Protein AF-A0A2R7ITV2-F1 (afdb_monomer_lite)

Structure (mmCIF, N/CA/C/O backbone):
data_AF-A0A2R7ITV2-F1
#
_entry.id   AF-A0A2R7ITV2-F1
#
loop_
_atom_site.group_PDB
_atom_site.id
_atom_site.type_symbol
_atom_site.label_atom_id
_atom_site.label_alt_id
_atom_site.label_comp_id
_atom_site.label_asym_id
_atom_site.label_entity_id
_atom_site.label_seq_id
_atom_site.pdbx_PDB_ins_code
_atom_site.Cartn_x
_atom_site.Cartn_y
_atom_site.Cartn_z
_atom_site.occupancy
_atom_site.B_iso_or_equiv
_atom_site.auth_seq_id
_atom_site.auth_comp_id
_atom_site.auth_asym_id
_atom_site.auth_atom_id
_atom_site.pdbx_PDB_model_num
ATOM 1 N N . PRO A 1 1 ? -18.546 -33.399 58.605 1.00 38.62 1 PRO A N 1
ATOM 2 C CA . PRO A 1 1 ? -17.906 -32.561 57.563 1.00 38.62 1 PRO A CA 1
ATOM 3 C C . PRO A 1 1 ? -18.656 -32.753 56.239 1.00 38.62 1 PRO A C 1
ATOM 5 O O . PRO A 1 1 ? -18.402 -33.712 55.518 1.00 38.62 1 PRO A O 1
ATOM 8 N N . GLY A 1 2 ? -19.700 -31.943 56.043 1.00 26.84 2 GLY A N 1
ATOM 9 C CA . GLY A 1 2 ? -20.656 -32.096 54.946 1.00 26.84 2 GLY A CA 1
ATOM 10 C C . GLY A 1 2 ? -20.089 -31.715 53.567 1.00 26.84 2 GLY A C 1
ATOM 11 O O . GLY A 1 2 ? -19.073 -31.022 53.501 1.00 26.84 2 GLY A O 1
ATOM 12 N N . PRO A 1 3 ? -20.736 -32.191 52.489 1.00 41.00 3 PRO A N 1
ATOM 13 C CA . PRO A 1 3 ? -20.344 -31.992 51.095 1.00 41.00 3 PRO A CA 1
ATOM 14 C C . PRO A 1 3 ? -20.935 -30.687 50.540 1.00 41.00 3 PRO A C 1
ATOM 16 O O . PRO A 1 3 ? -21.990 -30.294 51.004 1.00 41.00 3 PRO A O 1
ATOM 19 N N . HIS A 1 4 ? -20.273 -30.049 49.568 1.00 28.47 4 HIS A N 1
ATOM 20 C CA . HIS A 1 4 ? -20.848 -29.309 48.421 1.00 28.47 4 HIS A CA 1
ATOM 21 C C . HIS A 1 4 ? -19.686 -28.679 47.630 1.00 28.47 4 HIS A C 1
ATOM 23 O O . HIS A 1 4 ? -19.404 -27.494 47.739 1.00 28.47 4 HIS A O 1
ATOM 29 N N . ASN A 1 5 ? -18.978 -29.505 46.856 1.00 35.72 5 ASN A N 1
ATOM 30 C CA . ASN A 1 5 ? -18.176 -29.045 45.722 1.00 35.72 5 ASN A CA 1
ATOM 31 C C . ASN A 1 5 ? -18.856 -29.635 44.485 1.00 35.72 5 ASN A C 1
ATOM 33 O O . ASN A 1 5 ? -18.553 -30.752 44.067 1.00 35.72 5 ASN A O 1
ATOM 37 N N . THR A 1 6 ? -19.869 -28.937 43.982 1.00 31.16 6 THR A N 1
ATOM 38 C CA . THR A 1 6 ? -20.469 -29.261 42.688 1.00 31.16 6 THR A CA 1
ATOM 39 C C . THR A 1 6 ? -19.491 -28.783 41.607 1.00 31.16 6 THR A C 1
ATOM 41 O O . THR A 1 6 ? -18.999 -27.659 41.720 1.00 31.16 6 THR A O 1
ATOM 44 N N . PRO A 1 7 ? -19.148 -29.595 40.590 1.00 30.58 7 PRO A N 1
ATOM 45 C CA . PRO A 1 7 ? -18.383 -29.112 39.445 1.00 30.58 7 PRO A CA 1
ATOM 46 C C . PRO A 1 7 ? -19.171 -27.983 38.777 1.00 30.58 7 PRO A C 1
ATOM 48 O O . PRO A 1 7 ? -20.350 -28.164 38.487 1.00 30.58 7 PRO A O 1
ATOM 51 N N . ILE A 1 8 ? -18.535 -26.830 38.567 1.00 32.81 8 ILE A N 1
ATOM 52 C CA . ILE A 1 8 ? -19.120 -25.734 37.790 1.00 32.81 8 ILE A CA 1
ATOM 53 C C . ILE A 1 8 ? -19.355 -26.266 36.373 1.00 32.81 8 ILE A C 1
ATOM 55 O O . ILE A 1 8 ? -18.403 -26.683 35.708 1.00 32.81 8 ILE A O 1
ATOM 59 N N . ASP A 1 9 ? -20.610 -26.287 35.928 1.00 32.25 9 ASP A N 1
ATOM 60 C CA . ASP A 1 9 ? -20.942 -26.578 34.540 1.00 32.25 9 ASP A CA 1
ATOM 61 C C . ASP A 1 9 ? -20.457 -25.402 33.678 1.00 32.25 9 ASP A C 1
ATOM 63 O O . ASP A 1 9 ? -20.947 -24.277 33.772 1.00 32.25 9 ASP A O 1
ATOM 67 N N . LEU A 1 10 ? -19.443 -25.652 32.848 1.00 31.06 10 LEU A N 1
ATOM 68 C CA . LEU A 1 10 ? -18.847 -24.642 31.970 1.00 31.06 10 LEU A CA 1
ATOM 69 C C . LEU A 1 10 ? -19.838 -24.105 30.922 1.00 31.06 10 LEU A C 1
ATOM 71 O O . LEU A 1 10 ? -19.553 -23.080 30.307 1.00 31.06 10 LEU A O 1
ATOM 75 N N . SER A 1 11 ? -20.983 -24.767 30.709 1.00 28.16 11 SER A N 1
ATOM 76 C CA . SER A 1 11 ? -22.046 -24.278 29.823 1.00 28.16 11 SER A CA 1
ATOM 77 C C . SER A 1 11 ? -22.865 -23.118 30.410 1.00 28.16 11 SER A C 1
ATOM 79 O O . SER A 1 11 ? -23.617 -22.482 29.673 1.00 28.16 11 SER A O 1
ATOM 81 N N . GLU A 1 12 ? -22.677 -22.792 31.694 1.00 27.69 12 GLU A N 1
ATOM 82 C CA . GLU A 1 12 ? -23.378 -21.705 32.395 1.00 27.69 12 GLU A CA 1
ATOM 83 C C . GLU A 1 12 ? -22.542 -20.415 32.540 1.00 27.69 12 GLU A C 1
ATOM 85 O O . GLU A 1 12 ? -23.019 -19.421 33.095 1.00 27.69 12 GLU A O 1
ATOM 90 N N . ILE A 1 13 ? -21.304 -20.394 32.026 1.00 30.75 13 ILE A N 1
ATOM 91 C CA . ILE A 1 13 ? -20.413 -19.226 32.088 1.00 30.75 13 ILE A CA 1
ATOM 92 C C . ILE A 1 13 ? -20.488 -18.432 30.776 1.00 30.75 13 ILE A C 1
ATOM 94 O O . ILE A 1 13 ? -19.830 -18.761 29.788 1.00 30.75 13 ILE A O 1
ATOM 98 N N . ASP A 1 14 ? -21.252 -17.339 30.777 1.00 34.00 14 ASP A N 1
ATOM 99 C CA . ASP A 1 14 ? -21.234 -16.345 29.698 1.00 34.00 14 ASP A CA 1
ATOM 100 C C . ASP A 1 14 ? -19.971 -15.466 29.836 1.00 34.00 14 ASP A C 1
ATOM 102 O O . ASP A 1 14 ? -19.894 -14.585 30.693 1.00 34.00 14 ASP A O 1
ATOM 106 N N . ILE A 1 15 ? -18.950 -15.700 29.002 1.00 31.95 15 ILE A N 1
ATOM 107 C CA . ILE A 1 15 ? -17.735 -14.868 28.976 1.00 31.95 15 ILE A CA 1
ATOM 108 C C . ILE A 1 15 ? -18.022 -13.582 28.188 1.00 31.95 15 ILE A C 1
ATOM 110 O O . ILE A 1 15 ? -18.213 -13.615 26.970 1.00 31.95 15 ILE A O 1
ATOM 114 N N . VAL A 1 16 ? -17.993 -12.430 28.859 1.00 35.16 16 VAL A N 1
ATOM 115 C CA . VAL A 1 16 ? -18.028 -11.116 28.200 1.00 35.16 16 VAL A CA 1
ATOM 116 C C . VAL A 1 16 ? -16.592 -10.683 27.911 1.00 35.16 16 VAL A C 1
ATOM 118 O O . VAL A 1 16 ? -15.857 -10.275 28.805 1.00 35.16 16 VAL A O 1
ATOM 121 N N . LEU A 1 17 ? -16.173 -10.793 26.651 1.00 37.50 17 LEU A N 1
ATOM 122 C CA . LEU A 1 17 ? -14.827 -10.415 26.212 1.00 37.50 17 LEU A CA 1
ATOM 123 C C . LEU A 1 17 ? -14.828 -9.004 25.628 1.00 37.50 17 LEU A C 1
ATOM 125 O O . LEU A 1 17 ? -15.497 -8.733 24.628 1.00 37.50 17 LEU A O 1
ATOM 129 N N . GLN A 1 18 ? -14.023 -8.114 26.204 1.00 34.28 18 GLN A N 1
ATOM 130 C CA . GLN A 1 18 ? -13.768 -6.801 25.625 1.00 34.28 18 GLN A CA 1
ATOM 131 C C . GLN A 1 18 ? -12.623 -6.901 24.608 1.00 34.28 18 GLN A C 1
ATOM 133 O O . GLN A 1 18 ? -11.447 -6.748 24.929 1.00 34.28 18 GLN A O 1
ATOM 138 N N . LEU A 1 19 ? -12.971 -7.152 23.346 1.00 29.77 19 LEU A N 1
ATOM 139 C CA . LEU A 1 19 ? -12.021 -7.144 22.232 1.00 29.77 19 LEU A CA 1
ATOM 140 C C . LEU A 1 19 ? -12.122 -5.810 21.489 1.00 29.77 19 LEU A C 1
ATOM 142 O O . LEU A 1 19 ? -13.156 -5.493 20.901 1.00 29.77 19 LEU A O 1
ATOM 146 N N . ARG A 1 20 ? -11.045 -5.016 21.481 1.00 27.73 20 ARG A N 1
ATOM 147 C CA . ARG A 1 20 ? -10.982 -3.774 20.700 1.00 27.73 20 ARG A CA 1
ATOM 148 C C . ARG A 1 20 ? -10.018 -3.941 19.534 1.00 27.73 20 ARG A C 1
ATOM 150 O O . ARG A 1 20 ? -8.815 -4.085 19.718 1.00 27.73 20 ARG A O 1
ATOM 157 N N . LYS A 1 21 ? -10.522 -3.799 18.307 1.00 27.88 21 LYS A N 1
ATOM 158 C CA . LYS A 1 21 ? -9.673 -3.402 17.178 1.00 27.88 21 LYS A CA 1
ATOM 159 C C . LYS A 1 21 ? -9.344 -1.922 17.368 1.00 27.88 21 LYS A C 1
ATOM 161 O O . LYS A 1 21 ? -10.256 -1.106 17.493 1.00 27.88 21 LYS A O 1
ATOM 166 N N . LEU A 1 22 ? -8.064 -1.560 17.405 1.00 26.28 22 LEU A N 1
ATOM 167 C CA . LEU A 1 22 ? -7.619 -0.163 17.408 1.00 26.28 22 LEU A CA 1
ATOM 168 C C . LEU A 1 22 ? -8.056 0.530 16.100 1.00 26.28 22 LEU A C 1
ATOM 170 O O . LEU A 1 22 ? -7.290 0.628 15.147 1.00 26.28 22 LEU A O 1
ATOM 174 N N . ALA A 1 23 ? -9.295 1.015 16.035 1.00 25.41 23 ALA A N 1
ATOM 175 C CA . ALA A 1 23 ? -9.719 2.003 15.053 1.00 25.41 23 ALA A CA 1
ATOM 176 C C . ALA A 1 23 ? -9.302 3.380 15.582 1.00 25.41 23 ALA A C 1
ATOM 178 O O . ALA A 1 23 ? -9.809 3.841 16.605 1.00 25.41 23 ALA A O 1
ATOM 179 N N . ARG A 1 24 ? -8.326 4.020 14.930 1.00 30.00 24 ARG A N 1
ATOM 180 C CA . ARG A 1 24 ? -7.991 5.420 15.211 1.00 30.00 24 ARG A CA 1
ATOM 181 C C . ARG A 1 24 ? -8.977 6.311 14.462 1.00 30.00 24 ARG A C 1
ATOM 183 O O . ARG A 1 24 ? -9.107 6.192 13.249 1.00 30.00 24 ARG A O 1
ATOM 190 N N . SER A 1 25 ? -9.654 7.180 15.205 1.00 28.36 25 SER A N 1
ATOM 191 C CA . SER A 1 25 ? -10.493 8.261 14.698 1.00 28.36 25 SER A CA 1
ATOM 192 C C . SER A 1 25 ? -9.654 9.226 13.860 1.00 28.36 25 SER A C 1
ATOM 194 O O . SER A 1 25 ? -8.759 9.892 14.385 1.00 28.36 25 SER A O 1
ATOM 196 N N . SER A 1 26 ? -9.942 9.301 12.567 1.00 30.30 26 SER A N 1
ATOM 197 C CA . SER A 1 26 ? -9.447 10.341 11.668 1.00 30.30 26 SER A CA 1
ATOM 198 C C . SER A 1 26 ? -10.629 10.995 10.962 1.00 30.30 26 SER A C 1
ATOM 200 O O . SER A 1 26 ? -10.701 10.970 9.743 1.00 30.30 26 SER A O 1
ATOM 202 N N . GLU A 1 27 ? -11.576 11.541 11.718 1.00 27.41 27 GLU A N 1
ATOM 203 C CA . GLU A 1 27 ? -12.570 12.462 11.172 1.00 27.41 27 GLU A CA 1
ATOM 204 C C . GLU A 1 27 ? -12.723 13.621 12.151 1.00 27.41 27 GLU A C 1
ATOM 206 O O . GLU A 1 27 ? -12.978 13.438 13.343 1.00 27.41 27 GLU A O 1
ATOM 211 N N . SER A 1 28 ? -12.465 14.819 11.640 1.00 28.50 28 SER A N 1
ATOM 212 C CA . SER A 1 28 ? -12.809 16.084 12.263 1.00 28.50 28 SER A CA 1
ATOM 213 C C . SER A 1 28 ? -14.328 16.158 12.397 1.00 28.50 28 SER A C 1
ATOM 215 O O . SER A 1 28 ? -15.022 16.434 11.423 1.00 28.50 28 SER A O 1
ATOM 217 N N . VAL A 1 29 ? -14.835 15.900 13.598 1.00 24.52 29 VAL A N 1
ATOM 218 C CA . VAL A 1 29 ? -16.154 16.378 14.008 1.00 24.52 29 VAL A CA 1
ATOM 219 C C . VAL A 1 29 ? -15.917 17.738 14.648 1.00 24.52 29 VAL A C 1
ATOM 221 O O . VAL A 1 29 ? -15.080 17.852 15.546 1.00 24.52 29 VAL A O 1
ATOM 224 N N . ASP A 1 30 ? -16.590 18.763 14.132 1.00 23.16 30 ASP A N 1
ATOM 225 C CA . ASP A 1 30 ? -16.517 20.128 14.645 1.00 23.16 30 ASP A CA 1
ATOM 226 C C . ASP A 1 30 ? -16.648 20.147 16.173 1.00 23.16 30 ASP A C 1
ATOM 228 O O . ASP A 1 30 ? -17.548 19.541 16.760 1.00 23.16 30 ASP A O 1
ATOM 232 N N . PHE A 1 31 ? -15.696 20.823 16.815 1.00 22.33 31 PHE A N 1
ATOM 233 C CA . PHE A 1 31 ? -15.605 20.937 18.263 1.00 22.33 31 PHE A CA 1
ATOM 234 C C . PHE A 1 31 ? -16.847 21.642 18.818 1.00 22.33 31 PHE A C 1
ATOM 236 O O . PHE A 1 31 ? -16.982 22.860 18.717 1.00 22.33 31 PHE A O 1
ATOM 243 N N . ILE A 1 32 ? -17.716 20.881 19.481 1.00 24.30 32 ILE A N 1
ATOM 244 C CA . ILE A 1 32 ? -18.505 21.409 20.591 1.00 24.30 32 ILE A CA 1
ATOM 245 C C . ILE A 1 32 ? -17.636 21.224 21.835 1.00 24.30 32 ILE A C 1
ATOM 247 O O . ILE A 1 32 ? -17.280 20.103 22.196 1.00 24.30 32 ILE A O 1
ATOM 251 N N . ASP A 1 33 ? -17.236 22.344 22.432 1.00 26.66 33 ASP A N 1
ATOM 252 C CA . ASP A 1 33 ? -16.439 22.410 23.654 1.00 26.66 33 ASP A CA 1
ATOM 253 C C . ASP A 1 33 ? -17.203 21.751 24.813 1.00 26.66 33 ASP A C 1
ATOM 255 O O . ASP A 1 33 ? -18.145 22.316 25.372 1.00 26.66 33 ASP A O 1
ATOM 259 N N . PHE A 1 34 ? -16.819 20.520 25.149 1.00 24.31 34 PHE A N 1
ATOM 260 C CA . PHE A 1 34 ? -17.226 19.868 26.383 1.00 24.31 34 PHE A CA 1
ATOM 261 C C . PHE A 1 34 ? -16.034 19.910 27.337 1.00 24.31 34 PHE A C 1
ATOM 263 O O . PHE A 1 34 ? -15.055 19.179 27.171 1.00 24.31 34 PHE A O 1
ATOM 270 N N . GLY A 1 35 ? -16.137 20.762 28.361 1.00 30.41 35 GLY A N 1
ATOM 271 C CA . GLY A 1 35 ? -15.281 20.707 29.545 1.00 30.41 35 GLY A CA 1
ATOM 272 C C . GLY A 1 35 ? -15.387 19.354 30.278 1.00 30.41 35 GLY A C 1
ATOM 273 O O . GLY A 1 35 ? -15.846 18.365 29.720 1.00 30.41 35 GLY A O 1
ATOM 274 N N . PRO A 1 36 ? -15.146 19.334 31.593 1.00 25.95 36 PRO A N 1
ATOM 275 C CA . PRO A 1 36 ? -14.392 18.368 32.440 1.00 25.95 36 PRO A CA 1
ATOM 276 C C . PRO A 1 36 ? -13.946 16.957 31.954 1.00 25.95 36 PRO A C 1
ATOM 278 O O . PRO A 1 36 ? -13.184 16.301 32.665 1.00 25.95 36 PRO A O 1
ATOM 281 N N . ALA A 1 37 ? -14.331 16.465 30.775 1.00 29.25 37 ALA A N 1
ATOM 282 C CA . ALA A 1 37 ? -14.066 15.129 30.235 1.00 29.25 37 ALA A CA 1
ATOM 283 C C . ALA A 1 37 ? -12.571 14.784 30.085 1.00 29.25 37 ALA A C 1
ATOM 285 O O . ALA A 1 37 ? -12.201 13.610 30.060 1.00 29.25 37 ALA A O 1
ATOM 286 N N . ALA A 1 38 ? -11.684 15.784 30.069 1.00 27.17 38 ALA A N 1
ATOM 287 C CA . ALA A 1 38 ? -10.236 15.577 30.053 1.00 27.17 38 ALA A CA 1
ATOM 288 C C . ALA A 1 38 ? -9.702 14.857 31.313 1.00 27.17 38 ALA A C 1
ATOM 290 O O . ALA A 1 38 ? -8.682 14.174 31.230 1.00 27.17 38 ALA A O 1
ATOM 291 N N . HIS A 1 39 ? -10.392 14.944 32.461 1.00 27.80 39 HIS A N 1
ATOM 292 C CA . HIS A 1 39 ? -10.008 14.197 33.670 1.00 27.80 39 HIS A CA 1
ATOM 293 C C . HIS A 1 39 ? -10.375 12.703 33.593 1.00 27.80 39 HIS A C 1
ATOM 295 O O . HIS A 1 39 ? -9.640 11.871 34.123 1.00 27.80 39 HIS A O 1
ATOM 301 N N . ALA A 1 40 ? -11.437 12.336 32.866 1.00 30.48 40 ALA A N 1
ATOM 302 C CA . ALA A 1 40 ? -11.835 10.936 32.681 1.00 30.48 40 ALA A CA 1
ATOM 303 C C . ALA A 1 40 ? -10.826 10.145 31.823 1.00 30.48 40 ALA A C 1
ATOM 305 O O . ALA A 1 40 ? -10.606 8.959 32.053 1.00 30.48 40 ALA A O 1
ATOM 306 N N . ILE A 1 41 ? -10.140 10.812 30.886 1.00 28.72 41 ILE A N 1
ATOM 307 C CA . ILE A 1 41 ? -9.098 10.189 30.050 1.00 28.72 41 ILE A CA 1
ATOM 308 C C . ILE A 1 41 ? -7.865 9.802 30.885 1.00 28.72 41 ILE A C 1
ATOM 310 O O . ILE A 1 41 ? -7.237 8.777 30.622 1.00 28.72 41 ILE A O 1
ATOM 314 N N . TYR A 1 42 ? -7.525 10.588 31.912 1.00 26.33 42 TYR A N 1
ATOM 315 C CA . TYR A 1 42 ? -6.423 10.267 32.824 1.00 26.33 42 TYR A CA 1
ATOM 316 C C . TYR A 1 42 ? -6.775 9.152 33.820 1.00 26.33 42 TYR A C 1
ATOM 318 O O . TYR A 1 42 ? -5.893 8.367 34.161 1.00 26.33 42 TYR A O 1
ATOM 326 N N . ALA A 1 43 ? -8.042 9.033 34.235 1.00 30.12 43 ALA A N 1
ATOM 327 C CA . ALA A 1 43 ? -8.520 7.908 35.046 1.00 30.12 43 ALA A CA 1
ATOM 328 C C . ALA A 1 43 ? -8.512 6.589 34.250 1.00 30.12 43 ALA A C 1
ATOM 330 O O . ALA A 1 43 ? -7.908 5.619 34.696 1.00 30.12 43 ALA A O 1
ATOM 331 N N . ALA A 1 44 ? -9.015 6.601 33.009 1.00 31.48 44 ALA A N 1
ATOM 332 C CA . ALA A 1 44 ? -9.028 5.426 32.132 1.00 31.48 44 ALA A CA 1
ATOM 333 C C . ALA A 1 44 ? -7.625 4.864 31.839 1.00 31.48 44 ALA A C 1
ATOM 335 O O . ALA A 1 44 ? -7.458 3.666 31.632 1.00 31.48 44 ALA A O 1
ATOM 336 N N . LYS A 1 45 ? -6.596 5.722 31.828 1.00 28.67 45 LYS A N 1
ATOM 337 C CA . LYS A 1 45 ? -5.200 5.297 31.652 1.00 28.67 45 LYS A CA 1
ATOM 338 C C . LYS A 1 45 ? -4.651 4.560 32.880 1.00 28.67 45 LYS A C 1
ATOM 340 O O . LYS A 1 45 ? -3.830 3.667 32.727 1.00 28.67 45 LYS A O 1
ATOM 345 N N . ARG A 1 46 ? -5.116 4.934 34.074 1.00 29.58 46 ARG A N 1
ATOM 346 C CA . ARG A 1 46 ? -4.754 4.298 35.345 1.00 29.58 46 ARG A CA 1
ATOM 347 C C . ARG A 1 46 ? -5.488 2.967 35.530 1.00 29.58 46 ARG A C 1
ATOM 349 O O . ARG A 1 46 ? -4.889 2.029 36.033 1.00 29.58 46 ARG A O 1
ATOM 356 N N . ASP A 1 47 ? -6.729 2.871 35.052 1.00 33.94 47 ASP A N 1
ATOM 357 C CA . ASP A 1 47 ? -7.501 1.619 35.043 1.00 33.94 47 ASP A CA 1
ATOM 358 C C . ASP A 1 47 ? -6.937 0.594 34.041 1.00 33.94 47 ASP A C 1
ATOM 360 O O . ASP A 1 47 ? -6.906 -0.597 34.337 1.00 33.94 47 ASP A O 1
ATOM 364 N N . LEU A 1 48 ? -6.407 1.049 32.896 1.00 33.88 48 LEU A N 1
ATOM 365 C CA . LEU A 1 48 ? -5.704 0.196 31.923 1.00 33.88 48 LEU A CA 1
ATOM 366 C C . LEU A 1 48 ? -4.426 -0.439 32.503 1.00 33.88 48 LEU A C 1
ATOM 368 O O . LEU A 1 48 ? -4.202 -1.625 32.300 1.00 33.88 48 LEU A O 1
ATOM 372 N N . GLU A 1 49 ? -3.623 0.315 33.263 1.00 30.48 49 GLU A N 1
ATOM 373 C CA . GLU A 1 49 ? -2.423 -0.224 33.934 1.00 30.48 49 GLU A CA 1
ATOM 374 C C . GLU A 1 49 ? -2.773 -1.253 35.030 1.00 30.48 49 GLU A C 1
ATOM 376 O O . GLU A 1 49 ? -2.009 -2.188 35.268 1.00 30.48 49 GLU A O 1
ATOM 381 N N . VAL A 1 50 ? -3.932 -1.109 35.688 1.00 36.25 50 VAL A N 1
ATOM 382 C CA . VAL A 1 50 ? -4.437 -2.085 36.672 1.00 36.25 50 VAL A CA 1
ATOM 383 C C . VAL A 1 50 ? -4.948 -3.350 35.977 1.00 36.25 50 VAL A C 1
ATOM 385 O O . VAL A 1 50 ? -4.657 -4.450 36.442 1.00 36.25 50 VAL A O 1
ATOM 388 N N . HIS A 1 51 ? -5.646 -3.211 34.845 1.00 40.72 51 HIS A N 1
ATOM 389 C CA . HIS A 1 51 ? -6.120 -4.350 34.056 1.00 40.72 51 HIS A CA 1
ATOM 390 C C . HIS A 1 51 ? -4.970 -5.171 33.461 1.00 40.72 51 HIS A C 1
ATOM 392 O O . HIS A 1 51 ? -5.061 -6.392 33.483 1.00 40.72 51 HIS A O 1
ATOM 398 N N . ASP A 1 52 ? -3.871 -4.556 33.009 1.00 37.09 52 ASP A N 1
ATOM 399 C CA . ASP A 1 52 ? -2.697 -5.300 32.520 1.00 37.09 52 ASP A CA 1
ATOM 400 C C . ASP A 1 52 ? -2.070 -6.171 33.629 1.00 37.09 52 ASP A C 1
ATOM 402 O O . ASP A 1 52 ? -1.783 -7.347 33.412 1.00 37.09 52 ASP A O 1
ATOM 406 N N . ALA A 1 53 ? -1.942 -5.643 34.854 1.00 41.47 53 ALA A N 1
ATOM 407 C CA . ALA A 1 53 ? -1.423 -6.399 35.998 1.00 41.47 53 ALA A CA 1
ATOM 408 C C . ALA A 1 53 ? -2.370 -7.527 36.459 1.00 41.47 53 ALA A C 1
ATOM 410 O O . ALA A 1 53 ? -1.908 -8.586 36.890 1.00 41.47 53 ALA A O 1
ATOM 411 N N . GLU A 1 54 ? -3.688 -7.326 36.366 1.00 45.28 54 GLU A N 1
ATOM 412 C CA . GLU A 1 54 ? -4.688 -8.368 36.627 1.00 45.28 54 GLU A CA 1
ATOM 413 C C . GLU A 1 54 ? -4.688 -9.435 35.521 1.00 45.28 54 GLU A C 1
ATOM 415 O O . GLU A 1 54 ? -4.691 -10.625 35.829 1.00 45.28 54 GLU A O 1
ATOM 420 N N . ILE A 1 55 ? -4.596 -9.055 34.243 1.00 44.09 55 ILE A N 1
ATOM 421 C CA . ILE A 1 55 ? -4.452 -9.995 33.120 1.00 44.09 55 ILE A CA 1
ATOM 422 C C . ILE A 1 55 ? -3.194 -10.844 33.302 1.00 44.09 55 ILE A C 1
ATOM 424 O O . ILE A 1 55 ? -3.292 -12.069 33.243 1.00 44.09 55 ILE A O 1
ATOM 428 N N . ASP A 1 56 ? -2.048 -10.233 33.606 1.00 40.84 56 ASP A N 1
ATOM 429 C CA . ASP A 1 56 ? -0.801 -10.953 33.875 1.00 40.84 56 ASP A CA 1
ATOM 430 C C . ASP A 1 56 ? -0.937 -11.891 35.085 1.00 40.84 56 ASP A C 1
ATOM 432 O O . ASP A 1 56 ? -0.456 -13.028 35.056 1.00 40.84 56 ASP A O 1
ATOM 436 N N . ALA A 1 57 ? -1.648 -11.474 36.137 1.00 44.81 57 ALA A N 1
ATOM 437 C CA . ALA A 1 57 ? -1.931 -12.307 37.302 1.00 44.81 57 ALA A CA 1
ATOM 438 C C . ALA A 1 57 ? -2.868 -13.485 36.979 1.00 44.81 57 ALA A C 1
ATOM 440 O O . ALA A 1 57 ? -2.670 -14.571 37.513 1.00 44.81 57 ALA A O 1
ATOM 441 N N . ILE A 1 58 ? -3.865 -13.333 36.102 1.00 49.00 58 ILE A N 1
ATOM 442 C CA . ILE A 1 58 ? -4.801 -14.411 35.730 1.00 49.00 58 ILE A CA 1
ATOM 443 C C . ILE A 1 58 ? -4.233 -15.345 34.663 1.00 49.00 58 ILE A C 1
ATOM 445 O O . ILE A 1 58 ? -4.415 -16.557 34.765 1.00 49.00 58 ILE A O 1
ATOM 449 N N . VAL A 1 59 ? -3.484 -14.827 33.691 1.00 48.91 59 VAL A N 1
ATOM 450 C CA . VAL A 1 59 ? -2.705 -15.649 32.753 1.00 48.91 59 VAL A CA 1
ATOM 451 C C . VAL A 1 59 ? -1.648 -16.466 33.515 1.00 48.91 59 VAL A C 1
ATOM 453 O O . VAL A 1 59 ? -1.304 -17.568 33.088 1.00 48.91 59 VAL A O 1
ATOM 456 N N . SER A 1 60 ? -1.200 -15.991 34.687 1.00 44.50 60 SER A N 1
ATOM 457 C CA . SER A 1 60 ? -0.267 -16.700 35.574 1.00 44.50 60 SER A CA 1
ATOM 458 C C . SER A 1 60 ? -0.894 -17.477 36.752 1.00 44.50 60 SER A C 1
ATOM 460 O O . SER A 1 60 ? -0.145 -18.158 37.457 1.00 44.50 60 SER A O 1
ATOM 462 N N . SER A 1 61 ? -2.220 -17.449 36.995 1.00 46.81 61 SER A N 1
ATOM 463 C CA . SER A 1 61 ? -2.822 -18.040 38.214 1.00 46.81 61 SER A CA 1
ATOM 464 C C . SER A 1 61 ? -4.256 -18.616 38.087 1.00 46.81 61 SER A C 1
ATOM 466 O O . SER A 1 61 ? -4.869 -18.630 37.027 1.00 46.81 61 SER A O 1
ATOM 468 N N . ALA A 1 62 ? -4.749 -19.162 39.210 1.00 52.66 62 ALA A N 1
ATOM 469 C CA . ALA A 1 62 ? -5.862 -20.089 39.498 1.00 52.66 62 ALA A CA 1
ATOM 470 C C . ALA A 1 62 ? -7.280 -19.888 38.883 1.00 52.66 62 ALA A C 1
ATOM 472 O O . ALA A 1 62 ? -8.221 -20.533 39.353 1.00 52.66 62 ALA A O 1
ATOM 473 N N . HIS A 1 63 ? -7.493 -19.045 37.865 1.00 60.97 63 HIS A N 1
ATOM 474 C CA . HIS A 1 63 ? -8.820 -18.864 37.253 1.00 60.97 63 HIS A CA 1
ATOM 475 C C . HIS A 1 63 ? -9.218 -20.079 36.380 1.00 60.97 63 HIS A C 1
ATOM 477 O O . HIS A 1 63 ? -8.423 -20.513 35.542 1.00 60.97 63 HIS A O 1
ATOM 483 N N . PRO A 1 64 ? -10.456 -20.610 36.477 1.00 66.00 64 PRO A N 1
ATOM 484 C CA . PRO A 1 64 ? -10.864 -21.833 35.768 1.00 66.00 64 PRO A CA 1
ATOM 485 C C . PRO A 1 64 ? -10.818 -21.721 34.235 1.00 66.00 64 PRO A C 1
ATOM 487 O O . PRO A 1 64 ? -10.684 -22.730 33.549 1.00 66.00 64 PRO A O 1
ATOM 490 N N . LEU A 1 65 ? -10.890 -20.500 33.692 1.00 65.81 65 LEU A N 1
ATOM 491 C CA . LEU A 1 65 ? -10.799 -20.222 32.251 1.00 65.81 65 LEU A CA 1
ATOM 492 C C . LEU A 1 65 ? -9.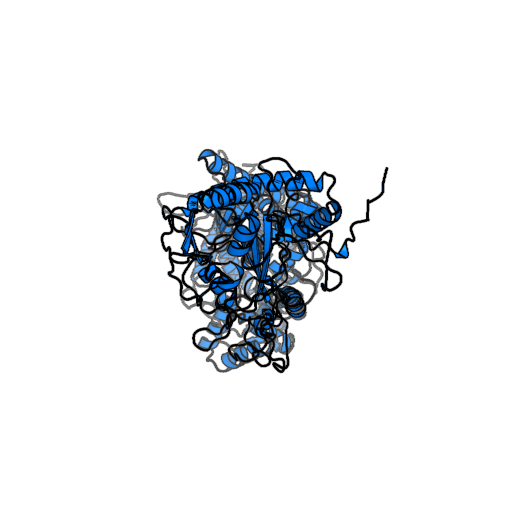449 -19.637 31.805 1.00 65.81 65 LEU A C 1
ATOM 494 O O . LEU A 1 65 ? -9.325 -19.242 30.648 1.00 65.81 65 LEU A O 1
ATOM 498 N N . ALA A 1 66 ? -8.437 -19.573 32.681 1.00 65.94 66 ALA A N 1
ATOM 499 C CA . ALA A 1 66 ? -7.151 -18.932 32.376 1.00 65.94 66 ALA A CA 1
ATOM 500 C C . ALA A 1 66 ? -6.517 -19.460 31.076 1.00 65.94 66 ALA A C 1
ATOM 502 O O . ALA A 1 66 ? -6.088 -18.681 30.229 1.00 65.94 66 ALA A O 1
ATOM 503 N N . CYS A 1 67 ? -6.541 -20.782 30.869 1.00 67.81 67 CYS A N 1
ATOM 504 C CA . CYS A 1 67 ? -5.997 -21.403 29.660 1.00 67.81 67 CYS A CA 1
ATOM 505 C C . CYS A 1 67 ? -6.753 -20.982 28.387 1.00 67.81 67 CYS A C 1
ATOM 507 O O . CYS A 1 67 ? -6.125 -20.663 27.382 1.00 67.81 67 CYS A O 1
ATOM 509 N N . ALA A 1 68 ? -8.088 -20.923 28.434 1.00 68.31 68 ALA A N 1
ATOM 510 C CA . ALA A 1 68 ? -8.900 -20.504 27.292 1.00 68.31 68 ALA A CA 1
ATOM 511 C C . ALA A 1 68 ? -8.704 -19.012 26.968 1.00 68.31 68 ALA A C 1
ATOM 513 O O . ALA A 1 68 ? -8.619 -18.643 25.798 1.00 68.31 68 ALA A O 1
ATOM 514 N N . ILE A 1 69 ? -8.582 -18.163 27.995 1.00 67.44 69 ILE A N 1
ATOM 515 C CA . ILE A 1 69 ? -8.294 -16.730 27.838 1.00 67.44 69 ILE A CA 1
ATOM 516 C C . ILE A 1 69 ? -6.909 -16.532 27.213 1.00 67.44 69 ILE A C 1
ATOM 518 O O . ILE A 1 69 ? -6.785 -15.772 26.256 1.00 67.44 69 ILE A O 1
ATOM 522 N N . ALA A 1 70 ? -5.890 -17.256 27.689 1.00 69.12 70 ALA A N 1
ATOM 523 C CA . ALA A 1 70 ? -4.538 -17.193 27.139 1.00 69.12 70 ALA A CA 1
ATOM 524 C C . ALA A 1 70 ? -4.490 -17.650 25.671 1.00 69.12 70 ALA A C 1
ATOM 526 O O . ALA A 1 70 ? -3.928 -16.954 24.830 1.00 69.12 70 ALA A O 1
ATOM 527 N N . GLN A 1 71 ? -5.144 -18.770 25.339 1.00 71.94 71 GLN A N 1
ATOM 528 C CA . GLN A 1 71 ? -5.249 -19.254 23.957 1.00 71.94 71 GLN A CA 1
ATOM 529 C C . GLN A 1 71 ? -5.943 -18.239 23.047 1.00 71.94 71 GLN A C 1
ATOM 531 O O . GLN A 1 71 ? -5.504 -18.008 21.921 1.00 71.94 71 GLN A O 1
ATOM 536 N N . LEU A 1 72 ? -7.021 -17.618 23.526 1.00 68.50 72 LEU A N 1
ATOM 537 C CA . LEU A 1 72 ? -7.727 -16.600 22.764 1.00 68.50 72 LEU A CA 1
ATOM 538 C C . LEU A 1 72 ? -6.874 -15.342 22.571 1.00 68.50 72 LEU A C 1
ATOM 540 O O . LEU A 1 72 ? -6.863 -14.797 21.471 1.00 68.50 72 LEU A O 1
ATOM 544 N N . ALA A 1 73 ? -6.176 -14.881 23.610 1.00 64.62 73 ALA A N 1
ATOM 545 C CA . ALA A 1 73 ? -5.286 -13.727 23.532 1.00 64.62 73 ALA A CA 1
ATOM 546 C C . ALA A 1 73 ? -4.159 -13.971 22.518 1.00 64.62 73 ALA A C 1
ATOM 548 O O . ALA A 1 73 ? -3.940 -13.138 21.642 1.00 64.62 73 ALA A O 1
ATOM 549 N N . GLU A 1 74 ? -3.534 -15.151 22.563 1.00 65.25 74 GLU A N 1
ATOM 550 C CA . GLU A 1 74 ? -2.502 -15.556 21.607 1.00 65.25 74 GLU A CA 1
ATOM 551 C C . GLU A 1 74 ? -3.048 -15.571 20.169 1.00 65.25 74 GLU A C 1
ATOM 553 O O . GLU A 1 74 ? -2.464 -14.973 19.262 1.00 65.25 74 GLU A O 1
ATOM 558 N N . GLN A 1 75 ? -4.208 -16.197 19.946 1.00 64.19 75 GLN A N 1
ATOM 559 C CA . GLN A 1 75 ? -4.858 -16.220 18.631 1.00 64.19 75 GLN A CA 1
ATOM 560 C C . GLN A 1 75 ? -5.234 -14.812 18.148 1.00 64.19 75 GLN A C 1
ATOM 562 O O . GLN A 1 75 ? -5.030 -14.472 16.982 1.00 64.19 75 GLN A O 1
ATOM 567 N N . ALA A 1 76 ? -5.769 -13.970 19.029 1.00 59.03 76 ALA A N 1
ATOM 568 C CA . ALA A 1 76 ? -6.131 -12.594 18.718 1.00 59.03 76 ALA A CA 1
ATOM 569 C C . ALA A 1 76 ? -4.896 -11.777 18.302 1.00 59.03 76 ALA A C 1
ATOM 571 O O . ALA A 1 76 ? -4.923 -11.090 17.274 1.00 59.03 76 ALA A O 1
ATOM 572 N N . GLU A 1 77 ? -3.790 -11.914 19.031 1.00 57.00 77 GLU A N 1
ATOM 573 C CA . GLU A 1 77 ? -2.543 -11.196 18.775 1.00 57.00 77 GLU A CA 1
ATOM 574 C C . GLU A 1 77 ? -1.890 -11.627 17.454 1.00 57.00 77 GLU A C 1
ATOM 576 O O . GLU A 1 77 ? -1.432 -10.788 16.665 1.00 57.00 77 GLU A O 1
ATOM 581 N N . GLN A 1 78 ? -1.953 -12.921 17.118 1.00 51.84 78 GLN A N 1
ATOM 582 C CA . GLN A 1 78 ? -1.554 -13.428 15.797 1.00 51.84 78 GLN A CA 1
ATOM 583 C C . GLN A 1 78 ? -2.292 -12.706 14.651 1.00 51.84 78 GLN A C 1
ATOM 585 O O . GLN A 1 78 ? -1.733 -12.510 13.563 1.00 51.84 78 GLN A O 1
ATOM 590 N N . HIS A 1 79 ? -3.508 -12.223 14.910 1.00 52.34 79 HIS A N 1
ATOM 591 C CA . HIS A 1 79 ? -4.339 -11.473 13.972 1.00 52.34 79 HIS A CA 1
ATOM 592 C C . HIS A 1 79 ? -4.349 -9.947 14.200 1.00 52.34 79 HIS A C 1
ATOM 594 O O . HIS A 1 79 ? -5.121 -9.240 13.549 1.00 52.34 79 HIS A O 1
ATOM 600 N N . GLY A 1 80 ? -3.456 -9.416 15.044 1.00 49.09 80 GLY A N 1
ATOM 601 C CA . GLY A 1 80 ? -3.313 -7.976 15.297 1.00 49.09 80 GLY A CA 1
ATOM 602 C C . GLY A 1 80 ? -4.412 -7.381 16.185 1.00 49.09 80 GLY A C 1
ATOM 603 O O . GLY A 1 80 ? -4.686 -6.181 16.109 1.00 49.09 80 GLY A O 1
ATOM 604 N N . VAL A 1 81 ? -5.068 -8.216 16.990 1.00 57.78 81 VAL A N 1
ATOM 605 C CA . VAL A 1 81 ? -6.049 -7.826 18.005 1.00 57.78 81 VAL A CA 1
ATOM 606 C C . VAL A 1 81 ? -5.404 -7.980 19.380 1.00 57.78 81 VAL A C 1
ATOM 608 O O . VAL A 1 81 ? -4.782 -8.995 19.653 1.00 57.78 81 VAL A O 1
ATOM 611 N N . VAL A 1 82 ? -5.557 -6.975 20.242 1.00 60.44 82 VAL A N 1
ATOM 612 C CA . VAL A 1 82 ? -5.024 -6.993 21.612 1.00 60.44 82 VAL A CA 1
ATOM 613 C C . VAL A 1 82 ? -6.190 -7.131 22.587 1.00 60.44 82 VAL A C 1
ATOM 615 O O . VAL A 1 82 ? -7.182 -6.403 22.470 1.00 60.44 82 VAL A O 1
ATOM 618 N N . LEU A 1 83 ? -6.080 -8.070 23.526 1.00 60.69 83 LEU A N 1
ATOM 619 C CA . LEU A 1 83 ? -7.010 -8.205 24.644 1.00 60.69 83 LEU A CA 1
ATOM 620 C C . LEU A 1 83 ? -6.693 -7.114 25.675 1.00 60.69 83 LEU A C 1
ATOM 622 O O . LEU A 1 83 ? -5.568 -7.043 26.148 1.00 60.69 83 LEU A O 1
ATOM 626 N N . LEU A 1 84 ? -7.665 -6.253 25.987 1.00 61.47 84 LEU A N 1
ATOM 627 C CA . LEU A 1 84 ? -7.464 -5.110 26.897 1.00 61.47 84 LEU A CA 1
ATOM 628 C C . LEU A 1 84 ? -7.921 -5.380 28.335 1.00 61.47 84 LEU A C 1
ATOM 630 O O . LEU A 1 84 ? -7.713 -4.552 29.213 1.00 61.47 84 LEU A O 1
ATOM 634 N N . GLY A 1 85 ? -8.638 -6.476 28.551 1.00 64.25 85 GLY A N 1
ATOM 635 C CA . GLY A 1 85 ? -9.303 -6.755 29.812 1.00 64.25 85 GLY A CA 1
ATOM 636 C C . GLY A 1 85 ? -10.236 -7.942 29.688 1.00 64.25 85 GLY A C 1
ATOM 637 O O . GLY A 1 85 ? -10.704 -8.288 28.597 1.00 64.25 85 GLY A O 1
ATOM 638 N N . PHE A 1 86 ? -10.519 -8.555 30.826 1.00 71.38 86 PHE A N 1
ATOM 639 C CA . PHE A 1 86 ? -11.563 -9.553 30.962 1.00 71.38 86 PHE A CA 1
ATOM 640 C C . PHE A 1 86 ? -12.292 -9.300 32.283 1.00 71.38 86 PHE A C 1
ATOM 642 O O . PHE A 1 86 ? -11.698 -8.808 33.238 1.00 71.38 86 PHE A O 1
ATOM 649 N N . GLU A 1 87 ? -13.578 -9.634 32.335 1.00 71.62 87 GLU A N 1
ATOM 650 C CA . GLU A 1 87 ? -14.372 -9.504 33.552 1.00 71.62 87 GLU A CA 1
ATOM 651 C C . GLU A 1 87 ? -14.980 -10.858 33.909 1.00 71.62 87 GLU A C 1
ATOM 653 O O . GLU A 1 87 ? -15.703 -11.457 33.106 1.00 71.62 87 GLU A O 1
ATOM 658 N N . SER A 1 88 ? -14.707 -11.340 35.121 1.00 72.06 88 SER A N 1
ATOM 659 C CA . SER A 1 88 ? -15.354 -12.542 35.640 1.00 72.06 88 SER A CA 1
ATOM 660 C C . SER A 1 88 ? -16.749 -12.194 36.143 1.00 72.06 88 SER A C 1
ATOM 662 O O . SER A 1 88 ? -16.921 -11.482 37.133 1.00 72.06 88 SER A O 1
ATOM 664 N N . ALA A 1 89 ? -17.750 -12.732 35.458 1.00 72.62 89 ALA A N 1
ATOM 665 C CA . ALA A 1 89 ? -19.146 -12.571 35.808 1.00 72.62 89 ALA A CA 1
ATOM 666 C C . ALA A 1 89 ? -19.724 -13.896 36.306 1.00 72.62 89 ALA A C 1
ATOM 668 O O . ALA A 1 89 ? -19.427 -14.964 35.774 1.00 72.62 89 ALA A O 1
ATOM 669 N N . VAL A 1 90 ? -20.575 -13.820 37.320 1.00 70.69 90 VAL A N 1
ATOM 670 C CA . VAL A 1 90 ? -21.274 -14.956 37.921 1.00 70.69 90 VAL A CA 1
ATOM 671 C C . VAL A 1 90 ? -22.761 -14.647 38.026 1.00 70.69 90 VAL A C 1
ATOM 673 O O . VAL A 1 90 ? -23.171 -13.482 38.067 1.00 70.69 90 VAL A O 1
ATOM 676 N N . ARG A 1 91 ? -23.587 -15.692 38.071 1.00 71.69 91 ARG A N 1
ATOM 677 C CA . ARG A 1 91 ? -24.995 -15.591 38.458 1.00 71.69 91 ARG A CA 1
ATOM 678 C C . ARG A 1 91 ? -25.133 -16.165 39.861 1.00 71.69 91 ARG A C 1
ATOM 680 O O . ARG A 1 91 ? -24.717 -17.292 40.103 1.00 71.69 91 ARG A O 1
ATOM 687 N N . PHE A 1 92 ? -25.669 -15.380 40.790 1.00 69.75 92 PHE A N 1
ATOM 688 C CA . PHE A 1 92 ? -26.009 -15.896 42.110 1.00 69.75 92 PHE A CA 1
ATOM 689 C C . PHE A 1 92 ? -27.387 -16.538 42.056 1.00 69.75 92 PHE A C 1
ATOM 691 O O . PHE A 1 92 ? -28.386 -15.829 41.928 1.00 69.75 92 PHE A O 1
ATOM 698 N N . ASP A 1 93 ? -27.431 -17.860 42.176 1.00 67.38 93 ASP A N 1
ATOM 699 C CA . ASP A 1 93 ? -28.692 -18.580 42.292 1.00 67.38 93 ASP A CA 1
ATOM 700 C C . ASP A 1 93 ? -29.378 -18.282 43.628 1.00 67.38 93 ASP A C 1
ATOM 702 O O . ASP A 1 93 ? -28.739 -18.120 44.678 1.00 67.38 93 ASP A O 1
ATOM 706 N N . ASP A 1 94 ? -30.707 -18.225 43.589 1.00 60.88 94 ASP A N 1
ATOM 707 C CA . ASP A 1 94 ? -31.528 -18.206 44.789 1.00 60.88 94 ASP A CA 1
ATOM 708 C C . ASP A 1 94 ? -31.447 -19.559 45.520 1.00 60.88 94 ASP A C 1
ATOM 710 O O . ASP A 1 94 ? -31.818 -20.585 44.946 1.00 60.88 94 ASP A O 1
ATOM 714 N N . PRO A 1 95 ? -30.995 -19.594 46.789 1.00 51.31 95 PRO A N 1
ATOM 715 C CA . PRO A 1 95 ? -30.898 -20.833 47.553 1.00 51.31 95 PRO A CA 1
ATOM 716 C C . PRO A 1 95 ? -32.256 -21.457 47.936 1.00 51.31 95 PRO A C 1
ATOM 718 O O . PRO A 1 95 ? -32.261 -22.596 48.403 1.00 51.31 95 PRO A O 1
ATOM 721 N N . ALA A 1 96 ? -33.393 -20.764 47.768 1.00 51.81 96 ALA A N 1
ATOM 722 C CA . ALA A 1 96 ? -34.726 -21.295 48.084 1.00 51.81 96 ALA A CA 1
ATOM 723 C C . ALA A 1 96 ? -35.817 -20.823 47.091 1.00 51.81 96 ALA A C 1
ATOM 725 O O . ALA A 1 96 ? -36.694 -20.032 47.459 1.00 51.81 96 ALA A O 1
ATOM 726 N N . PRO A 1 97 ? -35.826 -21.322 45.840 1.00 51.62 97 PRO A N 1
ATOM 727 C CA . PRO A 1 97 ? -36.880 -20.982 44.893 1.00 51.62 97 PRO A CA 1
ATOM 728 C C . PRO A 1 97 ? -38.228 -21.557 45.374 1.00 51.62 97 PRO A C 1
ATOM 730 O O . PRO A 1 97 ? -38.291 -22.731 45.760 1.00 51.62 97 PRO A O 1
ATOM 733 N N . PRO A 1 98 ? -39.336 -20.791 45.354 1.00 50.22 98 PRO A N 1
ATOM 734 C CA . PRO A 1 98 ? -40.657 -21.359 45.596 1.00 50.22 98 PRO A CA 1
ATOM 735 C C . PRO A 1 98 ? -40.952 -22.426 44.532 1.00 50.22 98 PRO A C 1
ATOM 737 O O . PRO A 1 98 ? -40.603 -22.257 43.364 1.00 50.22 98 PRO A O 1
ATOM 740 N N . CYS A 1 99 ? -41.616 -23.521 44.923 1.00 43.88 99 CYS A N 1
ATOM 741 C CA . CYS A 1 99 ? -41.860 -24.712 44.085 1.00 43.88 99 CYS A CA 1
ATOM 742 C C . CYS A 1 99 ? -42.601 -24.446 42.751 1.00 43.88 99 CYS A C 1
ATOM 744 O O . CYS A 1 99 ? -42.769 -25.368 41.958 1.00 43.88 99 CYS A O 1
ATOM 746 N N . SER A 1 100 ? -43.054 -23.215 42.504 1.00 44.62 100 SER A N 1
ATOM 747 C CA . SER A 1 100 ? -43.776 -22.771 41.309 1.00 44.62 100 SER A CA 1
ATOM 748 C C . SER A 1 100 ? -43.002 -21.789 40.410 1.00 44.62 100 SER A C 1
ATOM 750 O O . SER A 1 100 ? -43.572 -21.323 39.425 1.00 44.62 100 SER A O 1
ATOM 752 N N . ALA A 1 101 ? -41.746 -21.437 40.712 1.00 44.72 101 ALA A N 1
ATOM 753 C CA . ALA A 1 101 ? -40.971 -20.497 39.893 1.00 44.72 101 ALA A CA 1
ATOM 754 C C . ALA A 1 101 ? -40.294 -21.190 38.684 1.00 44.72 101 ALA A C 1
ATOM 756 O O . ALA A 1 101 ? -39.604 -22.195 38.872 1.00 44.72 101 ALA A O 1
ATOM 757 N N . PRO A 1 102 ? -40.438 -20.677 37.445 1.00 42.88 102 PRO A N 1
ATOM 758 C CA . PRO A 1 102 ? -39.676 -21.170 36.303 1.00 42.88 102 PRO A CA 1
ATOM 759 C C . PRO A 1 102 ? -38.263 -20.553 36.270 1.00 42.88 102 PRO A C 1
ATOM 761 O O . PRO A 1 102 ? -38.133 -19.332 36.278 1.00 42.88 102 PRO A O 1
ATOM 764 N N . ALA A 1 103 ? -37.241 -21.418 36.151 1.00 46.16 103 ALA A N 1
ATOM 765 C CA . ALA A 1 103 ? -35.792 -21.137 36.045 1.00 46.16 103 ALA A CA 1
ATOM 766 C C . ALA A 1 103 ? -35.134 -20.471 37.286 1.00 46.16 103 ALA A C 1
ATOM 768 O O . ALA A 1 103 ? -35.812 -19.762 38.030 1.00 46.16 103 ALA A O 1
ATOM 769 N N . PRO A 1 104 ? -33.828 -20.708 37.558 1.00 51.34 104 PRO A N 1
ATOM 770 C CA . PRO A 1 104 ? -33.173 -20.174 38.755 1.00 51.34 104 PRO A CA 1
ATOM 771 C C . PRO A 1 104 ? -33.225 -18.642 38.748 1.00 51.34 104 PRO A C 1
ATOM 773 O O . PRO A 1 104 ? -32.766 -17.988 37.810 1.00 51.34 104 PRO A O 1
ATOM 776 N N . SER A 1 105 ? -33.840 -18.057 39.778 1.00 58.41 105 SER A N 1
ATOM 777 C CA . SER A 1 105 ? -33.924 -16.605 39.912 1.00 58.41 105 SER A CA 1
ATOM 778 C C . SER A 1 105 ? -32.575 -16.060 40.363 1.00 58.41 105 SER A C 1
ATOM 780 O O . SER A 1 105 ? -32.110 -16.401 41.450 1.00 58.41 105 SER A O 1
ATOM 782 N N . VAL A 1 106 ? -31.970 -15.211 39.533 1.00 72.81 106 VAL A N 1
ATOM 783 C CA . VAL A 1 106 ? -30.701 -14.541 39.838 1.00 72.81 106 VAL A CA 1
ATOM 784 C C . VAL A 1 106 ? -30.945 -13.472 40.899 1.00 72.81 106 VAL A C 1
ATOM 786 O O . VAL A 1 106 ? -31.907 -12.714 40.788 1.00 72.81 106 VAL A O 1
ATOM 789 N N . ILE A 1 107 ? -30.087 -13.395 41.913 1.00 84.50 107 ILE A N 1
ATOM 790 C CA . ILE A 1 107 ? -30.151 -12.365 42.959 1.00 84.50 107 ILE A CA 1
ATOM 791 C C . ILE A 1 107 ? -29.053 -11.319 42.724 1.00 84.50 107 ILE A C 1
ATOM 793 O O . ILE A 1 107 ? -27.901 -11.674 42.474 1.00 84.50 107 ILE A O 1
ATOM 797 N N . ASP A 1 108 ? -29.394 -10.032 42.815 1.00 89.19 108 ASP A N 1
ATOM 798 C CA . ASP A 1 108 ? -28.417 -8.938 42.747 1.00 89.19 108 ASP A CA 1
ATOM 799 C C . ASP A 1 108 ? -27.671 -8.714 44.081 1.00 89.19 108 ASP A C 1
ATOM 801 O O . ASP A 1 108 ? -27.979 -9.315 45.114 1.00 89.19 108 ASP A O 1
ATOM 805 N N . HIS A 1 109 ? -26.678 -7.819 44.102 1.00 89.94 109 HIS A N 1
ATOM 806 C CA . HIS A 1 109 ? -25.942 -7.533 45.343 1.00 89.94 109 HIS A CA 1
ATOM 807 C C . HIS A 1 109 ? -26.769 -6.804 46.416 1.00 89.94 109 HIS A C 1
ATOM 809 O O . HIS A 1 109 ? -26.364 -6.796 47.577 1.00 89.94 109 HIS A O 1
ATOM 815 N N . PHE A 1 110 ? -27.926 -6.229 46.074 1.00 92.31 110 PHE A N 1
ATOM 816 C CA . PHE A 1 110 ? -28.870 -5.633 47.030 1.00 92.31 110 PHE A CA 1
ATOM 817 C C . PHE A 1 110 ? -29.872 -6.652 47.605 1.00 92.31 110 PHE A C 1
ATOM 819 O O . PHE A 1 110 ? -30.669 -6.319 48.493 1.00 92.31 110 PHE A O 1
ATOM 826 N N . GLY A 1 111 ? -29.809 -7.902 47.138 1.00 89.69 111 GLY A N 1
ATOM 827 C CA . GLY A 1 111 ? -30.622 -9.013 47.609 1.00 89.69 111 GLY A CA 1
ATOM 828 C C . GLY A 1 111 ? -31.980 -9.136 46.921 1.00 89.69 111 GLY A C 1
ATOM 829 O O . GLY A 1 111 ? -32.846 -9.813 47.467 1.00 89.69 111 GLY A O 1
ATOM 830 N N . PHE A 1 112 ? -32.195 -8.492 45.772 1.00 91.56 112 PHE A N 1
ATOM 831 C CA . PHE A 1 112 ? -33.437 -8.606 45.005 1.00 91.56 112 PHE A CA 1
ATOM 832 C C . PHE A 1 112 ? -33.323 -9.663 43.908 1.00 91.56 112 PHE A C 1
ATOM 834 O O . PHE A 1 112 ? -32.306 -9.739 43.218 1.00 91.56 112 PHE A O 1
ATOM 841 N N . ARG A 1 113 ? -34.395 -10.438 43.695 1.00 89.44 113 ARG A N 1
ATOM 842 C CA . ARG A 1 113 ? -34.533 -11.263 42.486 1.00 89.44 113 ARG A CA 1
ATOM 843 C C . ARG A 1 113 ? -34.592 -10.374 41.240 1.00 89.44 113 ARG A C 1
ATOM 845 O O . ARG A 1 113 ? -35.464 -9.510 41.123 1.00 89.44 113 ARG A O 1
ATOM 852 N N . ASP A 1 114 ? -33.715 -10.638 40.280 1.00 86.25 114 ASP A N 1
ATOM 853 C CA . ASP A 1 114 ? -33.677 -10.001 38.966 1.00 86.25 114 ASP A CA 1
ATOM 854 C C . ASP A 1 114 ? -34.077 -10.989 37.849 1.00 86.25 114 ASP A C 1
ATOM 856 O O . ASP A 1 114 ? -34.316 -12.175 38.066 1.00 86.25 114 ASP A O 1
ATOM 860 N N . GLY A 1 115 ? -34.228 -10.487 36.624 1.00 84.19 115 GLY A N 1
ATOM 861 C CA . GLY A 1 115 ? -34.585 -11.268 35.442 1.00 84.19 115 GLY A CA 1
ATOM 862 C C . GLY A 1 115 ? -36.082 -11.546 35.286 1.00 84.19 115 GLY A C 1
ATOM 863 O O . GLY A 1 115 ? -36.475 -12.110 34.273 1.00 84.19 115 GLY A O 1
ATOM 864 N N . LEU A 1 116 ? -36.923 -11.093 36.223 1.00 86.88 116 LEU A N 1
ATOM 865 C CA . LEU A 1 116 ? -38.356 -11.423 36.282 1.00 86.88 116 LEU A CA 1
ATOM 866 C C . LEU A 1 116 ? -39.191 -10.822 35.140 1.00 86.88 116 LEU A C 1
ATOM 868 O O . LEU A 1 116 ? -40.125 -11.449 34.650 1.00 86.88 116 LEU A O 1
ATOM 872 N N . SER A 1 117 ? -38.880 -9.586 34.731 1.00 88.88 117 SER A N 1
ATOM 873 C CA . SER A 1 117 ? -39.627 -8.870 33.691 1.00 88.88 117 SER A CA 1
ATOM 874 C C . SER A 1 117 ? -38.809 -8.730 32.419 1.00 88.88 117 SER A C 1
ATOM 876 O O . SER A 1 117 ? -37.972 -7.830 32.320 1.00 88.88 117 SER A O 1
ATOM 878 N N . GLN A 1 118 ? -39.080 -9.602 31.448 1.00 89.12 118 GLN A N 1
ATOM 879 C CA . GLN A 1 118 ? -38.438 -9.632 30.133 1.00 89.12 118 GLN A CA 1
ATOM 880 C C . GLN A 1 118 ? -39.494 -9.588 29.022 1.00 89.12 118 GLN A C 1
ATOM 882 O O . GLN A 1 118 ? -40.609 -10.068 29.235 1.00 89.12 118 GLN A O 1
ATOM 887 N N . PRO A 1 119 ? -39.186 -8.996 27.856 1.00 89.25 119 PRO A N 1
ATOM 888 C CA . PRO A 1 119 ? -40.034 -9.145 26.684 1.00 89.25 119 PRO A CA 1
ATOM 889 C C . PRO A 1 119 ? -40.047 -10.598 26.203 1.00 89.25 119 PRO A C 1
ATOM 891 O O . PRO A 1 119 ? -39.003 -11.254 26.164 1.00 89.25 119 PRO A O 1
ATOM 894 N N . SER A 1 120 ? -41.229 -11.072 25.824 1.00 85.69 120 SER A N 1
ATOM 895 C CA . SER A 1 120 ? -41.431 -12.359 25.159 1.00 85.69 120 SER A CA 1
ATOM 896 C C . SER A 1 120 ? -41.719 -12.095 23.684 1.00 85.69 120 SER A C 1
ATOM 898 O O . SER A 1 120 ? -42.508 -11.216 23.357 1.00 85.69 120 SER A O 1
ATOM 900 N N . VAL A 1 121 ? -41.029 -12.795 22.785 1.00 84.19 121 VAL A N 1
ATOM 901 C CA . VAL A 1 121 ? -41.199 -12.580 21.342 1.00 84.19 121 VAL A CA 1
ATOM 902 C C . VAL A 1 121 ? -42.454 -13.311 20.873 1.00 84.19 121 VAL A C 1
ATOM 904 O O . VAL A 1 121 ? -42.534 -14.529 21.020 1.00 84.19 121 VAL A O 1
ATOM 907 N N . ASP A 1 122 ? -43.399 -12.575 20.291 1.00 78.00 122 ASP A N 1
ATOM 908 C CA . ASP A 1 122 ? -44.566 -13.122 19.595 1.00 78.00 122 ASP A CA 1
ATOM 909 C C . ASP A 1 122 ? -44.540 -12.676 18.127 1.00 78.00 122 ASP A C 1
ATOM 911 O O . ASP A 1 122 ? -44.796 -11.518 17.795 1.00 78.00 122 ASP A O 1
ATOM 915 N N . GLU A 1 123 ? -44.229 -13.614 17.231 1.00 67.75 123 GLU A N 1
ATOM 916 C CA . GLU A 1 123 ? -44.192 -13.386 15.780 1.00 67.75 123 GLU A CA 1
ATOM 917 C C . GLU A 1 123 ? -45.581 -13.128 15.178 1.00 67.75 123 GLU A C 1
ATOM 919 O O . GLU A 1 123 ? -45.697 -12.521 14.114 1.00 67.75 123 GLU A O 1
ATOM 924 N N . THR A 1 124 ? -46.639 -13.585 15.851 1.00 61.88 124 THR A N 1
ATOM 925 C CA . THR A 1 124 ? -48.023 -13.498 15.371 1.00 61.88 124 THR A CA 1
ATOM 926 C C . THR A 1 124 ? -48.767 -12.274 15.896 1.00 61.88 124 THR A C 1
ATOM 928 O O . THR A 1 124 ? -49.838 -11.961 15.373 1.00 61.88 124 THR A O 1
ATOM 931 N N . LEU A 1 125 ? -48.218 -11.599 16.919 1.00 60.06 125 LEU A N 1
ATOM 932 C CA . LEU A 1 125 ? -48.893 -10.555 17.705 1.00 60.06 125 LEU A CA 1
ATOM 933 C C . LEU A 1 125 ? -50.306 -10.979 18.163 1.00 60.06 125 LEU A C 1
ATOM 935 O O . LEU A 1 125 ? -51.206 -10.147 18.283 1.00 60.06 125 LEU A O 1
ATOM 939 N N . SER A 1 126 ? -50.530 -12.284 18.349 1.00 51.66 126 SER A N 1
ATOM 940 C CA . SER A 1 126 ? -51.849 -12.859 18.642 1.00 51.66 126 SER A CA 1
ATOM 941 C C . SER A 1 126 ? -52.138 -12.930 20.139 1.00 51.66 126 SER A C 1
ATOM 943 O O . SER A 1 126 ? -53.294 -13.064 20.548 1.00 51.66 126 SER A O 1
ATOM 945 N N . SER A 1 127 ? -51.093 -12.823 20.959 1.00 50.56 127 SER A N 1
ATOM 946 C CA . SER A 1 127 ? -51.160 -12.867 22.410 1.00 50.56 127 SER A CA 1
ATOM 947 C C . SER A 1 127 ? -51.344 -11.466 23.008 1.00 50.56 127 SER A C 1
ATOM 949 O O . SER A 1 127 ? -50.612 -10.531 22.702 1.00 50.56 127 SER A O 1
ATOM 951 N N . ALA A 1 128 ? -52.336 -11.314 23.891 1.00 56.06 128 ALA A N 1
ATOM 952 C CA . ALA A 1 128 ? -52.678 -10.048 24.552 1.00 56.06 128 ALA A CA 1
ATOM 953 C C . ALA A 1 128 ? -51.895 -9.794 25.859 1.00 56.06 128 ALA A C 1
ATOM 955 O O . ALA A 1 128 ? -52.312 -8.965 26.672 1.00 56.06 128 ALA A O 1
ATOM 956 N N . LYS A 1 129 ? -50.803 -10.528 26.122 1.00 66.56 129 LYS A N 1
ATOM 957 C CA . LYS A 1 129 ? -50.056 -10.375 27.379 1.00 66.56 129 LYS A CA 1
ATOM 958 C C . LYS A 1 129 ? -49.265 -9.075 27.380 1.00 66.56 129 LYS A C 1
ATOM 960 O O . LYS A 1 129 ? -48.643 -8.705 26.388 1.00 66.56 129 LYS A O 1
ATOM 965 N N . ALA A 1 130 ? -49.190 -8.429 28.541 1.00 67.12 130 ALA A N 1
ATOM 966 C CA . ALA A 1 130 ? -48.549 -7.120 28.692 1.00 67.12 130 ALA A CA 1
ATOM 967 C C . ALA A 1 130 ? -47.043 -7.099 28.342 1.00 67.12 130 ALA A C 1
ATOM 969 O O . ALA A 1 130 ? -46.458 -6.027 28.191 1.00 67.12 130 ALA A O 1
ATOM 970 N N . ASN A 1 131 ? -46.394 -8.266 28.246 1.00 77.12 131 ASN A N 1
ATOM 971 C CA . ASN A 1 131 ? -44.958 -8.377 28.005 1.00 77.12 131 ASN A CA 1
ATOM 972 C C . ASN A 1 131 ? -44.571 -8.790 26.582 1.00 77.12 131 ASN A C 1
ATOM 974 O O . ASN A 1 131 ? -43.367 -8.766 26.303 1.00 77.12 131 ASN A O 1
ATOM 978 N N . ASP A 1 132 ? -45.518 -9.116 25.709 1.00 83.25 132 ASP A N 1
ATOM 979 C CA . ASP A 1 132 ? -45.194 -9.617 24.375 1.00 83.25 132 ASP A CA 1
ATOM 980 C C . ASP A 1 132 ? -44.769 -8.483 23.435 1.00 83.25 132 ASP A C 1
ATOM 982 O O . ASP A 1 132 ? -45.270 -7.360 23.517 1.00 83.25 132 ASP A O 1
ATOM 986 N N . VAL A 1 133 ? -43.791 -8.766 22.576 1.00 86.81 133 VAL A N 1
ATOM 987 C CA . VAL A 1 133 ? -43.253 -7.826 21.585 1.00 86.81 133 VAL A CA 1
ATOM 988 C C . VAL A 1 133 ? -43.053 -8.521 20.241 1.00 86.81 133 VAL A C 1
ATOM 990 O O . VAL A 1 133 ? -42.721 -9.711 20.216 1.00 86.81 133 VAL A O 1
ATOM 993 N N . PRO A 1 134 ? -43.186 -7.802 19.115 1.00 87.62 134 PRO A N 1
ATOM 994 C CA . PRO A 1 134 ? -42.764 -8.340 17.834 1.00 87.62 134 PRO A CA 1
ATOM 995 C C . PRO A 1 134 ? -41.236 -8.529 17.795 1.00 87.62 134 PRO A C 1
ATOM 997 O O . PRO A 1 134 ? -40.502 -7.809 18.481 1.00 87.62 134 PRO A O 1
ATOM 1000 N N . PRO A 1 135 ? -40.717 -9.435 16.944 1.00 88.81 135 PRO A N 1
ATOM 1001 C CA . PRO A 1 135 ? -39.278 -9.653 16.802 1.00 88.81 135 PRO A CA 1
ATOM 1002 C C . PRO A 1 135 ? -38.489 -8.376 16.498 1.00 88.81 135 PRO A C 1
ATOM 1004 O O . PRO A 1 135 ? -37.379 -8.223 17.000 1.00 88.81 135 PRO A O 1
ATOM 1007 N N . GLY A 1 136 ? -39.067 -7.442 15.730 1.00 89.25 136 GLY A N 1
ATOM 1008 C CA . GLY A 1 136 ? -38.416 -6.191 15.333 1.00 89.25 136 GLY A CA 1
ATOM 1009 C C . GLY A 1 136 ? -38.122 -5.218 16.468 1.00 89.25 136 GLY A C 1
ATOM 1010 O O . GLY A 1 136 ? -37.359 -4.283 16.260 1.00 89.25 136 GLY A O 1
ATOM 1011 N N . ASP A 1 137 ? -38.660 -5.437 17.669 1.00 89.94 137 ASP A N 1
ATOM 1012 C CA . ASP A 1 137 ? -38.259 -4.666 18.851 1.00 89.94 137 ASP A CA 1
ATOM 1013 C C . ASP A 1 137 ? -36.892 -5.128 19.381 1.00 89.94 137 ASP A C 1
ATOM 1015 O O . ASP A 1 137 ? -36.192 -4.380 20.063 1.00 89.94 137 ASP A O 1
ATOM 1019 N N . LEU A 1 138 ? -36.478 -6.361 19.085 1.00 92.31 138 LEU A N 1
ATOM 1020 C CA . LEU A 1 138 ? -35.227 -6.939 19.582 1.00 92.31 138 LEU A CA 1
ATOM 1021 C C . LEU A 1 138 ? -34.219 -7.231 18.468 1.00 92.31 138 LEU A C 1
ATOM 1023 O O . LEU A 1 138 ? -33.022 -7.210 18.728 1.00 92.31 138 LEU A O 1
ATOM 1027 N N . ILE A 1 139 ? -34.680 -7.503 17.247 1.00 91.44 139 ILE A N 1
ATOM 1028 C CA . ILE A 1 139 ? -33.855 -7.965 16.131 1.00 91.44 139 ILE A CA 1
ATOM 1029 C C . ILE A 1 139 ? -34.075 -7.057 14.920 1.00 91.44 139 ILE A C 1
ATOM 1031 O O . ILE A 1 139 ? -35.183 -6.929 14.402 1.00 91.44 139 ILE A O 1
ATOM 1035 N N . CYS A 1 140 ? -32.996 -6.454 14.432 1.00 88.88 140 CYS A N 1
ATOM 1036 C CA . CYS A 1 140 ? -32.990 -5.650 13.219 1.00 88.88 140 CYS A CA 1
ATOM 1037 C C . CYS A 1 140 ? -33.409 -6.483 11.994 1.00 88.88 140 CYS A C 1
ATOM 1039 O O . CYS A 1 140 ? -33.033 -7.649 11.863 1.00 88.88 140 CYS A O 1
ATOM 1041 N N . GLY A 1 141 ? -34.153 -5.866 11.075 1.00 86.12 141 GLY A N 1
ATOM 1042 C CA . GLY A 1 141 ? -34.642 -6.518 9.855 1.00 86.12 141 GLY A CA 1
ATOM 1043 C C . GLY A 1 141 ? -36.075 -7.040 9.935 1.00 86.12 141 GLY A C 1
ATOM 1044 O O . GLY A 1 141 ? -36.664 -7.307 8.892 1.00 86.12 141 GLY A O 1
ATOM 1045 N N . TYR A 1 142 ? -36.661 -7.110 11.133 1.00 87.25 142 TYR A N 1
ATOM 1046 C CA . TYR A 1 142 ? -38.047 -7.524 11.354 1.00 87.25 142 TYR A CA 1
ATOM 1047 C C . TYR A 1 142 ? -38.961 -6.330 11.640 1.00 87.25 142 TYR A C 1
ATOM 1049 O O . TYR A 1 142 ? -38.516 -5.283 12.108 1.00 87.25 142 TYR A O 1
ATOM 1057 N N . ARG A 1 143 ? -40.264 -6.516 11.413 1.00 86.75 143 ARG A N 1
ATOM 1058 C CA . ARG A 1 143 ? -41.293 -5.538 11.782 1.00 86.75 143 ARG A CA 1
ATOM 1059 C C . ARG A 1 143 ? -41.327 -5.327 13.298 1.00 86.75 143 ARG A C 1
ATOM 1061 O O . ARG A 1 143 ? -41.352 -6.301 14.049 1.00 86.75 143 ARG A O 1
ATOM 1068 N N . ASN A 1 144 ? -41.360 -4.068 13.728 1.00 86.88 144 ASN A N 1
ATOM 1069 C CA . ASN A 1 144 ? -41.375 -3.668 15.138 1.00 86.88 144 ASN A CA 1
ATOM 1070 C C . ASN A 1 144 ? -42.765 -3.181 15.598 1.00 86.88 144 ASN A C 1
ATOM 1072 O O . ASN A 1 144 ? -43.721 -3.115 14.815 1.00 86.88 144 ASN A O 1
ATOM 1076 N N . SER A 1 145 ? -42.885 -2.817 16.875 1.00 84.31 145 SER A N 1
ATOM 1077 C CA . SER A 1 145 ? -44.129 -2.356 17.500 1.00 84.31 145 SER A CA 1
ATOM 1078 C C . SER A 1 145 ? -44.611 -0.995 16.987 1.00 84.31 145 SER A C 1
ATOM 1080 O O . SER A 1 145 ? -45.748 -0.602 17.241 1.00 84.31 145 SER A O 1
ATOM 1082 N N . LEU A 1 146 ? -43.754 -0.262 16.268 1.00 82.31 146 LEU A N 1
ATOM 1083 C CA . LEU A 1 146 ? -44.079 0.997 15.595 1.00 82.31 146 LEU A CA 1
ATOM 1084 C C . LEU A 1 146 ? -44.563 0.781 14.151 1.00 82.31 146 LEU A C 1
ATOM 1086 O O . LEU A 1 146 ? -44.928 1.741 13.479 1.00 82.31 146 LEU A O 1
ATOM 1090 N N . SER A 1 147 ? -44.662 -0.480 13.710 1.00 78.62 147 SER A N 1
ATOM 1091 C CA . SER A 1 147 ? -45.035 -0.881 12.348 1.00 78.62 147 SER A CA 1
ATOM 1092 C C . SER A 1 147 ? -44.054 -0.443 11.260 1.00 78.62 147 SER A C 1
ATOM 1094 O O . SER A 1 147 ? -44.459 -0.291 10.106 1.00 78.62 147 SER A O 1
ATOM 1096 N N . ASP A 1 148 ? -42.769 -0.320 11.594 1.00 79.50 148 ASP A N 1
ATOM 1097 C CA . ASP A 1 148 ? -41.726 -0.177 10.581 1.00 79.50 148 ASP A CA 1
ATOM 1098 C C . ASP A 1 148 ? -41.669 -1.435 9.701 1.00 79.50 148 ASP A C 1
ATOM 1100 O O . ASP A 1 148 ? -41.860 -2.559 10.177 1.00 79.50 148 ASP A O 1
ATOM 1104 N N . ALA A 1 149 ? -41.442 -1.249 8.399 1.00 71.12 149 ALA A N 1
ATOM 1105 C CA . ALA A 1 149 ? -41.380 -2.354 7.447 1.00 71.12 149 ALA A CA 1
ATOM 1106 C C . ALA A 1 149 ? -40.153 -3.249 7.696 1.00 71.12 149 ALA A C 1
ATOM 1108 O O . ALA A 1 149 ? -39.087 -2.764 8.087 1.00 71.12 149 ALA A O 1
ATOM 1109 N N . ASP A 1 150 ? -40.298 -4.550 7.421 1.00 76.50 150 ASP A N 1
ATOM 1110 C CA . ASP A 1 150 ? -39.155 -5.462 7.394 1.00 76.50 150 ASP A CA 1
ATOM 1111 C C . ASP A 1 150 ? -38.171 -5.088 6.270 1.00 76.50 150 ASP A C 1
ATOM 1113 O O . ASP A 1 150 ? -38.482 -4.323 5.352 1.00 76.50 150 ASP A O 1
ATOM 1117 N N . TRP A 1 151 ? -36.940 -5.587 6.362 1.00 76.69 151 TRP A N 1
ATOM 1118 C CA . TRP A 1 151 ? -35.886 -5.264 5.392 1.00 76.69 151 TRP A CA 1
ATOM 1119 C C . TRP A 1 151 ? -35.772 -6.294 4.262 1.00 76.69 151 TRP A C 1
ATOM 1121 O O . TRP A 1 151 ? -34.788 -6.275 3.524 1.00 76.69 151 TRP A O 1
ATOM 1131 N N . SER A 1 152 ? -36.758 -7.186 4.101 1.00 63.75 152 SER A N 1
ATOM 1132 C CA . SER A 1 152 ? -36.659 -8.374 3.237 1.00 63.75 152 SER A CA 1
ATOM 1133 C C . SER A 1 152 ? -36.375 -8.067 1.758 1.00 63.75 152 SER A C 1
ATOM 1135 O O . SER A 1 152 ? -35.816 -8.909 1.053 1.00 63.75 152 SER A O 1
ATOM 1137 N N . SER A 1 153 ? -36.698 -6.857 1.290 1.00 58.78 153 SER A N 1
ATOM 1138 C CA . SER A 1 153 ? -36.475 -6.402 -0.089 1.00 58.78 153 SER A CA 1
ATOM 1139 C C . SER A 1 153 ? -35.401 -5.316 -0.247 1.00 58.78 153 SER A C 1
ATOM 1141 O O . SER A 1 153 ? -35.228 -4.798 -1.350 1.00 58.78 153 SER A O 1
ATOM 1143 N N . ASP A 1 154 ? -34.705 -4.919 0.822 1.00 62.38 154 ASP A N 1
ATOM 1144 C CA . ASP A 1 154 ? -33.793 -3.771 0.793 1.00 62.38 154 ASP A CA 1
ATOM 1145 C C . ASP A 1 154 ? -32.339 -4.190 0.516 1.00 62.38 154 ASP A C 1
ATOM 1147 O O . ASP A 1 154 ? -31.647 -4.773 1.354 1.00 62.38 154 ASP A O 1
ATOM 1151 N N . SER A 1 155 ? -31.851 -3.865 -0.685 1.00 60.16 155 SER A N 1
ATOM 1152 C CA . SER A 1 155 ? -30.483 -4.160 -1.119 1.00 60.16 155 SER A CA 1
ATOM 1153 C C . SER A 1 155 ? -29.460 -3.078 -0.749 1.00 60.16 155 SER A C 1
ATOM 1155 O O . SER A 1 155 ? -28.331 -3.137 -1.239 1.00 60.16 155 SER A O 1
ATOM 1157 N N . THR A 1 156 ? -29.818 -2.088 0.076 1.00 67.62 156 THR A N 1
ATOM 1158 C CA . THR A 1 156 ? -28.915 -0.989 0.444 1.00 67.62 156 THR A CA 1
ATOM 1159 C C . THR A 1 156 ? -27.647 -1.524 1.129 1.00 67.62 156 THR A C 1
ATOM 1161 O O . THR A 1 156 ? -27.739 -2.217 2.155 1.00 67.62 156 THR A O 1
ATOM 1164 N N . PRO A 1 157 ? -26.444 -1.200 0.611 1.00 51.19 157 PRO A N 1
ATOM 1165 C CA . PRO A 1 157 ? -25.185 -1.581 1.243 1.00 51.19 157 PRO A CA 1
ATOM 1166 C C . PRO A 1 157 ? -25.125 -1.079 2.695 1.00 51.19 157 PRO A C 1
ATOM 1168 O O . PRO A 1 157 ? -25.317 0.102 2.960 1.00 51.19 157 PRO A O 1
ATOM 1171 N N . GLY A 1 158 ? -24.903 -1.991 3.649 1.00 63.06 158 GLY A N 1
ATOM 1172 C CA . GLY A 1 158 ? -24.906 -1.714 5.094 1.00 63.06 158 GLY A CA 1
ATOM 1173 C C . GLY A 1 158 ? -26.060 -2.381 5.848 1.00 63.06 158 GLY A C 1
ATOM 1174 O O . GLY A 1 158 ? -25.822 -3.006 6.880 1.00 63.06 158 GLY A O 1
ATOM 1175 N N . ARG A 1 159 ? -27.284 -2.384 5.299 1.00 75.19 159 ARG A N 1
ATOM 1176 C CA . ARG A 1 159 ? -28.440 -3.046 5.943 1.00 75.19 159 ARG A CA 1
ATOM 1177 C C . ARG A 1 159 ? -28.284 -4.560 6.032 1.00 75.19 159 ARG A C 1
ATOM 1179 O O . ARG A 1 159 ? -28.615 -5.141 7.053 1.00 75.19 159 ARG A O 1
ATOM 1186 N N . GLN A 1 160 ? -27.651 -5.184 5.040 1.00 76.06 160 GLN A N 1
ATOM 1187 C CA . GLN A 1 160 ? -27.343 -6.622 5.059 1.00 76.06 160 GLN A CA 1
ATOM 1188 C C . GLN A 1 160 ? -26.378 -7.044 6.182 1.00 76.06 160 GLN A C 1
ATOM 1190 O O . GLN A 1 160 ? -26.309 -8.227 6.512 1.00 76.06 160 GLN A O 1
ATOM 1195 N N . LEU A 1 161 ? -25.588 -6.110 6.730 1.00 80.75 161 LEU A N 1
ATOM 1196 C CA . LEU A 1 161 ? -24.720 -6.381 7.882 1.00 80.75 161 LEU A CA 1
ATOM 1197 C C . LEU A 1 161 ? -25.473 -6.247 9.207 1.00 80.75 161 LEU A C 1
ATOM 1199 O O . LEU A 1 161 ? -25.080 -6.874 10.187 1.00 80.75 161 LEU A O 1
ATOM 1203 N N . LEU A 1 162 ? -26.535 -5.438 9.220 1.00 85.62 162 LEU A N 1
ATOM 1204 C CA . LEU A 1 162 ? -27.404 -5.238 10.375 1.00 85.62 162 LEU A CA 1
ATOM 1205 C C . LEU A 1 162 ? -28.534 -6.276 10.449 1.00 85.62 162 LEU A C 1
ATOM 1207 O O . LEU A 1 162 ? -29.079 -6.534 11.516 1.00 85.62 162 LEU A O 1
ATOM 1211 N N . ASP A 1 163 ? -28.888 -6.868 9.315 1.00 86.12 163 ASP A N 1
ATOM 1212 C CA . ASP A 1 163 ? -29.981 -7.818 9.197 1.00 86.12 163 ASP A CA 1
ATOM 1213 C C . ASP A 1 163 ? -29.791 -9.050 10.107 1.00 86.12 163 ASP A C 1
ATOM 1215 O O . ASP A 1 163 ? -28.708 -9.654 10.171 1.00 86.12 163 ASP A O 1
ATOM 1219 N N . HIS A 1 164 ? -30.858 -9.404 10.829 1.00 88.00 164 HIS A N 1
ATOM 1220 C CA . HIS A 1 164 ? -30.902 -10.451 11.856 1.00 88.00 164 HIS A CA 1
ATOM 1221 C C . HIS A 1 164 ? -29.901 -10.256 13.013 1.00 88.00 164 HIS A C 1
ATOM 1223 O O . HIS A 1 164 ? -29.529 -11.221 13.688 1.00 88.00 164 HIS A O 1
ATOM 1229 N N . GLY A 1 165 ? -29.416 -9.032 13.228 1.00 90.44 165 GLY A N 1
ATOM 1230 C CA . GLY A 1 165 ? -28.599 -8.672 14.385 1.00 90.44 165 GLY A CA 1
ATOM 1231 C C . GLY A 1 165 ? -29.373 -7.867 15.428 1.00 90.44 165 GLY A C 1
ATOM 1232 O O . GLY A 1 165 ? -30.540 -7.537 15.243 1.00 90.44 165 GLY A O 1
ATOM 1233 N N . SER A 1 166 ? -28.716 -7.540 16.536 1.00 93.75 166 SER A N 1
ATOM 1234 C CA . SER A 1 166 ? -29.275 -6.709 17.611 1.00 93.75 166 SER A CA 1
ATOM 1235 C C . SER A 1 166 ? -28.216 -5.744 18.107 1.00 93.75 166 SER A C 1
ATOM 1237 O O . SER A 1 166 ? -27.041 -6.103 18.210 1.00 93.75 166 SER A O 1
ATOM 1239 N N . PHE A 1 167 ? -28.617 -4.543 18.509 1.00 95.38 167 PHE A N 1
ATOM 1240 C CA . PHE A 1 167 ? -27.736 -3.719 19.321 1.00 95.38 167 PHE A CA 1
ATOM 1241 C C . PHE A 1 167 ? -27.640 -4.297 20.731 1.00 95.38 167 PHE A C 1
ATOM 1243 O O . PHE A 1 167 ? -28.589 -4.902 21.235 1.00 95.38 167 PHE A O 1
ATOM 1250 N N . MET A 1 168 ? -26.475 -4.127 21.347 1.00 95.56 168 MET A N 1
ATOM 1251 C CA . MET A 1 168 ? -26.162 -4.578 22.694 1.00 95.56 168 MET A CA 1
ATOM 1252 C C . MET A 1 168 ? -25.599 -3.403 23.487 1.00 95.56 168 MET A C 1
ATOM 1254 O O . MET A 1 168 ? -24.645 -2.748 23.071 1.00 95.56 168 MET A O 1
ATOM 1258 N N . VAL A 1 169 ? -26.181 -3.154 24.651 1.00 95.25 169 VAL A N 1
ATOM 1259 C CA . VAL A 1 169 ? -25.683 -2.193 25.631 1.00 95.25 169 VAL A CA 1
ATOM 1260 C C . VAL A 1 169 ? -25.011 -2.967 26.750 1.00 95.25 169 VAL A C 1
ATOM 1262 O O . VAL A 1 169 ? -25.638 -3.850 27.330 1.00 95.25 169 VAL A O 1
ATOM 1265 N N . LEU A 1 170 ? -23.763 -2.622 27.060 1.00 92.50 170 LEU A N 1
ATOM 1266 C CA . LEU A 1 170 ? -23.010 -3.164 28.190 1.00 92.50 170 LEU A CA 1
ATOM 1267 C C . LEU A 1 170 ? -22.669 -2.033 29.158 1.00 92.50 170 LEU A C 1
ATOM 1269 O O . LEU A 1 170 ? -22.140 -1.005 28.734 1.00 92.50 170 LEU A O 1
ATOM 1273 N N . ARG A 1 171 ? -22.937 -2.222 30.451 1.00 92.31 171 ARG A N 1
ATOM 1274 C CA . ARG A 1 171 ? -22.523 -1.302 31.519 1.00 92.31 171 ARG A CA 1
ATOM 1275 C C . ARG A 1 171 ? -21.983 -2.077 32.699 1.00 92.31 171 ARG A C 1
ATOM 1277 O O . ARG A 1 171 ? -22.691 -2.922 33.238 1.00 92.31 171 ARG A O 1
ATOM 1284 N N . LYS A 1 172 ? -20.777 -1.736 33.139 1.00 91.06 172 LYS A N 1
ATOM 1285 C CA . LYS A 1 172 ? -20.277 -2.178 34.437 1.00 91.06 172 LYS A CA 1
ATOM 1286 C C . LYS A 1 172 ? -20.730 -1.176 35.487 1.00 91.06 172 LYS A C 1
ATOM 1288 O O . LYS A 1 172 ? -20.397 0.006 35.406 1.00 91.06 172 LYS A O 1
ATOM 1293 N N . MET A 1 173 ? -21.560 -1.641 36.410 1.00 92.31 173 MET A N 1
ATOM 1294 C CA . MET A 1 173 ? -22.157 -0.820 37.451 1.00 92.31 173 MET A CA 1
ATOM 1295 C C . MET A 1 173 ? -21.759 -1.357 38.819 1.00 92.31 173 MET A C 1
ATOM 1297 O O . MET A 1 173 ? -22.260 -2.401 39.239 1.00 92.31 173 MET A O 1
ATOM 1301 N N . SER A 1 174 ? -20.881 -0.640 39.515 1.00 91.94 174 SER A N 1
ATOM 1302 C CA . SER A 1 174 ? -20.534 -0.932 40.904 1.00 91.94 174 SER A CA 1
ATOM 1303 C C . SER A 1 174 ? -21.743 -0.734 41.819 1.00 91.94 174 SER A C 1
ATOM 1305 O O . SER A 1 174 ? -22.489 0.233 41.666 1.00 91.94 174 SER A O 1
ATOM 1307 N N . GLN A 1 175 ? -21.942 -1.636 42.778 1.00 92.31 175 GLN A N 1
ATOM 1308 C CA . GLN A 1 175 ? -23.021 -1.580 43.768 1.00 92.31 175 GLN A CA 1
ATOM 1309 C C . GLN A 1 175 ? -22.425 -1.544 45.181 1.00 92.31 175 GLN A C 1
ATOM 1311 O O . GLN A 1 175 ? -21.529 -2.327 45.494 1.00 92.31 175 GLN A O 1
ATOM 1316 N N . ASP A 1 176 ? -22.957 -0.686 46.058 1.00 92.31 176 ASP A N 1
ATOM 1317 C CA . ASP A 1 176 ? -22.614 -0.642 47.487 1.00 92.31 176 ASP A CA 1
ATOM 1318 C C . ASP A 1 176 ? -23.810 -1.089 48.354 1.00 92.31 176 ASP A C 1
ATOM 1320 O O . ASP A 1 176 ? -24.622 -0.263 48.791 1.00 92.31 176 ASP A O 1
ATOM 1324 N N . PRO A 1 177 ? -23.943 -2.402 48.632 1.00 91.38 177 PRO A N 1
ATOM 1325 C CA . PRO A 1 177 ? -24.989 -2.915 49.512 1.00 91.38 177 PRO A CA 1
ATOM 1326 C C . PRO A 1 177 ? -24.895 -2.353 50.926 1.00 91.38 177 PRO A C 1
ATOM 1328 O O . PRO A 1 177 ? -25.918 -2.128 51.561 1.00 91.38 177 PRO A O 1
ATOM 1331 N N . ALA A 1 178 ? -23.688 -2.063 51.420 1.00 90.12 178 ALA A N 1
ATOM 1332 C CA . ALA A 1 178 ? -23.521 -1.511 52.756 1.00 90.12 178 ALA A CA 1
ATOM 1333 C C . ALA A 1 178 ? -24.057 -0.071 52.837 1.00 90.12 178 ALA A C 1
ATOM 1335 O O . ALA A 1 178 ? -24.632 0.299 53.860 1.00 90.12 178 ALA A O 1
ATOM 1336 N N . ALA A 1 179 ? -23.904 0.738 51.782 1.00 90.62 179 ALA A N 1
ATOM 1337 C CA . ALA A 1 179 ? -24.548 2.051 51.683 1.00 90.62 179 ALA A CA 1
ATOM 1338 C C . ALA A 1 179 ? -26.073 1.943 51.691 1.00 90.62 179 ALA A C 1
ATOM 1340 O O . ALA A 1 179 ? -26.730 2.710 52.400 1.00 90.62 179 ALA A O 1
ATOM 1341 N N . LEU A 1 180 ? -26.628 0.972 50.960 1.00 92.75 180 LEU A N 1
ATOM 1342 C CA . LEU A 1 180 ? -28.067 0.727 50.957 1.00 92.75 180 LEU A CA 1
ATOM 1343 C C . LEU A 1 180 ? -28.565 0.311 52.348 1.00 92.75 180 LEU A C 1
ATOM 1345 O O . LEU A 1 180 ? -29.494 0.928 52.857 1.00 92.75 180 LEU A O 1
ATOM 1349 N N . GLU A 1 181 ? -27.923 -0.656 53.006 1.00 92.38 181 GLU A N 1
ATOM 1350 C CA . GLU A 1 181 ? -28.307 -1.105 54.354 1.00 92.38 181 GLU A CA 1
ATOM 1351 C C . GLU A 1 181 ? -28.199 0.032 55.390 1.00 92.38 181 GLU A C 1
ATOM 1353 O O . GLU A 1 181 ? -29.110 0.243 56.194 1.00 92.38 181 GLU A O 1
ATOM 1358 N N . ARG A 1 182 ? -27.138 0.855 55.328 1.00 92.88 182 ARG A N 1
ATOM 1359 C CA . ARG A 1 182 ? -27.017 2.067 56.162 1.00 92.88 182 ARG A CA 1
ATOM 1360 C C . ARG A 1 182 ? -28.156 3.054 55.905 1.00 92.88 182 ARG A C 1
ATOM 1362 O O . ARG A 1 182 ? -28.654 3.669 56.849 1.00 92.88 182 ARG A O 1
ATOM 1369 N N . PHE A 1 183 ? -28.543 3.245 54.646 1.00 94.38 183 PHE A N 1
ATOM 1370 C CA . PHE A 1 183 ? -29.665 4.105 54.282 1.00 94.38 183 PHE A CA 1
ATOM 1371 C C . PHE A 1 183 ? -30.994 3.550 54.801 1.00 94.38 183 PHE A C 1
ATOM 1373 O O . PHE A 1 183 ? -31.759 4.310 55.388 1.00 94.38 183 PHE A O 1
ATOM 1380 N N . LEU A 1 184 ? -31.253 2.250 54.637 1.00 95.12 184 LEU A N 1
ATOM 1381 C CA . LEU A 1 184 ? -32.487 1.605 55.089 1.00 95.12 184 LEU A CA 1
ATOM 1382 C C . LEU A 1 184 ? -32.649 1.710 56.609 1.00 95.12 184 LEU A C 1
ATOM 1384 O O . LEU A 1 184 ? -33.719 2.099 57.071 1.00 95.12 184 LEU A O 1
ATOM 1388 N N . ALA A 1 185 ? -31.580 1.469 57.374 1.00 94.38 185 ALA A N 1
ATOM 1389 C CA . ALA A 1 185 ? -31.592 1.617 58.830 1.00 94.38 185 ALA A CA 1
ATOM 1390 C C . ALA A 1 185 ? -31.918 3.056 59.280 1.00 94.38 185 ALA A C 1
ATOM 1392 O O . ALA A 1 185 ? -32.695 3.259 60.213 1.00 94.38 185 ALA A O 1
ATOM 1393 N N . ARG A 1 186 ? -31.365 4.073 58.598 1.00 93.44 186 ARG A N 1
ATOM 1394 C CA . ARG A 1 186 ? -31.708 5.486 58.858 1.00 93.44 186 ARG A CA 1
ATOM 1395 C C . ARG A 1 186 ? -33.153 5.800 58.468 1.00 93.44 186 ARG A C 1
ATOM 1397 O O . ARG A 1 186 ? -33.870 6.443 59.225 1.00 93.44 186 ARG A O 1
ATOM 1404 N N . ALA A 1 187 ? -33.585 5.330 57.302 1.00 92.69 187 ALA A N 1
ATOM 1405 C CA . ALA A 1 187 ? -34.917 5.592 56.775 1.00 92.69 187 ALA A CA 1
ATOM 1406 C C . ALA A 1 187 ? -36.025 4.996 57.660 1.00 92.69 187 ALA A C 1
ATOM 1408 O O . ALA A 1 187 ? -37.041 5.659 57.859 1.00 92.69 187 ALA A O 1
ATOM 1409 N N . GLU A 1 188 ? -35.820 3.793 58.210 1.00 94.00 188 GLU A N 1
ATOM 1410 C CA . GLU A 1 188 ? -36.712 3.159 59.194 1.00 94.00 188 GLU A CA 1
ATOM 1411 C C . GLU A 1 188 ? -36.798 3.980 60.489 1.00 94.00 188 GLU A C 1
ATOM 1413 O O . GLU A 1 188 ? -37.896 4.243 60.979 1.00 94.00 188 GLU A O 1
ATOM 1418 N N . HIS A 1 189 ? -35.660 4.457 61.009 1.00 91.69 189 HIS A N 1
ATOM 1419 C CA . HIS A 1 189 ? -35.632 5.321 62.193 1.00 91.69 189 HIS A CA 1
ATOM 1420 C C . HIS A 1 189 ? -36.417 6.629 61.984 1.00 91.69 189 HIS A C 1
ATOM 1422 O O . HIS A 1 189 ? -37.202 7.025 62.846 1.00 91.69 189 HIS A O 1
ATOM 1428 N N . ASP A 1 190 ? -36.246 7.268 60.824 1.00 89.75 190 ASP A N 1
ATOM 1429 C CA . ASP A 1 190 ? -36.882 8.548 60.492 1.00 89.75 190 ASP A CA 1
ATOM 1430 C C . ASP A 1 190 ? -38.366 8.407 60.088 1.00 89.75 190 ASP A C 1
ATOM 1432 O O . ASP A 1 190 ? -39.094 9.400 60.025 1.00 89.75 190 ASP A O 1
ATOM 1436 N N . ASN A 1 191 ? -38.835 7.188 59.791 1.00 89.19 191 ASN A N 1
ATOM 1437 C CA . ASN A 1 191 ? -40.198 6.911 59.327 1.00 89.19 191 ASN A CA 1
ATOM 1438 C C . ASN A 1 191 ? -40.837 5.787 60.163 1.00 89.19 191 ASN A C 1
ATOM 1440 O O . ASN A 1 191 ? -41.017 4.674 59.660 1.00 89.19 191 ASN A O 1
ATOM 1444 N N . PRO A 1 192 ? -41.230 6.071 61.422 1.00 86.56 192 PRO A N 1
ATOM 1445 C CA . PRO A 1 192 ? -41.805 5.064 62.305 1.00 86.56 192 PRO A CA 1
ATOM 1446 C C . PRO A 1 192 ? -43.072 4.448 61.696 1.00 86.56 192 PRO A C 1
ATOM 1448 O O . PRO A 1 192 ? -43.930 5.155 61.159 1.00 86.56 192 PRO A O 1
ATOM 1451 N N . GLY A 1 193 ? -43.182 3.121 61.805 1.00 88.50 193 GLY A N 1
ATOM 1452 C CA . GLY A 1 193 ? -44.270 2.325 61.228 1.00 88.50 193 GLY A CA 1
ATOM 1453 C C . GLY A 1 193 ? -43.940 1.663 59.886 1.00 88.50 193 GLY A C 1
ATOM 1454 O O . GLY A 1 193 ? -44.761 0.899 59.395 1.00 88.50 193 GLY A O 1
ATOM 1455 N N . LEU A 1 194 ? -42.757 1.915 59.316 1.00 92.12 194 LEU A N 1
ATOM 1456 C CA . LEU A 1 194 ? -42.248 1.204 58.142 1.00 92.12 194 LEU A CA 1
ATOM 1457 C C . LEU A 1 194 ? -41.011 0.392 58.500 1.00 92.12 194 LEU A C 1
ATOM 1459 O O . LEU A 1 194 ? -40.116 0.897 59.167 1.00 92.12 194 LEU A O 1
ATOM 1463 N N . THR A 1 195 ? -40.942 -0.836 58.001 1.00 95.38 195 THR A N 1
ATOM 1464 C CA . THR A 1 195 ? -39.755 -1.689 58.118 1.00 95.38 195 THR A CA 1
ATOM 1465 C C . THR A 1 195 ? -38.749 -1.420 56.996 1.00 95.38 195 THR A C 1
ATOM 1467 O O . THR A 1 195 ? -39.113 -0.965 55.905 1.00 95.38 195 THR A O 1
ATOM 1470 N N . GLN A 1 196 ? -37.479 -1.785 57.204 1.00 95.44 196 GLN A N 1
ATOM 1471 C CA . GLN A 1 196 ? -36.456 -1.733 56.142 1.00 95.44 196 GLN A CA 1
ATOM 1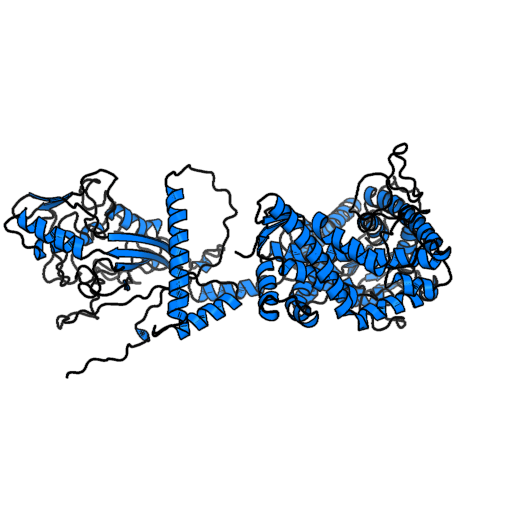472 C C . GLN A 1 196 ? -36.870 -2.504 54.883 1.00 95.44 196 GLN A C 1
ATOM 1474 O O . GLN A 1 196 ? -36.643 -2.029 53.771 1.00 95.44 196 GLN A O 1
ATOM 1479 N N . ALA A 1 197 ? -37.513 -3.665 55.046 1.00 95.06 197 ALA A N 1
ATOM 1480 C CA . ALA A 1 197 ? -37.975 -4.491 53.934 1.00 95.06 197 ALA A CA 1
ATOM 1481 C C . ALA A 1 197 ? -39.049 -3.781 53.095 1.00 95.06 197 ALA A C 1
ATOM 1483 O O . ALA A 1 197 ? -38.992 -3.813 51.867 1.00 95.06 197 ALA A O 1
ATOM 1484 N N . GLU A 1 198 ? -39.994 -3.093 53.739 1.00 95.00 198 GLU A N 1
ATOM 1485 C CA . GLU A 1 198 ? -41.026 -2.319 53.043 1.00 95.00 198 GLU A CA 1
ATOM 1486 C C . GLU A 1 198 ? -40.442 -1.104 52.324 1.00 95.00 198 GLU A C 1
ATOM 1488 O O . GLU A 1 198 ? -40.827 -0.818 51.192 1.00 95.00 198 GLU A O 1
ATOM 1493 N N . ILE A 1 199 ? -39.490 -0.407 52.949 1.00 95.88 199 ILE A N 1
ATOM 1494 C CA . ILE A 1 199 ? -38.802 0.727 52.323 1.00 95.88 199 ILE A CA 1
ATOM 1495 C C . ILE A 1 199 ? -38.015 0.253 51.100 1.00 95.88 199 ILE A C 1
ATOM 1497 O O . ILE A 1 199 ? -38.145 0.838 50.025 1.00 95.88 199 ILE A O 1
ATOM 1501 N N . ALA A 1 200 ? -37.244 -0.826 51.237 1.00 96.31 200 ALA A N 1
ATOM 1502 C CA . ALA A 1 200 ? -36.480 -1.416 50.145 1.00 96.31 200 ALA A CA 1
ATOM 1503 C C . ALA A 1 200 ? -37.403 -1.855 48.995 1.00 96.31 200 ALA A C 1
ATOM 1505 O O . ALA A 1 200 ? -37.128 -1.555 47.830 1.00 96.31 200 ALA A O 1
ATOM 1506 N N . ALA A 1 201 ? -38.541 -2.477 49.321 1.00 96.44 201 ALA A N 1
ATOM 1507 C CA . ALA A 1 201 ? -39.537 -2.855 48.331 1.00 96.44 201 ALA A CA 1
ATOM 1508 C C . ALA A 1 201 ? -40.136 -1.639 47.613 1.00 96.44 201 ALA A C 1
ATOM 1510 O O . ALA A 1 201 ? -40.350 -1.695 46.406 1.00 96.44 201 ALA A O 1
ATOM 1511 N N . CYS A 1 202 ? -40.352 -0.518 48.308 1.00 96.12 202 CYS A N 1
ATOM 1512 C CA . CYS A 1 202 ? -40.799 0.733 47.694 1.00 96.12 202 CYS A CA 1
ATOM 1513 C C . CYS A 1 202 ? -39.768 1.321 46.715 1.00 96.12 202 CYS A C 1
ATOM 1515 O O . CYS A 1 202 ? -40.170 1.858 45.683 1.00 96.12 202 CYS A O 1
ATOM 1517 N N . LEU A 1 203 ? -38.460 1.220 46.998 1.00 95.94 203 LEU A N 1
ATOM 1518 C CA . LEU A 1 203 ? -37.409 1.708 46.088 1.00 95.94 203 LEU A CA 1
ATOM 1519 C C . LEU A 1 203 ? -37.423 0.951 44.753 1.00 95.94 203 LEU A C 1
ATOM 1521 O O . LEU A 1 203 ? -37.318 1.562 43.690 1.00 95.94 203 LEU A O 1
ATOM 1525 N N . VAL A 1 204 ? -37.569 -0.376 44.803 1.00 96.81 204 VAL A N 1
ATOM 1526 C CA . VAL A 1 204 ? -37.548 -1.237 43.609 1.00 96.81 204 VAL A CA 1
ATOM 1527 C C . VAL A 1 204 ? -38.918 -1.313 42.939 1.00 96.81 204 VAL A C 1
ATOM 1529 O O . VAL A 1 204 ? -39.012 -1.276 41.716 1.00 96.81 204 VAL A O 1
ATOM 1532 N N . GLY A 1 205 ? -39.983 -1.401 43.732 1.00 96.12 205 GLY A N 1
ATOM 1533 C CA . GLY A 1 205 ? -41.353 -1.730 43.333 1.00 96.12 205 GLY A CA 1
ATOM 1534 C C . GLY A 1 205 ? -41.677 -3.230 43.393 1.00 96.12 205 GLY A C 1
ATOM 1535 O O . GLY A 1 205 ? -42.775 -3.630 43.001 1.00 96.12 205 GLY A O 1
ATOM 1536 N N . ARG A 1 206 ? -40.745 -4.048 43.900 1.00 95.56 206 ARG A N 1
ATOM 1537 C CA . ARG A 1 206 ? -40.930 -5.467 44.238 1.00 95.56 206 ARG A CA 1
ATOM 1538 C C . ARG A 1 206 ? -40.325 -5.768 45.603 1.00 95.56 206 ARG A C 1
ATOM 1540 O O . ARG A 1 206 ? -39.379 -5.094 46.000 1.00 95.56 206 ARG A O 1
ATOM 1547 N N . THR A 1 207 ? -40.816 -6.795 46.288 1.00 94.69 207 THR A N 1
ATOM 1548 C CA . THR A 1 207 ? -40.114 -7.378 47.442 1.00 94.69 207 THR A CA 1
ATOM 1549 C C . THR A 1 207 ? -38.773 -7.979 47.002 1.00 94.69 207 THR A C 1
ATOM 1551 O O . THR A 1 207 ? -38.534 -8.184 45.809 1.00 94.69 207 THR A O 1
ATOM 1554 N N . ARG A 1 208 ? -37.880 -8.288 47.954 1.00 91.25 208 ARG A N 1
ATOM 1555 C CA . ARG A 1 208 ? -36.628 -9.012 47.653 1.00 91.25 208 ARG A CA 1
ATOM 1556 C C . ARG A 1 208 ? -36.892 -10.372 47.002 1.00 91.25 208 ARG A C 1
ATOM 1558 O O . ARG A 1 208 ? -36.174 -10.753 46.082 1.00 91.25 208 ARG A O 1
ATOM 1565 N N . ASP A 1 209 ? -37.987 -11.018 47.398 1.00 87.56 209 ASP A N 1
ATOM 1566 C CA . ASP A 1 209 ? -38.486 -12.261 46.807 1.00 87.56 209 ASP A CA 1
ATOM 1567 C C . ASP A 1 209 ? -39.121 -12.079 45.423 1.00 87.56 209 ASP A C 1
ATOM 1569 O O . ASP A 1 209 ? -39.485 -13.057 44.780 1.00 87.56 209 ASP A O 1
ATOM 1573 N N . GLY A 1 210 ? -39.208 -10.849 44.920 1.00 89.44 210 GLY A N 1
ATOM 1574 C CA . GLY A 1 210 ? -39.670 -10.568 43.572 1.00 89.44 210 GLY A CA 1
ATOM 1575 C C . GLY A 1 210 ? -41.171 -10.336 43.446 1.00 89.44 210 GLY A C 1
ATOM 1576 O O . GLY A 1 210 ? -41.615 -10.102 42.327 1.00 89.44 210 GLY A O 1
ATOM 1577 N N . ASP A 1 211 ? -41.956 -10.318 44.522 1.00 91.88 211 ASP A N 1
ATOM 1578 C CA . ASP A 1 211 ? -43.394 -10.030 44.439 1.00 91.88 211 ASP A CA 1
ATOM 1579 C C . ASP A 1 211 ? -43.632 -8.550 44.097 1.00 91.88 211 ASP A C 1
ATOM 1581 O O . ASP A 1 211 ? -43.064 -7.673 44.756 1.00 91.88 211 ASP A O 1
ATOM 1585 N N . PRO A 1 212 ? -44.447 -8.218 43.081 1.00 94.12 212 PRO A N 1
ATOM 1586 C CA . PRO A 1 212 ? -44.691 -6.839 42.689 1.00 94.12 212 PRO A CA 1
ATOM 1587 C C . PRO A 1 212 ? -45.653 -6.141 43.647 1.00 94.12 212 PRO A C 1
ATOM 1589 O O . PRO A 1 212 ? -46.744 -6.631 43.926 1.00 94.12 212 PRO A O 1
ATOM 1592 N N . LEU A 1 213 ? -45.291 -4.931 44.080 1.00 94.81 213 LEU A N 1
ATOM 1593 C CA . LEU A 1 213 ? -46.109 -4.178 45.035 1.00 94.81 213 LEU A CA 1
ATOM 1594 C C . LEU A 1 213 ? -47.486 -3.784 44.483 1.00 94.81 213 LEU A C 1
ATOM 1596 O O . LEU A 1 213 ? -48.446 -3.719 45.238 1.00 94.81 213 LEU A O 1
ATOM 1600 N N . ALA A 1 214 ? -47.595 -3.539 43.174 1.00 92.88 214 ALA A N 1
ATOM 1601 C CA . ALA A 1 214 ? -48.858 -3.151 42.538 1.00 92.88 214 ALA A CA 1
ATOM 1602 C C . ALA A 1 214 ? -49.854 -4.315 42.376 1.00 92.88 214 ALA A C 1
ATOM 1604 O O . ALA A 1 214 ? -51.029 -4.067 42.122 1.00 92.88 214 ALA A O 1
ATOM 1605 N N . ALA A 1 215 ? -49.392 -5.565 42.480 1.00 91.12 215 ALA A N 1
ATOM 1606 C CA . ALA A 1 215 ? -50.216 -6.759 42.301 1.00 91.12 215 ALA A CA 1
ATOM 1607 C C . ALA A 1 215 ? -49.636 -7.952 43.091 1.00 91.12 215 ALA A C 1
ATOM 1609 O O . ALA A 1 215 ? -49.084 -8.877 42.491 1.00 91.12 215 ALA A O 1
ATOM 1610 N N . PRO A 1 216 ? -49.711 -7.941 44.436 1.00 87.00 216 PRO A N 1
ATOM 1611 C CA . PRO A 1 216 ? -49.160 -9.022 45.251 1.00 87.00 216 PRO A CA 1
ATOM 1612 C C . PRO A 1 216 ? -49.726 -10.393 44.847 1.00 87.00 216 PRO A C 1
ATOM 1614 O O . PRO A 1 216 ? -50.938 -10.539 44.698 1.00 87.00 216 PRO A O 1
ATOM 1617 N N . GLY A 1 217 ? -48.858 -11.396 44.686 1.00 80.38 217 GLY A N 1
ATOM 1618 C CA . GLY A 1 217 ? -49.232 -12.749 44.246 1.00 80.38 217 GLY A CA 1
ATOM 1619 C C . GLY A 1 217 ? -49.150 -12.985 42.733 1.00 80.38 217 GLY A C 1
ATOM 1620 O O . GLY A 1 217 ? -49.152 -14.138 42.307 1.00 80.38 217 GLY A O 1
ATOM 1621 N N . GLU A 1 218 ? -49.007 -11.931 41.925 1.00 77.56 218 GLU A N 1
ATOM 1622 C CA . GLU A 1 218 ? -48.679 -12.049 40.501 1.00 77.56 218 GLU A CA 1
ATOM 1623 C C . GLU A 1 218 ? -47.164 -12.124 40.285 1.00 77.56 218 GLU A C 1
ATOM 1625 O O . GLU A 1 218 ? -46.384 -11.471 40.972 1.00 77.56 218 GLU A O 1
ATOM 1630 N N . THR A 1 219 ? -46.710 -12.864 39.273 1.00 75.69 219 THR A N 1
ATOM 1631 C CA . THR A 1 219 ? -45.270 -12.930 38.955 1.00 75.69 219 THR A CA 1
ATOM 1632 C C . THR A 1 219 ? -44.832 -11.706 38.144 1.00 75.69 219 THR A C 1
ATOM 1634 O O . THR A 1 219 ? -43.986 -10.903 38.561 1.00 75.69 219 THR A O 1
ATOM 1637 N N . ASN A 1 220 ? -45.420 -11.520 36.962 1.00 85.81 220 ASN A N 1
ATOM 1638 C CA . ASN A 1 220 ? -45.093 -10.407 36.075 1.00 85.81 220 ASN A CA 1
ATOM 1639 C C . ASN A 1 220 ? -46.235 -9.963 35.142 1.00 85.81 220 ASN A C 1
ATOM 1641 O O . ASN A 1 220 ? -46.033 -9.013 34.382 1.00 85.81 220 ASN A O 1
ATOM 1645 N N . ASP A 1 221 ? -47.407 -10.602 35.191 1.00 83.25 221 ASP A N 1
ATOM 1646 C CA . ASP A 1 221 ? -48.556 -10.290 34.330 1.00 83.25 221 ASP A CA 1
ATOM 1647 C C . ASP A 1 221 ? -49.526 -9.309 35.009 1.00 83.25 221 ASP A C 1
ATOM 1649 O O . ASP A 1 221 ? -50.641 -9.640 35.386 1.00 83.25 221 ASP A O 1
ATOM 1653 N N . PHE A 1 222 ? -49.060 -8.079 35.228 1.00 88.25 222 PHE A N 1
ATOM 1654 C CA . PHE A 1 222 ? -49.856 -7.011 35.838 1.00 88.25 222 PHE A CA 1
ATOM 1655 C C . PHE A 1 222 ? -49.649 -5.678 35.116 1.00 88.25 222 PHE A C 1
ATOM 1657 O O . PHE A 1 222 ? -48.651 -5.487 34.418 1.00 88.25 222 PHE A O 1
ATOM 1664 N N . THR A 1 223 ? -50.554 -4.725 35.332 1.00 88.88 223 THR A N 1
ATOM 1665 C CA . THR A 1 223 ? -50.413 -3.316 34.925 1.00 88.88 223 THR A CA 1
ATOM 1666 C C . THR A 1 223 ? -50.588 -2.408 36.146 1.00 88.88 223 THR A C 1
ATOM 1668 O O . THR A 1 223 ? -50.962 -2.872 37.221 1.00 88.88 223 THR A O 1
ATOM 1671 N N . TYR A 1 224 ? -50.334 -1.105 36.005 1.00 90.44 224 TYR A N 1
ATOM 1672 C CA . TYR A 1 224 ? -50.565 -0.140 37.091 1.00 90.44 224 TYR A CA 1
ATOM 1673 C C . TYR A 1 224 ? -51.987 0.448 37.104 1.00 90.44 224 TYR A C 1
ATOM 1675 O O . TYR A 1 224 ? -52.244 1.404 37.832 1.00 90.44 224 TYR A O 1
ATOM 1683 N N . ALA A 1 225 ? -52.922 -0.118 36.330 1.00 88.81 225 ALA A N 1
ATOM 1684 C CA . ALA A 1 225 ? -54.303 0.366 36.255 1.00 88.81 225 ALA A CA 1
ATOM 1685 C C . ALA A 1 225 ? -55.056 0.246 37.594 1.00 88.81 225 ALA A C 1
ATOM 1687 O O . ALA A 1 225 ? -55.924 1.062 37.883 1.00 88.81 225 ALA A O 1
ATOM 1688 N N . GLY A 1 226 ? -54.701 -0.740 38.426 1.00 88.00 226 GLY A N 1
ATOM 1689 C CA . GLY A 1 226 ? -55.229 -0.891 39.788 1.00 88.00 226 GLY A CA 1
ATOM 1690 C C . GLY A 1 226 ? -54.564 0.015 40.833 1.00 88.00 226 GLY A C 1
ATOM 1691 O O . GLY A 1 226 ? -55.008 0.038 41.973 1.00 88.00 226 GLY A O 1
ATOM 1692 N N . ASP A 1 227 ? -53.521 0.765 40.461 1.00 91.56 227 ASP A N 1
ATOM 1693 C CA . ASP A 1 227 ? -52.709 1.591 41.364 1.00 91.56 227 ASP A CA 1
ATOM 1694 C C . ASP A 1 227 ? -52.444 2.982 40.753 1.00 91.56 227 ASP A C 1
ATOM 1696 O O . ASP A 1 227 ? -51.308 3.461 40.650 1.00 91.56 227 ASP A O 1
ATOM 1700 N N . LEU A 1 228 ? -53.517 3.640 40.297 1.00 89.12 228 LEU A N 1
ATOM 1701 C CA . LEU A 1 228 ? -53.449 4.960 39.650 1.00 89.12 228 LEU A CA 1
ATOM 1702 C C . LEU A 1 228 ? -52.961 6.070 40.586 1.00 89.12 228 LEU A C 1
ATOM 1704 O O . LEU A 1 228 ? -52.448 7.074 40.103 1.00 89.12 228 LEU A O 1
ATOM 1708 N N . ALA A 1 229 ? -53.119 5.898 41.900 1.00 88.12 229 ALA A N 1
ATOM 1709 C CA . ALA A 1 229 ? -52.650 6.842 42.911 1.00 88.12 229 ALA A CA 1
ATOM 1710 C C . ALA A 1 229 ? -51.191 6.591 43.348 1.00 88.12 229 ALA A C 1
ATOM 1712 O O . ALA A 1 229 ? -50.599 7.448 44.004 1.00 88.12 229 ALA A O 1
ATOM 1713 N N . GLY A 1 230 ? -50.595 5.451 42.969 1.00 89.69 230 GLY A N 1
ATOM 1714 C CA . GLY A 1 230 ? -49.241 5.072 43.386 1.00 89.69 230 GLY A CA 1
ATOM 1715 C C . GLY A 1 230 ? -49.119 4.801 44.887 1.00 89.69 230 GLY A C 1
ATOM 1716 O O . GLY A 1 230 ? -48.061 5.055 45.465 1.00 89.69 230 GLY A O 1
ATOM 1717 N N . GLU A 1 231 ? -50.206 4.334 45.506 1.00 90.56 231 GLU A N 1
ATOM 1718 C CA . GLU A 1 231 ? -50.290 3.998 46.933 1.00 90.56 231 GLU A CA 1
ATOM 1719 C C . GLU A 1 231 ? -49.713 2.608 47.218 1.00 90.56 231 GLU A C 1
ATOM 1721 O O . GLU A 1 231 ? -49.169 2.377 48.296 1.00 90.56 231 GLU A O 1
ATOM 1726 N N . ALA A 1 232 ? -49.784 1.690 46.246 1.00 92.19 232 ALA A N 1
ATOM 1727 C CA . ALA A 1 232 ? -49.192 0.363 46.372 1.00 92.19 232 ALA A CA 1
ATOM 1728 C C . ALA A 1 232 ? -47.735 0.351 45.882 1.00 92.19 232 ALA A C 1
ATOM 1730 O O . ALA A 1 232 ? -46.820 -0.004 46.624 1.00 92.19 232 ALA A O 1
ATOM 1731 N N . CYS A 1 233 ? -47.495 0.771 44.635 1.00 94.56 233 CYS A N 1
ATOM 1732 C CA . CYS A 1 233 ? -46.170 0.836 44.029 1.00 94.56 233 CYS A CA 1
ATOM 1733 C C . CYS A 1 233 ? -45.802 2.296 43.727 1.00 94.56 233 CYS A C 1
ATOM 1735 O O . CYS A 1 233 ? -46.394 2.898 42.830 1.00 94.56 233 CYS A O 1
ATOM 1737 N N . PRO A 1 234 ? -44.800 2.888 44.397 1.00 94.31 234 PRO A N 1
ATOM 1738 C CA . PRO A 1 234 ? -44.470 4.295 44.192 1.00 94.31 234 PRO A CA 1
ATOM 1739 C C . PRO A 1 234 ? -44.193 4.645 42.722 1.00 94.31 234 PRO A C 1
ATOM 1741 O O . PRO A 1 234 ? -43.503 3.910 42.019 1.00 94.31 234 PRO A O 1
ATOM 1744 N N . PHE A 1 235 ? -44.639 5.814 42.250 1.00 92.50 235 PHE A N 1
ATOM 1745 C CA . PHE A 1 235 ? -44.356 6.277 40.877 1.00 92.50 235 PHE A CA 1
ATOM 1746 C C . PHE A 1 235 ? -42.861 6.373 40.546 1.00 92.50 235 PHE A C 1
ATOM 1748 O O . PHE A 1 235 ? -42.475 6.273 39.380 1.00 92.50 235 PHE A O 1
ATOM 1755 N N . ALA A 1 236 ? -42.032 6.607 41.567 1.00 91.75 236 ALA A N 1
ATOM 1756 C CA . ALA A 1 236 ? -40.583 6.681 41.447 1.00 91.75 236 ALA A CA 1
ATOM 1757 C C . ALA A 1 236 ? -39.884 5.321 41.625 1.00 91.75 236 ALA A C 1
ATOM 1759 O O . ALA A 1 236 ? -38.667 5.274 41.484 1.00 91.75 236 ALA A O 1
ATOM 1760 N N . ALA A 1 237 ? -40.614 4.242 41.926 1.00 95.12 237 ALA A N 1
ATOM 1761 C CA . ALA A 1 237 ? -40.040 2.910 42.082 1.00 95.12 237 ALA A CA 1
ATOM 1762 C C . ALA A 1 237 ? -39.362 2.439 40.789 1.00 95.12 237 ALA A C 1
ATOM 1764 O O . ALA A 1 237 ? -39.879 2.676 39.690 1.00 95.12 237 ALA A O 1
ATOM 1765 N N . HIS A 1 238 ? -38.240 1.731 40.924 1.00 95.62 238 HIS A N 1
ATOM 1766 C CA . HIS A 1 238 ? -37.380 1.356 39.802 1.00 95.62 238 HIS A CA 1
ATOM 1767 C C . HIS A 1 238 ? -38.129 0.684 38.651 1.00 95.62 238 HIS A C 1
ATOM 1769 O O . HIS A 1 238 ? -38.089 1.158 37.512 1.00 95.62 238 HIS A O 1
ATOM 1775 N N . ILE A 1 239 ? -38.901 -0.367 38.944 1.00 94.69 239 ILE A N 1
ATOM 1776 C CA . ILE A 1 239 ? -39.626 -1.107 37.906 1.00 94.69 239 ILE A CA 1
ATOM 1777 C C . ILE A 1 239 ? -40.699 -0.258 37.213 1.00 94.69 239 ILE A C 1
ATOM 1779 O O . ILE A 1 239 ? -40.940 -0.458 36.026 1.00 94.69 239 ILE A O 1
ATOM 1783 N N . ARG A 1 240 ? -41.319 0.694 37.928 1.00 93.62 240 ARG A N 1
ATOM 1784 C CA . ARG A 1 240 ? -42.416 1.528 37.416 1.00 93.62 240 ARG A CA 1
ATOM 1785 C C . ARG A 1 240 ? -41.881 2.649 36.537 1.00 93.62 240 ARG A C 1
ATOM 1787 O O . ARG A 1 240 ? -42.532 3.038 35.574 1.00 93.62 240 ARG A O 1
ATOM 1794 N N . ARG A 1 241 ? -40.672 3.137 36.826 1.00 92.81 241 ARG A N 1
ATOM 1795 C CA . ARG A 1 241 ? -39.976 4.093 35.962 1.00 92.81 241 ARG A CA 1
ATOM 1796 C C . ARG A 1 241 ? -39.380 3.446 34.725 1.00 92.81 241 ARG A C 1
ATOM 1798 O O . ARG A 1 241 ? -39.503 4.016 33.645 1.00 92.81 241 ARG A O 1
ATOM 1805 N N . ALA A 1 242 ? -38.728 2.296 34.895 1.00 93.12 242 ALA A N 1
ATOM 1806 C CA . ALA A 1 242 ? -38.083 1.573 33.805 1.00 93.12 242 ALA A CA 1
ATOM 1807 C C . ALA A 1 242 ? -39.108 0.993 32.821 1.00 93.12 242 ALA A C 1
ATOM 1809 O O . ALA A 1 242 ? -38.871 0.973 31.617 1.00 93.12 242 ALA A O 1
ATOM 1810 N N . ASN A 1 243 ? -40.251 0.536 33.336 1.00 92.75 243 ASN A N 1
ATOM 1811 C CA . ASN A 1 243 ? -41.371 0.049 32.549 1.00 92.75 243 ASN A CA 1
ATOM 1812 C C . ASN A 1 243 ? -42.692 0.537 33.169 1.00 92.75 243 ASN A C 1
ATOM 1814 O O . ASN A 1 243 ? -43.249 -0.145 34.031 1.00 92.75 243 ASN A O 1
ATOM 1818 N N . PRO A 1 244 ? -43.233 1.680 32.712 1.00 90.56 244 PRO A N 1
ATOM 1819 C CA . PRO A 1 244 ? -44.538 2.175 33.148 1.00 90.56 244 PRO A CA 1
ATOM 1820 C C . PRO A 1 244 ? -45.715 1.274 32.754 1.00 90.56 244 PRO A C 1
ATOM 1822 O O . PRO A 1 244 ? -46.830 1.542 33.188 1.00 90.56 244 PRO A O 1
ATOM 1825 N N . ARG A 1 245 ? -45.489 0.226 31.943 1.00 87.44 245 ARG A N 1
ATOM 1826 C CA . ARG A 1 245 ? -46.460 -0.776 31.453 1.00 87.44 245 ARG A CA 1
ATOM 1827 C C . ARG A 1 245 ? -47.634 -0.248 30.627 1.00 87.44 245 ARG A C 1
ATOM 1829 O O . ARG A 1 245 ? -48.336 -1.048 30.022 1.00 87.44 245 ARG A O 1
ATOM 1836 N N . ASP A 1 246 ? -47.827 1.062 30.587 1.00 77.81 246 ASP A N 1
ATOM 1837 C CA . ASP A 1 246 ? -48.838 1.733 29.784 1.00 77.81 246 ASP A CA 1
ATOM 1838 C C . ASP A 1 246 ? -48.243 2.278 28.476 1.00 77.81 246 ASP A C 1
ATOM 1840 O O . ASP A 1 246 ? -47.027 2.453 28.332 1.00 77.81 246 ASP A O 1
ATOM 1844 N N . SER A 1 247 ? -49.118 2.560 27.518 1.00 75.88 247 SER A N 1
ATOM 1845 C CA . SER A 1 247 ? -48.770 3.294 26.308 1.00 75.88 247 SER A CA 1
ATOM 1846 C C . SER A 1 247 ? -48.559 4.779 26.618 1.00 75.88 247 SER A C 1
ATOM 1848 O O . SER A 1 247 ? -49.243 5.373 27.449 1.00 75.88 247 SER A O 1
ATOM 1850 N N . PHE A 1 248 ? -47.621 5.413 25.921 1.00 71.88 248 PHE A N 1
ATOM 1851 C CA . PHE A 1 248 ? -47.370 6.845 26.033 1.00 71.88 248 PHE A CA 1
ATOM 1852 C C . PHE A 1 248 ? -47.469 7.492 24.654 1.00 71.88 248 PHE A C 1
ATOM 1854 O O . PHE A 1 248 ? -46.813 7.060 23.710 1.00 71.88 248 PHE A O 1
ATOM 1861 N N . GLN A 1 249 ? -48.312 8.523 24.524 1.00 76.50 249 GLN A N 1
ATOM 1862 C CA . GLN A 1 249 ? -48.586 9.207 23.248 1.00 76.50 249 GLN A CA 1
ATOM 1863 C C . GLN A 1 249 ? -49.027 8.251 22.119 1.00 76.50 249 GLN A C 1
ATOM 1865 O O . GLN A 1 249 ? -48.636 8.410 20.965 1.00 76.50 249 GLN A O 1
ATOM 1870 N N . GLY A 1 250 ? -49.828 7.233 22.457 1.00 76.62 250 GLY A N 1
ATOM 1871 C CA . GLY A 1 250 ? -50.298 6.227 21.498 1.00 76.62 250 GLY A CA 1
ATOM 1872 C C . GLY A 1 250 ? -49.216 5.254 21.021 1.00 76.62 250 GLY A C 1
ATOM 1873 O O . GLY A 1 250 ? -49.441 4.530 20.056 1.00 76.62 250 GLY A O 1
ATOM 1874 N N . ARG A 1 251 ? -48.046 5.232 21.676 1.00 79.56 251 ARG A N 1
ATOM 1875 C CA . ARG A 1 251 ? -46.953 4.294 21.402 1.00 79.56 251 ARG A CA 1
ATOM 1876 C C . ARG A 1 251 ? -46.771 3.332 22.577 1.00 79.56 251 ARG A C 1
ATOM 1878 O O . ARG A 1 251 ? -46.912 3.762 23.724 1.00 79.56 251 ARG A O 1
ATOM 1885 N N . PRO A 1 252 ? -46.451 2.054 22.328 1.00 81.69 252 PRO A N 1
ATOM 1886 C CA . PRO A 1 252 ? -46.103 1.129 23.399 1.00 81.69 252 PRO A CA 1
ATOM 1887 C C . PRO A 1 252 ? -44.833 1.594 24.124 1.00 81.69 252 PRO A C 1
ATOM 1889 O O . PRO A 1 252 ? -43.988 2.285 23.548 1.00 81.69 252 PRO A O 1
ATOM 1892 N N . ALA A 1 253 ? -44.695 1.222 25.398 1.00 85.00 253 ALA A N 1
ATOM 1893 C CA . ALA A 1 253 ? -43.469 1.485 26.141 1.00 85.00 253 ALA A CA 1
ATOM 1894 C C . ALA A 1 253 ? -42.281 0.744 25.489 1.00 85.00 253 ALA A C 1
ATOM 1896 O O . ALA A 1 253 ? -42.423 -0.429 25.135 1.00 85.00 253 ALA A O 1
ATOM 1897 N N . PRO A 1 254 ? -41.103 1.383 25.361 1.00 90.19 254 PRO A N 1
ATOM 1898 C CA . PRO A 1 254 ? -39.915 0.738 24.837 1.00 90.19 254 PRO A CA 1
ATOM 1899 C C . PRO A 1 254 ? -39.523 -0.457 25.700 1.00 90.19 254 PRO A C 1
ATOM 1901 O O . PRO A 1 254 ? -39.521 -0.394 26.933 1.00 90.19 254 PRO A O 1
ATOM 1904 N N . ARG A 1 255 ? -39.145 -1.550 25.042 1.00 89.69 255 ARG A N 1
ATOM 1905 C CA . ARG A 1 255 ? -38.740 -2.794 25.699 1.00 89.69 255 ARG A CA 1
ATOM 1906 C C . ARG A 1 255 ? -37.273 -3.078 25.431 1.00 89.69 255 ARG A C 1
ATOM 1908 O O . ARG A 1 255 ? -36.771 -2.779 24.358 1.00 89.69 255 ARG A O 1
ATOM 1915 N N . ILE A 1 256 ? -36.596 -3.660 26.412 1.00 94.19 256 ILE A N 1
ATOM 1916 C CA . ILE A 1 256 ? -35.214 -4.132 26.296 1.00 94.19 256 ILE A CA 1
ATOM 1917 C C . ILE A 1 256 ? -35.128 -5.545 26.867 1.00 94.19 256 ILE A C 1
ATOM 1919 O O . ILE A 1 256 ? -35.762 -5.846 27.881 1.00 94.19 256 ILE A O 1
ATOM 1923 N N . LEU A 1 257 ? -34.343 -6.412 26.231 1.00 93.75 257 LEU A N 1
ATOM 1924 C CA . LEU A 1 257 ? -34.086 -7.764 26.717 1.00 93.75 257 LEU A CA 1
ATOM 1925 C C . LEU A 1 257 ? -32.811 -7.767 27.559 1.00 93.75 257 LEU A C 1
ATOM 1927 O O . LEU A 1 257 ? -31.713 -7.654 27.019 1.00 93.75 257 LEU A O 1
ATOM 1931 N N . ARG A 1 258 ? -32.937 -7.907 28.879 1.00 92.19 258 ARG A N 1
ATOM 1932 C CA . ARG A 1 258 ? -31.788 -7.860 29.795 1.00 92.19 258 ARG A CA 1
ATOM 1933 C C . ARG A 1 258 ? -31.183 -9.247 29.995 1.00 92.19 258 ARG A C 1
ATOM 1935 O O . ARG A 1 258 ? -31.906 -10.223 30.204 1.00 92.19 258 ARG A O 1
ATOM 1942 N N . ARG A 1 259 ? -29.857 -9.327 29.961 1.00 89.38 259 ARG A N 1
ATOM 1943 C CA . ARG A 1 259 ? -29.031 -10.523 30.201 1.00 89.38 259 ARG A CA 1
ATOM 1944 C C . ARG A 1 259 ? -27.859 -10.188 31.124 1.00 89.38 259 ARG A C 1
ATOM 1946 O O . ARG A 1 259 ? -26.735 -10.606 30.885 1.00 89.38 259 ARG A O 1
ATOM 1953 N N . GLY A 1 260 ? -28.128 -9.350 32.123 1.00 84.44 260 GLY A N 1
ATOM 1954 C CA . GLY A 1 260 ? -27.107 -8.913 33.061 1.00 84.44 260 GLY A CA 1
ATOM 1955 C C . GLY A 1 260 ? -26.591 -10.046 33.945 1.00 84.44 260 GLY A C 1
ATOM 1956 O O . GLY A 1 260 ? -27.252 -11.069 34.124 1.00 84.44 260 GLY A O 1
ATOM 1957 N N . MET A 1 261 ? -25.404 -9.834 34.499 1.00 83.75 261 MET A N 1
ATOM 1958 C CA . MET A 1 261 ? -24.734 -10.735 35.436 1.00 83.75 261 MET A CA 1
ATOM 1959 C C . MET A 1 261 ? -24.152 -9.929 36.597 1.00 83.75 261 MET A C 1
ATOM 1961 O O . MET A 1 261 ? -24.085 -8.700 36.534 1.00 83.75 261 MET A O 1
ATOM 1965 N N . THR A 1 262 ? -23.724 -10.605 37.657 1.00 84.69 262 THR A N 1
ATOM 1966 C CA . THR A 1 262 ? -23.031 -9.975 38.790 1.00 84.69 262 THR A CA 1
ATOM 1967 C C . THR A 1 262 ? -21.524 -10.190 38.702 1.00 84.69 262 THR A C 1
ATOM 1969 O O . THR A 1 262 ? -21.082 -11.212 38.188 1.00 84.69 262 THR A O 1
ATOM 1972 N N . PHE A 1 263 ? -20.733 -9.249 39.210 1.00 84.50 263 PHE A N 1
ATOM 1973 C CA . PHE A 1 263 ? -19.287 -9.407 39.405 1.00 84.50 263 PHE A CA 1
ATOM 1974 C C . PHE A 1 263 ? -18.923 -9.160 40.876 1.00 84.50 263 PHE A C 1
ATOM 1976 O O . PHE A 1 263 ? -19.675 -8.497 41.602 1.00 84.50 263 PHE A O 1
ATOM 1983 N N . GLY A 1 264 ? -17.779 -9.692 41.310 1.00 80.38 264 GLY A N 1
ATOM 1984 C CA . GLY A 1 264 ? -17.313 -9.631 42.701 1.00 80.38 264 GLY A CA 1
ATOM 1985 C C . GLY A 1 264 ? -18.052 -10.587 43.646 1.00 80.38 264 GLY A C 1
ATOM 1986 O O . GLY A 1 264 ? -19.079 -11.171 43.296 1.00 80.38 264 GLY A O 1
ATOM 1987 N N . HIS A 1 265 ? -17.536 -10.767 44.864 1.00 80.12 265 HIS A N 1
ATOM 1988 C CA . HIS A 1 265 ? -18.159 -11.655 45.850 1.00 80.12 265 HIS A CA 1
ATOM 1989 C C . HIS A 1 265 ? -19.484 -11.103 46.394 1.00 80.12 265 HIS A C 1
ATOM 1991 O O . HIS A 1 265 ? -19.641 -9.893 46.594 1.00 80.12 265 HIS A O 1
ATOM 1997 N N . ARG A 1 266 ? -20.428 -12.012 46.685 1.00 79.81 266 ARG A N 1
ATOM 1998 C CA . ARG A 1 266 ? -21.735 -11.689 47.282 1.00 79.81 266 ARG A CA 1
ATOM 1999 C C . ARG A 1 266 ? -21.556 -11.017 48.643 1.00 79.81 266 ARG A C 1
ATOM 2001 O O . ARG A 1 266 ? -20.805 -11.505 49.474 1.00 79.81 266 ARG A O 1
ATOM 2008 N N . TYR A 1 267 ? -22.290 -9.952 48.933 1.00 77.31 267 TYR A N 1
ATOM 2009 C CA . TYR A 1 267 ? -22.283 -9.346 50.271 1.00 77.31 267 TYR A CA 1
ATOM 2010 C C . TYR A 1 267 ? -22.962 -10.270 51.321 1.00 77.31 267 TYR A C 1
ATOM 2012 O O . TYR A 1 267 ? -23.976 -10.889 50.991 1.00 77.31 267 TYR A O 1
ATOM 2020 N N . PRO A 1 268 ? -22.461 -10.398 52.573 1.00 70.50 268 PRO A N 1
ATOM 2021 C CA . PRO A 1 268 ? -21.317 -9.707 53.173 1.00 70.50 268 PRO A CA 1
ATOM 2022 C C . PRO A 1 268 ? -19.984 -10.459 53.043 1.00 70.50 268 PRO A C 1
ATOM 2024 O O . PRO A 1 268 ? -19.022 -10.097 53.715 1.00 70.50 268 PRO A O 1
ATOM 2027 N N . THR A 1 269 ? -19.906 -11.520 52.233 1.00 67.69 269 THR A N 1
ATOM 2028 C CA . THR A 1 269 ? -18.619 -12.157 51.938 1.00 67.69 269 THR A CA 1
ATOM 2029 C C . THR A 1 269 ? -17.726 -11.223 51.117 1.00 67.69 269 THR A C 1
ATOM 2031 O O . THR A 1 269 ? -18.184 -10.528 50.210 1.00 67.69 269 THR A O 1
ATOM 2034 N N . GLY A 1 270 ? -16.441 -11.188 51.472 1.00 59.91 270 GLY A N 1
ATOM 2035 C CA . GLY A 1 270 ? -15.509 -10.184 50.963 1.00 59.91 270 GLY A CA 1
ATOM 2036 C C . GLY A 1 270 ? -15.326 -8.993 51.910 1.00 59.91 270 GLY A C 1
ATOM 2037 O O . GLY A 1 270 ? -16.176 -8.696 52.748 1.00 59.91 270 GLY A O 1
ATOM 2038 N N . GLY A 1 271 ? -14.177 -8.327 51.822 1.00 54.72 271 GLY A N 1
ATOM 2039 C CA . GLY A 1 271 ? -13.831 -7.207 52.703 1.00 54.72 271 GLY A CA 1
ATOM 2040 C C . GLY A 1 271 ? -14.687 -5.949 52.454 1.00 54.72 271 GLY A C 1
ATOM 2041 O O . GLY A 1 271 ? -15.278 -5.793 51.377 1.00 54.72 271 GLY A O 1
ATOM 2042 N N . PRO A 1 272 ? -14.752 -5.005 53.414 1.00 53.47 272 PRO A N 1
ATOM 2043 C CA . PRO A 1 272 ? -15.250 -3.656 53.145 1.00 53.47 272 PRO A CA 1
ATOM 2044 C C . PRO A 1 272 ? -14.440 -3.012 52.005 1.00 53.47 272 PRO A C 1
ATOM 2046 O O . PRO A 1 272 ? -13.215 -2.988 52.074 1.00 53.47 272 PRO A O 1
ATOM 2049 N N . GLY A 1 273 ? -15.114 -2.492 50.973 1.00 59.78 273 GLY A N 1
ATOM 2050 C CA . GLY A 1 273 ? -14.468 -1.808 49.840 1.00 59.78 273 GLY A CA 1
ATOM 2051 C C . GLY A 1 273 ? -14.061 -2.687 48.649 1.00 59.78 273 GLY A C 1
ATOM 2052 O O . GLY A 1 273 ? -13.442 -2.178 47.722 1.00 59.78 273 GLY A O 1
ATOM 2053 N N . GLU A 1 274 ? -14.398 -3.979 48.643 1.00 72.62 274 GLU A N 1
ATOM 2054 C CA . GLU A 1 274 ? -14.196 -4.840 47.468 1.00 72.62 274 GLU A CA 1
ATOM 2055 C C . GLU A 1 274 ? -15.093 -4.424 46.286 1.00 72.62 274 GLU A C 1
ATOM 2057 O O . GLU A 1 274 ? -16.266 -4.090 46.481 1.00 72.62 274 GLU A O 1
ATOM 2062 N N . SER A 1 275 ? -14.544 -4.478 45.067 1.00 80.50 275 SER A N 1
ATOM 2063 C CA . SER A 1 275 ? -15.272 -4.189 43.827 1.00 80.50 275 SER A CA 1
ATOM 2064 C C . SER A 1 275 ? -16.331 -5.261 43.566 1.00 80.50 275 SER A C 1
ATOM 2066 O O . SER A 1 275 ? -16.014 -6.440 43.404 1.00 80.50 275 SER A O 1
ATOM 2068 N N . ARG A 1 276 ? -17.603 -4.857 43.552 1.00 87.56 276 ARG A N 1
ATOM 2069 C CA . ARG A 1 276 ? -18.746 -5.735 43.283 1.00 87.56 276 ARG A CA 1
ATOM 2070 C C . ARG A 1 276 ? -19.873 -4.960 42.622 1.00 87.56 276 ARG A C 1
ATOM 2072 O O . ARG A 1 276 ? -20.023 -3.759 42.844 1.00 87.56 276 ARG A O 1
ATOM 2079 N N . GLY A 1 277 ? -20.699 -5.647 41.848 1.00 90.88 277 GLY A N 1
ATOM 2080 C CA . GLY A 1 277 ? -21.839 -5.009 41.209 1.00 90.88 277 GLY A CA 1
ATOM 2081 C C . GLY A 1 277 ? -22.454 -5.833 40.096 1.00 90.88 277 GLY A C 1
ATOM 2082 O O . GLY A 1 277 ? -22.413 -7.064 40.120 1.00 90.88 277 GLY A O 1
ATOM 2083 N N . SER A 1 278 ? -23.027 -5.141 39.114 1.00 89.81 278 SER A N 1
ATOM 2084 C CA . SER A 1 278 ? -23.691 -5.747 37.966 1.00 89.81 278 SER A CA 1
ATOM 2085 C C . SER A 1 278 ? -23.028 -5.351 36.651 1.00 89.81 278 SER A C 1
ATOM 2087 O O . SER A 1 278 ? -22.801 -4.173 36.374 1.00 89.81 278 SER A O 1
ATOM 2089 N N . LEU A 1 279 ? -22.777 -6.348 35.806 1.00 89.88 279 LEU A N 1
ATOM 2090 C CA . LEU A 1 279 ? -22.640 -6.164 34.369 1.00 89.88 279 LEU A CA 1
ATOM 2091 C C . LEU A 1 279 ? -24.040 -6.138 33.767 1.00 89.88 279 LEU A C 1
ATOM 2093 O O . LEU A 1 279 ? -24.637 -7.178 33.492 1.00 89.88 279 LEU A O 1
ATOM 2097 N N . PHE A 1 280 ? -24.581 -4.945 33.566 1.00 92.69 280 PHE A N 1
ATOM 2098 C CA . PHE A 1 280 ? -25.842 -4.775 32.866 1.00 92.69 280 PHE A CA 1
ATOM 2099 C C . PHE A 1 280 ? -25.630 -5.005 31.372 1.00 92.69 280 PHE A C 1
ATOM 2101 O O . PHE A 1 280 ? -24.854 -4.298 30.729 1.00 92.69 280 PHE A O 1
ATOM 2108 N N . ILE A 1 281 ? -26.355 -5.978 30.826 1.00 92.69 281 ILE A N 1
ATOM 2109 C CA . ILE A 1 281 ? -26.370 -6.294 29.399 1.00 92.69 281 ILE A CA 1
ATOM 2110 C C . ILE A 1 281 ? -27.809 -6.197 28.920 1.00 92.69 281 ILE A C 1
ATOM 2112 O O . ILE A 1 281 ? -28.690 -6.830 29.507 1.00 92.69 281 ILE A O 1
ATOM 2116 N N . ALA A 1 282 ? -28.056 -5.432 27.862 1.00 94.31 282 ALA A N 1
ATOM 2117 C CA . ALA A 1 282 ? -29.380 -5.309 27.268 1.00 94.31 282 ALA A CA 1
ATOM 2118 C C . ALA A 1 282 ? -29.335 -5.345 25.742 1.00 94.31 282 ALA A C 1
ATOM 2120 O O . ALA A 1 282 ? -28.460 -4.737 25.131 1.00 94.31 282 ALA A O 1
ATOM 2121 N N . TYR A 1 283 ? -30.317 -6.018 25.151 1.00 95.81 283 TYR A N 1
ATOM 2122 C CA . TYR A 1 283 ? -30.501 -6.131 23.709 1.00 95.81 283 TYR A CA 1
ATOM 2123 C C . TYR A 1 283 ? -31.761 -5.398 23.258 1.00 95.81 283 TYR A C 1
ATOM 2125 O O . TYR A 1 283 ? -32.787 -5.433 23.948 1.00 95.81 283 TYR A O 1
ATOM 2133 N N . ALA A 1 284 ? -31.655 -4.726 22.114 1.00 94.44 284 ALA A N 1
ATOM 2134 C CA . ALA A 1 284 ? -32.736 -3.991 21.471 1.00 94.44 284 ALA A CA 1
ATOM 2135 C C . ALA A 1 284 ? -32.416 -3.775 19.980 1.00 94.44 284 ALA A C 1
ATOM 2137 O O . ALA A 1 284 ? -31.243 -3.699 19.599 1.00 94.44 284 ALA A O 1
ATOM 2138 N N . ALA A 1 285 ? -33.440 -3.601 19.145 1.00 92.56 285 ALA A N 1
ATOM 2139 C CA . ALA A 1 285 ? -33.254 -3.256 17.734 1.00 92.56 285 ALA A CA 1
ATOM 2140 C C . ALA A 1 285 ? -32.897 -1.770 17.516 1.00 92.56 285 ALA A C 1
ATOM 2142 O O . ALA A 1 285 ? -32.380 -1.415 16.458 1.00 92.56 285 ALA A O 1
ATOM 2143 N N . SER A 1 286 ? -33.128 -0.909 18.514 1.00 92.88 286 SER A N 1
ATOM 2144 C CA . SER A 1 286 ? -32.869 0.534 18.467 1.00 92.88 286 SER A CA 1
ATOM 2145 C C . SER A 1 286 ? -32.447 1.070 19.842 1.00 92.88 286 SER A C 1
ATOM 2147 O O . SER A 1 286 ? -33.261 1.246 20.747 1.00 92.88 286 SER A O 1
ATOM 2149 N N . ILE A 1 287 ? -31.154 1.378 20.026 1.00 94.19 287 ILE A N 1
ATOM 2150 C CA . ILE A 1 287 ? -30.660 1.968 21.291 1.00 94.19 287 ILE A CA 1
ATOM 2151 C C . ILE A 1 287 ? -31.341 3.314 21.570 1.00 94.19 287 ILE A C 1
ATOM 2153 O O . ILE A 1 287 ? -31.741 3.579 22.705 1.00 94.19 287 ILE A O 1
ATOM 2157 N N . ALA A 1 288 ? -31.476 4.149 20.537 1.00 91.44 288 ALA A N 1
ATOM 2158 C CA . ALA A 1 288 ? -31.976 5.515 20.655 1.00 91.44 288 ALA A CA 1
ATOM 2159 C C . ALA A 1 288 ? -33.451 5.573 21.072 1.00 91.44 288 ALA A C 1
ATOM 2161 O O . ALA A 1 288 ? -33.838 6.464 21.828 1.00 91.44 288 ALA A O 1
ATOM 2162 N N . GLU A 1 289 ? -34.258 4.627 20.594 1.00 90.62 289 GLU A N 1
ATOM 2163 C CA . GLU A 1 289 ? -35.699 4.589 20.852 1.00 90.62 289 GLU A CA 1
ATOM 2164 C C . GLU A 1 289 ? -36.060 3.698 22.039 1.00 90.62 289 GLU A C 1
ATOM 2166 O O . GLU A 1 289 ? -37.163 3.820 22.568 1.00 90.62 289 GLU A O 1
ATOM 2171 N N . GLN A 1 290 ? -35.142 2.832 22.484 1.00 93.88 290 GLN A N 1
ATOM 2172 C CA . GLN A 1 290 ? -35.408 1.883 23.561 1.00 93.88 290 GLN A CA 1
ATOM 2173 C C . GLN A 1 290 ? -34.566 2.169 24.800 1.00 93.88 290 GLN A C 1
ATOM 2175 O O . GLN A 1 290 ? -35.045 2.789 25.750 1.00 93.88 290 GLN A O 1
ATOM 2180 N N . TYR A 1 291 ? -33.304 1.744 24.805 1.00 95.19 291 TYR A N 1
ATOM 2181 C CA . TYR A 1 291 ? -32.453 1.839 25.990 1.00 95.19 291 TYR A CA 1
ATOM 2182 C C . TYR A 1 291 ? -32.257 3.290 26.470 1.00 95.19 291 TYR A C 1
ATOM 2184 O O . TYR A 1 291 ? -32.413 3.567 27.659 1.00 95.19 291 TYR A O 1
ATOM 2192 N N . GLU A 1 292 ? -31.978 4.231 25.565 1.00 94.69 292 GLU A N 1
ATOM 2193 C CA . GLU A 1 292 ? -31.773 5.644 25.923 1.00 94.69 292 GLU A CA 1
ATOM 2194 C C . GLU A 1 292 ? -33.056 6.317 26.423 1.00 94.69 292 GLU A C 1
ATOM 2196 O O . GLU A 1 292 ? -33.013 7.200 27.282 1.00 94.69 292 GLU A O 1
ATOM 2201 N N . VAL A 1 293 ? -34.221 5.883 25.933 1.00 92.75 293 VAL A N 1
ATOM 2202 C CA . VAL A 1 293 ? -35.512 6.356 26.448 1.00 92.75 293 VAL A CA 1
ATOM 2203 C C . VAL A 1 293 ? -35.711 5.878 27.884 1.00 92.75 293 VAL A C 1
ATOM 2205 O O . VAL A 1 293 ? -36.003 6.694 28.758 1.00 92.75 293 VAL A O 1
ATOM 2208 N N . VAL A 1 294 ? -35.462 4.593 28.154 1.00 93.94 294 VAL A N 1
ATOM 2209 C CA . VAL A 1 294 ? -35.528 4.035 29.514 1.00 93.94 294 VAL A CA 1
ATOM 2210 C C . VAL A 1 294 ? -34.531 4.739 30.440 1.00 93.94 294 VAL A C 1
ATOM 2212 O O . VAL A 1 294 ? -34.901 5.154 31.536 1.00 93.94 294 VAL A O 1
ATOM 2215 N N . GLN A 1 295 ? -33.288 4.964 30.007 1.00 93.00 295 GLN A N 1
ATOM 2216 C CA . GLN A 1 295 ? -32.292 5.653 30.830 1.00 93.00 295 GLN A CA 1
ATOM 2217 C C . GLN A 1 295 ? -32.683 7.110 31.131 1.00 93.00 295 GLN A C 1
ATOM 2219 O O . GLN A 1 295 ? -32.485 7.584 32.254 1.00 93.00 295 GLN A O 1
ATOM 2224 N N . ARG A 1 296 ? -33.285 7.821 30.168 1.00 90.94 296 ARG A N 1
ATOM 2225 C CA . ARG A 1 296 ? -33.860 9.157 30.399 1.00 90.94 296 ARG A CA 1
ATOM 2226 C C . ARG A 1 296 ? -34.995 9.117 31.418 1.00 90.94 296 ARG A C 1
ATOM 2228 O O . ARG A 1 296 ? -35.046 9.988 32.282 1.00 90.94 296 ARG A O 1
ATOM 2235 N N . TRP A 1 297 ? -35.854 8.101 31.370 1.00 91.56 297 TRP A N 1
ATOM 2236 C CA . TRP A 1 297 ? -36.920 7.920 32.358 1.00 91.56 297 TRP A CA 1
ATOM 2237 C C . TRP A 1 297 ? -36.392 7.643 33.763 1.00 91.56 297 TRP A C 1
ATOM 2239 O O . TRP A 1 297 ? -36.974 8.112 34.740 1.00 91.56 297 TRP A O 1
ATOM 2249 N N . LEU A 1 298 ? -35.278 6.925 33.895 1.00 92.38 298 LEU A N 1
ATOM 2250 C CA . LEU A 1 298 ? -34.616 6.730 35.188 1.00 92.38 298 LEU A CA 1
ATOM 2251 C C . LEU A 1 298 ? -34.010 8.041 35.721 1.00 92.38 298 LEU A C 1
ATOM 2253 O O . LEU A 1 298 ? -34.042 8.293 36.923 1.00 92.38 298 LEU A O 1
ATOM 2257 N N . ASN A 1 299 ? -33.522 8.916 34.842 1.00 89.56 299 ASN A N 1
ATOM 2258 C CA . ASN A 1 299 ? -32.856 10.168 35.218 1.00 89.56 299 ASN A CA 1
ATOM 2259 C C . ASN A 1 299 ? -33.784 11.393 35.327 1.00 89.56 299 ASN A C 1
ATOM 2261 O O . ASN A 1 299 ? -33.305 12.469 35.680 1.00 89.56 299 ASN A O 1
ATOM 2265 N N . GLY A 1 300 ? -35.074 11.276 34.995 1.00 84.44 300 GLY A N 1
ATOM 2266 C CA . GLY A 1 300 ? -35.991 12.417 34.994 1.00 84.44 300 GLY A CA 1
ATOM 2267 C C . GLY A 1 300 ? -37.361 12.107 34.388 1.00 84.44 300 GLY A C 1
ATOM 2268 O O . GLY A 1 300 ? -37.844 10.986 34.476 1.00 84.44 300 GLY A O 1
ATOM 2269 N N . GLY A 1 301 ? -38.024 13.105 33.797 1.00 80.56 301 GLY A N 1
ATOM 2270 C CA . GLY A 1 301 ? -39.432 13.008 33.380 1.00 80.56 301 GLY A CA 1
ATOM 2271 C C . GLY A 1 301 ? -39.770 11.759 32.549 1.00 80.56 301 GLY A C 1
ATOM 2272 O O . GLY A 1 301 ? -39.099 11.451 31.565 1.00 80.56 301 GLY A O 1
ATOM 2273 N N . ASN A 1 302 ? -40.831 11.057 32.944 1.00 82.94 302 ASN A N 1
ATOM 2274 C CA . ASN A 1 302 ? -41.328 9.837 32.311 1.00 82.94 302 ASN A CA 1
ATOM 2275 C C . ASN A 1 302 ? -42.880 9.805 32.335 1.00 82.94 302 ASN A C 1
ATOM 2277 O O . ASN A 1 302 ? -43.509 10.713 32.890 1.00 82.94 302 ASN A O 1
ATOM 2281 N N . PRO A 1 303 ? -43.521 8.764 31.775 1.00 82.81 303 PRO A N 1
ATOM 2282 C CA . PRO A 1 303 ? -44.979 8.611 31.792 1.00 82.81 303 PRO A CA 1
ATOM 2283 C C . PRO A 1 303 ? -45.608 8.336 33.169 1.00 82.81 303 PRO A C 1
ATOM 2285 O O . PRO A 1 303 ? -46.813 8.143 33.237 1.00 82.81 303 PRO A O 1
ATOM 2288 N N . THR A 1 304 ? -44.852 8.320 34.278 1.00 81.25 304 THR A N 1
ATOM 2289 C CA . THR A 1 304 ? -45.427 8.107 35.624 1.00 81.25 304 THR A CA 1
ATOM 2290 C C . THR A 1 304 ? -45.962 9.399 36.260 1.00 81.25 304 THR A C 1
ATOM 2292 O O . THR A 1 304 ? -46.317 9.406 37.434 1.00 81.25 304 THR A O 1
ATOM 2295 N N . HIS A 1 305 ? -46.048 10.488 35.480 1.00 76.44 305 HIS A N 1
ATOM 2296 C CA . HIS A 1 305 ? -46.675 11.775 35.825 1.00 76.44 305 HIS A CA 1
ATOM 2297 C C . HIS A 1 305 ? -46.090 12.506 37.047 1.00 76.44 305 HIS A C 1
ATOM 2299 O O . HIS A 1 305 ? -46.720 13.406 37.605 1.00 76.44 305 HIS A O 1
ATOM 2305 N N . ILE A 1 306 ? -44.856 12.180 37.437 1.00 79.50 306 ILE A N 1
ATOM 2306 C CA . ILE A 1 306 ? -44.116 12.878 38.496 1.00 79.50 306 ILE A CA 1
ATOM 2307 C C . ILE A 1 306 ? -43.114 13.885 37.924 1.00 79.50 306 ILE A C 1
ATOM 2309 O O . ILE A 1 306 ? -42.635 13.759 36.798 1.00 79.50 306 ILE A O 1
ATOM 2313 N N . GLY A 1 307 ? -42.796 14.915 38.715 1.00 76.88 307 GLY A N 1
ATOM 2314 C CA . GLY A 1 307 ? -41.870 15.973 38.304 1.00 76.88 307 GLY A CA 1
ATOM 2315 C C . GLY A 1 307 ? -40.476 15.438 37.958 1.00 76.88 307 GLY A C 1
ATOM 2316 O O . GLY A 1 307 ? -39.974 14.530 38.618 1.00 76.88 307 GLY A O 1
ATOM 2317 N N . SER A 1 308 ? -39.820 16.058 36.973 1.00 75.00 308 SER A N 1
ATOM 2318 C CA . SER A 1 308 ? -38.496 15.658 36.462 1.00 75.00 308 SER A CA 1
ATOM 2319 C C . SER A 1 308 ? -37.367 15.703 37.496 1.00 75.00 308 SER A C 1
ATOM 2321 O O . SER A 1 308 ? -36.328 15.101 37.271 1.00 75.00 308 SER A O 1
ATOM 2323 N N . ALA A 1 309 ? -37.573 16.377 38.631 1.00 74.75 309 ALA A N 1
ATOM 2324 C CA . ALA A 1 309 ? -36.658 16.371 39.774 1.00 74.75 309 ALA A CA 1
ATOM 2325 C C . ALA A 1 309 ? -36.718 15.075 40.609 1.00 74.75 309 ALA A C 1
ATOM 2327 O O . ALA A 1 309 ? -35.999 14.934 41.597 1.00 74.75 309 ALA A O 1
ATOM 2328 N N . GLN A 1 310 ? -37.640 14.161 40.307 1.00 81.50 310 GLN A N 1
ATOM 2329 C CA . GLN A 1 310 ? -37.701 12.843 40.925 1.00 81.50 310 GLN A CA 1
ATOM 2330 C C . GLN A 1 310 ? -37.067 11.854 39.968 1.00 81.50 310 GLN A C 1
ATOM 2332 O O . GLN A 1 310 ? -37.617 11.621 38.893 1.00 81.50 310 GLN A O 1
ATOM 2337 N N . ASN A 1 311 ? -35.954 11.267 40.389 1.00 87.50 311 ASN A N 1
ATOM 2338 C CA . ASN A 1 311 ? -35.221 10.264 39.630 1.00 87.50 311 ASN A CA 1
ATOM 2339 C C . ASN A 1 311 ? -35.481 8.884 40.224 1.00 87.50 311 ASN A C 1
ATOM 2341 O O . ASN A 1 311 ? -36.054 8.748 41.308 1.00 87.50 311 ASN A O 1
ATOM 2345 N N . ASP A 1 312 ? -35.059 7.866 39.496 1.00 92.19 312 ASP A N 1
ATOM 2346 C CA . ASP A 1 312 ? -34.936 6.519 40.015 1.00 92.19 312 ASP A CA 1
ATOM 2347 C C . ASP A 1 312 ? -34.035 6.492 41.266 1.00 92.19 312 ASP A C 1
ATOM 2349 O O . ASP A 1 312 ? -32.944 7.071 41.239 1.00 92.19 312 ASP A O 1
ATOM 2353 N N . PRO A 1 313 ? -34.466 5.846 42.363 1.00 90.56 313 PRO A N 1
ATOM 2354 C CA . PRO A 1 313 ? -33.742 5.889 43.628 1.00 90.56 313 PRO A CA 1
ATOM 2355 C C . PRO A 1 313 ? -32.478 5.017 43.671 1.00 90.56 313 PRO A C 1
ATOM 2357 O O . PRO A 1 313 ? -31.693 5.169 44.604 1.00 90.56 313 PRO A O 1
ATOM 2360 N N . LEU A 1 314 ? -32.274 4.108 42.712 1.00 91.19 314 LEU A N 1
ATOM 2361 C CA . LEU A 1 314 ? -31.146 3.169 42.702 1.00 91.19 314 LEU A CA 1
ATOM 2362 C C . LEU A 1 314 ? -30.088 3.550 41.665 1.00 91.19 314 LEU A C 1
ATOM 2364 O O . LEU A 1 314 ? -28.906 3.656 41.976 1.00 91.19 314 LEU A O 1
ATOM 2368 N N . THR A 1 315 ? -30.529 3.765 40.432 1.00 91.06 315 THR A N 1
ATOM 2369 C CA . THR A 1 315 ? -29.714 3.896 39.216 1.00 91.06 315 THR A CA 1
ATOM 2370 C C . THR A 1 315 ? -29.830 5.272 38.561 1.00 91.06 315 THR A C 1
ATOM 2372 O O . THR A 1 315 ? -29.098 5.572 37.615 1.00 91.06 315 THR A O 1
ATOM 2375 N N . GLY A 1 316 ? -30.740 6.120 39.050 1.00 88.62 316 GLY A N 1
ATOM 2376 C CA . GLY A 1 316 ? -30.947 7.470 38.543 1.00 88.62 316 GLY A CA 1
ATOM 2377 C C . GLY A 1 316 ? -29.790 8.404 38.897 1.00 88.62 316 GLY A C 1
ATOM 2378 O O . GLY A 1 316 ? -29.366 8.508 40.049 1.00 88.62 316 GLY A O 1
ATOM 2379 N N . ILE A 1 317 ? -29.301 9.144 37.905 1.00 82.25 317 ILE A N 1
ATOM 2380 C CA . ILE A 1 317 ? -28.251 10.151 38.078 1.00 82.25 317 ILE A CA 1
ATOM 2381 C C . ILE A 1 317 ? -28.915 11.481 38.433 1.00 82.25 317 ILE A C 1
ATOM 2383 O O . ILE A 1 317 ? -29.649 12.044 37.624 1.00 82.25 317 ILE A O 1
ATOM 2387 N N . ALA A 1 318 ? -28.698 11.977 39.651 1.00 69.81 318 ALA A N 1
ATOM 2388 C CA . ALA A 1 318 ? -29.224 13.274 40.081 1.00 69.81 318 ALA A CA 1
ATOM 2389 C C . ALA A 1 318 ? -28.314 14.444 39.655 1.00 69.81 318 ALA A C 1
ATOM 2391 O O . ALA A 1 318 ? -27.102 14.241 39.590 1.00 69.81 318 ALA A O 1
ATOM 2392 N N . PRO A 1 319 ? -28.863 15.656 39.427 1.00 68.69 319 PRO A N 1
ATOM 2393 C CA . PRO A 1 319 ? -28.074 16.858 39.142 1.00 68.69 319 PRO A CA 1
ATOM 2394 C C . PRO A 1 319 ? -27.111 17.225 40.283 1.00 68.69 319 PRO A C 1
ATOM 2396 O O . PRO A 1 319 ? -27.444 17.039 41.459 1.00 68.69 319 PRO A O 1
ATOM 2399 N N . ASP A 1 320 ? -25.956 17.803 39.944 1.00 63.12 320 ASP A N 1
ATOM 2400 C CA . ASP A 1 320 ? -24.948 18.241 40.916 1.00 63.12 320 ASP A CA 1
ATOM 2401 C C . ASP A 1 320 ? -25.523 19.253 41.923 1.00 63.12 320 ASP A C 1
ATOM 2403 O O . ASP A 1 320 ? -26.163 20.239 41.554 1.00 63.12 320 ASP A O 1
ATOM 2407 N N . GLY A 1 321 ? -25.304 19.003 43.219 1.00 62.09 321 GLY A N 1
ATOM 2408 C CA . GLY A 1 321 ? -25.721 19.893 44.312 1.00 62.09 321 GLY A CA 1
ATOM 2409 C C . GLY A 1 321 ? -27.219 19.884 44.662 1.00 62.09 321 GLY A C 1
ATOM 2410 O O . GLY A 1 321 ? -27.623 20.595 45.582 1.00 62.09 321 GLY A O 1
ATOM 2411 N N . GLY A 1 322 ? -28.052 19.088 43.979 1.00 61.03 322 GLY A N 1
ATOM 2412 C CA . GLY A 1 322 ? -29.481 18.947 44.286 1.00 61.03 322 GLY A CA 1
ATOM 2413 C C . GLY A 1 322 ? -29.781 17.874 45.351 1.00 61.03 322 GLY A C 1
ATOM 2414 O O . GLY A 1 322 ? -29.107 16.842 45.391 1.00 61.03 322 GLY A O 1
ATOM 2415 N N . PRO A 1 323 ? -30.810 18.048 46.207 1.00 62.84 323 PRO A N 1
ATOM 2416 C CA . PRO A 1 323 ? -31.205 17.017 47.166 1.00 62.84 323 PRO A CA 1
ATOM 2417 C C . PRO A 1 323 ? -31.784 15.783 46.450 1.00 62.84 323 PRO A C 1
ATOM 2419 O O . PRO A 1 323 ? -32.785 15.885 45.740 1.00 62.84 323 PRO A O 1
ATOM 2422 N N . ARG A 1 324 ? -31.214 14.592 46.687 1.00 79.69 324 ARG A N 1
ATOM 2423 C CA . ARG A 1 324 ? -31.780 13.314 46.219 1.00 79.69 324 ARG A CA 1
ATOM 2424 C C . ARG A 1 324 ? -32.866 12.862 47.185 1.00 79.69 324 ARG A C 1
ATOM 2426 O O . ARG A 1 324 ? -32.584 12.340 48.259 1.00 79.69 324 ARG A O 1
ATOM 2433 N N . THR A 1 325 ? -34.122 13.121 46.843 1.00 85.25 325 THR A N 1
ATOM 2434 C CA . THR A 1 325 ? -35.264 12.747 47.685 1.00 85.25 325 THR A CA 1
ATOM 2435 C C . THR A 1 325 ? -36.141 11.718 46.982 1.00 85.25 325 THR A C 1
ATOM 2437 O O . THR A 1 325 ? -36.678 12.010 45.913 1.00 85.25 325 THR A O 1
ATOM 2440 N N . PHE A 1 326 ? -36.358 10.575 47.631 1.00 89.62 326 PHE A N 1
ATOM 2441 C CA . PHE A 1 326 ? -37.379 9.599 47.261 1.00 89.62 326 PHE A CA 1
ATOM 2442 C C . PHE A 1 326 ? -38.668 9.870 48.048 1.00 89.62 326 PHE A C 1
ATOM 2444 O O . PHE A 1 326 ? -38.637 10.029 49.270 1.00 89.62 326 PHE A O 1
ATOM 2451 N N . ARG A 1 327 ? -39.804 9.973 47.353 1.00 88.69 327 ARG A N 1
ATOM 2452 C CA . ARG A 1 327 ? -41.115 10.261 47.954 1.00 88.69 327 ARG A CA 1
ATOM 2453 C C . ARG A 1 327 ? -42.137 9.226 47.520 1.00 88.69 327 ARG A C 1
ATOM 2455 O O . ARG A 1 327 ? -42.178 8.866 46.346 1.00 88.69 327 ARG A O 1
ATOM 2462 N N . PHE A 1 328 ? -42.977 8.805 48.454 1.00 90.00 328 PHE A N 1
ATOM 2463 C CA . PHE A 1 328 ? -44.065 7.867 48.194 1.00 90.00 328 PHE A CA 1
ATOM 2464 C C . PHE A 1 328 ? -45.207 8.048 49.196 1.00 90.00 328 PHE A C 1
ATOM 2466 O O . PHE A 1 328 ? -45.060 8.770 50.185 1.00 90.00 328 PHE A O 1
ATOM 2473 N N . ILE A 1 329 ? -46.349 7.421 48.919 1.00 87.12 329 ILE A N 1
ATOM 2474 C CA . ILE A 1 329 ? -47.537 7.462 49.772 1.00 87.12 329 ILE A CA 1
ATOM 2475 C C . ILE A 1 329 ? -47.668 6.102 50.456 1.00 87.12 329 ILE A C 1
ATOM 2477 O O . ILE A 1 329 ? -47.781 5.090 49.776 1.00 87.12 329 ILE A O 1
ATOM 2481 N N . LYS A 1 330 ? -47.612 6.083 51.790 1.00 83.62 330 LYS A N 1
ATOM 2482 C CA . LYS A 1 330 ? -47.926 4.919 52.629 1.00 83.62 330 LYS A CA 1
ATOM 2483 C C . LYS A 1 330 ? -48.270 5.400 54.035 1.00 83.62 330 LYS A C 1
ATOM 2485 O O . LYS A 1 330 ? -47.398 5.913 54.746 1.00 83.62 330 LYS A O 1
ATOM 2490 N N . ASP A 1 331 ? -49.551 5.305 54.387 1.00 83.31 331 ASP A N 1
ATOM 2491 C CA . ASP A 1 331 ? -50.128 5.894 55.605 1.00 83.31 331 ASP A CA 1
ATOM 2492 C C . ASP A 1 331 ? -49.814 7.399 55.741 1.00 83.31 331 ASP A C 1
ATOM 2494 O O . ASP A 1 331 ? -49.510 7.906 56.821 1.00 83.31 331 ASP A O 1
ATOM 2498 N N . GLY A 1 332 ? -49.823 8.110 54.606 1.00 83.88 332 GLY A N 1
ATOM 2499 C CA . GLY A 1 332 ? -49.389 9.504 54.470 1.00 83.88 332 GLY A CA 1
ATOM 2500 C C . GLY A 1 332 ? -48.194 9.679 53.526 1.00 83.88 332 GLY A C 1
ATOM 2501 O O . GLY A 1 332 ? -47.685 8.721 52.945 1.00 83.88 332 GLY A O 1
ATOM 2502 N N . VAL A 1 333 ? -47.747 10.925 53.339 1.00 88.69 333 VAL A N 1
ATOM 2503 C CA . VAL A 1 333 ? -46.590 11.239 52.482 1.00 88.69 333 VAL A CA 1
ATOM 2504 C C . VAL A 1 333 ? -45.294 10.917 53.224 1.00 88.69 333 VAL A C 1
ATOM 2506 O O . VAL A 1 333 ? -44.999 11.517 54.257 1.00 88.69 333 VAL A O 1
ATOM 2509 N N . ARG A 1 334 ? -44.491 10.009 52.666 1.00 90.06 334 ARG A N 1
ATOM 2510 C CA . ARG A 1 334 ? -43.163 9.631 53.165 1.00 90.06 334 ARG A CA 1
ATOM 2511 C C . ARG A 1 334 ? -42.080 10.295 52.326 1.00 90.06 334 ARG A C 1
ATOM 2513 O O . ARG A 1 334 ? -42.197 10.393 51.101 1.00 90.06 334 ARG A O 1
ATOM 2520 N N . ARG A 1 335 ? -41.018 10.769 52.981 1.00 90.00 335 ARG A N 1
ATOM 2521 C CA . ARG A 1 335 ? -39.906 11.484 52.342 1.00 90.00 335 ARG A CA 1
ATOM 2522 C C . ARG A 1 335 ? -38.579 10.935 52.849 1.00 90.00 335 ARG A C 1
ATOM 2524 O O . ARG A 1 335 ? -38.244 11.132 54.009 1.00 90.00 335 ARG A O 1
ATOM 2531 N N . LEU A 1 336 ? -37.813 10.308 51.961 1.00 90.81 336 LEU A N 1
ATOM 2532 C CA . LEU A 1 336 ? -36.500 9.746 52.266 1.00 90.81 336 LEU A CA 1
ATOM 2533 C C . LEU A 1 336 ? -35.407 10.543 51.556 1.00 90.81 336 LEU A C 1
ATOM 2535 O O . LEU A 1 336 ? -35.494 10.791 50.351 1.00 90.81 336 LEU A O 1
ATOM 2539 N N . THR A 1 337 ? -34.371 10.929 52.295 1.00 88.81 337 THR A N 1
ATOM 2540 C CA . THR A 1 337 ? -33.206 11.636 51.748 1.00 88.81 337 THR A CA 1
ATOM 2541 C C . THR A 1 337 ? -32.079 10.644 51.492 1.00 88.81 337 THR A C 1
ATOM 2543 O O . THR A 1 337 ? -31.573 10.023 52.422 1.00 88.81 337 THR A O 1
ATOM 2546 N N . ILE A 1 338 ? -31.674 10.508 50.232 1.00 88.62 338 ILE A N 1
ATOM 2547 C CA . ILE A 1 338 ? -30.568 9.648 49.808 1.00 88.62 338 ILE A CA 1
ATOM 2548 C C . ILE A 1 338 ? -29.287 10.488 49.843 1.00 88.62 338 ILE A C 1
ATOM 2550 O O . ILE A 1 338 ? -29.115 11.415 49.056 1.00 88.62 338 ILE A O 1
ATOM 2554 N N . THR A 1 339 ? -28.404 10.198 50.794 1.00 81.56 339 THR A N 1
ATOM 2555 C CA . THR A 1 339 ? -27.195 10.999 51.061 1.00 81.56 339 THR A CA 1
ATOM 2556 C C . THR A 1 339 ? -25.982 10.579 50.234 1.00 81.56 339 THR A C 1
ATOM 2558 O O . THR A 1 339 ? -25.061 11.368 50.059 1.00 81.56 339 THR A O 1
ATOM 2561 N N . GLU A 1 340 ? -25.979 9.350 49.727 1.00 82.94 340 GLU A N 1
ATOM 2562 C CA . GLU A 1 340 ? -24.889 8.735 48.965 1.00 82.94 340 GLU A CA 1
ATOM 2563 C C . GLU A 1 340 ? -25.492 7.857 47.845 1.00 82.94 340 GLU A C 1
ATOM 2565 O O . GLU A 1 340 ? -26.573 7.298 48.044 1.00 82.94 340 GLU A O 1
ATOM 2570 N N . PRO A 1 341 ? -24.883 7.771 46.645 1.00 85.94 341 PRO A N 1
ATOM 2571 C CA . PRO A 1 341 ? -25.336 6.850 45.602 1.00 85.94 341 PRO A CA 1
ATOM 2572 C C . PRO A 1 341 ? -25.101 5.391 46.013 1.00 85.94 341 PRO A C 1
ATOM 2574 O O . PRO A 1 341 ? -24.043 5.065 46.538 1.00 85.94 341 PRO A O 1
ATOM 2577 N N . PHE A 1 342 ? -26.051 4.503 45.707 1.00 90.81 342 PHE A N 1
ATOM 2578 C CA . PHE A 1 342 ? -25.879 3.054 45.902 1.00 90.81 342 PHE A CA 1
ATOM 2579 C C . PHE A 1 342 ? -25.211 2.374 44.704 1.00 90.81 342 PHE A C 1
ATOM 2581 O O . PHE A 1 342 ? -24.647 1.292 44.845 1.00 90.81 342 PHE A O 1
ATOM 2588 N N . VAL A 1 343 ? -25.305 2.994 43.523 1.00 91.88 343 VAL A N 1
ATOM 2589 C CA . VAL A 1 343 ? -24.799 2.465 42.255 1.00 91.88 343 VAL A CA 1
ATOM 2590 C C . VAL A 1 343 ? -23.886 3.495 41.591 1.00 91.88 343 VAL A C 1
ATOM 2592 O O . VAL A 1 343 ? -24.260 4.661 41.445 1.00 91.88 343 VAL A O 1
ATOM 2595 N N . GLY A 1 344 ? -22.700 3.054 41.177 1.00 89.56 344 GLY A N 1
ATOM 2596 C CA . GLY A 1 344 ? -21.756 3.801 40.345 1.00 89.56 344 GLY A CA 1
ATOM 2597 C C . GLY A 1 344 ? -21.698 3.225 38.930 1.00 89.56 344 GLY A C 1
ATOM 2598 O O . GLY A 1 344 ? -21.926 2.035 38.740 1.00 89.56 344 GLY A O 1
ATOM 2599 N N . LEU A 1 345 ? -21.418 4.062 37.927 1.00 89.00 345 LEU A N 1
ATOM 2600 C CA . LEU A 1 345 ? -21.109 3.605 36.570 1.00 89.00 345 LEU A CA 1
ATOM 2601 C C . LEU A 1 345 ? -19.593 3.618 36.389 1.00 89.00 345 LEU A C 1
ATOM 2603 O O . LEU A 1 345 ? -19.003 4.695 36.407 1.00 89.00 345 LEU A O 1
ATOM 2607 N N . ASP A 1 346 ? -19.003 2.449 36.157 1.00 85.75 346 ASP A N 1
ATOM 2608 C CA . ASP A 1 346 ? -17.561 2.327 35.945 1.00 85.75 346 ASP A CA 1
ATOM 2609 C C . ASP A 1 346 ? -17.239 2.588 34.466 1.00 85.75 346 ASP A C 1
ATOM 2611 O O . ASP A 1 346 ? -16.465 3.480 34.126 1.00 85.75 346 ASP A O 1
ATOM 2615 N N . TYR A 1 347 ? -17.906 1.861 33.560 1.00 84.62 347 TYR A N 1
ATOM 2616 C CA . TYR A 1 347 ? -17.822 2.085 32.115 1.00 84.62 347 TYR A CA 1
ATOM 2617 C C . TYR A 1 347 ? -19.076 1.604 31.374 1.00 84.62 347 TYR A C 1
ATOM 2619 O O . TYR A 1 347 ? -19.897 0.848 31.903 1.00 84.62 347 TYR A O 1
ATOM 2627 N N . MET A 1 348 ? -19.207 2.017 30.107 1.00 85.25 348 MET A N 1
ATOM 2628 C CA . MET A 1 348 ? -20.260 1.550 29.204 1.00 85.25 348 MET A CA 1
ATOM 2629 C C . MET A 1 348 ? -19.802 1.421 27.752 1.00 85.25 348 MET A C 1
ATOM 2631 O O . MET A 1 348 ? -18.904 2.138 27.312 1.00 85.25 348 MET A O 1
ATOM 2635 N N . LEU A 1 349 ? -20.466 0.542 27.000 1.00 87.50 349 LEU A N 1
ATOM 2636 C CA . LEU A 1 349 ? -20.266 0.346 25.567 1.00 87.50 349 LEU A CA 1
ATOM 2637 C C . LEU A 1 349 ? -21.606 0.168 24.846 1.00 87.50 349 LEU A C 1
ATOM 2639 O O . LEU A 1 349 ? -22.504 -0.526 25.330 1.00 87.50 349 LEU A O 1
ATOM 2643 N N . TYR A 1 350 ? -21.690 0.744 23.647 1.00 91.81 350 TYR A N 1
ATOM 2644 C CA . TYR A 1 350 ? -22.676 0.374 22.638 1.00 91.81 350 TYR A CA 1
ATOM 2645 C C . TYR A 1 350 ? -22.017 -0.527 21.608 1.00 91.81 350 TYR A C 1
ATOM 2647 O O . TYR A 1 350 ? -20.989 -0.185 21.024 1.00 91.81 350 TYR A O 1
ATOM 2655 N N . LEU A 1 351 ? -22.609 -1.698 21.425 1.00 91.81 351 LEU A N 1
ATOM 2656 C CA . LEU A 1 351 ? -22.117 -2.768 20.578 1.00 91.81 351 LEU A CA 1
ATOM 2657 C C . LEU A 1 351 ? -23.225 -3.193 19.614 1.00 91.81 351 LEU A C 1
ATOM 2659 O O . LEU A 1 351 ? -24.409 -2.920 19.823 1.00 91.81 351 LEU A O 1
ATOM 2663 N N . PHE A 1 352 ? -22.831 -3.892 18.559 1.00 90.75 352 PHE A N 1
ATOM 2664 C CA . PHE A 1 352 ? -23.754 -4.550 17.652 1.00 90.75 352 PHE A CA 1
ATOM 2665 C C . PHE A 1 352 ? -23.398 -6.031 17.582 1.00 90.75 352 PHE A C 1
ATOM 2667 O O . PHE A 1 352 ? -22.235 -6.373 17.372 1.00 90.75 352 PHE A O 1
ATOM 2674 N N . MET A 1 353 ? -24.394 -6.891 17.769 1.00 92.38 353 MET A N 1
ATOM 2675 C CA . MET A 1 353 ? -24.279 -8.337 17.635 1.00 92.38 353 MET A CA 1
ATOM 2676 C C . MET A 1 353 ? -24.751 -8.741 16.238 1.00 92.38 353 MET A C 1
ATOM 2678 O O . MET A 1 353 ? -25.960 -8.849 16.015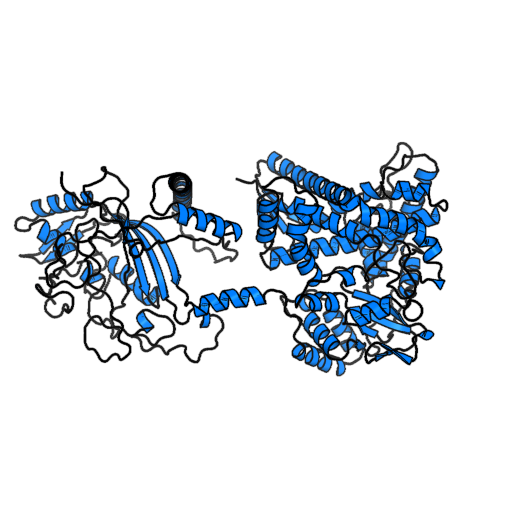 1.00 92.38 353 MET A O 1
ATOM 2682 N N . PRO A 1 354 ? -23.826 -8.942 15.281 1.00 87.44 354 PRO A N 1
ATOM 2683 C CA . PRO A 1 354 ? -24.188 -9.310 13.923 1.00 87.44 354 PRO A CA 1
ATOM 2684 C C . PRO A 1 354 ? -24.713 -10.741 13.851 1.00 87.44 354 PRO A C 1
ATOM 2686 O O . PRO A 1 354 ? -24.323 -11.624 14.621 1.00 87.44 354 PRO A O 1
ATOM 2689 N N . SER A 1 355 ? -25.541 -10.997 12.843 1.00 87.19 355 SER A N 1
ATOM 2690 C CA . SER A 1 355 ? -25.949 -12.351 12.495 1.00 87.19 355 SER A CA 1
ATOM 2691 C C . SER A 1 355 ? -24.759 -13.192 12.015 1.00 87.19 355 SER A C 1
ATOM 2693 O O . SER A 1 355 ? -23.761 -12.694 11.482 1.00 87.19 355 SER A O 1
ATOM 2695 N N . LYS A 1 356 ? -24.868 -14.522 12.135 1.00 86.19 356 LYS A N 1
ATOM 2696 C CA . LYS A 1 356 ? -23.855 -15.444 11.584 1.00 86.19 356 LYS A CA 1
ATOM 2697 C C . LYS A 1 356 ? -23.681 -15.258 10.070 1.00 86.19 356 LYS A C 1
ATOM 2699 O O . LYS A 1 356 ? -22.583 -15.454 9.554 1.00 86.19 356 LYS A O 1
ATOM 2704 N N . SER A 1 357 ? -24.743 -14.892 9.350 1.00 83.94 357 SER A N 1
ATOM 2705 C CA . SER A 1 357 ? -24.687 -14.564 7.921 1.00 83.94 357 SER A CA 1
ATOM 2706 C C . SER A 1 357 ? -23.905 -13.274 7.669 1.00 83.94 357 SER A C 1
ATOM 2708 O O . SER A 1 357 ? -23.041 -13.278 6.794 1.00 83.94 357 SER A O 1
ATOM 2710 N N . ALA A 1 358 ? -24.122 -12.215 8.454 1.00 82.88 358 ALA A N 1
ATOM 2711 C CA . ALA A 1 358 ? -23.329 -10.989 8.376 1.00 82.88 358 ALA A CA 1
ATOM 2712 C C . ALA A 1 358 ? -21.837 -11.248 8.657 1.00 82.88 358 ALA A C 1
ATOM 2714 O O . ALA A 1 358 ? -20.987 -10.814 7.881 1.00 82.88 358 ALA A O 1
ATOM 2715 N N . LEU A 1 359 ? -21.501 -12.047 9.678 1.00 81.31 359 LEU A N 1
ATOM 2716 C CA . LEU A 1 359 ? -20.111 -12.450 9.947 1.00 81.31 359 LEU A CA 1
ATOM 2717 C C . LEU A 1 359 ? -19.482 -13.200 8.763 1.00 81.31 359 LEU A C 1
ATOM 2719 O O . LEU A 1 359 ? -18.371 -12.878 8.346 1.00 81.31 359 LEU A O 1
ATOM 2723 N N . ARG A 1 360 ? -20.203 -14.160 8.166 1.00 80.94 360 ARG A N 1
ATOM 2724 C CA . ARG A 1 360 ? -19.735 -14.863 6.957 1.00 80.94 360 ARG A CA 1
ATOM 2725 C C . ARG A 1 360 ? -19.533 -13.911 5.779 1.00 80.94 360 ARG A C 1
ATOM 2727 O O . ARG A 1 360 ? -18.562 -14.077 5.048 1.00 80.94 360 ARG A O 1
ATOM 2734 N N . ARG A 1 361 ? -20.403 -12.910 5.604 1.00 75.12 361 ARG A N 1
ATOM 2735 C CA . ARG A 1 361 ? -20.246 -11.873 4.569 1.00 75.12 361 ARG A CA 1
ATOM 2736 C C . ARG A 1 361 ? -18.987 -11.040 4.796 1.00 75.12 361 ARG A C 1
ATOM 2738 O O . ARG A 1 361 ? -18.249 -10.845 3.841 1.00 75.12 361 ARG A O 1
ATOM 2745 N N . ILE A 1 362 ? -18.701 -10.630 6.034 1.00 72.62 362 ILE A N 1
ATOM 2746 C CA . ILE A 1 362 ? -17.473 -9.892 6.391 1.00 72.62 362 ILE A CA 1
ATOM 2747 C C . ILE A 1 362 ? -16.213 -10.719 6.073 1.00 72.62 362 ILE A C 1
ATOM 2749 O O . ILE A 1 362 ? -15.229 -10.198 5.539 1.00 72.62 362 ILE A O 1
ATOM 2753 N N . ILE A 1 363 ? -16.244 -12.024 6.361 1.00 70.00 363 ILE A N 1
ATOM 2754 C CA . ILE A 1 363 ? -15.152 -12.958 6.035 1.00 70.00 363 ILE A CA 1
ATOM 2755 C C . ILE A 1 363 ? -15.005 -13.128 4.510 1.00 70.00 363 ILE A C 1
ATOM 2757 O O . ILE A 1 363 ? -13.898 -13.125 3.971 1.00 70.00 363 ILE A O 1
ATOM 2761 N N . ALA A 1 364 ? -16.117 -13.234 3.780 1.00 66.12 364 ALA A N 1
ATOM 2762 C CA . ALA A 1 364 ? -16.096 -13.335 2.323 1.00 66.12 364 ALA A CA 1
ATOM 2763 C C . ALA A 1 364 ? -15.595 -12.038 1.657 1.00 66.12 364 ALA A C 1
ATOM 2765 O O . ALA A 1 364 ? -14.791 -12.094 0.728 1.00 66.12 364 ALA A O 1
ATOM 2766 N N . SER A 1 365 ? -15.992 -10.863 2.157 1.00 56.22 365 SER A N 1
ATOM 2767 C CA . SER A 1 365 ? -15.572 -9.567 1.609 1.00 56.22 365 SER A CA 1
ATOM 2768 C C . SER A 1 365 ? -14.097 -9.255 1.868 1.00 56.22 365 SER A C 1
ATOM 2770 O O . SER A 1 365 ? -13.462 -8.595 1.052 1.00 56.22 365 SER A O 1
ATOM 2772 N N . THR A 1 366 ? -13.518 -9.766 2.961 1.00 51.47 366 THR A N 1
ATOM 2773 C CA . THR A 1 366 ? -12.064 -9.681 3.209 1.00 51.47 366 THR A CA 1
ATOM 2774 C C . THR A 1 366 ? -11.249 -10.568 2.268 1.00 51.47 366 THR A C 1
ATOM 2776 O O . THR A 1 366 ? -10.077 -10.288 2.033 1.00 51.47 366 THR A O 1
ATOM 2779 N N . SER A 1 367 ? -11.872 -11.584 1.662 1.00 41.38 367 SER A N 1
ATOM 2780 C CA . SER A 1 367 ? -11.271 -12.349 0.560 1.00 41.38 367 SER A CA 1
ATOM 2781 C C . SER A 1 367 ? -11.395 -11.615 -0.786 1.00 41.38 367 SER A C 1
ATOM 2783 O O . SER A 1 367 ? -10.574 -11.821 -1.672 1.00 41.38 367 SER A O 1
ATOM 2785 N N . GLN A 1 368 ? -12.379 -10.716 -0.933 1.00 38.50 368 GLN A N 1
ATOM 2786 C CA . GLN A 1 368 ? -12.588 -9.904 -2.142 1.00 38.50 368 GLN A CA 1
ATOM 2787 C C . GLN A 1 368 ? -11.740 -8.624 -2.206 1.00 38.50 368 GLN A C 1
ATOM 2789 O O . GLN A 1 368 ? -11.675 -8.007 -3.264 1.00 38.50 368 GLN A O 1
ATOM 2794 N N . THR A 1 369 ? -11.052 -8.225 -1.129 1.00 40.22 369 THR A N 1
ATOM 2795 C CA . THR A 1 369 ? -10.154 -7.047 -1.140 1.00 40.22 369 THR A CA 1
ATOM 2796 C C . THR A 1 369 ? -8.763 -7.346 -1.722 1.00 40.22 369 THR A C 1
ATOM 2798 O O . THR A 1 369 ? -7.888 -6.479 -1.765 1.00 40.22 369 THR A O 1
ATOM 2801 N N . ILE A 1 370 ? -8.538 -8.572 -2.204 1.00 44.47 370 ILE A N 1
ATOM 2802 C CA . ILE A 1 370 ? -7.371 -8.920 -3.015 1.00 44.47 370 ILE A CA 1
ATOM 2803 C C . ILE A 1 370 ? -7.727 -8.580 -4.465 1.00 44.47 370 ILE A C 1
ATOM 2805 O O . ILE A 1 370 ? -8.340 -9.388 -5.152 1.00 44.47 370 ILE A O 1
ATOM 2809 N N . GLY A 1 371 ? -7.403 -7.338 -4.854 1.00 49.94 371 GLY A N 1
ATOM 2810 C CA . GLY A 1 371 ? -7.434 -6.765 -6.207 1.00 49.94 371 GLY A CA 1
ATOM 2811 C C . GLY A 1 371 ? -8.201 -7.575 -7.247 1.00 49.94 371 GLY A C 1
ATOM 2812 O O . GLY A 1 371 ? -7.625 -8.465 -7.874 1.00 49.94 371 GLY A 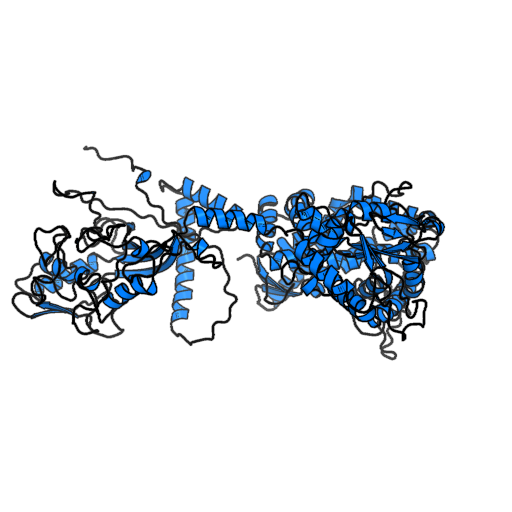O 1
ATOM 2813 N N . GLN A 1 372 ? -9.482 -7.255 -7.449 1.00 53.56 372 GLN A N 1
ATOM 2814 C CA . GLN A 1 372 ? -10.192 -7.838 -8.578 1.00 53.56 372 GLN A CA 1
ATOM 2815 C C . GLN A 1 372 ? -9.489 -7.425 -9.881 1.00 53.56 372 GLN A C 1
ATOM 2817 O O . GLN A 1 372 ? -9.175 -6.244 -10.053 1.00 53.56 372 GLN A O 1
ATOM 2822 N N . PRO A 1 373 ? -9.223 -8.370 -10.801 1.00 61.97 373 PRO A N 1
ATOM 2823 C CA . PRO A 1 373 ? -8.832 -8.018 -12.158 1.00 61.97 373 PRO A CA 1
ATOM 2824 C C . PRO A 1 373 ? -9.943 -7.131 -12.729 1.00 61.97 373 PRO A C 1
ATOM 2826 O O . PRO A 1 373 ? -11.112 -7.465 -12.557 1.00 61.97 373 PRO A O 1
ATOM 2829 N N . GLY A 1 374 ? -9.580 -5.995 -13.336 1.00 73.12 374 GLY A N 1
ATOM 2830 C CA . GLY A 1 374 ? -10.537 -4.986 -13.808 1.00 73.12 374 GLY A CA 1
ATOM 2831 C C . GLY A 1 374 ? -11.768 -5.556 -14.527 1.00 73.12 374 GLY A C 1
ATOM 2832 O O . GLY A 1 374 ? -11.738 -6.637 -15.121 1.00 73.12 374 GLY A O 1
ATOM 2833 N N . ASN A 1 375 ? -12.872 -4.825 -14.468 1.00 86.62 375 ASN A N 1
ATOM 2834 C CA . ASN A 1 375 ? -14.138 -5.184 -15.077 1.00 86.62 375 ASN A CA 1
ATOM 2835 C C . ASN A 1 375 ? -14.055 -5.070 -16.605 1.00 86.62 375 ASN A C 1
ATOM 2837 O O . ASN A 1 375 ? -13.985 -3.978 -17.170 1.00 86.62 375 ASN A O 1
ATOM 2841 N N . GLN A 1 376 ? -14.115 -6.220 -17.280 1.00 89.88 376 GLN A N 1
ATOM 2842 C CA . GLN A 1 376 ? -14.072 -6.292 -18.738 1.00 89.88 376 GLN A CA 1
ATOM 2843 C C . GLN A 1 376 ? -15.185 -5.465 -19.401 1.00 89.88 376 GLN A C 1
ATOM 2845 O O . GLN A 1 376 ? -14.903 -4.750 -20.353 1.00 89.88 376 GLN A O 1
ATOM 2850 N N . ALA A 1 377 ? -16.425 -5.533 -18.906 1.00 90.62 377 ALA A N 1
ATOM 2851 C CA . ALA A 1 377 ? -17.559 -4.851 -19.531 1.00 90.62 377 ALA A CA 1
ATOM 2852 C C . ALA A 1 377 ? -17.423 -3.322 -19.449 1.00 90.62 377 ALA A C 1
ATOM 2854 O O . ALA A 1 377 ? -17.695 -2.627 -20.426 1.00 90.62 377 ALA A O 1
ATOM 2855 N N . SER A 1 378 ? -16.948 -2.807 -18.310 1.00 90.12 378 SER A N 1
ATOM 2856 C CA . SER A 1 378 ? -16.604 -1.387 -18.160 1.00 90.12 378 SER A CA 1
ATOM 2857 C C . SER A 1 378 ? -15.491 -0.983 -19.129 1.00 90.12 378 SER A C 1
ATOM 2859 O O . SER A 1 378 ? -15.599 0.033 -19.814 1.00 90.12 378 SER A O 1
ATOM 2861 N N . GLY A 1 379 ? -14.441 -1.802 -19.232 1.00 92.56 379 GLY A N 1
ATOM 2862 C CA . GLY A 1 379 ? -13.336 -1.566 -20.156 1.00 92.56 379 GLY A CA 1
ATOM 2863 C C . GLY A 1 379 ? -13.765 -1.578 -21.623 1.00 92.56 379 GLY A C 1
ATOM 2864 O O . GLY A 1 379 ? -13.330 -0.722 -22.389 1.00 92.56 379 GLY A O 1
ATOM 2865 N N . ASP A 1 380 ? -14.642 -2.507 -22.013 1.00 93.69 380 ASP A N 1
ATOM 2866 C CA . ASP A 1 380 ? -15.202 -2.600 -23.364 1.00 93.69 380 ASP A CA 1
ATOM 2867 C C . ASP A 1 380 ? -15.993 -1.327 -23.718 1.00 93.69 380 ASP A C 1
ATOM 2869 O O . ASP A 1 380 ? -15.860 -0.810 -24.829 1.00 93.69 380 ASP A O 1
ATOM 2873 N N . GLU A 1 381 ? -16.750 -0.765 -22.769 1.00 93.94 381 GLU A N 1
ATOM 2874 C CA . GLU A 1 381 ? -17.473 0.496 -22.976 1.00 93.94 381 GLU A CA 1
ATOM 2875 C C . GLU A 1 381 ? -16.524 1.692 -23.118 1.00 93.94 381 GLU A C 1
ATOM 2877 O O . GLU A 1 381 ? -16.689 2.497 -24.037 1.00 93.94 381 GLU A O 1
ATOM 2882 N N . ILE A 1 382 ? -15.483 1.785 -22.282 1.00 92.12 382 ILE A N 1
ATOM 2883 C CA . ILE A 1 382 ? -14.455 2.832 -22.405 1.00 92.12 382 ILE A CA 1
ATOM 2884 C C . ILE A 1 382 ? -13.767 2.741 -23.776 1.00 92.12 382 ILE A C 1
ATOM 2886 O O . ILE A 1 382 ? -13.638 3.746 -24.479 1.00 92.12 382 ILE A O 1
ATOM 2890 N N . LEU A 1 383 ? -13.373 1.537 -24.205 1.00 91.44 383 LEU A N 1
ATOM 2891 C CA . LEU A 1 383 ? -12.772 1.318 -25.523 1.00 91.44 383 LEU A CA 1
ATOM 2892 C C . LEU A 1 383 ? -13.725 1.709 -26.658 1.00 91.44 383 LEU A C 1
ATOM 2894 O O . LEU A 1 383 ? -13.289 2.326 -27.632 1.00 91.44 383 LEU A O 1
ATOM 2898 N N . ARG A 1 384 ? -15.020 1.397 -26.532 1.00 91.56 384 ARG A N 1
ATOM 2899 C CA . ARG A 1 384 ? -16.045 1.796 -27.503 1.00 91.56 384 ARG A CA 1
ATOM 2900 C C . ARG A 1 384 ? -16.155 3.314 -27.595 1.00 91.56 384 ARG A C 1
ATOM 2902 O O . ARG A 1 384 ? -16.206 3.833 -28.706 1.00 91.56 384 ARG A O 1
ATOM 2909 N N . VAL A 1 385 ? -16.156 4.030 -26.470 1.00 91.00 385 VAL A N 1
ATOM 2910 C CA . VAL A 1 385 ? -16.174 5.503 -26.455 1.00 91.00 385 VAL A CA 1
ATOM 2911 C C . VAL A 1 385 ? -14.946 6.060 -27.173 1.00 91.00 385 VAL A C 1
ATOM 2913 O O . VAL A 1 385 ? -15.096 6.884 -28.073 1.00 91.00 385 VAL A O 1
ATOM 2916 N N . ILE A 1 386 ? -13.750 5.558 -26.853 1.00 88.44 386 ILE A N 1
ATOM 2917 C CA . ILE A 1 386 ? -12.494 6.018 -27.464 1.00 88.44 386 ILE A CA 1
ATOM 2918 C C . ILE A 1 386 ? -12.494 5.836 -28.985 1.00 88.44 386 ILE A C 1
ATOM 2920 O O . ILE A 1 386 ? -12.022 6.714 -29.699 1.00 88.44 386 ILE A O 1
ATOM 2924 N N . GLN A 1 387 ? -13.046 4.732 -29.498 1.00 86.62 387 GLN A N 1
ATOM 2925 C CA . GLN A 1 387 ? -13.126 4.466 -30.942 1.00 86.62 387 GLN A CA 1
ATOM 2926 C C . GLN A 1 387 ? -13.969 5.487 -31.723 1.00 86.62 387 GLN A C 1
ATOM 2928 O O . GLN A 1 387 ? -13.829 5.569 -32.941 1.00 86.62 387 GLN A O 1
ATOM 2933 N N . HIS A 1 388 ? -14.846 6.236 -31.050 1.00 88.75 388 HIS A N 1
ATOM 2934 C CA . HIS A 1 388 ? -15.684 7.267 -31.670 1.00 88.75 388 HIS A CA 1
ATOM 2935 C C . HIS A 1 388 ? -15.110 8.683 -31.509 1.00 88.75 388 HIS A C 1
ATOM 2937 O O . HIS A 1 388 ? -15.691 9.633 -32.035 1.00 88.75 388 HIS A O 1
ATOM 2943 N N . LEU A 1 389 ? -14.002 8.842 -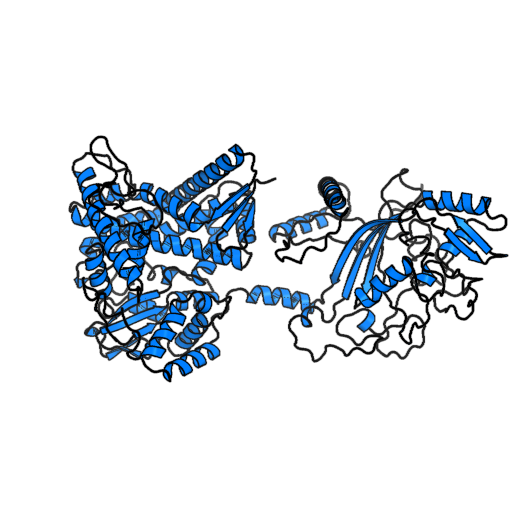30.777 1.00 86.38 389 LEU A N 1
ATOM 2944 C CA . LEU A 1 389 ? -13.290 10.111 -30.663 1.00 86.38 389 LEU A CA 1
ATOM 2945 C C . LEU A 1 389 ? -12.451 10.368 -31.919 1.00 86.38 389 LEU A C 1
ATOM 2947 O O . LEU A 1 389 ? -12.018 9.435 -32.594 1.00 86.38 389 LEU A O 1
ATOM 2951 N N . ASP A 1 390 ? -12.180 11.641 -32.208 1.00 85.19 390 ASP A N 1
ATOM 2952 C CA . ASP A 1 390 ? -11.125 11.981 -33.160 1.00 85.19 390 ASP A CA 1
ATOM 2953 C C . ASP A 1 390 ? -9.743 11.567 -32.626 1.00 85.19 390 ASP A C 1
ATOM 2955 O O . ASP A 1 390 ? -9.543 11.359 -31.426 1.00 85.19 390 ASP A O 1
ATOM 2959 N N . ASP A 1 391 ? -8.776 11.473 -33.533 1.00 77.12 391 ASP A N 1
ATOM 2960 C CA . ASP A 1 391 ? -7.408 11.033 -33.261 1.00 77.12 391 ASP A CA 1
ATOM 2961 C C . ASP A 1 391 ? -6.747 11.777 -32.084 1.00 77.12 391 ASP A C 1
ATOM 2963 O O . ASP A 1 391 ? -6.068 11.171 -31.247 1.00 77.12 391 ASP A O 1
ATOM 2967 N N . GLN A 1 392 ? -6.962 13.091 -31.974 1.00 76.56 392 GLN A N 1
ATOM 2968 C CA . GLN A 1 392 ? -6.361 13.911 -30.925 1.00 76.56 392 GLN A CA 1
ATOM 2969 C C . GLN A 1 392 ? -7.014 13.640 -29.564 1.00 76.56 392 GLN A C 1
ATOM 2971 O O . GLN A 1 392 ? -6.308 13.458 -28.565 1.00 76.56 392 GLN A O 1
ATOM 2976 N N . ALA A 1 393 ? -8.345 13.606 -29.513 1.00 81.62 393 ALA A N 1
ATOM 2977 C CA . ALA A 1 393 ? -9.108 13.322 -28.304 1.00 81.62 393 ALA A CA 1
ATOM 2978 C C . ALA A 1 393 ? -8.873 11.885 -27.812 1.00 81.62 393 ALA A C 1
ATOM 2980 O O . ALA A 1 393 ? -8.609 11.680 -26.625 1.00 81.62 393 ALA A O 1
ATOM 2981 N N . ALA A 1 394 ? -8.852 10.904 -28.719 1.00 83.06 394 ALA A N 1
ATOM 2982 C CA . ALA A 1 394 ? -8.503 9.520 -28.410 1.00 83.06 394 ALA A CA 1
ATOM 2983 C C . ALA A 1 394 ? -7.094 9.417 -27.805 1.00 83.06 394 ALA A C 1
ATOM 2985 O O . ALA A 1 394 ? -6.881 8.727 -26.807 1.00 83.06 394 ALA A O 1
ATOM 2986 N N . GLY A 1 395 ? -6.122 10.142 -28.365 1.00 78.06 395 GLY A N 1
ATOM 2987 C CA . GLY A 1 395 ? -4.760 10.187 -27.842 1.00 78.06 395 GLY A CA 1
ATOM 2988 C C . GLY A 1 395 ? -4.638 10.778 -26.438 1.00 78.06 395 GLY A C 1
ATOM 2989 O O . GLY A 1 395 ? -3.806 10.316 -25.650 1.00 78.06 395 GLY A O 1
ATOM 2990 N N . LEU A 1 396 ? -5.440 11.797 -26.113 1.00 79.62 396 LEU A N 1
ATOM 2991 C CA . LEU A 1 396 ? -5.510 12.372 -24.766 1.00 79.62 396 LEU A CA 1
ATOM 2992 C C . LEU A 1 396 ? -6.163 11.410 -23.774 1.00 79.62 396 LEU A C 1
ATOM 2994 O O . LEU A 1 396 ? -5.681 11.284 -22.651 1.00 79.62 396 LEU A O 1
ATOM 2998 N N . GLU A 1 39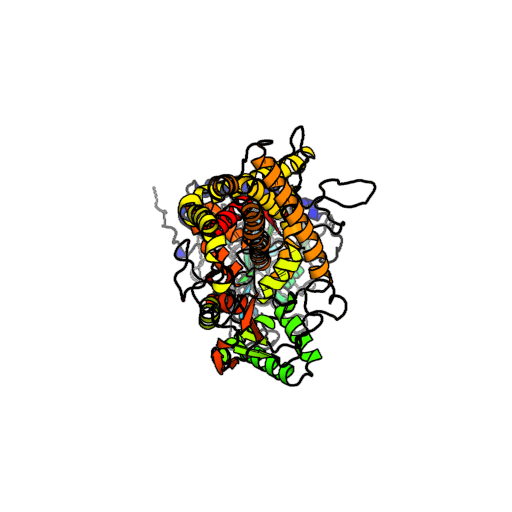7 ? -7.195 10.689 -24.198 1.00 85.44 397 GLU A N 1
ATOM 2999 C CA . GLU A 1 397 ? -7.890 9.735 -23.339 1.00 85.44 397 GLU A CA 1
ATOM 3000 C C . GLU A 1 397 ? -7.018 8.518 -23.007 1.00 85.44 397 GLU A C 1
ATOM 3002 O O . GLU A 1 397 ? -6.868 8.150 -21.842 1.00 85.44 397 GLU A O 1
ATOM 3007 N N . TRP A 1 398 ? -6.302 7.971 -23.993 1.00 85.75 398 TRP A N 1
ATOM 3008 C CA . TRP A 1 398 ? -5.273 6.960 -23.736 1.00 85.75 398 TRP A CA 1
ATOM 3009 C C . TRP A 1 398 ? -4.169 7.469 -22.812 1.00 85.75 398 TRP A C 1
ATOM 3011 O O . TRP A 1 398 ? -3.663 6.713 -21.981 1.00 85.75 398 TRP A O 1
ATOM 3021 N N . LYS A 1 399 ? -3.778 8.743 -22.937 1.00 81.00 399 LYS A N 1
ATOM 3022 C CA . LYS A 1 399 ? -2.803 9.356 -22.028 1.00 81.00 399 LYS A CA 1
ATOM 3023 C C . LYS A 1 399 ? -3.333 9.370 -20.597 1.00 81.00 399 LYS A C 1
ATOM 3025 O O . LYS A 1 399 ? -2.609 8.960 -19.698 1.00 81.00 399 LYS A O 1
ATOM 3030 N N . ARG A 1 400 ? -4.583 9.791 -20.400 1.00 86.00 400 ARG A N 1
ATOM 3031 C CA . ARG A 1 400 ? -5.255 9.767 -19.099 1.00 86.00 400 ARG A CA 1
ATOM 3032 C C . ARG A 1 400 ? -5.219 8.352 -18.513 1.00 86.00 400 ARG A C 1
ATOM 3034 O O . ARG A 1 400 ? -4.557 8.152 -17.508 1.00 86.00 400 ARG A O 1
ATOM 3041 N N . LEU A 1 401 ? -5.751 7.359 -19.226 1.00 87.38 401 LEU A N 1
ATOM 3042 C CA . LEU A 1 401 ? -5.843 5.962 -18.770 1.00 87.38 401 LEU A CA 1
ATOM 3043 C C . LEU A 1 401 ? -4.496 5.289 -18.442 1.00 87.38 401 LEU A C 1
ATOM 3045 O O . LEU A 1 401 ? -4.442 4.350 -17.650 1.00 87.38 401 LEU A O 1
ATOM 3049 N N . THR A 1 402 ? -3.406 5.717 -19.086 1.00 83.94 402 THR A N 1
ATOM 3050 C CA . THR A 1 402 ? -2.073 5.105 -18.926 1.00 83.94 402 THR A CA 1
ATOM 3051 C C . THR A 1 402 ? -1.133 5.880 -18.003 1.00 83.94 402 THR A C 1
ATOM 3053 O O . THR A 1 402 ? -0.188 5.292 -17.461 1.00 83.94 402 THR A O 1
ATOM 3056 N N . GLU A 1 403 ? -1.375 7.173 -17.775 1.00 82.19 403 GLU A N 1
ATOM 3057 C CA . GLU A 1 403 ? -0.471 8.053 -17.025 1.00 82.19 403 GLU A CA 1
ATOM 3058 C C . GLU A 1 403 ? -1.089 8.682 -15.772 1.00 82.19 403 GLU A C 1
ATOM 3060 O O . GLU A 1 403 ? -0.344 8.935 -14.824 1.00 82.19 403 GLU A O 1
ATOM 3065 N N . ASP A 1 404 ? -2.400 8.931 -15.754 1.00 84.00 404 ASP A N 1
ATOM 3066 C CA . ASP A 1 404 ? -3.084 9.578 -14.634 1.00 84.00 404 ASP A CA 1
ATOM 3067 C C . ASP A 1 404 ? -3.216 8.628 -13.440 1.00 84.00 404 ASP A C 1
ATOM 3069 O O . ASP A 1 404 ? -3.579 7.463 -13.598 1.00 84.00 404 ASP A O 1
ATOM 3073 N N . PHE A 1 405 ? -2.888 9.121 -12.247 1.00 80.00 405 PHE A N 1
ATOM 3074 C CA . PHE A 1 405 ? -2.835 8.291 -11.047 1.00 80.00 405 PHE A CA 1
ATOM 3075 C C . PHE A 1 405 ? -4.216 7.725 -10.695 1.00 80.00 405 PHE A C 1
ATOM 3077 O O . PHE A 1 405 ? -4.343 6.508 -10.589 1.00 80.00 405 PHE A O 1
ATOM 3084 N N . ASP A 1 406 ? -5.233 8.581 -10.626 1.00 78.50 406 ASP A N 1
ATOM 3085 C CA . ASP A 1 406 ? -6.600 8.259 -10.197 1.00 78.50 406 ASP A CA 1
ATOM 3086 C C . ASP A 1 406 ? -7.269 7.241 -11.135 1.00 78.50 406 ASP A C 1
ATOM 3088 O O . ASP A 1 406 ? -7.987 6.336 -10.706 1.00 78.50 406 ASP A O 1
ATOM 3092 N N . THR A 1 407 ? -7.012 7.339 -12.445 1.00 83.31 407 THR A N 1
ATOM 3093 C CA . THR A 1 407 ? -7.543 6.349 -13.407 1.00 83.31 407 THR A CA 1
ATOM 3094 C C . THR A 1 407 ? -6.894 4.981 -13.310 1.00 83.31 407 THR A C 1
ATOM 3096 O O . THR A 1 407 ? -7.534 3.964 -13.586 1.00 83.31 407 THR A O 1
ATOM 3099 N N . LYS A 1 408 ? -5.608 4.949 -12.963 1.00 80.31 408 LYS A N 1
ATOM 3100 C CA . LYS A 1 408 ? -4.837 3.712 -12.833 1.00 80.31 408 LYS A CA 1
ATOM 3101 C C . LYS A 1 408 ? -5.033 3.069 -11.479 1.00 80.31 408 LYS A C 1
ATOM 3103 O O . LYS A 1 408 ? -4.691 1.896 -11.333 1.00 80.31 408 LYS A O 1
ATOM 3108 N N . ASP A 1 409 ? -5.522 3.842 -10.516 1.00 74.50 409 ASP A N 1
ATOM 3109 C CA . ASP A 1 409 ? -5.753 3.399 -9.164 1.00 74.50 409 ASP A CA 1
ATOM 3110 C C . ASP A 1 409 ? -6.936 2.425 -9.113 1.00 74.50 409 ASP A C 1
ATOM 3112 O O . ASP A 1 409 ? -8.075 2.819 -9.398 1.00 74.50 409 ASP A O 1
ATOM 3116 N N . PRO A 1 410 ? -6.705 1.155 -8.731 1.00 65.44 410 PRO A N 1
ATOM 3117 C CA . PRO A 1 410 ? -7.793 0.207 -8.560 1.00 65.44 410 PRO A CA 1
ATOM 3118 C C . PRO A 1 410 ? -8.742 0.556 -7.406 1.00 65.44 410 PRO A C 1
ATOM 3120 O O . PRO A 1 410 ? -9.847 0.022 -7.354 1.00 65.44 410 PRO A O 1
ATOM 3123 N N . ALA A 1 411 ? -8.314 1.411 -6.471 1.00 63.28 411 ALA A N 1
ATOM 3124 C CA . ALA A 1 411 ? -9.114 1.850 -5.332 1.00 63.28 411 ALA A CA 1
ATOM 3125 C C . ALA A 1 411 ? -9.970 3.095 -5.628 1.00 63.28 411 ALA A C 1
ATOM 3127 O O . ALA A 1 411 ? -10.893 3.376 -4.863 1.00 63.28 411 ALA A O 1
ATOM 3128 N N . GLU A 1 412 ? -9.695 3.824 -6.717 1.00 69.00 412 GLU A N 1
ATOM 3129 C CA . GLU A 1 412 ? -10.469 5.007 -7.107 1.00 69.00 412 GLU A CA 1
ATOM 3130 C C . GLU A 1 412 ? -11.428 4.715 -8.268 1.00 69.00 412 GLU A C 1
ATOM 3132 O O . GLU A 1 412 ? -12.514 4.178 -8.051 1.00 69.00 412 GLU A O 1
ATOM 3137 N N . LYS A 1 413 ? -11.067 5.081 -9.507 1.00 70.56 413 LYS A N 1
ATOM 3138 C CA . LYS A 1 413 ? -11.958 4.926 -10.669 1.00 70.56 413 LYS A CA 1
ATOM 3139 C C . LYS A 1 413 ? -11.824 3.567 -11.349 1.00 70.56 413 LYS A C 1
ATOM 3141 O O . LYS A 1 413 ? -12.745 3.163 -12.050 1.00 70.56 413 LYS A O 1
ATOM 3146 N N . ASN A 1 414 ? -10.689 2.883 -11.167 1.00 76.19 414 ASN A N 1
ATOM 3147 C CA . ASN A 1 414 ? -10.380 1.568 -11.744 1.00 76.19 414 ASN A CA 1
ATOM 3148 C C . ASN A 1 414 ? -10.491 1.480 -13.290 1.00 76.19 414 ASN A C 1
ATOM 3150 O O . ASN A 1 414 ? -10.467 0.391 -13.860 1.00 76.19 414 ASN A O 1
ATOM 3154 N N . GLU A 1 415 ? -10.547 2.615 -13.992 1.00 88.94 415 GLU A N 1
ATOM 3155 C CA . GLU A 1 415 ? -10.757 2.688 -15.445 1.00 88.94 415 GLU A CA 1
ATOM 3156 C C . GLU A 1 415 ? -9.587 2.090 -16.242 1.00 88.94 415 GLU A C 1
ATOM 3158 O O . GLU A 1 415 ? -9.793 1.357 -17.209 1.00 88.94 415 GLU A O 1
ATOM 3163 N N . GLY A 1 416 ? -8.344 2.369 -15.839 1.00 89.38 416 GLY A N 1
ATOM 3164 C CA . GLY A 1 416 ? -7.150 1.797 -16.462 1.00 89.38 416 GLY A CA 1
ATOM 3165 C C . GLY A 1 416 ? -7.122 0.264 -16.357 1.00 89.38 416 GLY A C 1
ATOM 3166 O O . GLY A 1 416 ? -7.006 -0.410 -17.386 1.00 89.38 416 GLY A O 1
ATOM 3167 N N . PRO A 1 417 ? -7.246 -0.316 -15.146 1.00 90.31 417 PRO A N 1
ATOM 3168 C CA . PRO A 1 417 ? -7.384 -1.762 -14.959 1.00 90.31 417 PRO A CA 1
ATOM 3169 C C . PRO A 1 417 ? -8.531 -2.397 -15.760 1.00 90.31 417 PRO A C 1
ATOM 3171 O O . PRO A 1 417 ? -8.337 -3.477 -16.329 1.00 90.31 417 PRO A O 1
ATOM 3174 N N . ASP A 1 418 ? -9.689 -1.736 -15.846 1.00 91.88 418 ASP A N 1
ATOM 3175 C CA . ASP A 1 418 ? -10.846 -2.185 -16.631 1.00 91.88 418 ASP A CA 1
ATOM 3176 C C . ASP A 1 418 ? -10.512 -2.245 -18.131 1.00 91.88 418 ASP A C 1
ATOM 3178 O O . ASP A 1 418 ? -10.715 -3.275 -18.781 1.00 91.88 418 ASP A O 1
ATOM 3182 N N . VAL A 1 419 ? -9.897 -1.191 -18.679 1.00 93.62 419 VAL A N 1
ATOM 3183 C CA . VAL A 1 419 ? -9.427 -1.157 -20.076 1.00 93.62 419 VAL A CA 1
ATOM 3184 C C . VAL A 1 419 ? -8.414 -2.269 -20.348 1.00 93.62 419 VAL A C 1
ATOM 3186 O O . VAL A 1 419 ? -8.501 -2.960 -21.365 1.00 93.62 419 VAL A O 1
ATOM 3189 N N . TRP A 1 420 ? -7.474 -2.509 -19.433 1.00 94.00 420 TRP A N 1
ATOM 3190 C CA . TRP A 1 420 ? -6.531 -3.618 -19.568 1.00 94.00 420 TRP A CA 1
ATOM 3191 C C . TRP A 1 420 ? -7.220 -4.986 -19.536 1.00 94.00 420 TRP A C 1
ATOM 3193 O O . TRP A 1 420 ? -6.824 -5.883 -20.284 1.00 94.00 420 TRP A O 1
ATOM 3203 N N . ALA A 1 421 ? -8.260 -5.160 -18.719 1.00 92.88 421 ALA A N 1
ATOM 3204 C CA . ALA A 1 421 ? -9.057 -6.382 -18.704 1.00 92.88 421 ALA A CA 1
ATOM 3205 C C . ALA A 1 421 ? -9.774 -6.623 -20.037 1.00 92.88 421 ALA A C 1
ATOM 3207 O O . ALA A 1 421 ? -9.696 -7.733 -20.570 1.00 92.88 421 ALA A O 1
ATOM 3208 N N . ALA A 1 422 ? -10.367 -5.580 -20.618 1.00 94.50 422 ALA A N 1
ATOM 3209 C CA . ALA A 1 422 ? -10.960 -5.631 -21.950 1.00 94.50 422 ALA A CA 1
ATOM 3210 C C . ALA A 1 422 ? -9.928 -5.988 -23.034 1.00 94.50 422 ALA A C 1
ATOM 3212 O O . ALA A 1 422 ? -10.165 -6.882 -23.848 1.00 94.50 422 ALA A O 1
ATOM 3213 N N . ILE A 1 423 ? -8.733 -5.381 -23.018 1.00 94.62 423 ILE A N 1
ATOM 3214 C CA . ILE A 1 423 ? -7.651 -5.724 -23.962 1.00 94.62 423 ILE A CA 1
ATOM 3215 C C . ILE A 1 423 ? -7.275 -7.208 -23.853 1.00 94.62 423 ILE A C 1
ATOM 3217 O O . ILE A 1 423 ? -7.137 -7.887 -24.874 1.00 94.62 423 ILE A O 1
ATOM 3221 N N . ARG A 1 424 ? -7.121 -7.735 -22.631 1.00 94.38 424 ARG A N 1
ATOM 3222 C CA . ARG A 1 424 ? -6.800 -9.155 -22.410 1.00 94.38 424 ARG A CA 1
ATOM 3223 C C . ARG A 1 424 ? -7.899 -10.069 -22.952 1.00 94.38 424 ARG A C 1
ATOM 3225 O O . ARG A 1 424 ? -7.588 -10.996 -23.698 1.00 94.38 424 ARG A O 1
ATOM 3232 N N . ALA A 1 425 ? -9.161 -9.780 -22.640 1.00 92.75 425 ALA A N 1
ATOM 3233 C CA . ALA A 1 425 ? -10.303 -10.568 -23.101 1.00 92.75 425 ALA A CA 1
ATOM 3234 C C . ALA A 1 425 ? -10.446 -10.565 -24.634 1.00 92.75 425 ALA A C 1
ATOM 3236 O O . ALA A 1 425 ? -10.776 -11.583 -25.245 1.00 92.75 425 ALA A O 1
ATOM 3237 N N . ASN A 1 426 ? -10.100 -9.452 -25.282 1.00 91.62 426 ASN A N 1
ATOM 3238 C CA . ASN A 1 426 ? -10.245 -9.273 -26.724 1.00 91.62 426 ASN A CA 1
ATOM 3239 C C . ASN A 1 426 ? -9.042 -9.761 -27.552 1.00 91.62 426 ASN A C 1
ATOM 3241 O O . ASN A 1 426 ? -8.889 -9.392 -28.715 1.00 91.62 426 ASN A O 1
ATOM 3245 N N . GLY A 1 427 ? -8.234 -10.686 -27.025 1.00 91.25 427 GLY A N 1
ATOM 3246 C CA . GLY A 1 427 ? -7.101 -11.285 -27.744 1.00 91.25 427 GLY A CA 1
ATOM 3247 C C . GLY A 1 427 ? -5.744 -10.662 -27.421 1.00 91.25 427 GLY A C 1
ATOM 3248 O O . GLY A 1 427 ? -4.798 -10.850 -28.182 1.00 91.25 427 GLY A O 1
ATOM 3249 N N . GLY A 1 428 ? -5.656 -9.923 -26.314 1.00 94.31 428 GLY A N 1
ATOM 3250 C CA . GLY A 1 428 ? -4.407 -9.476 -25.699 1.00 94.31 428 GLY A CA 1
ATOM 3251 C C . GLY A 1 428 ? -3.746 -8.264 -26.342 1.00 94.31 428 GLY A C 1
ATOM 3252 O O . GLY A 1 428 ? -2.738 -7.791 -25.817 1.00 94.31 428 GLY A O 1
ATOM 3253 N N . THR A 1 429 ? -4.312 -7.733 -27.426 1.00 95.75 429 THR A N 1
ATOM 3254 C CA . THR A 1 429 ? -3.778 -6.569 -28.141 1.00 95.75 429 THR A CA 1
ATOM 3255 C C . THR A 1 429 ? -4.867 -5.573 -28.506 1.00 95.75 429 THR A C 1
ATOM 3257 O O . THR A 1 429 ? -5.947 -5.995 -28.914 1.00 95.75 429 THR A O 1
ATOM 3260 N N . ALA A 1 430 ? -4.555 -4.278 -28.467 1.00 91.94 430 ALA A N 1
ATOM 3261 C CA . ALA A 1 430 ? -5.410 -3.225 -29.011 1.00 91.94 430 ALA A CA 1
ATOM 3262 C C . ALA A 1 430 ? -4.595 -2.241 -29.852 1.00 91.94 430 ALA A C 1
ATOM 3264 O O . ALA A 1 430 ? -3.569 -1.730 -29.403 1.00 91.94 430 ALA A O 1
ATOM 3265 N N . ARG A 1 431 ? -5.056 -1.970 -31.076 1.00 89.25 431 ARG A N 1
ATOM 3266 C CA . ARG A 1 431 ? -4.459 -0.951 -31.942 1.00 89.25 431 ARG A CA 1
ATOM 3267 C C . ARG A 1 431 ? -5.114 0.399 -31.671 1.00 89.25 431 ARG A C 1
ATOM 3269 O O . ARG A 1 431 ? -6.335 0.511 -31.670 1.00 89.25 431 ARG A O 1
ATOM 3276 N N . ILE A 1 432 ? -4.280 1.413 -31.499 1.00 82.56 432 ILE A N 1
ATOM 3277 C CA . ILE A 1 432 ? -4.662 2.816 -31.388 1.00 82.56 432 ILE A CA 1
ATOM 3278 C C . ILE A 1 432 ? -4.359 3.467 -32.743 1.00 82.56 432 ILE A C 1
ATOM 3280 O O . ILE A 1 432 ? -3.229 3.374 -33.238 1.00 82.56 432 ILE A O 1
ATOM 3284 N N . GLY A 1 433 ? -5.379 4.075 -33.360 1.00 68.31 433 GLY A N 1
ATOM 3285 C CA . GLY A 1 433 ? -5.231 4.875 -34.581 1.00 68.31 433 GLY A CA 1
ATOM 3286 C C . GLY A 1 433 ? -4.281 6.055 -34.363 1.00 68.31 433 GLY A C 1
ATOM 3287 O O . GLY A 1 433 ? -4.076 6.479 -33.224 1.00 68.31 433 GLY A O 1
ATOM 3288 N N . GLY A 1 434 ? -3.641 6.539 -35.438 1.00 60.38 434 GLY A N 1
ATOM 3289 C CA . GLY A 1 434 ? -2.722 7.681 -35.368 1.00 60.38 434 GLY A CA 1
ATOM 3290 C C . GLY A 1 434 ? -3.379 8.812 -34.587 1.00 60.38 434 GLY A C 1
ATOM 3291 O O . GLY A 1 434 ? -4.518 9.121 -34.852 1.00 60.38 434 GLY A O 1
ATOM 3292 N N . GLY A 1 435 ? -2.729 9.343 -33.554 1.00 54.25 435 GLY A N 1
ATOM 3293 C CA . GLY A 1 435 ? -3.451 10.174 -32.586 1.00 54.25 435 GLY A CA 1
ATOM 3294 C C . GLY A 1 435 ? -2.852 10.186 -31.196 1.00 54.25 435 GLY A C 1
ATOM 3295 O O . GLY A 1 435 ? -3.051 11.150 -30.479 1.00 54.25 435 GLY A O 1
ATOM 3296 N N . TYR A 1 436 ? -2.033 9.193 -30.833 1.00 59.94 436 TYR A N 1
ATOM 3297 C CA . TYR A 1 436 ? -1.188 9.235 -29.636 1.00 59.94 436 TYR A CA 1
ATOM 3298 C C . TYR A 1 436 ? 0.040 10.127 -29.915 1.00 59.94 436 TYR A C 1
ATOM 3300 O O . TYR A 1 436 ? 1.054 9.623 -30.399 1.00 59.94 436 TYR A O 1
ATOM 3308 N N . PRO A 1 437 ? 0.002 11.460 -29.685 1.00 53.28 437 PRO A N 1
ATOM 3309 C CA . PRO A 1 437 ? 1.015 12.345 -30.234 1.00 53.28 437 PRO A CA 1
ATOM 3310 C C . PRO A 1 437 ? 2.275 12.175 -29.395 1.00 53.28 437 PRO A C 1
ATOM 3312 O O . PRO A 1 437 ? 2.238 12.356 -28.171 1.00 53.28 437 PRO A O 1
ATOM 3315 N N . MET A 1 438 ? 3.375 11.806 -30.039 1.00 54.38 438 MET A N 1
ATOM 3316 C CA . MET A 1 438 ? 4.684 11.742 -29.410 1.00 54.38 438 MET A CA 1
ATOM 3317 C C . MET A 1 438 ? 5.317 13.130 -29.445 1.00 54.38 438 MET A C 1
ATOM 3319 O O . MET A 1 438 ? 5.827 13.541 -30.475 1.00 54.38 438 MET A O 1
ATOM 3323 N N . VAL A 1 439 ? 5.276 13.820 -28.299 1.00 47.03 439 VAL A N 1
ATOM 3324 C CA . VAL A 1 439 ? 5.897 15.135 -28.039 1.00 47.03 439 VAL A CA 1
ATOM 3325 C C . VAL A 1 439 ? 5.256 16.302 -28.821 1.00 47.03 439 VAL A C 1
ATOM 3327 O O . VAL A 1 439 ? 4.724 16.149 -29.912 1.00 47.03 439 VAL A O 1
ATOM 3330 N N . THR A 1 440 ? 5.222 17.492 -28.212 1.00 38.59 440 THR A N 1
ATOM 3331 C CA . THR A 1 440 ? 4.795 18.739 -28.871 1.00 38.59 440 THR A CA 1
ATOM 3332 C C . THR A 1 440 ? 5.898 19.277 -29.801 1.00 38.59 440 THR A C 1
ATOM 3334 O O . THR A 1 440 ? 7.075 19.079 -29.496 1.00 38.59 440 THR A O 1
ATOM 3337 N N . PRO A 1 441 ? 5.571 20.073 -30.842 1.00 41.19 441 PRO A N 1
ATOM 3338 C CA . PRO A 1 441 ? 6.530 20.546 -31.855 1.00 41.19 441 PRO A CA 1
ATOM 3339 C C . PRO A 1 441 ? 7.771 21.304 -31.341 1.00 41.19 441 PRO A C 1
ATOM 3341 O O . PRO A 1 441 ? 8.745 21.459 -32.073 1.00 41.19 441 PRO A O 1
ATOM 3344 N N . SER A 1 442 ? 7.781 21.782 -30.091 1.00 43.44 442 SER A N 1
ATOM 3345 C CA . SER A 1 442 ? 8.845 22.644 -29.557 1.00 43.44 442 SER A CA 1
ATOM 3346 C C . SER A 1 442 ? 10.141 21.930 -29.132 1.00 43.44 442 SER A C 1
ATOM 3348 O O . SER A 1 442 ? 11.033 22.601 -28.619 1.00 43.44 442 SER A O 1
ATOM 3350 N N . ILE A 1 443 ? 10.278 20.605 -29.310 1.00 44.53 443 ILE A N 1
ATOM 3351 C CA . ILE A 1 443 ? 11.482 19.839 -28.890 1.00 44.53 443 ILE A CA 1
ATOM 3352 C C . ILE A 1 443 ? 12.131 19.051 -30.031 1.00 44.53 443 ILE A C 1
ATOM 3354 O O . ILE A 1 443 ? 12.942 18.158 -29.810 1.00 44.53 443 ILE A O 1
ATOM 3358 N N . ALA A 1 444 ? 11.870 19.440 -31.278 1.00 47.94 444 ALA A N 1
ATOM 3359 C CA . ALA A 1 444 ? 12.592 18.908 -32.438 1.00 47.94 444 ALA A CA 1
ATOM 3360 C C . ALA A 1 444 ? 14.130 19.101 -32.362 1.00 47.94 444 ALA A C 1
ATOM 3362 O O . ALA A 1 444 ? 14.880 18.561 -33.173 1.00 47.94 444 ALA A O 1
ATOM 3363 N N . ALA A 1 445 ? 14.626 19.886 -31.402 1.00 42.62 445 ALA A N 1
ATOM 3364 C CA . ALA A 1 445 ? 16.043 20.098 -31.172 1.00 42.62 445 ALA A CA 1
ATOM 3365 C C . ALA A 1 445 ? 16.610 19.014 -30.232 1.00 42.62 445 ALA A C 1
ATOM 3367 O O . ALA A 1 445 ? 16.347 19.046 -29.033 1.00 42.62 445 ALA A O 1
ATOM 3368 N N . LYS A 1 446 ? 17.470 18.135 -30.780 1.00 51.88 446 LYS A N 1
ATOM 3369 C CA . LYS A 1 446 ? 18.284 17.078 -30.118 1.00 51.88 446 LYS A CA 1
ATOM 3370 C C . LYS A 1 446 ? 17.720 15.643 -30.140 1.00 51.88 446 LYS A C 1
ATOM 3372 O O . LYS A 1 446 ? 17.733 14.959 -29.126 1.00 51.88 446 LYS A O 1
ATOM 3377 N N . GLY A 1 447 ? 17.306 15.144 -31.306 1.00 52.50 447 GLY A N 1
ATOM 3378 C CA . GLY A 1 447 ? 17.187 13.693 -31.549 1.00 52.50 447 GLY A CA 1
ATOM 3379 C C . GLY A 1 447 ? 15.882 13.019 -31.110 1.00 52.50 447 GLY A C 1
ATOM 3380 O O . GLY A 1 447 ? 15.725 11.829 -31.351 1.00 52.50 447 GLY A O 1
ATOM 3381 N N . PHE A 1 448 ? 14.936 13.760 -30.532 1.00 56.69 448 PHE A N 1
ATOM 3382 C CA . PHE A 1 448 ? 13.559 13.304 -30.328 1.00 56.69 448 PHE A CA 1
ATOM 3383 C C . PHE A 1 448 ? 12.718 13.740 -31.540 1.00 56.69 448 PHE A C 1
ATOM 3385 O O . PHE A 1 448 ? 12.767 14.908 -31.931 1.00 56.69 448 PHE A O 1
ATOM 3392 N N . GLU A 1 449 ? 11.980 12.820 -32.171 1.00 53.12 449 GLU A N 1
ATOM 3393 C CA . GLU A 1 449 ? 11.075 13.176 -33.274 1.00 53.12 449 GLU A CA 1
ATOM 3394 C C . GLU A 1 449 ? 10.012 14.177 -32.781 1.00 53.12 449 GLU A C 1
ATOM 3396 O O . GLU A 1 449 ? 9.390 13.979 -31.740 1.00 53.12 449 GLU A O 1
ATOM 3401 N N . ALA A 1 450 ? 9.813 15.266 -33.534 1.00 46.47 450 ALA A N 1
ATOM 3402 C CA . ALA A 1 450 ? 9.012 16.426 -33.125 1.00 46.47 450 ALA A CA 1
ATOM 3403 C C . ALA A 1 450 ? 7.506 16.154 -33.002 1.00 46.47 450 ALA A C 1
ATOM 3405 O O . ALA A 1 450 ? 6.794 16.949 -32.399 1.00 46.47 450 ALA A O 1
ATOM 3406 N N . THR A 1 451 ? 7.031 15.105 -33.669 1.00 51.00 451 THR A N 1
ATOM 3407 C CA . THR A 1 451 ? 5.680 14.539 -33.641 1.00 51.00 451 THR A CA 1
ATOM 3408 C C . THR A 1 451 ? 5.715 13.340 -34.575 1.00 51.00 451 THR A C 1
ATOM 3410 O O . THR A 1 451 ? 5.849 13.503 -35.786 1.00 51.00 451 THR A O 1
ATOM 3413 N N . THR A 1 452 ? 5.591 12.125 -34.054 1.00 50.53 452 THR A N 1
ATOM 3414 C CA . THR A 1 452 ? 5.161 11.010 -34.897 1.00 50.53 452 THR A CA 1
ATOM 3415 C C . THR A 1 452 ? 3.826 10.494 -34.402 1.00 50.53 452 THR A C 1
ATOM 3417 O O . THR A 1 452 ? 3.701 9.986 -33.292 1.00 50.53 452 THR A O 1
ATOM 3420 N N . SER A 1 453 ? 2.797 10.644 -35.238 1.00 59.25 453 SER A N 1
ATOM 3421 C CA . SER A 1 453 ? 1.506 9.966 -35.106 1.00 59.25 453 SER A CA 1
ATOM 3422 C C . SER A 1 453 ? 1.641 8.499 -35.534 1.00 59.25 453 SER A C 1
ATOM 3424 O O . SER A 1 453 ? 0.851 7.987 -36.327 1.00 59.25 453 SER A O 1
ATOM 3426 N N . LYS A 1 454 ? 2.686 7.818 -35.040 1.00 67.56 454 LYS A N 1
ATOM 3427 C CA . LYS A 1 454 ? 2.888 6.390 -35.290 1.00 67.56 454 LYS A CA 1
ATOM 3428 C C . LYS A 1 454 ? 1.720 5.629 -34.650 1.00 67.56 454 LYS A C 1
ATOM 3430 O O . LYS A 1 454 ? 1.359 5.936 -33.511 1.00 67.56 454 LYS A O 1
ATOM 3435 N N . PRO A 1 455 ? 1.118 4.656 -35.351 1.00 80.50 455 PRO A N 1
ATOM 3436 C CA . PRO A 1 455 ? 0.146 3.770 -34.735 1.00 80.50 455 PRO A CA 1
ATOM 3437 C C . PRO A 1 455 ? 0.770 3.039 -33.543 1.00 80.50 455 PRO A C 1
ATOM 3439 O O . PRO A 1 455 ? 1.934 2.625 -33.582 1.00 80.50 455 PRO A O 1
ATOM 3442 N N . VAL A 1 456 ? -0.018 2.876 -32.485 1.00 87.81 456 VAL A N 1
ATOM 3443 C CA . VAL A 1 456 ? 0.406 2.182 -31.266 1.00 87.81 456 VAL A CA 1
ATOM 3444 C C . VAL A 1 456 ? -0.350 0.866 -31.165 1.00 87.81 456 VAL A C 1
ATOM 3446 O O . VAL A 1 456 ? -1.552 0.804 -31.415 1.00 87.81 456 VAL A O 1
ATOM 3449 N N . VAL A 1 457 ? 0.349 -0.194 -30.782 1.00 92.88 457 VAL A N 1
ATOM 3450 C CA . VAL A 1 457 ? -0.227 -1.488 -30.431 1.00 92.88 457 VAL A CA 1
ATOM 3451 C C . VAL A 1 457 ? 0.026 -1.718 -28.948 1.00 92.88 457 VAL A C 1
ATOM 3453 O O . VAL A 1 457 ? 1.161 -1.906 -28.514 1.00 92.88 457 VAL A O 1
ATOM 3456 N N . MET A 1 458 ? -1.048 -1.685 -28.168 1.00 93.75 458 MET A N 1
ATOM 3457 C CA . MET A 1 458 ? -1.047 -2.018 -26.748 1.00 93.75 458 MET A CA 1
ATOM 3458 C C . MET A 1 458 ? -1.056 -3.535 -26.597 1.00 93.75 458 MET A C 1
ATOM 3460 O O . MET A 1 458 ? -1.864 -4.202 -27.242 1.00 93.75 458 MET A O 1
ATOM 3464 N N . VAL A 1 459 ? -0.201 -4.078 -25.734 1.00 97.25 459 VAL A N 1
ATOM 3465 C CA . VAL A 1 459 ? -0.078 -5.519 -25.468 1.00 97.25 459 VAL A CA 1
ATOM 3466 C C . VAL A 1 459 ? -0.329 -5.771 -23.985 1.00 97.25 459 VAL A C 1
ATOM 3468 O O . VAL A 1 459 ? 0.416 -5.277 -23.141 1.00 97.25 459 VAL A O 1
ATOM 3471 N N . GLY A 1 460 ? -1.395 -6.504 -23.660 1.00 95.12 460 GLY A N 1
ATOM 3472 C CA . GLY A 1 460 ? -1.905 -6.622 -22.289 1.00 95.12 460 GLY A CA 1
ATOM 3473 C C . GLY A 1 460 ? -1.693 -7.978 -21.608 1.00 95.12 460 GLY A C 1
ATOM 3474 O O . GLY A 1 460 ? -1.807 -8.062 -20.386 1.00 95.12 460 GLY A O 1
ATOM 3475 N N . THR A 1 461 ? -1.419 -9.051 -22.349 1.00 95.69 461 THR A N 1
ATOM 3476 C CA . THR A 1 461 ? -1.250 -10.403 -21.777 1.00 95.69 461 THR A CA 1
ATOM 3477 C C . THR A 1 461 ? 0.219 -10.742 -21.573 1.00 95.69 461 THR A C 1
ATOM 3479 O O . THR A 1 461 ? 1.034 -10.437 -22.443 1.00 95.69 461 THR A O 1
ATOM 3482 N N . LYS A 1 462 ? 0.538 -11.451 -20.484 1.00 95.38 462 LYS A N 1
ATOM 3483 C CA . LYS A 1 462 ? 1.903 -11.891 -20.159 1.00 95.38 462 LYS A CA 1
ATOM 3484 C C . LYS A 1 462 ? 2.589 -12.610 -21.327 1.00 95.38 462 LYS A C 1
ATOM 3486 O O . LYS A 1 462 ? 3.685 -12.212 -21.699 1.00 95.38 462 LYS A O 1
ATOM 3491 N N . ASP A 1 463 ? 1.928 -13.592 -21.935 1.00 96.25 463 ASP A N 1
ATOM 3492 C CA . ASP A 1 463 ? 2.530 -14.417 -22.992 1.00 96.25 463 ASP A CA 1
ATOM 3493 C C . ASP A 1 463 ? 2.943 -13.585 -24.215 1.00 96.25 463 ASP A C 1
ATOM 3495 O O . ASP A 1 463 ? 4.064 -13.705 -24.701 1.00 96.25 463 ASP A O 1
ATOM 3499 N N . LEU A 1 464 ? 2.080 -12.665 -24.664 1.00 97.81 464 LEU A N 1
ATOM 3500 C CA . LEU A 1 464 ? 2.404 -11.755 -25.770 1.00 97.81 464 LEU A CA 1
ATOM 3501 C C . LEU A 1 464 ? 3.495 -10.740 -25.396 1.00 97.81 464 LEU A C 1
ATOM 3503 O O . LEU A 1 464 ? 4.299 -10.360 -26.243 1.00 97.81 464 LEU A O 1
ATOM 3507 N N . ILE A 1 465 ? 3.545 -10.291 -24.138 1.00 98.00 465 ILE A N 1
ATOM 3508 C CA . ILE A 1 465 ? 4.635 -9.433 -23.651 1.00 98.00 465 ILE A CA 1
ATOM 3509 C C . ILE A 1 465 ? 5.962 -10.200 -23.703 1.00 98.00 465 ILE A C 1
ATOM 3511 O O . ILE A 1 465 ? 6.952 -9.669 -24.203 1.00 98.00 465 ILE A O 1
ATOM 3515 N N . GLU A 1 466 ? 5.993 -11.448 -23.233 1.00 96.50 466 GLU A N 1
ATOM 3516 C CA . GLU A 1 466 ? 7.186 -12.299 -23.294 1.00 96.50 466 GLU A CA 1
ATOM 3517 C C . GLU A 1 466 ? 7.599 -12.613 -24.738 1.00 96.50 466 GLU A C 1
ATOM 3519 O O . GLU A 1 466 ? 8.794 -12.574 -25.040 1.00 96.50 466 GLU A O 1
ATOM 3524 N N . GLU A 1 467 ? 6.642 -12.842 -25.643 1.00 96.56 467 GLU A N 1
ATOM 3525 C CA . GLU A 1 467 ? 6.892 -12.999 -27.080 1.00 96.56 467 GLU A CA 1
ATOM 3526 C C . GLU A 1 467 ? 7.604 -11.767 -27.653 1.00 96.56 467 GLU A C 1
ATOM 3528 O O . GLU A 1 467 ? 8.664 -11.897 -28.272 1.00 96.56 467 GLU A O 1
ATOM 3533 N N . VAL A 1 468 ? 7.080 -10.565 -27.378 1.00 97.75 468 VAL A N 1
ATOM 3534 C CA . VAL A 1 468 ? 7.685 -9.309 -27.842 1.00 97.75 468 VAL A CA 1
ATOM 3535 C C . VAL A 1 468 ? 9.101 -9.136 -27.293 1.00 97.75 468 VAL A C 1
ATOM 3537 O O . VAL A 1 468 ? 10.022 -8.783 -28.030 1.00 97.75 468 VAL A O 1
ATOM 3540 N N . LEU A 1 469 ? 9.305 -9.405 -26.003 1.00 96.88 469 LEU A N 1
ATOM 3541 C CA . LEU A 1 469 ? 10.604 -9.231 -25.348 1.00 96.88 469 LEU A CA 1
ATOM 3542 C C . LEU A 1 469 ? 11.656 -10.256 -25.797 1.00 96.88 469 LEU A C 1
ATOM 3544 O O . LEU A 1 469 ? 12.854 -9.986 -25.673 1.00 96.88 469 LEU A O 1
ATOM 3548 N N . SER A 1 470 ? 11.222 -11.400 -26.325 1.00 96.44 470 SER A N 1
ATOM 3549 C CA . SER A 1 470 ? 12.084 -12.506 -26.764 1.00 96.44 470 SER A CA 1
ATOM 3550 C C . SER A 1 470 ? 12.480 -12.443 -28.241 1.00 96.44 470 SER A C 1
ATOM 3552 O O . SER A 1 470 ? 13.297 -13.248 -28.693 1.00 96.44 470 SER A O 1
ATOM 3554 N N . ARG A 1 471 ? 11.913 -11.500 -29.002 1.00 96.31 471 ARG A N 1
ATOM 3555 C CA . ARG A 1 471 ? 12.096 -11.368 -30.454 1.00 96.31 471 ARG A CA 1
ATOM 3556 C C . ARG A 1 471 ? 12.681 -10.006 -30.837 1.00 96.31 471 ARG A C 1
ATOM 3558 O O . ARG A 1 471 ? 12.003 -9.221 -31.497 1.00 96.31 471 ARG A O 1
ATOM 3565 N N . PRO A 1 472 ? 13.938 -9.698 -30.457 1.00 95.06 472 PRO A N 1
ATOM 3566 C CA . PRO A 1 472 ? 14.587 -8.429 -30.810 1.00 95.06 472 PRO A CA 1
ATOM 3567 C C . PRO A 1 472 ? 14.807 -8.253 -32.326 1.00 95.06 472 PRO A C 1
ATOM 3569 O O . PRO A 1 472 ? 15.069 -7.149 -32.795 1.00 95.06 472 PRO A O 1
ATOM 3572 N N . ASP A 1 473 ? 14.691 -9.330 -33.106 1.00 95.19 473 ASP A N 1
ATOM 3573 C CA . ASP A 1 473 ? 14.648 -9.309 -34.570 1.00 95.19 473 ASP A CA 1
ATOM 3574 C C . ASP A 1 473 ? 13.357 -8.667 -35.111 1.00 95.19 473 ASP A C 1
ATOM 3576 O O . ASP A 1 473 ? 13.401 -7.934 -36.102 1.00 95.19 473 ASP A O 1
ATOM 3580 N N . LEU A 1 474 ? 12.227 -8.877 -34.427 1.00 97.25 474 LEU A N 1
ATOM 3581 C CA . LEU A 1 474 ? 10.921 -8.311 -34.778 1.00 97.25 474 LEU A CA 1
ATOM 3582 C C . LEU A 1 474 ? 10.620 -7.007 -34.030 1.00 97.25 474 LEU A C 1
ATOM 3584 O O . LEU A 1 474 ? 10.017 -6.093 -34.588 1.00 97.25 474 LEU A O 1
ATOM 3588 N N . TYR A 1 475 ? 11.042 -6.906 -32.772 1.00 97.50 475 TYR A N 1
ATOM 3589 C CA . TYR A 1 475 ? 10.674 -5.827 -31.861 1.00 97.50 475 TYR A CA 1
ATOM 3590 C C . TYR A 1 475 ? 11.921 -5.227 -31.216 1.00 97.50 475 TYR A C 1
ATOM 3592 O O . TYR A 1 475 ? 12.434 -5.699 -30.201 1.00 97.50 475 TYR A O 1
ATOM 3600 N N . SER A 1 476 ? 12.402 -4.155 -31.827 1.00 96.19 476 SER A N 1
ATOM 3601 C CA . SER A 1 476 ? 13.678 -3.516 -31.528 1.00 96.19 476 SER A CA 1
ATOM 3602 C C . SER A 1 476 ? 13.582 -2.511 -30.378 1.00 96.19 476 SER A C 1
ATOM 3604 O O . SER A 1 476 ? 12.538 -1.889 -30.150 1.00 96.19 476 SER A O 1
ATOM 3606 N N . VAL A 1 477 ? 14.699 -2.298 -29.678 1.00 95.00 477 VAL A N 1
ATOM 3607 C CA . VAL A 1 477 ? 14.890 -1.167 -28.748 1.00 95.00 477 VAL A CA 1
ATOM 3608 C C . VAL A 1 477 ? 15.453 0.088 -29.438 1.00 95.00 477 VAL A C 1
ATOM 3610 O O . VAL A 1 477 ? 15.928 1.003 -28.767 1.00 95.00 477 VAL A O 1
ATOM 3613 N N . SER A 1 478 ? 15.395 0.183 -30.771 1.00 90.88 478 SER A N 1
ATOM 3614 C CA . SER A 1 478 ? 16.008 1.265 -31.560 1.00 90.88 478 SER A CA 1
ATOM 3615 C C . SER A 1 478 ? 15.615 2.668 -31.108 1.00 90.88 478 SER A C 1
ATOM 3617 O O . SER A 1 478 ? 16.460 3.557 -31.066 1.00 90.88 478 SER A O 1
ATOM 3619 N N . GLU A 1 479 ? 14.354 2.879 -30.743 1.00 88.12 479 GLU A N 1
ATOM 3620 C CA . GLU A 1 479 ? 13.906 4.172 -30.228 1.00 88.12 479 GLU A CA 1
ATOM 3621 C C . GLU A 1 479 ? 14.555 4.502 -28.875 1.00 88.12 479 GLU A C 1
ATOM 3623 O O . GLU A 1 479 ? 15.031 5.618 -28.666 1.00 88.12 479 GLU A O 1
ATOM 3628 N N . GLN A 1 480 ? 14.650 3.525 -27.966 1.00 91.19 480 GLN A N 1
ATOM 3629 C CA . GLN A 1 480 ? 15.365 3.709 -26.701 1.00 91.19 480 GLN A CA 1
ATOM 3630 C C . GLN A 1 480 ? 16.829 4.056 -26.977 1.00 91.19 480 GLN A C 1
ATOM 3632 O O . GLN A 1 480 ? 17.387 4.936 -26.325 1.00 91.19 480 GLN A O 1
ATOM 3637 N N . ARG A 1 481 ? 17.448 3.439 -27.992 1.00 90.62 481 ARG A N 1
ATOM 3638 C CA . ARG A 1 481 ? 18.816 3.764 -28.417 1.00 90.62 481 ARG A CA 1
ATOM 3639 C C . ARG A 1 481 ? 18.958 5.220 -28.858 1.00 90.62 481 ARG A C 1
ATOM 3641 O O . ARG A 1 481 ? 19.935 5.870 -28.497 1.00 90.62 481 ARG A O 1
ATOM 3648 N N . VAL A 1 482 ? 18.000 5.736 -29.627 1.00 88.06 482 VAL A N 1
ATOM 3649 C CA . VAL A 1 482 ? 17.989 7.137 -30.082 1.00 88.06 482 VAL A CA 1
ATOM 3650 C C . VAL A 1 482 ? 17.877 8.092 -28.891 1.00 88.06 482 VAL A C 1
ATOM 3652 O O . VAL A 1 482 ? 18.687 9.011 -28.762 1.00 88.06 482 VAL A O 1
ATOM 3655 N N . ARG A 1 483 ? 16.936 7.836 -27.975 1.00 89.06 483 ARG A N 1
ATOM 3656 C CA . ARG A 1 483 ? 16.720 8.681 -26.787 1.00 89.06 483 ARG A CA 1
ATOM 3657 C C . ARG A 1 483 ? 17.911 8.663 -25.840 1.00 89.06 483 ARG A C 1
ATOM 3659 O O . ARG A 1 483 ? 18.411 9.714 -25.451 1.00 89.06 483 ARG A O 1
ATOM 3666 N N . THR A 1 484 ? 18.424 7.476 -25.529 1.00 91.38 484 THR A N 1
ATOM 3667 C CA . THR A 1 484 ? 19.601 7.323 -24.665 1.00 91.38 484 THR A CA 1
ATOM 3668 C C . THR A 1 484 ? 20.831 8.004 -25.261 1.00 91.38 484 THR A C 1
ATOM 3670 O O . THR A 1 484 ? 21.527 8.721 -24.541 1.00 91.38 484 THR A O 1
ATOM 3673 N N . ALA A 1 485 ? 21.051 7.895 -26.578 1.00 89.06 485 ALA A N 1
ATOM 3674 C CA . ALA A 1 485 ? 22.132 8.595 -27.270 1.00 89.06 485 ALA A CA 1
ATOM 3675 C C . ALA A 1 485 ? 22.053 10.125 -27.115 1.00 89.06 485 ALA A C 1
ATOM 3677 O O . ALA A 1 485 ? 23.091 10.763 -26.927 1.00 89.06 485 ALA A O 1
ATOM 3678 N N . ALA A 1 486 ? 20.846 10.700 -27.149 1.00 85.94 486 ALA A N 1
ATOM 3679 C CA . ALA A 1 486 ? 20.612 12.128 -26.930 1.00 85.94 486 ALA A CA 1
ATOM 3680 C C . ALA A 1 486 ? 20.726 12.559 -25.453 1.00 85.94 486 ALA A C 1
ATOM 3682 O O . ALA A 1 486 ? 20.922 13.743 -25.178 1.00 85.94 486 ALA A O 1
ATOM 3683 N N . THR A 1 487 ? 20.610 11.617 -24.513 1.00 89.19 487 THR A N 1
ATOM 3684 C CA . THR A 1 487 ? 20.593 11.879 -23.071 1.00 89.19 487 THR A CA 1
ATOM 3685 C C . THR A 1 487 ? 21.944 11.621 -22.396 1.00 89.19 487 THR A C 1
ATOM 3687 O O . THR A 1 487 ? 22.633 12.571 -22.054 1.00 89.19 487 THR A O 1
ATOM 3690 N N . PHE A 1 488 ? 22.364 10.370 -22.205 1.00 86.44 488 PHE A N 1
ATOM 3691 C CA . PHE A 1 488 ? 23.643 10.019 -21.553 1.00 86.44 488 PHE A CA 1
ATOM 3692 C C . PHE A 1 488 ? 24.616 9.286 -22.492 1.00 86.44 488 PHE A C 1
ATOM 3694 O O . PHE A 1 488 ? 25.734 8.944 -22.110 1.00 86.44 488 PHE A O 1
ATOM 3701 N N . GLY A 1 489 ? 24.238 9.095 -23.756 1.00 86.62 489 GLY A N 1
ATOM 3702 C CA . GLY A 1 489 ? 25.004 8.342 -24.739 1.00 86.62 489 GLY A CA 1
ATOM 3703 C C . GLY A 1 489 ? 24.568 6.880 -24.835 1.00 86.62 489 GLY A C 1
ATOM 3704 O O . GLY A 1 489 ? 23.572 6.446 -24.265 1.00 86.62 489 GLY A O 1
ATOM 3705 N N . ARG A 1 490 ? 25.326 6.110 -25.614 1.00 90.50 490 ARG A N 1
ATOM 3706 C CA . ARG A 1 490 ? 25.052 4.698 -25.886 1.00 90.50 490 ARG A CA 1
ATOM 3707 C C . ARG A 1 490 ? 25.182 3.855 -24.610 1.00 90.50 490 ARG A C 1
ATOM 3709 O O . ARG A 1 490 ? 26.246 3.842 -24.007 1.00 90.50 490 ARG A O 1
ATOM 3716 N N . ILE A 1 491 ? 24.156 3.099 -24.230 1.00 93.62 491 ILE A N 1
ATOM 3717 C CA . ILE A 1 491 ? 24.236 2.124 -23.126 1.00 93.62 491 ILE A CA 1
ATOM 3718 C C . ILE A 1 491 ? 23.685 0.775 -23.575 1.00 93.62 491 ILE A C 1
ATOM 3720 O O . ILE A 1 491 ? 22.724 0.728 -24.343 1.00 93.62 491 ILE A O 1
ATOM 3724 N N . TYR A 1 492 ? 24.262 -0.321 -23.077 1.00 94.19 492 TYR A N 1
ATOM 3725 C CA . TYR A 1 492 ? 23.936 -1.665 -23.567 1.00 94.19 492 TYR A CA 1
ATOM 3726 C C . TYR A 1 492 ? 22.472 -2.070 -23.346 1.00 94.19 492 TYR A C 1
ATOM 3728 O O . TYR A 1 492 ? 21.930 -2.861 -24.110 1.00 94.19 492 TYR A O 1
ATOM 3736 N N . VAL A 1 493 ? 21.800 -1.503 -22.337 1.00 91.06 493 VAL A N 1
ATOM 3737 C CA . VAL A 1 493 ? 20.380 -1.775 -22.050 1.00 91.06 493 VAL A CA 1
ATOM 3738 C C . VAL A 1 493 ? 19.475 -1.361 -23.219 1.00 91.06 493 VAL A C 1
ATOM 3740 O O . VAL A 1 493 ? 18.424 -1.966 -23.405 1.00 91.06 493 VAL A O 1
ATOM 3743 N N . ALA A 1 494 ? 19.910 -0.400 -24.038 1.00 93.69 494 ALA A N 1
ATOM 3744 C CA . ALA A 1 494 ? 19.200 0.103 -25.211 1.00 93.69 494 ALA A CA 1
ATOM 3745 C C . ALA A 1 494 ? 19.822 -0.376 -26.541 1.00 93.69 494 ALA A C 1
ATOM 3747 O O . ALA A 1 494 ? 19.720 0.318 -27.551 1.00 93.69 494 ALA A O 1
ATOM 3748 N N . LEU A 1 495 ? 20.503 -1.529 -26.555 1.00 95.62 495 LEU A N 1
ATOM 3749 C CA . LEU A 1 495 ? 21.083 -2.119 -27.767 1.00 95.62 495 LEU A CA 1
ATOM 3750 C C . LEU A 1 495 ? 20.385 -3.417 -28.164 1.00 95.62 495 LEU A C 1
ATOM 3752 O O . LEU A 1 495 ? 20.237 -4.315 -27.341 1.00 95.62 495 LEU A O 1
ATOM 3756 N N . ASP A 1 496 ? 20.069 -3.558 -29.449 1.00 95.62 496 ASP A N 1
ATOM 3757 C CA . ASP A 1 496 ? 19.726 -4.859 -30.026 1.00 95.62 496 ASP A CA 1
ATOM 3758 C C . ASP A 1 496 ? 20.988 -5.740 -30.186 1.00 95.62 496 ASP A C 1
ATOM 3760 O O . ASP A 1 496 ? 22.115 -5.224 -30.199 1.00 95.62 496 ASP A O 1
ATOM 3764 N N . PRO A 1 497 ? 20.849 -7.061 -30.429 1.00 94.75 497 PRO A N 1
ATOM 3765 C CA . PRO A 1 497 ? 21.984 -7.927 -30.756 1.00 94.75 497 PRO A CA 1
ATOM 3766 C C . PRO A 1 497 ? 22.834 -7.396 -31.918 1.00 94.75 497 PRO A C 1
ATOM 3768 O O . PRO A 1 497 ? 24.059 -7.344 -31.814 1.00 94.75 497 PRO A O 1
ATOM 3771 N N . LYS A 1 498 ? 22.182 -6.919 -32.990 1.00 92.94 498 LYS A N 1
ATOM 3772 C CA . LYS A 1 498 ? 22.844 -6.340 -34.175 1.00 92.94 498 LYS A CA 1
ATOM 3773 C C . LYS A 1 498 ? 23.643 -5.072 -33.871 1.00 92.94 498 LYS A C 1
ATOM 3775 O O . LYS A 1 498 ? 24.567 -4.747 -34.608 1.00 92.94 498 LYS A O 1
ATOM 3780 N N . ASP A 1 499 ? 23.296 -4.371 -32.793 1.00 94.56 499 ASP A N 1
ATOM 3781 C CA . ASP A 1 499 ? 23.967 -3.141 -32.390 1.00 94.56 499 ASP A CA 1
ATOM 3782 C C . ASP A 1 499 ? 25.176 -3.422 -31.485 1.00 94.56 499 ASP A C 1
ATOM 3784 O O . ASP A 1 499 ? 25.860 -2.478 -31.102 1.00 94.56 499 ASP A O 1
ATOM 3788 N N . GLY A 1 500 ? 25.463 -4.685 -31.142 1.00 94.19 500 GLY A N 1
ATOM 3789 C CA . GLY A 1 500 ? 26.587 -5.073 -30.286 1.00 94.19 500 GLY A CA 1
ATOM 3790 C C . GLY A 1 500 ? 26.240 -5.221 -28.802 1.00 94.19 500 GLY A C 1
ATOM 3791 O O . GLY A 1 500 ? 27.130 -5.058 -27.969 1.00 94.19 500 GLY A O 1
ATOM 3792 N N . TYR A 1 501 ? 24.980 -5.537 -28.460 1.00 95.50 501 TYR A N 1
ATOM 3793 C CA . TYR A 1 501 ? 24.537 -5.781 -27.076 1.00 95.50 501 TYR A CA 1
ATOM 3794 C C . TYR A 1 501 ? 25.502 -6.685 -26.299 1.00 95.50 501 TYR A C 1
ATOM 3796 O O . TYR A 1 501 ? 25.969 -6.316 -25.225 1.00 95.50 501 TYR A O 1
ATOM 3804 N N . GLU A 1 502 ? 25.832 -7.859 -26.845 1.00 93.00 502 GLU A N 1
ATOM 3805 C CA . GLU A 1 502 ? 26.634 -8.847 -26.117 1.00 93.00 502 GLU A CA 1
ATOM 3806 C C . GLU A 1 502 ? 28.040 -8.343 -25.793 1.00 93.00 502 GLU A C 1
ATOM 3808 O O . GLU A 1 502 ? 28.525 -8.573 -24.687 1.00 93.00 502 GLU A O 1
ATOM 3813 N N . ALA A 1 503 ? 28.669 -7.619 -26.723 1.00 93.00 503 ALA A N 1
ATOM 3814 C CA . ALA A 1 503 ? 30.019 -7.094 -26.545 1.00 93.00 503 ALA A CA 1
ATOM 3815 C C . ALA A 1 503 ? 30.102 -6.109 -25.368 1.00 93.00 503 ALA A C 1
ATOM 3817 O O . ALA A 1 503 ? 31.085 -6.109 -24.631 1.00 93.00 503 ALA A O 1
ATOM 3818 N N . GLU A 1 504 ? 29.059 -5.302 -25.162 1.00 94.88 504 GLU A N 1
ATOM 3819 C CA . GLU A 1 504 ? 29.023 -4.313 -24.082 1.00 94.88 504 GLU A CA 1
ATOM 3820 C C . GLU A 1 504 ? 28.450 -4.871 -22.775 1.00 94.88 504 GLU A C 1
ATOM 3822 O O . GLU A 1 504 ? 28.859 -4.452 -21.692 1.00 94.88 504 GLU A O 1
ATOM 3827 N N . ALA A 1 505 ? 27.518 -5.821 -22.859 1.00 95.38 505 ALA A N 1
ATOM 3828 C CA . ALA A 1 505 ? 26.765 -6.305 -21.709 1.00 95.38 505 ALA A CA 1
ATOM 3829 C C . ALA A 1 505 ? 27.443 -7.465 -20.965 1.00 95.38 505 ALA A C 1
ATOM 3831 O O . ALA A 1 505 ? 27.201 -7.617 -19.771 1.00 95.38 505 ALA A O 1
ATOM 3832 N N . CYS A 1 506 ? 28.256 -8.298 -21.633 1.00 93.81 506 CYS A N 1
ATOM 3833 C CA . CYS A 1 506 ? 28.693 -9.603 -21.103 1.00 93.81 506 CYS A CA 1
ATOM 3834 C C . CYS A 1 506 ? 29.340 -9.506 -19.714 1.00 93.81 506 CYS A C 1
ATOM 3836 O O . CYS A 1 506 ? 28.833 -10.074 -18.749 1.00 93.81 506 CYS A O 1
ATOM 3838 N N . VAL A 1 507 ? 30.420 -8.726 -19.592 1.00 96.38 507 VAL A N 1
ATOM 3839 C CA . VAL A 1 507 ? 31.184 -8.603 -18.338 1.00 96.38 507 VAL A CA 1
ATOM 3840 C C . VAL A 1 507 ? 30.328 -8.010 -17.225 1.00 96.38 507 VAL A C 1
ATOM 3842 O O . VAL A 1 507 ? 30.341 -8.491 -16.094 1.00 96.38 507 VAL A O 1
ATOM 3845 N N . THR A 1 508 ? 29.575 -6.963 -17.545 1.00 96.44 508 THR A N 1
ATOM 3846 C CA . THR A 1 508 ? 28.730 -6.270 -16.580 1.00 96.44 508 THR A CA 1
ATOM 3847 C C . THR A 1 508 ? 27.591 -7.155 -16.081 1.00 96.44 508 THR A C 1
ATOM 3849 O O . THR A 1 508 ? 27.385 -7.257 -14.873 1.00 96.44 508 THR A O 1
ATOM 3852 N N . ASN A 1 509 ? 26.894 -7.843 -16.986 1.00 96.75 509 ASN A N 1
ATOM 3853 C CA . ASN A 1 509 ? 25.832 -8.771 -16.625 1.00 96.75 509 ASN A CA 1
ATOM 3854 C C . ASN A 1 509 ? 26.362 -9.933 -15.787 1.00 96.75 509 ASN A C 1
ATOM 3856 O O . ASN A 1 509 ? 25.682 -10.324 -14.853 1.00 96.75 509 ASN A O 1
ATOM 3860 N N . GLU A 1 510 ? 27.550 -10.471 -16.076 1.00 97.06 510 GLU A N 1
ATOM 3861 C CA . GLU A 1 510 ? 28.165 -11.513 -15.243 1.00 97.06 510 GLU A CA 1
ATOM 3862 C C . GLU A 1 510 ? 28.428 -11.037 -13.812 1.00 97.06 510 GLU A C 1
ATOM 3864 O O . GLU A 1 510 ? 28.142 -11.768 -12.870 1.00 97.06 510 GLU A O 1
ATOM 3869 N N . ILE A 1 511 ? 28.935 -9.812 -13.637 1.00 97.00 511 ILE A N 1
ATOM 3870 C CA . ILE A 1 511 ? 29.195 -9.249 -12.303 1.00 97.00 511 ILE A CA 1
ATOM 3871 C C . ILE A 1 511 ? 27.886 -9.057 -11.531 1.00 97.00 511 ILE A C 1
ATOM 3873 O O . ILE A 1 511 ? 27.802 -9.434 -10.370 1.00 97.00 511 ILE A O 1
ATOM 3877 N N . VAL A 1 512 ? 26.869 -8.463 -12.155 1.00 96.06 512 VAL A N 1
ATOM 3878 C CA . VAL A 1 512 ? 25.586 -8.193 -11.487 1.00 96.06 512 VAL A CA 1
ATOM 3879 C C . VAL A 1 512 ? 24.809 -9.488 -11.224 1.00 96.06 512 VAL A C 1
ATOM 3881 O O . VAL A 1 512 ? 24.196 -9.638 -10.169 1.00 96.06 512 VAL A O 1
ATOM 3884 N N . TRP A 1 513 ? 24.881 -10.447 -12.148 1.00 96.19 513 TRP A N 1
ATOM 3885 C CA . TRP A 1 513 ? 24.292 -11.775 -11.995 1.00 96.19 513 TRP A CA 1
ATOM 3886 C C . TRP A 1 513 ? 24.890 -12.538 -10.813 1.00 96.19 513 TRP A C 1
ATOM 3888 O O . TRP A 1 513 ? 24.148 -13.162 -10.065 1.00 96.19 513 TRP A O 1
ATOM 3898 N N . ASP A 1 514 ? 26.206 -12.450 -10.605 1.00 96.62 514 ASP A N 1
ATOM 3899 C CA . ASP A 1 514 ? 26.879 -13.043 -9.444 1.00 96.62 514 ASP A CA 1
ATOM 3900 C C . ASP A 1 514 ? 26.289 -12.527 -8.119 1.00 96.62 514 ASP A C 1
ATOM 3902 O O . ASP A 1 514 ? 25.945 -13.318 -7.242 1.00 96.62 514 ASP A O 1
ATOM 3906 N N . TYR A 1 515 ? 26.048 -11.213 -8.009 1.00 94.44 515 TYR A N 1
ATOM 3907 C CA . TYR A 1 515 ? 25.368 -10.642 -6.840 1.00 94.44 515 TYR A CA 1
ATOM 3908 C C . TYR A 1 515 ? 23.918 -11.107 -6.703 1.00 94.44 515 TYR A C 1
ATOM 3910 O O . TYR A 1 515 ? 23.459 -11.377 -5.593 1.00 94.44 515 TYR A O 1
ATOM 3918 N N . SER A 1 516 ? 23.204 -11.204 -7.824 1.00 94.12 516 SER A N 1
ATOM 3919 C CA . SER A 1 516 ? 21.822 -11.679 -7.852 1.00 94.12 516 SER A CA 1
ATOM 3920 C C . SER A 1 516 ? 21.711 -13.137 -7.397 1.00 94.12 516 SER A C 1
ATOM 3922 O O . SER A 1 516 ? 20.787 -13.472 -6.668 1.00 94.12 516 SER A O 1
ATOM 3924 N N . GLU A 1 517 ? 22.636 -14.011 -7.788 1.00 94.69 517 GLU A N 1
ATOM 3925 C CA . GLU A 1 517 ? 22.529 -15.445 -7.497 1.00 94.69 517 GLU A CA 1
ATOM 3926 C C . GLU A 1 517 ? 23.178 -15.872 -6.179 1.00 94.69 517 GLU A C 1
ATOM 3928 O O . GLU A 1 517 ? 22.719 -16.843 -5.579 1.00 94.69 517 GLU A O 1
ATOM 3933 N N . TYR A 1 518 ? 24.225 -15.177 -5.724 1.00 96.19 518 TYR A N 1
ATOM 3934 C CA . TYR A 1 518 ? 25.073 -15.685 -4.639 1.00 96.19 518 TYR A CA 1
ATOM 3935 C C . TYR A 1 518 ? 25.251 -14.730 -3.453 1.00 96.19 518 TYR A C 1
ATOM 3937 O O . TYR A 1 518 ? 25.784 -15.150 -2.427 1.00 96.19 518 TYR A O 1
ATOM 3945 N N . HIS A 1 519 ? 24.779 -13.480 -3.540 1.00 96.50 519 HIS A N 1
ATOM 3946 C CA . HIS A 1 519 ? 25.010 -12.453 -2.511 1.00 96.50 519 HIS A CA 1
ATOM 3947 C C . HIS A 1 519 ? 23.726 -11.833 -1.935 1.00 96.50 519 HIS A C 1
ATOM 3949 O O . HIS A 1 519 ? 23.764 -10.742 -1.369 1.00 96.50 519 HIS A O 1
ATOM 3955 N N . GLU A 1 520 ? 22.578 -12.512 -2.028 1.00 96.62 520 GLU A N 1
ATOM 3956 C CA . GLU A 1 520 ? 21.300 -11.987 -1.515 1.00 96.62 520 GLU A CA 1
ATOM 3957 C C . GLU A 1 520 ? 21.365 -11.620 -0.019 1.00 96.62 520 GLU A C 1
ATOM 3959 O O . GLU A 1 520 ? 20.847 -10.578 0.377 1.00 96.62 520 GLU A O 1
ATOM 3964 N N . ASN A 1 521 ? 22.056 -12.421 0.804 1.00 97.31 521 ASN A N 1
ATOM 3965 C CA . ASN A 1 521 ? 22.248 -12.129 2.231 1.00 97.31 521 ASN A CA 1
ATOM 3966 C C . ASN A 1 521 ? 23.045 -10.836 2.461 1.00 97.31 521 ASN A C 1
ATOM 3968 O O . ASN A 1 521 ? 22.655 -10.015 3.290 1.00 97.31 521 ASN A O 1
ATOM 3972 N N . ASP A 1 522 ? 24.136 -10.643 1.716 1.00 96.94 522 ASP A N 1
ATOM 3973 C CA . ASP A 1 522 ? 24.998 -9.461 1.839 1.00 96.94 522 ASP A CA 1
ATOM 3974 C C . ASP A 1 522 ? 24.253 -8.202 1.383 1.00 96.94 522 ASP A C 1
ATOM 3976 O O . ASP A 1 522 ? 24.313 -7.154 2.027 1.00 96.94 522 ASP A O 1
ATOM 3980 N N . VAL A 1 523 ? 23.502 -8.320 0.285 1.00 97.94 523 VAL A N 1
ATOM 3981 C CA . VAL A 1 523 ? 22.683 -7.245 -0.284 1.00 97.94 523 VAL A CA 1
ATOM 3982 C C . VAL A 1 523 ? 21.562 -6.848 0.674 1.00 97.94 523 VAL A C 1
ATOM 3984 O O . VAL A 1 523 ? 21.388 -5.660 0.956 1.00 97.94 523 VAL A O 1
ATOM 3987 N N . PHE A 1 524 ? 20.833 -7.831 1.208 1.00 98.62 524 PHE A N 1
ATOM 3988 C CA . PHE A 1 524 ? 19.813 -7.613 2.229 1.00 98.62 524 PHE A CA 1
ATOM 3989 C C . PHE A 1 524 ? 20.411 -6.938 3.465 1.00 98.62 524 PHE A C 1
ATOM 3991 O O . PHE A 1 524 ? 19.887 -5.926 3.931 1.00 98.62 524 PHE A O 1
ATOM 3998 N N . GLY A 1 525 ? 21.527 -7.471 3.972 1.00 98.38 525 GLY A N 1
ATOM 3999 C CA . GLY A 1 525 ? 22.208 -6.951 5.149 1.00 98.38 525 GLY A CA 1
ATOM 4000 C C . GLY A 1 525 ? 22.609 -5.494 4.955 1.00 98.38 525 GLY A C 1
ATOM 4001 O O . GLY A 1 525 ? 22.251 -4.648 5.771 1.00 98.38 525 GLY A O 1
ATOM 4002 N N . LEU A 1 526 ? 23.284 -5.166 3.856 1.00 98.06 526 LEU A N 1
ATOM 4003 C CA . LEU A 1 526 ? 23.694 -3.796 3.562 1.00 98.06 526 LEU A CA 1
ATOM 4004 C C . LEU A 1 526 ? 22.495 -2.828 3.519 1.00 98.06 526 LEU A C 1
ATOM 4006 O O . LEU A 1 526 ? 22.541 -1.764 4.139 1.00 98.06 526 LEU A O 1
ATOM 4010 N N . ALA A 1 527 ? 21.405 -3.222 2.855 1.00 98.62 527 ALA A N 1
ATOM 4011 C CA . ALA A 1 527 ? 20.167 -2.446 2.777 1.00 98.62 527 ALA A CA 1
ATOM 4012 C C . ALA A 1 527 ? 19.495 -2.242 4.143 1.00 98.62 527 ALA A C 1
ATOM 4014 O O . ALA A 1 527 ? 19.117 -1.116 4.489 1.00 98.62 527 ALA A O 1
ATOM 4015 N N . TYR A 1 528 ? 19.397 -3.303 4.943 1.00 98.69 528 TYR A N 1
ATOM 4016 C CA . TYR A 1 528 ? 18.836 -3.258 6.289 1.00 98.69 528 TYR A CA 1
ATOM 4017 C C . TYR A 1 528 ? 19.635 -2.323 7.207 1.00 98.69 528 TYR A C 1
ATOM 4019 O O . TYR A 1 528 ? 19.062 -1.442 7.853 1.00 98.69 528 TYR A O 1
ATOM 4027 N N . HIS A 1 529 ? 20.965 -2.450 7.229 1.00 98.44 529 HIS A N 1
ATOM 4028 C CA . HIS A 1 529 ? 21.823 -1.643 8.100 1.00 98.44 529 HIS A CA 1
ATOM 4029 C C . HIS A 1 529 ? 21.850 -0.168 7.684 1.00 98.44 529 HIS A C 1
ATOM 4031 O O . HIS A 1 529 ? 21.736 0.700 8.549 1.00 98.44 529 HIS A O 1
ATOM 4037 N N . ALA A 1 530 ? 21.939 0.133 6.382 1.00 98.12 530 ALA A N 1
ATOM 4038 C CA . ALA A 1 530 ? 21.902 1.513 5.889 1.00 98.12 530 ALA A CA 1
ATOM 4039 C C . ALA A 1 530 ? 20.584 2.213 6.266 1.00 98.12 530 ALA A C 1
ATOM 4041 O O . ALA A 1 530 ? 20.581 3.340 6.767 1.00 98.12 530 ALA A O 1
ATOM 4042 N N . THR A 1 531 ? 19.460 1.512 6.104 1.00 98.69 531 THR A N 1
ATOM 4043 C CA . THR A 1 531 ? 18.131 2.024 6.467 1.00 98.69 531 THR A CA 1
ATOM 4044 C C . THR A 1 531 ? 17.993 2.206 7.980 1.00 98.69 531 THR A C 1
ATOM 4046 O O . THR A 1 531 ? 17.566 3.267 8.442 1.00 98.69 531 THR A O 1
ATOM 4049 N N . THR A 1 532 ? 18.425 1.215 8.764 1.00 98.25 532 THR A N 1
ATOM 4050 C CA . THR A 1 532 ? 18.404 1.261 10.235 1.00 98.25 532 THR A CA 1
ATOM 4051 C C . THR A 1 532 ? 19.229 2.429 10.770 1.00 98.25 532 THR A C 1
ATOM 4053 O O . THR A 1 532 ? 18.757 3.168 11.631 1.00 98.25 532 THR A O 1
ATOM 4056 N N . ALA A 1 533 ? 20.433 2.649 10.233 1.00 98.00 533 ALA A N 1
ATOM 4057 C CA . ALA A 1 533 ? 21.306 3.744 10.649 1.00 98.00 533 ALA A CA 1
ATOM 4058 C C . ALA A 1 533 ? 20.650 5.117 10.437 1.00 98.00 533 ALA A C 1
ATOM 4060 O O . ALA A 1 533 ? 20.726 5.983 11.310 1.00 98.00 533 ALA A O 1
ATOM 4061 N N . ARG A 1 534 ? 19.947 5.312 9.314 1.00 96.69 534 ARG A N 1
ATOM 4062 C CA . ARG A 1 534 ? 19.216 6.559 9.044 1.00 96.69 534 ARG A CA 1
ATOM 4063 C C . ARG A 1 534 ? 18.048 6.769 9.998 1.00 96.69 534 ARG A C 1
ATOM 4065 O O . ARG A 1 534 ? 17.917 7.852 10.564 1.00 96.69 534 ARG A O 1
ATOM 4072 N N . LEU A 1 535 ? 17.236 5.739 10.220 1.00 97.62 535 LEU A N 1
ATOM 4073 C CA . LEU A 1 535 ? 16.106 5.804 11.151 1.00 97.62 535 LEU A CA 1
ATOM 4074 C C . LEU A 1 535 ? 16.576 6.042 12.595 1.00 97.62 535 LEU A C 1
ATOM 4076 O O . LEU A 1 535 ? 15.965 6.824 13.325 1.00 97.62 535 LEU A O 1
ATOM 4080 N N . ALA A 1 536 ? 17.695 5.434 12.995 1.00 96.56 536 ALA A N 1
ATOM 4081 C CA . ALA A 1 536 ? 18.323 5.667 14.292 1.00 96.56 536 ALA A CA 1
ATOM 4082 C C . ALA A 1 536 ? 18.841 7.107 14.432 1.00 96.56 536 ALA A C 1
ATOM 4084 O O . ALA A 1 536 ? 18.618 7.732 15.467 1.00 96.56 536 ALA A O 1
ATOM 4085 N N . ALA A 1 537 ? 19.466 7.667 13.391 1.00 96.94 537 ALA A N 1
ATOM 4086 C CA . ALA A 1 537 ? 19.918 9.058 13.392 1.00 96.94 537 ALA A CA 1
ATOM 4087 C C . ALA A 1 537 ? 18.746 10.048 13.516 1.00 96.94 537 ALA A C 1
ATOM 4089 O O . ALA A 1 537 ? 18.821 10.999 14.294 1.00 96.94 537 ALA A O 1
ATOM 4090 N N . MET A 1 538 ? 17.638 9.802 12.810 1.00 97.00 538 MET A N 1
ATOM 4091 C CA . MET A 1 538 ? 16.415 10.604 12.941 1.00 97.00 538 MET A CA 1
ATOM 4092 C C . MET A 1 538 ? 15.819 10.513 14.349 1.00 97.00 538 MET A C 1
ATOM 4094 O O . MET A 1 538 ? 15.446 11.536 14.926 1.00 97.00 538 MET A O 1
ATOM 4098 N N . ARG A 1 539 ? 15.787 9.311 14.941 1.00 96.06 539 ARG A N 1
ATOM 4099 C CA . ARG A 1 539 ? 15.348 9.123 16.330 1.00 96.06 539 ARG A CA 1
ATOM 4100 C C . ARG A 1 539 ? 16.238 9.882 17.307 1.00 96.06 539 ARG A C 1
ATOM 4102 O O . ARG A 1 539 ? 15.718 10.595 18.157 1.00 96.06 539 ARG A O 1
ATOM 4109 N N . ALA A 1 540 ? 17.557 9.777 17.160 1.00 96.88 540 ALA A N 1
ATOM 4110 C CA . ALA A 1 540 ? 18.510 10.492 18.001 1.00 96.88 540 ALA A CA 1
ATOM 4111 C C . ALA A 1 540 ? 18.322 12.016 17.899 1.00 96.88 540 ALA A C 1
ATOM 4113 O O . ALA A 1 540 ? 18.328 12.703 18.918 1.00 96.88 540 ALA A O 1
ATOM 4114 N N . ALA A 1 541 ? 18.077 12.542 16.695 1.00 96.62 541 ALA A N 1
ATOM 4115 C CA . ALA A 1 541 ? 17.773 13.957 16.493 1.00 96.62 541 ALA A CA 1
ATOM 4116 C C . ALA A 1 541 ? 16.457 14.382 17.172 1.00 96.62 541 ALA A C 1
ATOM 4118 O O . ALA A 1 541 ? 16.395 15.452 17.774 1.00 96.62 541 ALA A O 1
ATOM 4119 N N . ALA A 1 542 ? 15.419 13.540 17.133 1.00 95.94 542 ALA A N 1
ATOM 4120 C CA . ALA A 1 542 ? 14.159 13.790 17.832 1.00 95.94 542 ALA A CA 1
ATOM 4121 C C . ALA A 1 542 ? 14.329 13.756 19.363 1.00 95.94 542 ALA A C 1
ATOM 4123 O O . ALA A 1 542 ? 13.842 14.643 20.069 1.00 95.94 542 ALA A O 1
ATOM 4124 N N . HIS A 1 543 ? 15.080 12.776 19.872 1.00 96.56 543 HIS A N 1
ATOM 4125 C CA . HIS A 1 543 ? 15.407 12.644 21.294 1.00 96.56 543 HIS A CA 1
ATOM 4126 C C . HIS A 1 543 ? 16.213 13.845 21.803 1.00 96.56 543 HIS A C 1
ATOM 4128 O O . HIS A 1 543 ? 15.930 14.345 22.890 1.00 96.56 543 HIS A O 1
ATOM 4134 N N . ALA A 1 544 ? 17.145 14.370 21.001 1.00 97.38 544 ALA A N 1
ATOM 4135 C CA . ALA A 1 544 ? 17.948 15.547 21.344 1.00 97.38 544 ALA A CA 1
ATOM 4136 C C . ALA A 1 544 ? 17.108 16.816 21.594 1.00 97.38 544 ALA A C 1
ATOM 4138 O O . ALA A 1 544 ? 17.554 17.714 22.305 1.00 97.38 544 ALA A O 1
ATOM 4139 N N . ILE A 1 545 ? 15.885 16.881 21.056 1.00 96.56 545 ILE A N 1
ATOM 4140 C CA . ILE A 1 545 ? 14.924 17.971 21.293 1.00 96.56 545 ILE A CA 1
ATOM 4141 C C . ILE A 1 545 ? 13.741 17.547 22.186 1.00 96.56 545 ILE A C 1
ATOM 4143 O O . ILE A 1 545 ? 12.699 18.203 22.192 1.00 96.56 545 ILE A O 1
ATOM 4147 N N . GLY A 1 546 ? 13.876 16.443 22.929 1.00 94.62 546 GLY A N 1
ATOM 4148 C CA . GLY A 1 546 ? 12.884 15.974 23.903 1.00 94.62 546 GLY A CA 1
ATOM 4149 C C . GLY A 1 546 ? 11.622 15.345 23.302 1.00 94.62 546 GLY A C 1
ATOM 4150 O O . GLY A 1 546 ? 10.588 15.291 23.968 1.00 94.62 546 GLY A O 1
ATOM 4151 N N . ARG A 1 547 ? 11.661 14.887 22.045 1.00 93.56 547 ARG A N 1
ATOM 4152 C CA . ARG A 1 547 ? 10.542 14.194 21.383 1.00 93.56 547 ARG A CA 1
ATOM 4153 C C . ARG A 1 547 ? 10.763 12.684 21.401 1.00 93.56 547 ARG A C 1
ATOM 4155 O O . ARG A 1 547 ? 11.871 12.236 21.162 1.00 93.56 547 ARG A O 1
ATOM 4162 N N . THR A 1 548 ? 9.702 11.906 21.611 1.00 91.38 548 THR A N 1
ATOM 4163 C CA . THR A 1 548 ? 9.697 10.424 21.541 1.00 91.38 548 THR A CA 1
ATOM 4164 C C . THR A 1 548 ? 9.127 9.892 20.220 1.00 91.38 548 THR A C 1
ATOM 4166 O O . THR A 1 548 ? 8.823 8.705 20.072 1.00 91.38 548 THR A O 1
ATOM 4169 N N . SER A 1 549 ? 8.926 10.787 19.253 1.00 92.19 549 SER A N 1
ATOM 4170 C CA . SER A 1 549 ? 8.474 10.457 17.909 1.00 92.19 549 SER A CA 1
ATOM 4171 C C . SER A 1 549 ? 8.986 11.464 16.888 1.00 92.19 549 SER A C 1
ATOM 4173 O O . SER A 1 549 ? 9.316 12.605 17.227 1.00 92.19 549 SER A O 1
ATOM 4175 N N . PHE A 1 550 ? 9.043 11.040 15.629 1.00 95.00 550 PHE A N 1
ATOM 4176 C CA . PHE A 1 550 ? 9.371 11.899 14.494 1.00 95.00 550 PHE A CA 1
ATOM 4177 C C . PHE A 1 550 ? 8.526 11.532 13.278 1.00 95.00 550 PHE A C 1
ATOM 4179 O O . PHE A 1 550 ? 8.119 10.382 13.105 1.00 95.00 550 PHE A O 1
ATOM 4186 N N . LYS A 1 551 ? 8.247 12.534 12.442 1.00 94.12 551 LYS A N 1
ATOM 4187 C CA . LYS A 1 551 ? 7.569 12.359 11.157 1.00 94.12 551 LYS A CA 1
ATOM 4188 C C . LYS A 1 551 ? 8.599 12.353 10.041 1.00 94.12 551 LYS A C 1
ATOM 4190 O O . LYS A 1 551 ? 9.582 13.082 10.133 1.00 94.12 551 LYS A O 1
ATOM 4195 N N . LEU A 1 552 ? 8.342 11.570 9.005 1.00 95.25 552 LEU A N 1
ATOM 4196 C CA . LEU A 1 552 ? 9.155 11.548 7.798 1.00 95.25 552 LEU A CA 1
ATOM 4197 C C . LEU A 1 552 ? 8.290 11.303 6.563 1.00 95.25 552 LEU A C 1
ATOM 4199 O O . LEU A 1 552 ? 7.355 10.498 6.592 1.00 95.25 552 LEU A O 1
ATOM 4203 N N . GLU A 1 553 ? 8.623 11.997 5.480 1.00 95.50 553 GLU A N 1
ATOM 4204 C CA . GLU A 1 553 ? 8.171 11.679 4.129 1.00 95.50 553 GLU A CA 1
ATOM 4205 C C . GLU A 1 553 ? 9.101 10.603 3.554 1.00 95.50 553 GLU A C 1
ATOM 4207 O O . GLU A 1 553 ? 10.300 10.822 3.351 1.00 95.50 553 GLU A O 1
ATOM 4212 N N . LEU A 1 554 ? 8.549 9.408 3.338 1.00 96.00 554 LEU A N 1
ATOM 4213 C CA . LEU A 1 554 ? 9.317 8.195 3.072 1.00 96.00 554 LEU A CA 1
ATOM 4214 C C . LEU A 1 554 ? 10.207 8.306 1.837 1.00 96.00 554 LEU A C 1
ATOM 4216 O O . LEU A 1 554 ? 11.329 7.804 1.857 1.00 96.00 554 LEU A O 1
ATOM 4220 N N . ARG A 1 555 ? 9.762 8.971 0.767 1.00 94.06 555 ARG A N 1
ATOM 4221 C CA . ARG A 1 555 ? 10.567 9.078 -0.451 1.00 94.06 555 ARG A CA 1
ATOM 4222 C C . ARG A 1 555 ? 11.806 9.937 -0.226 1.00 94.06 555 ARG A C 1
ATOM 4224 O O . ARG A 1 555 ? 12.925 9.489 -0.474 1.00 94.06 555 ARG A O 1
ATOM 4231 N N . ARG A 1 556 ? 11.607 11.188 0.182 1.00 92.81 556 ARG A N 1
ATOM 4232 C CA . ARG A 1 556 ? 12.646 12.219 0.254 1.00 92.81 556 ARG A CA 1
ATOM 4233 C C . ARG A 1 556 ? 13.597 11.983 1.414 1.00 92.81 556 ARG A C 1
ATOM 4235 O O . ARG A 1 556 ? 14.787 12.241 1.265 1.00 92.81 556 ARG A O 1
ATOM 4242 N N . GLU A 1 557 ? 13.084 11.526 2.552 1.00 95.25 557 GLU A N 1
ATOM 4243 C CA . GLU A 1 557 ? 13.859 11.453 3.792 1.00 95.25 557 GLU A CA 1
ATOM 4244 C C . GLU A 1 557 ? 14.414 10.048 4.062 1.00 95.25 557 GLU A C 1
ATOM 4246 O O . GLU A 1 557 ? 15.436 9.937 4.736 1.00 95.25 557 GLU A O 1
ATOM 4251 N N . LEU A 1 558 ? 13.823 8.988 3.488 1.00 96.88 558 LEU A N 1
ATOM 4252 C CA . LEU A 1 558 ? 14.279 7.606 3.688 1.00 96.88 558 LEU A CA 1
ATOM 4253 C C . LEU A 1 558 ? 14.761 6.924 2.401 1.00 96.88 558 LEU A C 1
ATOM 4255 O O . LEU A 1 558 ? 15.947 6.624 2.290 1.00 96.88 558 LEU A O 1
ATOM 4259 N N . PHE A 1 559 ? 13.888 6.687 1.420 1.00 97.25 559 PHE A N 1
ATOM 4260 C CA . PHE A 1 559 ? 14.213 5.850 0.258 1.00 97.25 559 PHE A CA 1
ATOM 4261 C C . PHE A 1 559 ? 15.313 6.450 -0.617 1.00 97.25 559 PHE A C 1
ATOM 4263 O O . PHE A 1 559 ? 16.302 5.775 -0.889 1.00 97.25 559 PHE A O 1
ATOM 4270 N N . MET A 1 560 ? 15.196 7.720 -1.019 1.00 95.81 560 MET A N 1
ATOM 4271 C CA . MET A 1 560 ? 16.203 8.367 -1.868 1.00 95.81 560 MET A CA 1
ATOM 4272 C C . MET A 1 560 ? 17.587 8.419 -1.193 1.00 95.81 560 MET A C 1
ATOM 4274 O O . MET A 1 560 ? 18.566 8.040 -1.838 1.00 95.81 560 MET A O 1
ATOM 4278 N N . PRO A 1 561 ? 17.715 8.817 0.089 1.00 97.06 561 PRO A N 1
ATOM 4279 C CA . PRO A 1 561 ? 19.006 8.776 0.768 1.00 97.06 561 PRO A CA 1
ATOM 4280 C C . PRO A 1 561 ? 19.577 7.362 0.945 1.00 97.06 561 PRO A C 1
ATOM 4282 O O . PRO A 1 561 ? 20.769 7.174 0.713 1.00 97.06 561 PRO A O 1
ATOM 4285 N N . VAL A 1 562 ? 18.753 6.362 1.293 1.00 98.25 562 VAL A N 1
ATOM 4286 C CA . VAL A 1 562 ? 19.206 4.960 1.399 1.00 98.25 562 VAL A CA 1
ATOM 4287 C C . VAL A 1 562 ? 19.706 4.447 0.050 1.00 98.25 562 VAL A C 1
ATOM 4289 O O . VAL A 1 562 ? 20.788 3.873 -0.022 1.00 98.25 562 VAL A O 1
ATOM 4292 N N . LEU A 1 563 ? 18.968 4.687 -1.037 1.00 98.25 563 LEU A N 1
ATOM 4293 C CA . LEU A 1 563 ? 19.398 4.304 -2.384 1.00 98.25 563 LEU A CA 1
ATOM 4294 C C . LEU A 1 563 ? 20.715 4.988 -2.782 1.00 98.25 563 LEU A C 1
ATOM 4296 O O . LEU A 1 563 ? 21.539 4.366 -3.449 1.00 98.25 563 LEU A O 1
ATOM 4300 N N . GLY A 1 564 ? 20.947 6.227 -2.339 1.00 97.56 564 GLY A N 1
ATOM 4301 C CA . GLY A 1 564 ? 22.233 6.911 -2.490 1.00 97.56 564 GLY A CA 1
ATOM 4302 C C . GLY A 1 564 ? 23.378 6.209 -1.750 1.00 97.56 564 GLY A C 1
ATOM 4303 O O . GLY A 1 564 ? 24.444 6.015 -2.331 1.00 97.56 564 GLY A O 1
ATOM 4304 N N . ASP A 1 565 ? 23.157 5.773 -0.506 1.00 97.44 565 ASP A N 1
ATOM 4305 C CA . ASP A 1 565 ? 24.169 5.051 0.283 1.00 97.44 565 ASP A CA 1
ATOM 4306 C C . ASP A 1 565 ? 24.501 3.683 -0.328 1.00 97.44 565 ASP A C 1
ATOM 4308 O O . ASP A 1 565 ? 25.668 3.307 -0.441 1.00 97.44 565 ASP A O 1
ATOM 4312 N N . LEU A 1 566 ? 23.477 2.949 -0.768 1.00 97.88 566 LEU A N 1
ATOM 4313 C CA . LEU A 1 566 ? 23.640 1.654 -1.431 1.00 97.88 566 LEU A CA 1
ATOM 4314 C C . LEU A 1 566 ? 24.348 1.794 -2.776 1.00 97.88 566 LEU A C 1
ATOM 4316 O O . LEU A 1 566 ? 25.257 1.029 -3.098 1.00 97.88 566 LEU A O 1
ATOM 4320 N N . SER A 1 567 ? 23.987 2.827 -3.534 1.00 97.81 567 SER A N 1
ATOM 4321 C CA . SER A 1 567 ? 24.674 3.175 -4.768 1.00 97.81 567 SER A CA 1
ATOM 4322 C C . SER A 1 567 ? 26.150 3.499 -4.527 1.00 97.81 567 SER A C 1
ATOM 4324 O O . SER A 1 567 ? 27.005 3.033 -5.282 1.00 97.81 567 SER A O 1
ATOM 4326 N N . HIS A 1 568 ? 26.480 4.232 -3.460 1.00 97.19 568 HIS A N 1
ATOM 4327 C CA . HIS A 1 568 ? 27.871 4.484 -3.085 1.00 97.19 568 HIS A CA 1
ATOM 4328 C C . HIS A 1 568 ? 28.599 3.171 -2.758 1.00 97.19 568 HIS A C 1
ATOM 4330 O O . HIS A 1 568 ? 29.670 2.904 -3.296 1.00 97.19 568 HIS A O 1
ATOM 4336 N N . ALA A 1 569 ? 27.994 2.302 -1.950 1.00 97.12 569 ALA A N 1
ATOM 4337 C CA . ALA A 1 569 ? 28.603 1.035 -1.553 1.00 97.12 569 ALA A CA 1
ATOM 4338 C C . ALA A 1 569 ? 28.878 0.079 -2.733 1.00 97.12 569 ALA A C 1
ATOM 4340 O O . ALA A 1 569 ? 29.877 -0.643 -2.732 1.00 97.12 569 ALA A O 1
ATOM 4341 N N . TRP A 1 570 ? 28.028 0.069 -3.764 1.00 97.12 570 TRP A N 1
ATOM 4342 C CA . TRP A 1 570 ? 28.213 -0.812 -4.923 1.00 97.12 570 TRP A CA 1
ATOM 4343 C C . TRP A 1 570 ? 28.988 -0.172 -6.068 1.00 97.12 570 TRP A C 1
ATOM 4345 O O . TRP A 1 570 ? 29.847 -0.826 -6.662 1.00 97.12 570 TRP A O 1
ATOM 4355 N N . PHE A 1 571 ? 28.712 1.089 -6.381 1.00 96.94 571 PHE A N 1
ATOM 4356 C CA . PHE A 1 571 ? 29.238 1.753 -7.573 1.00 96.94 571 PHE A CA 1
ATOM 4357 C C . PHE A 1 571 ? 30.291 2.814 -7.265 1.00 96.94 571 PHE A C 1
ATOM 4359 O O . PHE A 1 571 ? 30.982 3.245 -8.184 1.00 96.94 571 PHE A O 1
ATOM 4366 N N . ASP A 1 572 ? 30.473 3.185 -5.994 1.00 95.56 572 ASP A N 1
ATOM 4367 C CA . ASP A 1 572 ? 31.263 4.350 -5.572 1.00 95.56 572 ASP A CA 1
ATOM 4368 C C . ASP A 1 572 ? 30.703 5.665 -6.150 1.00 95.56 572 ASP A C 1
ATOM 4370 O O . ASP A 1 572 ? 31.436 6.607 -6.441 1.00 95.56 572 ASP A O 1
ATOM 4374 N N . ILE A 1 573 ? 29.378 5.702 -6.361 1.00 95.94 573 ILE A N 1
ATOM 4375 C CA . ILE A 1 573 ? 28.611 6.856 -6.847 1.00 95.94 573 ILE A CA 1
ATOM 4376 C C . ILE A 1 573 ? 27.394 7.041 -5.927 1.00 95.94 573 ILE A C 1
ATOM 4378 O O . ILE A 1 573 ? 26.573 6.128 -5.862 1.00 95.94 573 ILE A O 1
ATOM 4382 N N . PRO A 1 574 ? 27.202 8.188 -5.252 1.00 96.00 574 PRO A N 1
ATOM 4383 C CA . PRO A 1 574 ? 28.002 9.414 -5.339 1.00 96.00 574 PRO A CA 1
ATOM 4384 C C . PRO A 1 574 ? 29.456 9.196 -4.906 1.00 96.00 574 PRO A C 1
ATOM 4386 O O . PRO A 1 574 ? 29.717 8.405 -4.005 1.00 96.00 574 PRO A O 1
ATOM 4389 N N . ASP A 1 575 ? 30.403 9.850 -5.579 1.00 94.56 575 ASP A N 1
ATOM 4390 C CA . ASP A 1 575 ? 31.834 9.626 -5.354 1.00 94.56 575 ASP A CA 1
ATOM 4391 C C . ASP A 1 575 ? 32.363 10.467 -4.188 1.00 94.56 575 ASP A C 1
ATOM 4393 O O . ASP A 1 575 ? 31.731 11.432 -3.767 1.00 94.56 575 ASP A O 1
ATOM 4397 N N . LEU A 1 576 ? 33.533 10.120 -3.649 1.00 91.56 576 LEU A N 1
ATOM 4398 C CA . LEU A 1 576 ? 34.195 10.926 -2.617 1.00 91.56 576 LEU A CA 1
ATOM 4399 C C . LEU A 1 576 ? 35.233 11.882 -3.234 1.00 91.56 576 LEU A C 1
ATOM 4401 O O . LEU A 1 576 ? 35.908 11.506 -4.205 1.00 91.56 576 LEU A O 1
ATOM 4405 N N . PRO A 1 577 ? 35.389 13.102 -2.677 1.00 90.25 577 PRO A N 1
ATOM 4406 C CA . PRO A 1 577 ? 36.465 14.004 -3.071 1.00 90.25 577 PRO A CA 1
ATOM 4407 C C . PRO A 1 577 ? 37.827 13.467 -2.606 1.00 90.25 577 PRO A C 1
ATOM 4409 O O . PRO A 1 577 ? 37.911 12.685 -1.656 1.00 90.25 577 PRO A O 1
ATOM 4412 N N . THR A 1 578 ? 38.898 13.925 -3.248 1.00 87.88 578 THR A N 1
ATOM 4413 C CA . THR A 1 578 ? 40.284 13.712 -2.802 1.00 87.88 578 THR A CA 1
ATOM 4414 C C . THR A 1 578 ? 40.953 15.054 -2.498 1.00 87.88 578 THR A C 1
ATOM 4416 O O . THR A 1 578 ? 40.307 16.100 -2.565 1.00 87.88 578 THR A O 1
ATOM 4419 N N . SER A 1 579 ? 42.244 15.040 -2.150 1.00 84.50 579 SER A N 1
ATOM 4420 C CA . SER A 1 579 ? 43.054 16.260 -2.033 1.00 84.50 579 SER A CA 1
ATOM 4421 C C . SER A 1 579 ? 43.086 17.077 -3.327 1.00 84.50 579 SER A C 1
ATOM 4423 O O . SER A 1 579 ? 43.090 18.303 -3.269 1.00 84.50 579 SER A O 1
ATOM 4425 N N . ASP A 1 580 ? 43.088 16.397 -4.476 1.00 84.50 580 ASP A N 1
ATOM 4426 C CA . ASP A 1 580 ? 43.398 16.990 -5.783 1.00 84.50 580 ASP A CA 1
ATOM 4427 C C . ASP A 1 580 ? 42.213 16.967 -6.758 1.00 84.50 580 ASP A C 1
ATOM 4429 O O . ASP A 1 580 ? 42.256 17.604 -7.808 1.00 84.50 580 ASP A O 1
ATOM 4433 N N . GLU A 1 581 ? 41.149 16.231 -6.433 1.00 85.81 581 GLU A N 1
ATOM 4434 C CA . GLU A 1 581 ? 39.975 16.052 -7.286 1.00 85.81 581 GLU A CA 1
ATOM 4435 C C . GLU A 1 581 ? 38.688 16.352 -6.508 1.00 85.81 581 GLU A C 1
ATOM 4437 O O . GLU A 1 581 ? 38.491 15.831 -5.402 1.00 85.81 581 GLU A O 1
ATOM 4442 N N . PRO A 1 582 ? 37.766 17.154 -7.069 1.00 88.19 582 PRO A N 1
ATOM 4443 C CA . PRO A 1 582 ? 36.478 17.384 -6.439 1.00 88.19 582 PRO A CA 1
ATOM 4444 C C . PRO A 1 582 ? 35.611 16.118 -6.480 1.00 88.19 582 PRO A C 1
ATOM 4446 O O . PRO A 1 582 ? 35.828 15.200 -7.267 1.00 88.19 582 PRO A O 1
ATOM 4449 N N . GLN A 1 583 ? 34.557 16.113 -5.669 1.00 89.69 583 GLN A N 1
ATOM 4450 C CA . GLN A 1 583 ? 33.430 15.204 -5.868 1.00 89.69 583 GLN A CA 1
ATOM 4451 C C . GLN A 1 583 ? 32.699 15.568 -7.167 1.00 89.69 583 GLN A C 1
ATOM 4453 O O . GLN A 1 583 ? 32.364 16.739 -7.363 1.00 89.69 583 GLN A O 1
ATOM 4458 N N . TYR A 1 584 ? 32.418 14.590 -8.024 1.00 92.69 584 TYR A N 1
ATOM 4459 C CA . TYR A 1 584 ? 31.798 14.802 -9.335 1.00 92.69 584 TYR A CA 1
ATOM 4460 C C . TYR A 1 584 ? 30.281 14.580 -9.333 1.00 92.69 584 TYR A C 1
ATOM 4462 O O . TYR A 1 584 ? 29.561 15.323 -9.998 1.00 92.69 584 TYR A O 1
ATOM 4470 N N . ILE A 1 585 ? 29.798 13.613 -8.554 1.00 94.31 585 ILE A N 1
ATOM 4471 C CA . ILE A 1 585 ? 28.388 13.306 -8.309 1.00 94.31 585 ILE A CA 1
ATOM 4472 C C . ILE A 1 585 ? 28.156 13.356 -6.798 1.00 94.31 585 ILE A C 1
ATOM 4474 O O . ILE A 1 585 ? 28.820 12.660 -6.032 1.00 94.31 585 ILE A O 1
ATOM 4478 N N . THR A 1 586 ? 27.207 14.176 -6.353 1.00 93.25 586 THR A N 1
ATOM 4479 C CA . THR A 1 586 ? 26.892 14.363 -4.930 1.00 93.25 586 THR A CA 1
ATOM 4480 C C . THR A 1 586 ? 25.713 13.495 -4.496 1.00 93.25 586 THR A C 1
ATOM 4482 O O . THR A 1 586 ? 24.925 13.038 -5.321 1.00 93.25 586 THR A O 1
ATOM 4485 N N . SER A 1 587 ? 25.567 13.235 -3.195 1.00 93.31 587 SER A N 1
ATOM 4486 C CA . SER A 1 587 ? 24.341 12.611 -2.680 1.00 93.31 587 SER A CA 1
ATOM 4487 C C . SER A 1 587 ? 23.195 13.624 -2.710 1.00 93.31 587 SER A C 1
ATOM 4489 O O . SER A 1 587 ? 23.377 14.776 -2.309 1.00 93.31 587 SER A O 1
ATOM 4491 N N . GLY A 1 588 ? 22.015 13.221 -3.179 1.00 91.06 588 GLY A N 1
ATOM 4492 C CA . GLY A 1 588 ? 20.840 14.083 -3.131 1.00 91.06 588 GLY A CA 1
ATOM 4493 C C . GLY A 1 588 ? 19.647 13.596 -3.945 1.00 91.06 588 GLY A C 1
ATOM 4494 O O . GLY A 1 588 ? 19.763 12.789 -4.868 1.00 91.06 588 GLY A O 1
ATOM 4495 N N . GLY A 1 589 ? 18.477 14.129 -3.592 1.00 88.88 589 GLY A N 1
ATOM 4496 C CA . GLY A 1 589 ? 17.239 13.934 -4.339 1.00 88.88 589 GLY A CA 1
ATOM 4497 C C . GLY A 1 589 ? 17.149 14.800 -5.597 1.00 88.88 589 GLY A C 1
ATOM 4498 O O . GLY A 1 589 ? 18.053 15.575 -5.920 1.00 88.88 589 GLY A O 1
ATOM 4499 N N . TRP A 1 590 ? 16.022 14.659 -6.297 1.00 83.88 590 TRP A N 1
ATOM 4500 C CA . TRP A 1 590 ? 15.674 15.489 -7.449 1.00 83.88 590 TRP A CA 1
ATOM 4501 C C . TRP A 1 590 ? 15.665 16.980 -7.087 1.00 83.88 590 TRP A C 1
ATOM 4503 O O . TRP A 1 590 ? 15.199 17.356 -6.010 1.00 83.88 590 TRP A O 1
ATOM 4513 N N . GLY A 1 591 ? 16.132 17.819 -8.008 1.00 80.44 591 GLY A N 1
ATOM 4514 C CA . GLY A 1 591 ? 16.101 19.273 -7.887 1.00 80.44 591 GLY A CA 1
ATOM 4515 C C . GLY A 1 591 ? 15.825 19.944 -9.231 1.00 80.44 591 GLY A C 1
ATOM 4516 O O . GLY A 1 591 ? 16.108 19.365 -10.279 1.00 80.44 591 GLY A O 1
ATOM 4517 N N . TRP A 1 592 ? 15.267 21.154 -9.185 1.00 79.06 592 TRP A N 1
ATOM 4518 C CA . TRP A 1 592 ? 14.921 21.961 -10.364 1.00 79.06 592 TRP A CA 1
ATOM 4519 C C . TRP A 1 592 ? 16.067 22.869 -10.831 1.00 79.06 592 TRP A C 1
ATOM 4521 O O . TRP A 1 592 ? 15.961 23.507 -11.875 1.00 79.06 592 TRP A O 1
ATOM 4531 N N . GLU A 1 593 ? 17.143 22.956 -10.048 1.00 82.12 593 GLU A N 1
ATOM 4532 C CA . GLU A 1 593 ? 18.310 23.777 -10.355 1.00 82.12 593 GLU A CA 1
ATOM 4533 C C . GLU A 1 593 ? 19.061 23.224 -11.586 1.00 82.12 593 GLU A C 1
ATOM 4535 O O . GLU A 1 593 ? 19.202 21.998 -11.685 1.00 82.12 593 GLU A O 1
ATOM 4540 N N . PRO A 1 594 ? 19.582 24.085 -12.488 1.00 80.56 594 PRO A N 1
ATOM 4541 C CA . PRO A 1 594 ? 20.390 23.656 -13.632 1.00 80.56 594 PRO A CA 1
ATOM 4542 C C . PRO A 1 594 ? 21.579 22.781 -13.216 1.00 80.56 594 PRO A C 1
ATOM 4544 O O . PRO A 1 594 ? 22.217 23.042 -12.195 1.00 80.56 594 PRO A O 1
ATOM 4547 N N . VAL A 1 595 ? 21.886 21.750 -14.008 1.00 84.69 595 VAL A N 1
ATOM 4548 C CA . VAL A 1 595 ? 22.915 20.747 -13.688 1.00 84.69 595 VAL A CA 1
ATOM 4549 C C . VAL A 1 595 ? 24.063 20.808 -14.686 1.00 84.69 595 VAL A C 1
ATOM 4551 O O . VAL A 1 595 ? 23.825 20.776 -15.892 1.00 84.69 595 VAL A O 1
ATOM 4554 N N . ASP A 1 596 ? 25.294 20.800 -14.176 1.00 76.94 596 ASP A N 1
ATOM 4555 C CA . ASP A 1 596 ? 26.520 20.756 -14.971 1.00 76.94 596 ASP A CA 1
ATOM 4556 C C . ASP A 1 596 ? 27.468 19.639 -14.497 1.00 76.94 596 ASP A C 1
ATOM 4558 O O . ASP A 1 596 ? 27.750 19.459 -13.308 1.00 76.94 596 ASP A O 1
ATOM 4562 N N . GLY A 1 597 ? 27.984 18.873 -15.460 1.00 63.41 597 GLY A N 1
ATOM 4563 C CA . GLY A 1 597 ? 28.985 17.827 -15.255 1.00 63.41 597 GLY A CA 1
ATOM 4564 C C . GLY A 1 597 ? 30.434 18.339 -15.266 1.00 63.41 597 GLY A C 1
ATOM 4565 O O . GLY A 1 597 ? 31.376 17.546 -15.138 1.00 63.41 597 GLY A O 1
ATOM 4566 N N . SER A 1 598 ? 30.670 19.650 -15.418 1.00 60.56 598 SER A N 1
ATOM 4567 C CA . SER A 1 598 ? 32.014 20.247 -15.459 1.00 60.56 598 SER A CA 1
ATOM 4568 C C . SER A 1 598 ? 32.757 20.235 -14.102 1.00 60.56 598 SER A C 1
ATOM 4570 O O . SER A 1 598 ? 33.978 20.384 -14.089 1.00 60.56 598 SER A O 1
ATOM 4572 N N . ALA A 1 599 ? 32.070 19.898 -12.999 1.00 52.84 599 ALA A N 1
ATOM 4573 C CA . ALA A 1 599 ? 32.544 19.863 -11.599 1.00 52.84 599 ALA A CA 1
ATOM 4574 C C . ALA A 1 599 ? 32.732 21.228 -10.919 1.00 52.84 599 ALA A C 1
ATOM 4576 O O . ALA A 1 599 ? 32.817 21.298 -9.683 1.00 52.84 599 ALA A O 1
ATOM 4577 N N . ALA A 1 600 ? 32.720 22.308 -11.696 1.00 51.47 600 ALA A N 1
ATOM 4578 C CA . ALA A 1 600 ? 32.727 23.666 -11.198 1.00 51.47 600 ALA A CA 1
ATOM 4579 C C . ALA A 1 600 ? 31.287 24.099 -10.884 1.00 51.47 600 ALA A C 1
ATOM 4581 O O . ALA A 1 600 ? 30.636 24.762 -11.679 1.00 51.47 600 ALA A O 1
ATOM 4582 N N . SER A 1 601 ? 30.797 23.748 -9.690 1.00 51.81 601 SER A N 1
ATOM 4583 C CA . SER A 1 601 ? 29.684 24.487 -9.078 1.00 51.81 601 SER A CA 1
ATOM 4584 C C . SER A 1 601 ? 30.190 25.901 -8.812 1.00 51.81 601 SER A C 1
ATOM 4586 O O . SER A 1 601 ? 30.690 26.195 -7.725 1.00 51.81 601 SER A O 1
ATOM 4588 N N . THR A 1 602 ? 30.162 26.767 -9.819 1.00 49.81 602 THR A N 1
ATOM 4589 C CA . THR A 1 602 ? 30.534 28.160 -9.625 1.00 49.81 602 THR A CA 1
ATOM 4590 C C . THR A 1 602 ? 29.287 28.894 -9.175 1.00 49.81 602 THR A C 1
ATOM 4592 O O . THR A 1 602 ? 28.299 28.991 -9.896 1.00 49.81 602 THR A O 1
ATOM 4595 N N . VAL A 1 603 ? 29.345 29.466 -7.974 1.00 51.06 603 VAL A N 1
ATOM 4596 C CA . VAL A 1 603 ? 28.336 30.417 -7.475 1.00 51.06 603 VAL A CA 1
ATOM 4597 C C . VAL A 1 603 ? 28.058 31.532 -8.510 1.00 51.06 603 VAL A C 1
ATOM 4599 O O . VAL A 1 603 ? 26.987 32.122 -8.508 1.00 51.06 603 VAL A O 1
ATOM 4602 N N . ALA A 1 604 ? 28.995 31.766 -9.438 1.00 46.69 604 ALA A N 1
ATOM 4603 C CA . ALA A 1 604 ? 28.899 32.697 -10.558 1.00 46.69 604 ALA A CA 1
ATOM 4604 C C . ALA A 1 604 ? 27.957 32.282 -11.715 1.00 46.69 604 ALA A C 1
ATOM 4606 O O . ALA A 1 604 ? 27.495 33.168 -12.426 1.00 46.69 604 ALA A O 1
ATOM 4607 N N . THR A 1 605 ? 27.676 30.988 -11.931 1.00 54.81 605 THR A N 1
ATOM 4608 C CA . THR A 1 605 ? 26.798 30.499 -13.028 1.00 54.81 605 THR A CA 1
ATOM 4609 C C . THR A 1 605 ? 25.459 29.943 -12.539 1.00 54.81 605 THR A C 1
ATOM 4611 O O . THR A 1 605 ? 24.509 29.879 -13.313 1.00 54.81 605 THR A O 1
ATOM 4614 N N . GLY A 1 606 ? 25.356 29.580 -11.254 1.00 58.03 606 GLY A N 1
ATOM 4615 C CA . GLY A 1 606 ? 24.127 29.042 -10.657 1.00 58.03 606 GLY A CA 1
ATOM 4616 C C . GLY A 1 606 ? 23.860 27.558 -10.945 1.00 58.03 606 GLY A C 1
ATOM 4617 O O . GLY A 1 606 ? 22.794 27.064 -10.580 1.00 58.03 606 GLY A O 1
ATOM 4618 N N . GLU A 1 607 ? 24.802 26.840 -11.568 1.00 67.25 607 GLU A N 1
ATOM 4619 C CA . GLU A 1 607 ? 24.668 25.416 -11.913 1.00 67.25 607 GLU A CA 1
ATOM 4620 C C . GLU A 1 607 ? 25.211 24.497 -10.798 1.00 67.25 607 GLU A C 1
ATOM 4622 O O . GLU A 1 607 ? 26.251 24.767 -10.186 1.00 67.25 607 GLU A O 1
ATOM 4627 N N . ARG A 1 608 ? 24.507 23.388 -10.519 1.00 86.44 608 ARG A N 1
ATOM 4628 C CA . ARG A 1 608 ? 24.880 22.386 -9.503 1.00 86.44 608 ARG A CA 1
ATOM 4629 C C . ARG A 1 608 ? 25.499 21.133 -10.123 1.00 86.44 608 ARG A C 1
ATOM 4631 O O . ARG A 1 608 ? 25.246 20.793 -11.273 1.00 86.44 608 ARG A O 1
ATOM 4638 N N . ARG A 1 609 ? 26.243 20.377 -9.313 1.00 88.56 609 ARG A N 1
ATOM 4639 C CA . ARG A 1 609 ? 26.706 19.029 -9.683 1.00 88.56 609 ARG A CA 1
ATOM 4640 C C . ARG A 1 609 ? 25.531 18.044 -9.792 1.00 88.56 609 ARG A C 1
ATOM 4642 O O . ARG A 1 609 ? 24.518 18.239 -9.100 1.00 88.56 609 ARG A O 1
ATOM 4649 N N . PRO A 1 610 ? 25.667 16.978 -10.603 1.00 93.19 610 PRO A N 1
ATOM 4650 C CA . PRO A 1 610 ? 24.692 15.900 -10.626 1.00 93.19 610 PRO A CA 1
ATOM 4651 C C . PRO A 1 610 ? 24.574 15.216 -9.256 1.00 93.19 610 PRO A C 1
ATOM 4653 O O . PRO A 1 610 ? 25.561 15.072 -8.532 1.00 93.19 610 PRO A O 1
ATOM 4656 N N . ARG A 1 611 ? 23.359 14.795 -8.906 1.00 94.38 611 ARG A N 1
ATOM 4657 C CA . ARG A 1 611 ? 22.975 14.171 -7.638 1.00 94.38 611 ARG A CA 1
ATOM 4658 C C . ARG A 1 611 ? 22.570 12.715 -7.854 1.00 94.38 611 ARG A C 1
ATOM 4660 O O . ARG A 1 611 ? 21.759 12.412 -8.725 1.00 94.38 611 ARG A O 1
ATOM 4667 N N . CYS A 1 612 ? 23.070 11.819 -7.013 1.00 96.06 612 CYS A N 1
ATOM 4668 C CA . CYS A 1 612 ? 22.631 10.433 -6.928 1.00 96.06 612 CYS A CA 1
ATOM 4669 C C . CYS A 1 612 ? 21.781 10.237 -5.655 1.00 96.06 612 CYS A C 1
ATOM 4671 O O . CYS A 1 612 ? 22.232 10.635 -4.576 1.00 96.06 612 CYS A O 1
ATOM 4673 N N . PRO A 1 613 ? 20.573 9.646 -5.742 1.00 96.25 613 PRO A N 1
ATOM 4674 C CA . PRO A 1 613 ? 19.937 9.096 -6.946 1.00 96.25 613 PRO A CA 1
ATOM 4675 C C . PRO A 1 613 ? 19.099 10.103 -7.756 1.00 96.25 613 PRO A C 1
ATOM 4677 O O . PRO A 1 613 ? 18.564 9.745 -8.802 1.00 96.25 613 PRO A O 1
ATOM 4680 N N . GLY A 1 614 ? 18.970 11.351 -7.293 1.00 94.62 614 GLY A N 1
ATOM 4681 C CA . GLY A 1 614 ? 18.052 12.359 -7.836 1.00 94.62 614 GLY A CA 1
ATOM 4682 C C . GLY A 1 614 ? 18.042 12.507 -9.355 1.00 94.62 614 GLY A C 1
ATOM 4683 O O . GLY A 1 614 ? 16.981 12.422 -9.971 1.00 94.62 614 GLY A O 1
ATOM 4684 N N . ASP A 1 615 ? 19.206 12.694 -9.968 1.00 94.94 615 ASP A N 1
ATOM 4685 C CA . ASP A 1 615 ? 19.307 13.031 -11.388 1.00 94.94 615 ASP A CA 1
ATOM 4686 C C . ASP A 1 615 ? 19.210 11.833 -12.330 1.00 94.94 615 ASP A C 1
ATOM 4688 O O . ASP A 1 615 ? 19.147 12.042 -13.536 1.00 94.94 615 ASP A O 1
ATOM 4692 N N . PHE A 1 616 ? 19.099 10.609 -11.807 1.00 95.69 616 PHE A N 1
ATOM 4693 C CA . PHE A 1 616 ? 18.760 9.416 -12.593 1.00 95.69 616 PHE A CA 1
ATOM 4694 C C . PHE A 1 616 ? 17.246 9.324 -12.882 1.00 95.69 616 PHE A C 1
ATOM 4696 O O . PHE A 1 616 ? 16.810 8.576 -13.748 1.00 95.69 616 PHE A O 1
ATOM 4703 N N . MET A 1 617 ? 16.403 10.108 -12.195 1.00 93.88 617 MET A N 1
ATOM 4704 C CA . MET A 1 617 ? 14.941 9.976 -12.303 1.00 93.88 617 MET A CA 1
ATOM 4705 C C . MET A 1 617 ? 14.378 10.465 -13.648 1.00 93.88 617 MET A C 1
ATOM 4707 O O . MET A 1 617 ? 13.579 9.770 -14.280 1.00 93.88 617 MET A O 1
ATOM 4711 N N . ALA A 1 618 ? 14.768 11.660 -14.107 1.00 91.88 618 ALA A N 1
ATOM 4712 C CA . ALA A 1 618 ? 14.270 12.184 -15.383 1.00 91.88 618 ALA A CA 1
ATOM 4713 C C . ALA A 1 618 ? 14.868 11.510 -16.619 1.00 91.88 618 ALA A C 1
ATOM 4715 O O . ALA A 1 618 ? 14.088 11.266 -17.539 1.00 91.88 618 ALA A O 1
ATOM 4716 N N . PRO A 1 619 ? 16.174 11.178 -16.682 1.00 93.38 619 PRO A N 1
ATOM 4717 C CA . PRO A 1 619 ? 16.715 10.387 -17.784 1.00 93.38 619 PRO A CA 1
ATOM 4718 C C . PRO A 1 619 ? 15.946 9.076 -17.985 1.00 93.38 619 PRO A C 1
ATOM 4720 O O . PRO A 1 619 ? 15.585 8.761 -19.121 1.00 93.38 619 PRO A O 1
ATOM 4723 N N . SER A 1 620 ? 15.570 8.396 -16.897 1.00 94.25 620 SER A N 1
ATOM 4724 C CA . SER A 1 620 ? 14.825 7.133 -16.959 1.00 94.25 620 SER A CA 1
ATOM 4725 C C . SER A 1 620 ? 13.463 7.338 -17.585 1.00 94.25 620 SER A C 1
ATOM 4727 O O . SER A 1 620 ? 13.090 6.673 -18.556 1.00 94.25 620 SER A O 1
ATOM 4729 N N . ARG A 1 621 ? 12.736 8.338 -17.077 1.00 89.94 621 ARG A N 1
ATOM 4730 C CA . ARG A 1 621 ? 11.415 8.696 -17.584 1.00 89.94 621 ARG A CA 1
ATOM 4731 C C . ARG A 1 621 ? 11.472 9.194 -19.032 1.00 89.94 621 ARG A C 1
ATOM 4733 O O . ARG A 1 621 ? 10.555 8.901 -19.790 1.00 89.94 621 ARG A O 1
ATOM 4740 N N . ALA A 1 622 ? 12.529 9.904 -19.426 1.00 88.94 622 ALA A N 1
ATOM 4741 C CA . ALA A 1 622 ? 12.734 10.392 -20.788 1.00 88.94 622 ALA A CA 1
ATOM 4742 C C . ALA A 1 622 ? 13.045 9.260 -21.781 1.00 88.94 622 ALA A C 1
ATOM 4744 O O . ALA A 1 622 ? 12.549 9.272 -22.907 1.00 88.94 622 ALA A O 1
ATOM 4745 N N . CYS A 1 623 ? 13.843 8.270 -21.375 1.00 90.06 623 CYS A N 1
ATOM 4746 C CA . CYS A 1 623 ? 14.335 7.235 -22.282 1.00 90.06 623 CYS A CA 1
ATOM 4747 C C . CYS A 1 623 ? 13.424 6.005 -22.350 1.00 90.06 623 CYS A C 1
ATOM 4749 O O . CYS A 1 623 ? 13.189 5.487 -23.440 1.00 90.06 623 CYS A O 1
ATOM 4751 N N . PHE A 1 624 ? 12.904 5.527 -21.218 1.00 91.19 624 PHE A N 1
ATOM 4752 C CA . PHE A 1 624 ? 12.281 4.197 -21.132 1.00 91.19 624 PHE A CA 1
ATOM 4753 C C . PHE A 1 624 ? 10.768 4.220 -20.969 1.00 91.19 624 PHE A C 1
ATOM 4755 O O . PHE A 1 624 ? 10.114 3.209 -21.228 1.00 91.19 624 PHE A O 1
ATOM 4762 N N . TYR A 1 625 ? 10.194 5.367 -20.609 1.00 86.56 625 TYR A N 1
ATOM 4763 C CA . TYR A 1 625 ? 8.747 5.507 -20.603 1.00 86.56 625 TYR A CA 1
ATOM 4764 C C . TYR A 1 625 ? 8.223 5.805 -22.012 1.00 86.56 625 TYR A C 1
ATOM 4766 O O . TYR A 1 625 ? 8.872 6.571 -22.734 1.00 86.56 625 TYR A O 1
ATOM 4774 N N . PRO A 1 626 ? 7.060 5.253 -22.418 1.00 80.00 626 PRO A N 1
ATOM 4775 C CA . PRO A 1 626 ? 6.558 5.440 -23.772 1.00 80.00 626 PRO A CA 1
ATOM 4776 C C . PRO A 1 626 ? 6.477 6.912 -24.187 1.00 80.00 626 PRO A C 1
ATOM 4778 O O . PRO A 1 626 ? 7.033 7.274 -25.222 1.00 80.00 626 PRO A O 1
ATOM 4781 N N . LYS A 1 627 ? 5.902 7.783 -23.345 1.00 74.88 627 LYS A N 1
ATOM 4782 C CA . LYS A 1 627 ? 5.625 9.187 -23.685 1.00 74.88 627 LYS A CA 1
ATOM 4783 C C . LYS A 1 627 ? 6.082 10.178 -22.603 1.00 74.88 627 LYS A C 1
ATOM 4785 O O . LYS A 1 627 ? 5.280 10.607 -21.773 1.00 74.88 627 LYS A O 1
ATOM 4790 N N . PRO A 1 628 ? 7.361 10.580 -22.586 1.00 77.69 628 PRO A N 1
ATOM 4791 C CA . PRO A 1 628 ? 7.798 11.660 -21.711 1.00 77.69 628 PRO A CA 1
ATOM 4792 C C . PRO A 1 628 ? 7.170 12.994 -22.131 1.00 77.69 628 PRO A C 1
ATOM 4794 O O . PRO A 1 628 ? 6.965 13.269 -23.314 1.00 77.69 628 PRO A O 1
ATOM 4797 N N . THR A 1 629 ? 6.869 13.853 -21.156 1.00 75.69 629 THR A N 1
ATOM 4798 C CA . THR A 1 629 ? 6.466 15.230 -21.454 1.00 75.69 629 THR A CA 1
ATOM 4799 C C . THR A 1 629 ? 7.657 16.030 -21.981 1.00 75.69 629 THR A C 1
ATOM 4801 O O . THR A 1 629 ? 8.818 15.651 -21.773 1.00 75.69 629 THR A O 1
ATOM 4804 N N . PRO A 1 630 ? 7.391 17.188 -22.603 1.00 78.00 630 PRO A N 1
ATOM 4805 C CA . PRO A 1 630 ? 8.440 18.107 -22.982 1.00 78.00 630 PRO A CA 1
ATOM 4806 C C . PRO A 1 630 ? 9.423 18.463 -21.870 1.00 78.00 630 PRO A C 1
ATOM 4808 O O . PRO A 1 630 ? 10.633 18.337 -22.036 1.00 78.00 630 PRO A O 1
ATOM 4811 N N . SER A 1 631 ? 8.887 18.822 -20.705 1.00 79.81 631 SER A N 1
ATOM 4812 C CA . SER A 1 631 ? 9.681 19.149 -19.525 1.00 79.81 631 SER A CA 1
ATOM 4813 C C . SER A 1 631 ? 10.549 17.973 -19.078 1.00 79.81 631 SER A C 1
ATOM 4815 O O . SER A 1 631 ? 11.753 18.145 -18.905 1.00 79.81 631 SER A O 1
ATOM 4817 N N . ILE A 1 632 ? 9.975 16.769 -18.959 1.00 84.62 632 ILE A N 1
ATOM 4818 C CA . ILE A 1 632 ? 10.718 15.553 -18.590 1.00 84.62 632 ILE A CA 1
ATOM 4819 C C . ILE A 1 632 ? 11.855 15.291 -19.577 1.00 84.62 632 ILE A C 1
ATOM 4821 O O . ILE A 1 632 ? 12.953 14.947 -19.154 1.00 84.62 632 ILE A O 1
ATOM 4825 N N . THR A 1 633 ? 11.614 15.480 -20.874 1.00 84.69 633 THR A N 1
ATOM 4826 C CA . THR A 1 633 ? 12.632 15.284 -21.915 1.00 84.69 633 THR A CA 1
ATOM 4827 C C . THR A 1 633 ? 13.777 16.282 -21.759 1.00 84.69 633 THR A C 1
ATOM 4829 O O . THR A 1 633 ? 14.940 15.883 -21.747 1.00 84.69 633 THR A O 1
ATOM 4832 N N . SER A 1 634 ? 13.467 17.571 -21.576 1.00 83.94 634 SER A N 1
ATOM 4833 C CA . SER A 1 634 ? 14.476 18.616 -21.382 1.00 83.94 634 SER A CA 1
ATOM 4834 C C . SER A 1 634 ? 15.343 18.360 -20.150 1.00 83.94 634 SER A C 1
ATOM 4836 O O . SER A 1 634 ? 16.571 18.392 -20.258 1.00 83.94 634 SER A O 1
ATOM 4838 N N . PHE A 1 635 ? 14.731 18.052 -19.002 1.00 88.12 635 PHE A N 1
ATOM 4839 C CA . PHE A 1 635 ? 15.501 17.718 -17.805 1.00 88.12 635 PHE A CA 1
ATOM 4840 C C . PHE A 1 635 ? 16.248 16.393 -17.950 1.00 88.12 635 PHE A C 1
ATOM 4842 O O . PHE A 1 635 ? 17.393 16.299 -17.526 1.00 88.12 635 PHE A O 1
ATOM 4849 N N . GLY A 1 636 ? 15.639 15.389 -18.586 1.00 90.06 636 GLY A N 1
ATOM 4850 C CA . GLY A 1 636 ? 16.274 14.106 -18.860 1.00 90.06 636 GLY A CA 1
ATOM 4851 C C . GLY A 1 636 ? 17.574 14.289 -19.633 1.00 90.06 636 GLY A C 1
ATOM 4852 O O . GLY A 1 636 ? 18.614 13.837 -19.170 1.00 90.06 636 GLY A O 1
ATOM 4853 N N . VAL A 1 637 ? 17.547 15.030 -20.747 1.00 88.69 637 VAL A N 1
ATOM 4854 C CA . VAL A 1 637 ? 18.747 15.360 -21.536 1.00 88.69 637 VAL A CA 1
ATOM 4855 C C . VAL A 1 637 ? 19.782 16.118 -20.705 1.00 88.69 637 VAL A C 1
ATOM 4857 O O . VAL A 1 637 ? 20.947 15.731 -20.703 1.00 88.69 637 VAL A O 1
ATOM 4860 N N . ALA A 1 638 ? 19.382 17.171 -19.988 1.00 88.00 638 ALA A N 1
ATOM 4861 C CA . ALA A 1 638 ? 20.315 17.961 -19.182 1.00 88.00 638 ALA A CA 1
ATOM 4862 C C . ALA A 1 638 ? 21.012 17.105 -18.110 1.00 88.00 638 ALA A C 1
ATOM 4864 O O . ALA A 1 638 ? 22.239 17.086 -18.015 1.00 88.00 638 ALA A O 1
ATOM 4865 N N . HIS A 1 639 ? 20.230 16.340 -17.349 1.00 92.38 639 HIS A N 1
ATOM 4866 C CA . HIS A 1 639 ? 20.727 15.511 -16.258 1.00 92.38 639 HIS A CA 1
ATOM 4867 C C . HIS A 1 639 ? 21.582 14.354 -16.783 1.00 92.38 639 HIS A C 1
ATOM 4869 O O . HIS A 1 639 ? 22.664 14.105 -16.259 1.00 92.38 639 HIS A O 1
ATOM 4875 N N . GLY A 1 640 ? 21.153 13.690 -17.859 1.00 92.50 640 GLY A N 1
ATOM 4876 C CA . GLY A 1 640 ? 21.908 12.599 -18.473 1.00 92.50 640 GLY A CA 1
ATOM 4877 C C . GLY A 1 640 ? 23.257 13.042 -19.038 1.00 92.50 640 GLY A C 1
ATOM 4878 O O . GLY A 1 640 ? 24.256 12.350 -18.836 1.00 92.50 640 GLY A O 1
ATOM 4879 N N . LEU A 1 641 ? 23.330 14.213 -19.682 1.00 91.75 641 LEU A N 1
ATOM 4880 C CA . LEU A 1 641 ? 24.594 14.744 -20.200 1.00 91.75 641 LEU A CA 1
ATOM 4881 C C . LEU A 1 641 ? 25.553 15.102 -19.059 1.00 91.75 641 LEU A C 1
ATOM 4883 O O . LEU A 1 641 ? 26.749 14.808 -19.147 1.00 91.75 641 LEU A O 1
ATOM 4887 N N . ALA A 1 642 ? 25.033 15.675 -17.970 1.00 92.25 642 ALA A N 1
ATOM 4888 C CA . ALA A 1 642 ? 25.820 15.958 -16.775 1.00 92.25 642 ALA A CA 1
ATOM 4889 C C . ALA A 1 642 ? 26.326 14.671 -16.100 1.00 92.25 642 ALA A C 1
ATOM 4891 O O . ALA A 1 642 ? 27.507 14.588 -15.760 1.00 92.25 642 ALA A O 1
ATOM 4892 N N . LEU A 1 643 ? 25.475 13.645 -15.973 1.00 94.50 643 LEU A N 1
ATOM 4893 C CA . LEU A 1 643 ? 25.851 12.324 -15.458 1.00 94.50 643 LEU A CA 1
ATOM 4894 C C . LEU A 1 643 ? 26.930 11.666 -16.323 1.00 94.50 643 LEU A C 1
ATOM 4896 O O . LEU A 1 643 ? 27.921 11.178 -15.786 1.00 94.50 643 LEU A O 1
ATOM 4900 N N . LYS A 1 644 ? 26.793 11.714 -17.655 1.00 93.62 644 LYS A N 1
ATOM 4901 C CA . LYS A 1 644 ? 27.803 11.217 -18.603 1.00 93.62 644 LYS A CA 1
ATOM 4902 C C . LYS A 1 644 ? 29.156 11.889 -18.389 1.00 93.62 644 LYS A C 1
ATOM 4904 O O . LYS A 1 644 ? 30.176 11.210 -18.260 1.00 93.62 644 LYS A O 1
ATOM 4909 N N . ALA A 1 645 ? 29.168 13.219 -18.348 1.00 93.25 645 ALA A N 1
ATOM 4910 C CA . ALA A 1 645 ? 30.391 13.988 -18.158 1.00 93.25 645 ALA A CA 1
ATOM 4911 C C . ALA A 1 645 ? 31.039 13.707 -16.791 1.00 93.25 645 ALA A C 1
ATOM 4913 O O . ALA A 1 645 ? 32.257 13.540 -16.715 1.00 93.25 645 ALA A O 1
ATOM 4914 N N . ALA A 1 646 ? 30.241 13.597 -15.726 1.00 94.25 646 ALA A N 1
ATOM 4915 C CA . ALA A 1 646 ? 30.729 13.270 -14.392 1.00 94.25 646 ALA A CA 1
ATOM 4916 C C . ALA A 1 646 ? 31.281 11.836 -14.308 1.00 94.25 646 ALA A C 1
ATOM 4918 O O . ALA A 1 646 ? 32.378 11.637 -13.789 1.00 94.25 646 ALA A O 1
ATOM 4919 N N . ALA A 1 647 ? 30.590 10.847 -14.884 1.00 94.75 647 ALA A N 1
ATOM 4920 C CA . ALA A 1 647 ? 31.045 9.457 -14.911 1.00 94.75 647 ALA A CA 1
ATOM 4921 C C . ALA A 1 647 ? 32.389 9.302 -15.637 1.00 94.75 647 ALA A C 1
ATOM 4923 O O . ALA A 1 647 ? 33.280 8.621 -15.131 1.00 94.75 647 ALA A O 1
ATOM 4924 N N . ALA A 1 648 ? 32.584 9.985 -16.771 1.00 94.88 648 ALA A N 1
ATOM 4925 C CA . ALA A 1 648 ? 33.864 9.978 -17.483 1.00 94.88 648 ALA A CA 1
ATOM 4926 C C . ALA A 1 648 ? 35.017 10.506 -16.607 1.00 94.88 648 ALA A C 1
ATOM 4928 O O . ALA A 1 648 ? 36.117 9.949 -16.609 1.00 94.88 648 ALA A O 1
ATOM 4929 N N . LYS A 1 649 ? 34.764 11.546 -15.802 1.00 94.19 649 LYS A N 1
ATOM 4930 C CA . LYS A 1 649 ? 35.757 12.093 -14.866 1.00 94.19 649 LYS A CA 1
ATOM 4931 C C . LYS A 1 649 ? 36.025 11.175 -13.685 1.00 94.19 649 LYS A C 1
ATOM 4933 O O . LYS A 1 649 ? 37.179 11.023 -13.303 1.00 94.19 649 LYS A O 1
ATOM 4938 N N . ILE A 1 650 ? 34.996 10.520 -13.150 1.00 94.69 650 ILE A N 1
ATOM 4939 C CA . ILE A 1 650 ? 35.143 9.511 -12.094 1.00 94.69 650 ILE A CA 1
ATOM 4940 C C . ILE A 1 650 ? 35.990 8.334 -12.597 1.00 94.69 650 ILE A C 1
ATOM 4942 O O . ILE A 1 650 ? 36.937 7.929 -11.925 1.00 94.69 650 ILE A O 1
ATOM 4946 N N . VAL A 1 651 ? 35.718 7.830 -13.807 1.00 95.75 651 VAL A N 1
ATOM 4947 C CA . VAL A 1 651 ? 36.546 6.794 -14.443 1.00 95.75 651 VAL A CA 1
ATOM 4948 C C . VAL A 1 651 ? 37.990 7.244 -14.562 1.00 95.75 651 VAL A C 1
ATOM 4950 O O . VAL A 1 651 ? 38.879 6.530 -14.096 1.00 95.75 651 VAL A O 1
ATOM 4953 N N . LYS A 1 652 ? 38.228 8.445 -15.094 1.00 94.69 652 LYS A N 1
ATOM 4954 C CA . LYS A 1 652 ? 39.580 8.987 -15.210 1.00 94.69 652 LYS A CA 1
ATOM 4955 C C . LYS A 1 652 ? 40.272 9.116 -13.846 1.00 94.69 652 LYS A C 1
ATOM 4957 O O . LYS A 1 652 ? 41.414 8.689 -13.710 1.00 94.69 652 LYS A O 1
ATOM 4962 N N . LYS A 1 653 ? 39.579 9.643 -12.828 1.00 93.19 653 LYS A N 1
ATOM 4963 C CA . LYS A 1 653 ? 40.079 9.792 -11.448 1.00 93.19 653 LYS A CA 1
ATOM 4964 C C . LYS A 1 653 ? 40.619 8.466 -10.910 1.00 93.19 653 LYS A C 1
ATOM 4966 O O . LYS A 1 653 ? 41.718 8.427 -10.360 1.00 93.19 653 LYS A O 1
ATOM 4971 N N . TYR A 1 654 ? 39.877 7.379 -11.099 1.00 93.62 654 TYR A N 1
ATOM 4972 C CA . TYR A 1 654 ? 40.292 6.059 -10.628 1.00 93.62 654 TYR A CA 1
ATOM 4973 C C . TYR A 1 654 ? 41.374 5.411 -11.498 1.00 93.62 654 TYR A C 1
ATOM 4975 O O . TYR A 1 654 ? 42.286 4.784 -10.962 1.00 93.62 654 TYR A O 1
ATOM 4983 N N . ARG A 1 655 ? 41.329 5.588 -12.823 1.00 94.06 655 ARG A N 1
ATOM 4984 C CA . ARG A 1 655 ? 42.362 5.072 -13.740 1.00 94.06 655 ARG A CA 1
ATOM 4985 C C . ARG A 1 655 ? 43.719 5.736 -13.559 1.00 94.06 655 ARG A C 1
ATOM 4987 O O . ARG A 1 655 ? 44.733 5.051 -13.629 1.00 94.06 655 ARG A O 1
ATOM 4994 N N . ASP A 1 656 ? 43.728 7.029 -13.256 1.00 94.31 656 ASP A N 1
ATOM 4995 C CA . ASP A 1 656 ? 44.936 7.784 -12.920 1.00 94.31 656 ASP A CA 1
ATOM 4996 C C . ASP A 1 656 ? 45.504 7.405 -11.532 1.00 94.31 656 ASP A C 1
ATOM 4998 O O . ASP A 1 656 ? 46.540 7.930 -11.131 1.00 94.31 656 ASP A O 1
ATOM 5002 N N . GLY A 1 657 ? 44.827 6.543 -10.759 1.00 91.75 657 GLY A N 1
ATOM 5003 C CA . GLY A 1 657 ? 45.255 6.155 -9.412 1.00 91.75 657 GLY A CA 1
ATOM 5004 C C . GLY A 1 657 ? 45.087 7.253 -8.357 1.00 91.75 657 GLY A C 1
ATOM 5005 O O . GLY A 1 657 ? 45.676 7.159 -7.283 1.00 91.75 657 GLY A O 1
ATOM 5006 N N . LYS A 1 658 ? 44.277 8.286 -8.630 1.00 90.06 658 LYS A N 1
ATOM 5007 C CA . LYS A 1 658 ? 44.068 9.424 -7.713 1.00 90.06 658 LYS A CA 1
ATOM 5008 C C . LYS A 1 658 ? 43.195 9.078 -6.505 1.00 90.06 658 LYS A C 1
ATOM 5010 O O . LYS A 1 658 ? 43.169 9.824 -5.532 1.00 90.06 658 LYS A O 1
ATOM 5015 N N . ALA A 1 659 ? 42.468 7.963 -6.564 1.00 89.19 659 ALA A N 1
ATOM 5016 C CA . ALA A 1 659 ? 41.681 7.420 -5.463 1.00 89.19 659 ALA A CA 1
ATOM 5017 C C . ALA A 1 659 ? 41.553 5.892 -5.587 1.00 89.19 659 ALA A C 1
ATOM 5019 O O . ALA A 1 659 ? 41.547 5.374 -6.706 1.00 89.19 659 ALA A O 1
ATOM 5020 N N . PRO A 1 660 ? 41.401 5.158 -4.470 1.00 90.38 660 PRO A N 1
ATOM 5021 C CA . PRO A 1 660 ? 41.005 3.757 -4.513 1.00 90.38 660 PRO A CA 1
ATOM 5022 C C . PRO A 1 660 ? 39.513 3.626 -4.846 1.00 90.38 660 PRO A C 1
ATOM 5024 O O . PRO A 1 660 ? 38.696 4.405 -4.357 1.00 90.38 660 PRO A O 1
ATOM 5027 N N . ILE A 1 661 ? 39.162 2.601 -5.622 1.00 89.56 661 ILE A N 1
ATOM 5028 C CA . ILE A 1 661 ? 37.771 2.266 -5.953 1.00 89.56 661 ILE A CA 1
ATOM 5029 C C . ILE A 1 661 ? 37.189 1.457 -4.801 1.00 89.56 661 ILE A C 1
ATOM 5031 O O . ILE A 1 661 ? 37.694 0.373 -4.502 1.00 89.56 661 ILE A O 1
ATOM 5035 N N . ARG A 1 662 ? 36.139 1.967 -4.156 1.00 91.44 662 ARG A N 1
ATOM 5036 C CA . ARG A 1 662 ? 35.540 1.310 -2.978 1.00 91.44 662 ARG A CA 1
ATOM 5037 C C . ARG A 1 662 ? 34.286 0.505 -3.296 1.00 91.44 662 ARG A C 1
ATOM 5039 O O . ARG A 1 662 ? 33.946 -0.404 -2.545 1.00 91.44 662 ARG A O 1
ATOM 5046 N N . GLY A 1 663 ? 33.628 0.815 -4.410 1.00 95.38 663 GLY A N 1
ATOM 5047 C CA . GLY A 1 663 ? 32.387 0.167 -4.816 1.00 95.38 663 GLY A CA 1
ATOM 5048 C C . GLY A 1 663 ? 32.575 -1.321 -5.113 1.00 95.38 663 GLY A C 1
ATOM 5049 O O . GLY A 1 663 ? 33.447 -1.712 -5.895 1.00 95.38 663 GLY A O 1
ATOM 5050 N N . ALA A 1 664 ? 31.747 -2.169 -4.508 1.00 95.62 664 ALA A N 1
ATOM 5051 C CA . ALA A 1 664 ? 31.895 -3.623 -4.599 1.00 95.62 664 ALA A CA 1
ATOM 5052 C C . ALA A 1 664 ? 31.583 -4.201 -6.002 1.00 95.62 664 ALA A C 1
ATOM 5054 O O . ALA A 1 664 ? 32.113 -5.251 -6.377 1.00 95.62 664 ALA A O 1
ATOM 5055 N N . ILE A 1 665 ? 30.757 -3.510 -6.796 1.00 96.75 665 ILE A N 1
ATOM 5056 C CA . ILE A 1 665 ? 30.465 -3.834 -8.201 1.00 96.75 665 ILE A CA 1
ATOM 5057 C C . ILE A 1 665 ? 31.415 -3.076 -9.127 1.00 96.75 665 ILE A C 1
ATOM 5059 O O . ILE A 1 665 ? 32.023 -3.685 -10.013 1.00 96.75 665 ILE A O 1
ATOM 5063 N N . SER A 1 666 ? 31.587 -1.766 -8.916 1.00 96.56 666 SER A N 1
ATOM 5064 C CA . SER A 1 666 ? 32.437 -0.953 -9.787 1.00 96.56 666 SER A CA 1
ATOM 5065 C C . SER A 1 666 ? 33.883 -1.451 -9.778 1.00 96.56 666 SER A C 1
ATOM 5067 O O . SER A 1 666 ? 34.437 -1.664 -10.852 1.00 96.56 666 SER A O 1
ATOM 5069 N N . SER A 1 667 ? 34.473 -1.779 -8.624 1.00 96.69 667 SER A N 1
ATOM 5070 C CA . SER A 1 667 ? 35.833 -2.349 -8.544 1.00 96.69 667 SER A CA 1
ATOM 5071 C C . SER A 1 667 ? 36.042 -3.566 -9.463 1.00 96.69 667 SER A C 1
ATOM 5073 O O . SER A 1 667 ? 37.037 -3.631 -10.191 1.00 96.69 667 SER A O 1
ATOM 5075 N N . ARG A 1 668 ? 35.071 -4.490 -9.518 1.00 97.19 668 ARG A N 1
ATOM 5076 C CA . ARG A 1 668 ? 35.091 -5.652 -10.426 1.00 97.19 668 ARG A CA 1
ATOM 5077 C C . ARG A 1 668 ? 34.965 -5.236 -11.896 1.00 97.19 668 ARG A C 1
ATOM 5079 O O . ARG A 1 668 ? 35.629 -5.824 -12.751 1.00 97.19 668 ARG A O 1
ATOM 5086 N N . MET A 1 669 ? 34.159 -4.215 -12.198 1.00 97.19 669 MET A N 1
ATOM 5087 C CA . MET A 1 669 ? 34.041 -3.660 -13.552 1.00 97.19 669 MET A CA 1
ATOM 5088 C C . MET A 1 669 ? 35.364 -3.047 -14.022 1.00 97.19 669 MET A C 1
ATOM 5090 O O . MET A 1 669 ? 35.849 -3.426 -15.084 1.00 97.19 669 MET A O 1
ATOM 5094 N N . TYR A 1 670 ? 36.001 -2.182 -13.225 1.00 96.50 670 TYR A N 1
ATOM 5095 C CA . TYR A 1 670 ? 37.292 -1.571 -13.576 1.00 96.50 670 TYR A CA 1
ATOM 5096 C C . TYR A 1 670 ? 38.409 -2.607 -13.757 1.00 96.50 670 TYR A C 1
ATOM 5098 O O . TYR A 1 670 ? 39.296 -2.420 -14.595 1.00 96.50 670 TYR A O 1
ATOM 5106 N N . ALA A 1 671 ? 38.378 -3.707 -12.999 1.00 95.75 671 ALA A N 1
ATOM 5107 C CA . ALA A 1 671 ? 39.356 -4.782 -13.140 1.00 95.75 671 ALA A CA 1
ATOM 5108 C C . ALA A 1 671 ? 39.239 -5.498 -14.501 1.00 95.75 671 ALA A C 1
ATOM 5110 O O . ALA A 1 671 ? 40.256 -5.781 -15.151 1.00 95.75 671 ALA A O 1
ATOM 5111 N N . ARG A 1 672 ? 38.000 -5.763 -14.941 1.00 97.25 672 ARG A N 1
ATOM 5112 C CA . ARG A 1 672 ? 37.682 -6.637 -16.084 1.00 97.25 672 ARG A CA 1
ATOM 5113 C C . ARG A 1 672 ? 37.447 -5.898 -17.403 1.00 97.25 672 ARG A C 1
ATOM 5115 O O . ARG A 1 672 ? 37.735 -6.455 -18.456 1.00 97.25 672 ARG A O 1
ATOM 5122 N N . ILE A 1 673 ? 36.958 -4.663 -17.363 1.00 96.88 673 ILE A N 1
ATOM 5123 C CA . ILE A 1 673 ? 36.700 -3.833 -18.544 1.00 96.88 673 ILE A CA 1
ATOM 5124 C C . ILE A 1 673 ? 37.872 -2.865 -18.696 1.00 96.88 673 ILE A C 1
ATOM 5126 O O . ILE A 1 673 ? 38.174 -2.116 -17.769 1.00 96.88 673 ILE A O 1
ATOM 5130 N N . LYS A 1 674 ? 38.572 -2.904 -19.837 1.00 95.38 674 LYS A N 1
ATOM 5131 C CA . LYS A 1 674 ? 39.733 -2.030 -20.105 1.00 95.38 674 LYS A CA 1
ATOM 5132 C C . LYS A 1 674 ? 39.363 -0.709 -20.773 1.00 95.38 674 LYS A C 1
ATOM 5134 O O . LYS A 1 674 ? 40.078 0.263 -20.583 1.00 95.38 674 LYS A O 1
ATOM 5139 N N . ASP A 1 675 ? 38.265 -0.686 -21.518 1.00 96.38 675 ASP A N 1
ATOM 5140 C CA . ASP A 1 675 ? 37.745 0.515 -22.167 1.00 96.38 675 ASP A CA 1
ATOM 5141 C C . ASP A 1 675 ? 37.067 1.429 -21.133 1.00 96.38 675 ASP A C 1
ATOM 5143 O O . ASP A 1 675 ? 36.082 1.049 -20.496 1.00 96.38 675 ASP A O 1
ATOM 5147 N N . ASP A 1 676 ? 37.619 2.627 -20.956 1.00 96.50 676 ASP A N 1
ATOM 5148 C CA . ASP A 1 676 ? 37.162 3.617 -19.982 1.00 96.50 676 ASP A CA 1
ATOM 5149 C C . ASP A 1 676 ? 35.790 4.205 -20.320 1.00 96.50 676 ASP A C 1
ATOM 5151 O O . ASP A 1 676 ? 34.975 4.430 -19.420 1.00 96.50 676 ASP A O 1
ATOM 5155 N N . ASP A 1 677 ? 35.501 4.408 -21.606 1.00 95.19 677 ASP A N 1
ATOM 5156 C CA . ASP A 1 677 ? 34.186 4.874 -22.046 1.00 95.19 677 ASP A CA 1
ATOM 5157 C C . ASP A 1 677 ? 33.133 3.791 -21.782 1.00 95.19 677 ASP A C 1
ATOM 5159 O O . ASP A 1 677 ? 32.060 4.080 -21.248 1.00 95.19 677 ASP A O 1
ATOM 5163 N N . LEU A 1 678 ? 33.465 2.523 -22.048 1.00 95.88 678 LEU A N 1
ATOM 5164 C CA . LEU A 1 678 ? 32.575 1.403 -21.740 1.00 95.88 678 LEU A CA 1
ATOM 5165 C C . LEU A 1 678 ? 32.314 1.260 -20.231 1.00 95.88 678 LEU A C 1
ATOM 5167 O O . LEU A 1 678 ? 31.171 1.020 -19.840 1.00 95.88 678 LEU A O 1
ATOM 5171 N N . VAL A 1 679 ? 33.323 1.449 -19.369 1.00 96.44 679 VAL A N 1
ATOM 5172 C CA . VAL A 1 679 ? 33.107 1.472 -17.907 1.00 96.44 679 VAL A CA 1
ATOM 5173 C C . VAL A 1 679 ? 32.137 2.590 -17.523 1.00 96.44 679 VAL A C 1
ATOM 5175 O O . VAL A 1 679 ? 31.171 2.323 -16.808 1.00 96.44 679 VAL A O 1
ATOM 5178 N N . ALA A 1 680 ? 32.348 3.818 -18.013 1.00 95.50 680 ALA A N 1
ATOM 5179 C CA . ALA A 1 680 ? 31.485 4.959 -17.698 1.00 95.50 680 ALA A CA 1
ATOM 5180 C C . ALA A 1 680 ? 30.028 4.710 -18.126 1.00 95.50 680 ALA A C 1
ATOM 5182 O O . ALA A 1 680 ? 29.101 4.898 -17.335 1.00 95.50 680 ALA A O 1
ATOM 5183 N N . ARG A 1 681 ? 29.823 4.241 -19.364 1.00 94.00 681 ARG A N 1
ATOM 5184 C CA . ARG A 1 681 ? 28.491 3.963 -19.923 1.00 94.00 681 ARG A CA 1
ATOM 5185 C C . ARG A 1 681 ? 27.792 2.819 -19.195 1.00 94.00 681 ARG A C 1
ATOM 5187 O O . ARG A 1 681 ? 26.595 2.921 -18.929 1.00 94.00 681 ARG A O 1
ATOM 5194 N N . ASN A 1 682 ? 28.517 1.766 -18.817 1.00 95.94 682 ASN A N 1
ATOM 5195 C CA . ASN A 1 682 ? 27.930 0.641 -18.089 1.00 95.94 682 ASN A CA 1
ATOM 5196 C C . ASN A 1 682 ? 27.596 0.995 -16.634 1.00 95.94 682 ASN A C 1
ATOM 5198 O O . ASN A 1 682 ? 26.582 0.515 -16.136 1.00 95.94 682 ASN A O 1
ATOM 5202 N N . LEU A 1 683 ? 28.381 1.850 -15.964 1.00 95.56 683 LEU A N 1
ATOM 5203 C CA . LEU A 1 683 ? 28.028 2.355 -14.630 1.00 95.56 683 LEU A CA 1
ATOM 5204 C C . LEU A 1 683 ? 26.699 3.113 -14.674 1.00 95.56 683 LEU A C 1
ATOM 5206 O O . LEU A 1 683 ? 25.784 2.776 -13.927 1.00 95.56 683 LEU A O 1
ATOM 5210 N N . ILE A 1 684 ? 26.561 4.065 -15.604 1.00 94.06 684 ILE A N 1
ATOM 5211 C CA . ILE A 1 684 ? 25.303 4.798 -15.793 1.00 94.06 684 ILE A CA 1
ATOM 5212 C C . ILE A 1 684 ? 24.173 3.825 -16.129 1.00 94.06 684 ILE A C 1
ATOM 5214 O O . ILE A 1 684 ? 23.148 3.847 -15.462 1.00 94.06 684 ILE A O 1
ATOM 5218 N N . GLY A 1 685 ? 24.365 2.938 -17.109 1.00 94.69 685 GLY A N 1
ATOM 5219 C CA . GLY A 1 685 ? 23.320 2.026 -17.579 1.00 94.69 685 GLY A CA 1
ATOM 5220 C C . GLY A 1 685 ? 22.761 1.091 -16.501 1.00 94.69 685 GLY A C 1
ATOM 5221 O O . GLY A 1 685 ? 21.548 0.904 -16.436 1.00 94.69 685 GLY A O 1
ATOM 5222 N N . ILE A 1 686 ? 23.607 0.527 -15.629 1.00 95.25 686 ILE A N 1
ATOM 5223 C CA . ILE A 1 686 ? 23.137 -0.320 -14.517 1.00 95.25 686 ILE A CA 1
ATOM 5224 C C . ILE A 1 686 ? 22.409 0.520 -13.468 1.00 95.25 686 ILE A C 1
ATOM 5226 O O . ILE A 1 686 ? 21.347 0.124 -12.991 1.00 95.25 686 ILE A O 1
ATOM 5230 N N . MET A 1 687 ? 22.973 1.673 -13.100 1.00 96.31 687 MET A N 1
ATOM 5231 C CA . MET A 1 687 ? 22.383 2.552 -12.090 1.00 96.31 687 MET A CA 1
ATOM 5232 C C . MET A 1 687 ? 21.028 3.103 -12.547 1.00 96.31 687 MET A C 1
ATOM 5234 O O . MET A 1 687 ? 20.093 3.163 -11.752 1.00 96.31 687 MET A O 1
ATOM 5238 N N . GLU A 1 688 ? 20.891 3.408 -13.836 1.00 94.75 688 GLU A N 1
ATOM 5239 C CA . GLU A 1 688 ? 19.644 3.804 -14.494 1.00 94.75 688 GLU A CA 1
ATOM 5240 C C . GLU A 1 688 ? 18.581 2.694 -14.446 1.00 94.75 688 GLU A C 1
ATOM 5242 O O . GLU A 1 688 ? 17.397 2.963 -14.257 1.00 94.75 688 GLU A O 1
ATOM 5247 N N . GLY A 1 689 ? 19.001 1.432 -14.582 1.00 92.69 689 GLY A N 1
ATOM 5248 C CA . GLY A 1 689 ? 18.126 0.265 -14.447 1.00 92.69 689 GLY A CA 1
ATOM 5249 C C . GLY A 1 689 ? 17.764 -0.085 -12.998 1.00 92.69 689 GLY A C 1
ATOM 5250 O O . GLY A 1 689 ? 16.788 -0.797 -12.775 1.00 92.69 689 GLY A O 1
ATOM 5251 N N . MET A 1 690 ? 18.524 0.405 -12.014 1.00 94.75 690 MET A N 1
ATOM 5252 C CA . MET A 1 690 ? 18.336 0.086 -10.596 1.00 94.75 690 MET A CA 1
ATOM 5253 C C . MET A 1 690 ? 17.590 1.188 -9.838 1.00 94.75 690 MET A C 1
ATOM 5255 O O . MET A 1 690 ? 16.592 0.906 -9.176 1.00 94.75 690 MET A O 1
ATOM 5259 N N . LEU A 1 691 ? 18.069 2.435 -9.895 1.00 97.00 691 LEU A N 1
ATOM 5260 C CA . LEU A 1 691 ? 17.655 3.493 -8.968 1.00 97.00 691 LEU A CA 1
ATOM 5261 C C . LEU A 1 691 ? 16.196 3.934 -9.181 1.00 97.00 691 LEU A C 1
ATOM 5263 O O . LEU A 1 691 ? 15.421 3.847 -8.224 1.00 97.00 691 LEU A O 1
ATOM 5267 N N . PRO A 1 692 ? 15.764 4.351 -10.388 1.00 95.94 692 PRO A N 1
ATOM 5268 C CA . PRO A 1 692 ? 14.393 4.820 -10.594 1.00 95.94 692 PRO A CA 1
ATOM 5269 C C . PRO A 1 692 ? 13.322 3.727 -10.430 1.00 95.94 692 PRO A C 1
ATOM 5271 O O . PRO A 1 692 ? 12.329 3.994 -9.748 1.00 95.94 692 PRO A O 1
ATOM 5274 N N . PRO A 1 693 ? 13.489 2.492 -10.960 1.00 95.50 693 PRO A N 1
ATOM 5275 C CA . PRO A 1 693 ? 12.533 1.416 -10.704 1.00 95.50 693 PRO A CA 1
ATOM 5276 C C . PRO A 1 693 ? 12.430 1.052 -9.222 1.00 95.50 693 PRO A C 1
ATOM 5278 O O . PRO A 1 693 ? 11.322 0.880 -8.724 1.00 95.50 693 PRO A O 1
ATOM 5281 N N . THR A 1 694 ? 13.550 1.007 -8.488 1.00 97.12 694 THR A N 1
ATOM 5282 C CA . THR A 1 694 ? 13.521 0.681 -7.052 1.00 97.12 694 THR A CA 1
ATOM 5283 C C . THR A 1 694 ? 12.819 1.766 -6.228 1.00 97.12 694 THR A C 1
ATOM 5285 O O . THR A 1 694 ? 12.023 1.422 -5.356 1.00 97.12 694 THR A O 1
ATOM 5288 N N . ASP A 1 695 ? 13.029 3.062 -6.519 1.00 96.56 695 ASP A N 1
ATOM 5289 C CA . ASP A 1 695 ? 12.237 4.152 -5.905 1.00 96.56 695 ASP A CA 1
ATOM 5290 C C . ASP A 1 695 ? 10.738 3.945 -6.157 1.00 96.56 695 ASP A C 1
ATOM 5292 O O . ASP A 1 695 ? 9.928 4.019 -5.231 1.00 96.56 695 ASP A O 1
ATOM 5296 N N . GLY A 1 696 ? 10.365 3.636 -7.403 1.00 95.38 696 GLY A N 1
ATOM 5297 C CA . GLY A 1 696 ? 8.983 3.342 -7.775 1.00 95.38 696 GLY A CA 1
ATOM 5298 C C . GLY A 1 696 ? 8.392 2.159 -7.003 1.00 95.38 696 GLY A C 1
ATOM 5299 O O . GLY A 1 696 ? 7.298 2.288 -6.456 1.00 95.38 696 GLY A O 1
ATOM 5300 N N . ILE A 1 697 ? 9.132 1.049 -6.907 1.00 97.25 697 ILE A N 1
ATOM 5301 C CA . ILE A 1 697 ? 8.732 -0.171 -6.191 1.00 97.25 697 ILE A CA 1
ATOM 5302 C C . ILE A 1 697 ? 8.521 0.116 -4.700 1.00 97.25 697 ILE A C 1
ATOM 5304 O O . ILE A 1 697 ? 7.459 -0.196 -4.168 1.00 97.25 697 ILE A O 1
ATOM 5308 N N . LEU A 1 698 ? 9.488 0.745 -4.023 1.00 98.19 698 LEU A N 1
ATOM 5309 C CA . LEU A 1 698 ? 9.397 1.032 -2.585 1.00 98.19 698 LEU A CA 1
ATOM 5310 C C . LEU A 1 698 ? 8.202 1.933 -2.260 1.00 98.19 698 LEU A C 1
ATOM 5312 O O . LEU A 1 698 ? 7.445 1.654 -1.328 1.00 98.19 698 LEU A O 1
ATOM 5316 N N . ARG A 1 699 ? 7.996 2.990 -3.056 1.00 95.44 699 ARG A N 1
ATOM 5317 C CA . ARG A 1 699 ? 6.834 3.871 -2.899 1.00 95.44 699 ARG A CA 1
ATOM 5318 C C . ARG A 1 699 ? 5.527 3.139 -3.162 1.00 95.44 699 ARG A C 1
ATOM 5320 O O . ARG A 1 699 ? 4.600 3.305 -2.380 1.00 95.44 699 ARG A O 1
ATOM 5327 N N . GLY A 1 700 ? 5.453 2.346 -4.231 1.00 94.06 700 GLY A N 1
ATOM 5328 C CA . GLY A 1 700 ? 4.260 1.576 -4.581 1.00 94.06 700 GLY A CA 1
ATOM 5329 C C . GLY A 1 700 ? 3.868 0.594 -3.479 1.00 94.06 700 GLY A C 1
ATOM 5330 O O . GLY A 1 700 ? 2.711 0.572 -3.070 1.00 94.06 700 GLY A O 1
ATOM 5331 N N . ILE A 1 701 ? 4.841 -0.146 -2.934 1.00 96.38 701 ILE A N 1
ATOM 5332 C CA . ILE A 1 701 ? 4.610 -1.115 -1.856 1.00 96.38 701 ILE A CA 1
ATOM 5333 C C . ILE A 1 701 ? 4.063 -0.434 -0.605 1.00 96.38 701 ILE A C 1
ATOM 5335 O O . ILE A 1 701 ? 3.026 -0.838 -0.081 1.00 96.38 701 ILE A O 1
ATOM 5339 N N . VAL A 1 702 ? 4.750 0.600 -0.111 1.00 95.25 702 VAL A N 1
ATOM 5340 C CA . VAL A 1 702 ? 4.342 1.225 1.152 1.00 95.25 702 VAL A CA 1
ATOM 5341 C C . VAL A 1 702 ? 3.054 2.026 0.990 1.00 95.25 702 VAL A C 1
ATOM 5343 O O . VAL A 1 702 ? 2.245 2.040 1.915 1.00 95.25 702 VAL A O 1
ATOM 5346 N N . TYR A 1 703 ? 2.819 2.630 -0.178 1.00 91.88 703 TYR A N 1
ATOM 5347 C CA . TYR A 1 703 ? 1.530 3.241 -0.496 1.00 91.88 703 TYR A CA 1
ATOM 5348 C C . TYR A 1 703 ? 0.395 2.217 -0.367 1.00 91.88 703 TYR A C 1
ATOM 5350 O O . TYR A 1 703 ? -0.527 2.445 0.408 1.00 91.88 703 TYR A O 1
ATOM 5358 N N . GLU A 1 704 ? 0.504 1.061 -1.033 1.00 89.06 704 GLU A N 1
ATOM 5359 C CA . GLU A 1 704 ? -0.517 0.005 -0.978 1.00 89.06 704 GLU A CA 1
ATOM 5360 C C . GLU A 1 704 ? -0.770 -0.493 0.447 1.00 89.06 704 GLU A C 1
ATOM 5362 O O . GLU A 1 704 ? -1.914 -0.681 0.857 1.00 89.06 704 GLU A O 1
ATOM 5367 N N . TRP A 1 705 ? 0.289 -0.682 1.233 1.00 89.50 705 TRP A N 1
ATOM 5368 C CA . TRP A 1 705 ? 0.149 -1.145 2.612 1.00 89.50 705 TRP A CA 1
ATOM 5369 C C . TRP A 1 705 ? -0.492 -0.111 3.541 1.00 89.50 705 TRP A C 1
ATOM 5371 O O . TRP A 1 705 ? -1.181 -0.488 4.495 1.00 89.50 705 TRP A O 1
ATOM 5381 N N . LEU A 1 706 ? -0.248 1.180 3.304 1.00 85.50 706 LEU A N 1
ATOM 5382 C CA . LEU A 1 706 ? -0.870 2.270 4.055 1.00 85.50 706 LEU A CA 1
ATOM 5383 C C . LEU A 1 706 ? -2.342 2.431 3.667 1.00 85.50 706 LEU A C 1
ATOM 5385 O O . LEU A 1 706 ? -3.192 2.472 4.558 1.00 85.50 706 LEU A O 1
ATOM 5389 N N . ASP A 1 707 ? -2.630 2.455 2.367 1.00 80.25 707 ASP A N 1
ATOM 5390 C CA . ASP A 1 707 ? -3.976 2.588 1.809 1.00 80.25 707 ASP A CA 1
ATOM 5391 C C . ASP A 1 707 ? -4.895 1.444 2.273 1.00 80.25 707 ASP A C 1
ATOM 5393 O O . ASP A 1 707 ? -5.943 1.663 2.886 1.00 80.25 707 ASP A O 1
ATOM 5397 N N . GLN A 1 708 ? -4.422 0.199 2.158 1.00 77.50 708 GLN A N 1
ATOM 5398 C CA . GLN A 1 708 ? -5.169 -0.994 2.578 1.00 77.50 708 GLN A CA 1
ATOM 5399 C C . GLN A 1 708 ? -5.139 -1.230 4.090 1.00 77.50 708 GLN A C 1
ATOM 5401 O O . GLN A 1 708 ? -5.745 -2.182 4.591 1.00 77.50 708 GLN A O 1
ATOM 5406 N N . ARG A 1 709 ? -4.431 -0.378 4.843 1.00 79.12 709 ARG A N 1
ATOM 5407 C CA . ARG A 1 709 ? -4.237 -0.498 6.297 1.00 79.12 709 ARG A CA 1
ATOM 5408 C C . ARG A 1 709 ? -3.642 -1.855 6.706 1.00 79.12 709 ARG A C 1
ATOM 5410 O O . ARG A 1 709 ? -3.917 -2.356 7.798 1.00 79.12 709 ARG A O 1
ATOM 5417 N N . THR A 1 710 ? -2.818 -2.452 5.847 1.00 80.75 710 THR A N 1
ATOM 5418 C CA . THR A 1 710 ? -2.170 -3.758 6.057 1.00 80.75 710 THR A CA 1
ATOM 5419 C C . THR A 1 710 ? -0.730 -3.648 6.547 1.00 80.75 710 THR A C 1
ATOM 5421 O O . THR A 1 710 ? -0.176 -4.651 6.993 1.00 80.75 710 THR A O 1
ATOM 5424 N N . LEU A 1 711 ? -0.133 -2.451 6.558 1.00 84.81 711 LEU A N 1
ATOM 5425 C CA . LEU A 1 711 ? 1.249 -2.235 7.007 1.00 84.81 711 LEU A CA 1
ATOM 5426 C C . LEU A 1 711 ? 1.552 -2.895 8.367 1.00 84.81 711 LEU A C 1
ATOM 5428 O O . LEU A 1 711 ? 2.545 -3.606 8.498 1.00 84.81 711 LEU A O 1
ATOM 5432 N N . TRP A 1 712 ? 0.664 -2.753 9.356 1.00 82.56 712 TRP A N 1
ATOM 5433 C CA . TRP A 1 712 ? 0.845 -3.363 10.684 1.00 82.56 712 TRP A CA 1
ATOM 5434 C C . TRP A 1 712 ? 0.706 -4.886 10.691 1.00 82.56 712 TRP A C 1
ATOM 5436 O O . TRP A 1 712 ? 1.312 -5.556 11.523 1.00 82.56 712 TRP A O 1
ATOM 5446 N N . ARG A 1 713 ? -0.048 -5.459 9.745 1.00 80.50 713 ARG A N 1
ATOM 5447 C CA . ARG A 1 713 ? -0.107 -6.914 9.562 1.00 80.50 713 ARG A CA 1
ATOM 5448 C C . ARG A 1 713 ? 1.245 -7.442 9.091 1.00 80.50 713 ARG A C 1
ATOM 5450 O O . ARG A 1 713 ? 1.681 -8.481 9.576 1.00 80.50 713 ARG A O 1
ATOM 5457 N N . HIS A 1 714 ? 1.905 -6.728 8.180 1.00 86.44 714 HIS A N 1
ATOM 5458 C CA . HIS A 1 714 ? 3.243 -7.081 7.702 1.00 86.44 714 HIS A CA 1
ATOM 5459 C C . HIS A 1 714 ? 4.307 -6.847 8.780 1.00 86.44 714 HIS A C 1
ATOM 5461 O O . HIS A 1 714 ? 5.165 -7.706 8.972 1.00 86.44 714 HIS A O 1
ATOM 5467 N N . GLN A 1 715 ? 4.181 -5.766 9.561 1.00 88.44 715 GLN A N 1
ATOM 5468 C CA . GLN A 1 715 ? 5.005 -5.528 10.750 1.00 88.44 715 GLN A CA 1
ATOM 5469 C C . GLN A 1 715 ? 4.890 -6.683 11.758 1.00 88.44 715 GLN A C 1
ATOM 5471 O O . GLN A 1 715 ? 5.900 -7.246 12.166 1.00 88.44 715 GLN A O 1
ATOM 5476 N N . GLY A 1 716 ? 3.668 -7.096 12.110 1.00 80.50 716 GLY A N 1
ATOM 5477 C CA . GLY A 1 716 ? 3.440 -8.215 13.028 1.00 80.50 716 GLY A CA 1
ATOM 5478 C C . GLY A 1 716 ? 3.907 -9.564 12.475 1.00 80.50 716 GLY A C 1
ATOM 5479 O O . GLY A 1 716 ? 4.414 -10.392 13.227 1.00 80.50 716 GLY A O 1
ATOM 5480 N N . ALA A 1 717 ? 3.778 -9.793 11.163 1.00 80.44 717 ALA A N 1
ATOM 5481 C CA . ALA A 1 717 ? 4.271 -11.010 10.518 1.00 80.44 717 ALA A CA 1
ATOM 5482 C C . ALA A 1 717 ? 5.801 -11.122 10.585 1.00 80.44 717 ALA A C 1
ATOM 5484 O O . ALA A 1 717 ? 6.311 -12.193 10.913 1.00 80.44 717 ALA A O 1
ATOM 5485 N N . LEU A 1 718 ? 6.515 -10.022 10.320 1.00 86.62 718 LEU A N 1
ATOM 5486 C CA . LEU A 1 718 ? 7.967 -9.960 10.472 1.00 86.62 718 LEU A CA 1
ATOM 5487 C C . LEU A 1 718 ? 8.362 -10.161 11.940 1.00 86.62 718 LEU A C 1
ATOM 5489 O O . LEU A 1 718 ? 9.117 -11.079 12.244 1.00 86.62 718 LEU A O 1
ATOM 5493 N N . HIS A 1 719 ? 7.758 -9.389 12.849 1.00 86.44 719 HIS A N 1
ATOM 5494 C CA . HIS A 1 719 ? 8.065 -9.424 14.278 1.00 86.44 719 HIS A CA 1
ATOM 5495 C C . HIS A 1 719 ? 7.874 -10.812 14.904 1.00 86.44 719 HIS A C 1
ATOM 5497 O O . HIS A 1 719 ? 8.754 -11.286 15.615 1.00 86.44 719 HIS A O 1
ATOM 5503 N N . ARG A 1 720 ? 6.764 -11.508 14.613 1.00 83.06 720 ARG A N 1
ATOM 5504 C CA . ARG A 1 720 ? 6.530 -12.876 15.118 1.00 83.06 720 ARG A CA 1
ATOM 5505 C C . ARG A 1 720 ? 7.578 -13.864 14.635 1.00 83.06 720 ARG A C 1
ATOM 5507 O O . ARG A 1 720 ? 7.932 -14.789 15.358 1.00 83.06 720 ARG A O 1
ATOM 5514 N N . ARG A 1 721 ? 8.048 -13.691 13.401 1.00 85.75 721 ARG A N 1
ATOM 5515 C CA . ARG A 1 721 ? 9.012 -14.608 12.802 1.00 85.75 721 ARG A CA 1
ATOM 5516 C C . ARG A 1 721 ? 10.421 -14.390 13.335 1.00 85.75 721 ARG A C 1
ATOM 5518 O O . ARG A 1 721 ? 11.150 -15.359 13.498 1.00 85.75 721 ARG A O 1
ATOM 5525 N N . THR A 1 722 ? 10.775 -13.142 13.623 1.00 85.81 722 THR A N 1
ATOM 5526 C CA . THR A 1 722 ? 12.101 -12.769 14.129 1.00 85.81 722 THR A CA 1
ATOM 5527 C C . THR A 1 722 ? 12.166 -12.655 15.649 1.00 85.81 722 THR A C 1
ATOM 5529 O O . THR A 1 722 ? 13.245 -12.438 16.192 1.00 85.81 722 THR A O 1
ATOM 5532 N N . GLN A 1 723 ? 11.028 -12.764 16.342 1.00 82.81 723 GLN A N 1
ATOM 5533 C CA . GLN A 1 723 ? 10.896 -12.507 17.781 1.00 82.81 723 GLN A CA 1
ATOM 5534 C C . GLN A 1 723 ? 11.397 -11.105 18.176 1.00 82.81 723 GLN A C 1
ATOM 5536 O O . GLN A 1 723 ? 11.978 -10.906 19.240 1.00 82.81 723 GLN A O 1
ATOM 5541 N N . GLY A 1 724 ? 11.219 -10.128 17.281 1.00 80.00 724 GLY A N 1
ATOM 5542 C CA . GLY A 1 724 ? 11.692 -8.756 17.474 1.00 80.00 724 GLY A CA 1
ATOM 5543 C C . GLY A 1 724 ? 13.202 -8.551 17.334 1.00 80.00 724 GLY A C 1
ATOM 5544 O O . GLY A 1 724 ? 13.679 -7.445 17.582 1.00 80.00 724 GLY A O 1
ATOM 5545 N N . LEU A 1 725 ? 13.956 -9.577 16.931 1.00 88.75 725 LEU A N 1
ATOM 5546 C CA . LEU A 1 725 ? 15.374 -9.455 16.597 1.00 88.75 725 LEU A CA 1
ATOM 5547 C C . LEU A 1 725 ? 15.560 -8.993 15.140 1.00 88.75 725 LEU A C 1
ATOM 5549 O O . LEU A 1 725 ? 14.656 -9.183 14.321 1.00 88.75 725 LEU A O 1
ATOM 5553 N N . PRO A 1 726 ? 16.731 -8.428 14.783 1.00 92.81 726 PRO A N 1
ATOM 5554 C CA . PRO A 1 726 ? 17.056 -8.127 13.393 1.00 92.81 726 PRO A CA 1
ATOM 5555 C C . PRO A 1 726 ? 16.901 -9.372 12.492 1.00 92.81 726 PRO A C 1
ATOM 5557 O O . PRO A 1 726 ? 17.535 -10.395 12.771 1.00 92.81 726 PRO A O 1
ATOM 5560 N N . PRO A 1 727 ? 16.084 -9.318 11.424 1.00 93.00 727 PRO A N 1
ATOM 5561 C CA . PRO A 1 727 ? 15.808 -10.471 10.574 1.00 93.00 727 PRO A CA 1
ATOM 5562 C C . PRO A 1 727 ? 17.037 -10.926 9.783 1.00 93.00 727 PRO A C 1
ATOM 5564 O O . PRO A 1 727 ? 17.661 -10.112 9.101 1.00 93.00 727 PRO A O 1
ATOM 5567 N N . PRO A 1 728 ? 17.318 -12.237 9.720 1.00 95.44 728 PRO A N 1
ATOM 5568 C CA . PRO A 1 728 ? 18.028 -12.826 8.592 1.00 95.44 728 PRO A CA 1
ATOM 5569 C C . PRO A 1 728 ? 17.227 -12.666 7.287 1.00 95.44 728 PRO A C 1
ATOM 5571 O O . PRO A 1 728 ? 15.993 -12.639 7.298 1.00 95.44 728 PRO A O 1
ATOM 5574 N N . TYR A 1 729 ? 17.912 -12.655 6.138 1.00 97.00 729 TYR A N 1
ATOM 5575 C CA . TYR A 1 729 ? 17.272 -12.536 4.817 1.00 97.00 729 TYR A CA 1
ATOM 5576 C C . TYR A 1 729 ? 16.156 -13.568 4.595 1.00 97.00 729 TYR A C 1
ATOM 5578 O O . TYR A 1 729 ? 15.068 -13.213 4.148 1.00 97.00 729 TYR A O 1
ATOM 5586 N N . ALA A 1 730 ? 16.393 -14.840 4.934 1.00 96.94 730 ALA A N 1
ATOM 5587 C CA . ALA A 1 730 ? 15.409 -15.910 4.749 1.00 96.94 730 ALA A CA 1
ATOM 5588 C C . ALA A 1 730 ? 14.114 -15.677 5.557 1.00 96.94 730 ALA A C 1
ATOM 5590 O O . ALA A 1 730 ? 13.007 -15.995 5.094 1.00 96.94 730 ALA A O 1
ATOM 5591 N N . ASP A 1 731 ? 14.243 -15.078 6.743 1.00 95.50 731 ASP A N 1
ATOM 5592 C CA . ASP A 1 731 ? 13.115 -14.780 7.618 1.00 95.50 731 ASP A CA 1
ATOM 5593 C C . ASP A 1 731 ? 12.332 -13.565 7.128 1.00 95.50 731 ASP A C 1
ATOM 5595 O O . ASP A 1 731 ? 11.106 -13.643 6.999 1.00 95.50 731 ASP A O 1
ATOM 5599 N N . ALA A 1 732 ? 13.028 -12.496 6.736 1.00 96.88 732 ALA A N 1
ATOM 5600 C CA . ALA A 1 732 ? 12.406 -11.346 6.085 1.00 96.88 732 ALA A CA 1
ATOM 5601 C C . ALA A 1 732 ? 11.689 -11.746 4.789 1.00 96.88 732 ALA A C 1
ATOM 5603 O O . ALA A 1 732 ? 10.515 -11.423 4.602 1.00 96.88 732 ALA A O 1
ATOM 5604 N N . LYS A 1 733 ? 12.362 -12.510 3.917 1.00 96.75 733 LYS A N 1
ATOM 5605 C CA . LYS A 1 733 ? 11.809 -12.970 2.641 1.00 96.75 733 LYS A CA 1
ATOM 5606 C C . LYS A 1 733 ? 10.522 -13.744 2.858 1.00 96.75 733 LYS A C 1
ATOM 5608 O O . LYS A 1 733 ? 9.487 -13.320 2.368 1.00 96.75 733 LYS A O 1
ATOM 5613 N N . ALA A 1 734 ? 10.525 -14.836 3.620 1.00 92.69 734 ALA A N 1
ATOM 5614 C CA . ALA A 1 734 ? 9.287 -15.609 3.748 1.00 92.69 734 ALA A CA 1
ATOM 5615 C C . ALA A 1 734 ? 8.207 -14.935 4.633 1.00 92.69 734 ALA A C 1
ATOM 5617 O O . ALA A 1 734 ? 7.051 -15.340 4.561 1.00 92.69 734 ALA A O 1
ATOM 5618 N N . ALA A 1 735 ? 8.525 -13.872 5.391 1.00 88.31 735 ALA A N 1
ATOM 5619 C CA . ALA A 1 735 ? 7.510 -13.031 6.039 1.00 88.31 735 ALA A CA 1
ATOM 5620 C C . ALA A 1 735 ? 6.856 -12.026 5.068 1.00 88.31 735 ALA A C 1
ATOM 5622 O O . ALA A 1 735 ? 5.664 -11.737 5.196 1.00 88.31 735 ALA A O 1
ATOM 5623 N N . LEU A 1 736 ? 7.619 -11.487 4.109 1.00 95.88 736 LEU A N 1
ATOM 5624 C CA . LEU A 1 736 ? 7.209 -10.334 3.298 1.00 95.88 736 LEU A CA 1
ATOM 5625 C C . LEU A 1 736 ? 6.988 -10.643 1.809 1.00 95.88 736 LEU A C 1
ATOM 5627 O O . LEU A 1 736 ? 6.274 -9.891 1.157 1.00 95.88 736 LEU A O 1
ATOM 5631 N N . GLU A 1 737 ? 7.544 -11.726 1.261 1.00 95.50 737 GLU A N 1
ATOM 5632 C CA . GLU A 1 737 ? 7.610 -12.012 -0.185 1.00 95.50 737 GLU A CA 1
ATOM 5633 C C . GLU A 1 737 ? 6.251 -11.938 -0.864 1.00 95.50 737 GLU A C 1
ATOM 5635 O O . GLU A 1 737 ? 6.090 -11.218 -1.847 1.00 95.50 737 GLU A O 1
ATOM 5640 N N . ARG A 1 738 ? 5.246 -12.614 -0.302 1.00 92.69 738 ARG A N 1
ATOM 5641 C CA . ARG A 1 738 ? 3.894 -12.581 -0.858 1.00 92.69 738 ARG A CA 1
ATOM 5642 C C . ARG A 1 738 ? 3.303 -11.169 -0.830 1.00 92.69 738 ARG A C 1
ATOM 5644 O O . ARG A 1 738 ? 2.775 -10.719 -1.837 1.00 92.69 738 ARG A O 1
ATOM 5651 N N . ALA A 1 739 ? 3.412 -10.471 0.300 1.00 91.44 739 ALA A N 1
ATOM 5652 C CA . ALA A 1 739 ? 2.846 -9.133 0.480 1.00 91.44 739 ALA A CA 1
ATOM 5653 C C . ALA A 1 739 ? 3.510 -8.081 -0.419 1.00 91.44 739 ALA A C 1
ATOM 5655 O O . ALA A 1 739 ? 2.843 -7.200 -0.962 1.00 91.44 739 ALA A O 1
ATOM 5656 N N . VAL A 1 740 ? 4.829 -8.186 -0.581 1.00 97.25 740 VAL A N 1
ATOM 5657 C CA . VAL A 1 740 ? 5.616 -7.358 -1.493 1.00 97.25 740 VAL A CA 1
ATOM 5658 C C . VAL A 1 740 ? 5.226 -7.657 -2.938 1.00 97.25 740 VAL A C 1
ATOM 5660 O O . VAL A 1 740 ? 4.951 -6.725 -3.688 1.00 97.25 740 VAL A O 1
ATOM 5663 N N . ALA A 1 741 ? 5.132 -8.933 -3.322 1.00 96.12 741 ALA A N 1
ATOM 5664 C CA . ALA A 1 741 ? 4.743 -9.326 -4.672 1.00 96.12 741 ALA A CA 1
ATOM 5665 C C . ALA A 1 741 ? 3.315 -8.877 -5.023 1.00 96.12 741 ALA A C 1
ATOM 5667 O O . ALA A 1 741 ? 3.098 -8.361 -6.116 1.00 96.12 741 ALA A O 1
ATOM 5668 N N . GLU A 1 742 ? 2.355 -9.005 -4.102 1.00 93.06 742 GLU A N 1
ATOM 5669 C CA . GLU A 1 742 ? 0.981 -8.511 -4.278 1.00 93.06 742 GLU A CA 1
ATOM 5670 C C . GLU A 1 742 ? 0.958 -6.992 -4.500 1.00 93.06 742 GLU A C 1
ATOM 5672 O O . GLU A 1 742 ? 0.342 -6.521 -5.457 1.00 93.06 742 GLU A O 1
ATOM 5677 N N . ALA A 1 743 ? 1.669 -6.223 -3.672 1.00 93.81 743 ALA A N 1
ATOM 5678 C CA . ALA A 1 743 ? 1.723 -4.769 -3.809 1.00 93.81 743 ALA A CA 1
ATOM 5679 C C . ALA A 1 743 ? 2.431 -4.329 -5.105 1.00 93.81 743 ALA A C 1
ATOM 5681 O O . ALA A 1 743 ? 1.935 -3.456 -5.818 1.00 93.81 743 ALA A O 1
ATOM 5682 N N . MET A 1 744 ? 3.535 -4.989 -5.471 1.00 95.38 744 MET A N 1
ATOM 5683 C CA . MET A 1 744 ? 4.212 -4.775 -6.755 1.00 95.38 744 MET A CA 1
ATOM 5684 C C . MET A 1 744 ? 3.327 -5.144 -7.946 1.00 95.38 744 MET A C 1
ATOM 5686 O O . MET A 1 744 ? 3.416 -4.496 -8.981 1.00 95.38 744 MET A O 1
ATOM 5690 N N . CYS A 1 745 ? 2.468 -6.158 -7.828 1.00 93.44 745 CYS A N 1
ATOM 5691 C CA . CYS A 1 745 ? 1.561 -6.521 -8.912 1.00 93.44 745 CYS A CA 1
ATOM 5692 C C . CYS A 1 745 ? 0.434 -5.505 -9.102 1.00 93.44 745 CYS A C 1
ATOM 5694 O O . CYS A 1 745 ? 0.000 -5.303 -10.237 1.00 93.44 745 CYS A O 1
ATOM 5696 N N . LYS A 1 746 ? -0.007 -4.853 -8.018 1.00 89.31 746 LYS A N 1
ATOM 5697 C CA . LYS A 1 746 ? -0.980 -3.751 -8.055 1.00 89.31 746 LYS A CA 1
ATOM 5698 C C . LYS A 1 746 ? -0.365 -2.474 -8.630 1.00 89.31 746 LYS A C 1
ATOM 5700 O O . LYS A 1 746 ? -0.965 -1.870 -9.517 1.00 89.31 746 LYS A O 1
ATOM 5705 N N . ARG A 1 747 ? 0.837 -2.102 -8.165 1.00 90.00 747 ARG A N 1
ATOM 5706 C CA . ARG A 1 747 ? 1.582 -0.901 -8.589 1.00 90.00 747 ARG A CA 1
ATOM 5707 C C . ARG A 1 747 ? 3.014 -1.233 -9.025 1.00 90.00 747 ARG A C 1
ATOM 5709 O O . ARG A 1 747 ? 3.965 -0.939 -8.297 1.00 90.00 747 ARG A O 1
ATOM 5716 N N . PRO A 1 748 ? 3.194 -1.836 -10.209 1.00 93.19 748 PRO A N 1
ATOM 5717 C CA . PRO A 1 748 ? 4.524 -2.156 -10.706 1.00 93.19 748 PRO A CA 1
ATOM 5718 C C . PRO A 1 748 ? 5.281 -0.901 -11.138 1.00 93.19 748 PRO A C 1
ATOM 5720 O O . PRO A 1 748 ? 4.695 0.079 -11.600 1.00 93.19 748 PRO A O 1
ATOM 5723 N N . ALA A 1 749 ? 6.607 -0.956 -11.035 1.00 93.69 749 ALA A N 1
ATOM 5724 C CA . ALA A 1 749 ? 7.504 0.057 -11.569 1.00 93.69 749 ALA A CA 1
ATOM 5725 C C . ALA A 1 749 ? 8.702 -0.633 -12.254 1.00 93.69 749 ALA A C 1
ATOM 5727 O O . ALA A 1 749 ? 9.496 -1.271 -11.563 1.00 93.69 749 ALA A O 1
ATOM 5728 N N . PRO A 1 750 ? 8.851 -0.519 -13.587 1.00 93.38 750 PRO A N 1
ATOM 5729 C CA . PRO A 1 750 ? 7.958 0.181 -14.510 1.00 93.38 750 PRO A CA 1
ATOM 5730 C C . PRO A 1 750 ? 6.607 -0.530 -14.681 1.00 93.38 750 PRO A C 1
ATOM 5732 O O . PRO A 1 750 ? 6.502 -1.751 -14.613 1.00 93.38 750 PRO A O 1
ATOM 5735 N N . ASP A 1 751 ? 5.574 0.257 -14.940 1.00 92.69 751 ASP A N 1
ATOM 5736 C CA . ASP A 1 751 ? 4.226 -0.196 -15.284 1.00 92.69 751 ASP A CA 1
ATOM 5737 C C . ASP A 1 751 ? 4.046 -0.415 -16.791 1.00 92.69 751 ASP A C 1
ATOM 5739 O O . ASP A 1 751 ? 3.248 -1.257 -17.205 1.00 92.69 751 ASP A O 1
ATOM 5743 N N . LEU A 1 752 ? 4.809 0.329 -17.600 1.00 92.75 752 LEU A N 1
ATOM 5744 C CA . LEU A 1 752 ? 4.836 0.266 -19.056 1.00 92.75 752 LEU A CA 1
ATOM 5745 C C . LEU A 1 752 ? 6.272 0.316 -19.574 1.00 92.75 752 LEU A C 1
ATOM 5747 O O . LEU A 1 752 ? 7.095 1.096 -19.094 1.00 92.75 752 LEU A O 1
ATOM 5751 N N . ILE A 1 753 ? 6.535 -0.454 -20.625 1.00 92.56 753 ILE A N 1
ATOM 5752 C CA . ILE A 1 753 ? 7.732 -0.339 -21.471 1.00 92.56 753 ILE A CA 1
ATOM 5753 C C . ILE A 1 753 ? 7.314 -0.441 -22.941 1.00 92.56 753 ILE A C 1
ATOM 5755 O O . ILE A 1 753 ? 6.148 -0.695 -23.237 1.00 92.56 753 ILE A O 1
ATOM 5759 N N . TYR A 1 754 ? 8.239 -0.239 -23.878 1.00 93.69 754 TYR A N 1
ATOM 5760 C CA . TYR A 1 754 ? 7.900 -0.245 -25.302 1.00 93.69 754 TYR A CA 1
ATOM 5761 C C . TYR A 1 754 ? 8.998 -0.820 -26.207 1.00 93.69 754 TYR A C 1
ATOM 5763 O O . TYR A 1 754 ? 10.161 -0.939 -25.802 1.00 93.69 754 TYR A O 1
ATOM 5771 N N . ARG A 1 755 ? 8.612 -1.178 -27.437 1.00 95.00 755 ARG A N 1
ATOM 5772 C CA . ARG A 1 755 ? 9.472 -1.601 -28.556 1.00 95.00 755 ARG A CA 1
ATOM 5773 C C . ARG A 1 755 ? 9.027 -0.949 -29.864 1.00 95.00 755 ARG A C 1
ATOM 5775 O O . ARG A 1 755 ? 7.910 -0.447 -29.966 1.00 95.00 755 ARG A O 1
ATOM 5782 N N . THR A 1 756 ? 9.892 -1.000 -30.868 1.00 93.06 756 THR A N 1
ATOM 5783 C CA . THR A 1 756 ? 9.602 -0.559 -32.235 1.00 93.06 756 THR A CA 1
ATOM 5784 C C . THR A 1 756 ? 9.586 -1.767 -33.166 1.00 93.06 756 THR A C 1
ATOM 5786 O O . THR A 1 756 ? 10.556 -2.524 -33.210 1.00 93.06 756 THR A O 1
ATOM 5789 N N . ALA A 1 757 ? 8.493 -1.962 -33.903 1.00 95.69 757 ALA A N 1
ATOM 5790 C CA . ALA A 1 757 ? 8.384 -3.033 -34.887 1.00 95.69 757 ALA A CA 1
ATOM 5791 C C . ALA A 1 757 ? 9.381 -2.823 -36.038 1.00 95.69 757 ALA A C 1
ATOM 5793 O O . ALA A 1 757 ? 9.447 -1.744 -36.631 1.00 95.69 757 ALA A O 1
ATOM 5794 N N . THR A 1 758 ? 10.168 -3.850 -36.355 1.00 96.44 758 THR A N 1
ATOM 5795 C CA . THR A 1 758 ? 11.131 -3.823 -37.463 1.00 96.44 758 THR A CA 1
ATOM 5796 C C . THR A 1 758 ? 10.446 -4.134 -38.796 1.00 96.44 758 THR A C 1
ATOM 5798 O O . THR A 1 758 ? 9.306 -4.598 -38.830 1.00 96.44 758 THR A O 1
ATOM 5801 N N . ALA A 1 759 ? 11.165 -3.967 -39.909 1.00 96.12 759 ALA A N 1
ATOM 5802 C CA . ALA A 1 759 ? 10.709 -4.432 -41.221 1.00 96.12 759 ALA A CA 1
ATOM 5803 C C . ALA A 1 759 ? 10.342 -5.932 -41.235 1.00 96.12 759 ALA A C 1
ATOM 5805 O O . ALA A 1 759 ? 9.444 -6.343 -41.962 1.00 96.12 759 ALA A O 1
ATOM 5806 N N . GLN A 1 760 ? 10.995 -6.757 -40.404 1.00 96.56 760 GLN A N 1
ATOM 5807 C CA . GLN A 1 760 ? 10.705 -8.194 -40.313 1.00 96.56 760 GLN A CA 1
ATOM 5808 C C . GLN A 1 760 ? 9.395 -8.496 -39.575 1.00 96.56 760 GLN A C 1
ATOM 5810 O O . GLN A 1 760 ? 8.832 -9.573 -39.754 1.00 96.56 760 GLN A O 1
ATOM 5815 N N . ALA A 1 761 ? 8.897 -7.564 -38.758 1.00 96.12 761 ALA A N 1
ATOM 5816 C CA . ALA A 1 761 ? 7.610 -7.703 -38.083 1.00 96.12 761 ALA A CA 1
ATOM 5817 C C . ALA A 1 761 ? 6.415 -7.373 -38.990 1.00 96.12 761 ALA A C 1
ATOM 5819 O O . ALA A 1 761 ? 5.281 -7.678 -38.625 1.00 96.12 761 ALA A O 1
ATOM 5820 N N . ALA A 1 762 ? 6.641 -6.770 -40.163 1.00 96.06 762 ALA A N 1
ATOM 5821 C CA . ALA A 1 762 ? 5.569 -6.412 -41.082 1.00 96.06 762 ALA A CA 1
ATOM 5822 C C . ALA A 1 762 ? 4.791 -7.659 -41.543 1.00 96.06 762 ALA A C 1
ATOM 5824 O O . ALA A 1 762 ? 5.358 -8.612 -42.076 1.00 96.06 762 ALA A O 1
ATOM 5825 N N . GLY A 1 763 ? 3.476 -7.657 -41.327 1.00 94.50 763 GLY A N 1
ATOM 5826 C CA . GLY A 1 763 ? 2.589 -8.780 -41.638 1.00 94.50 763 GLY A CA 1
ATOM 5827 C C . GLY A 1 763 ? 2.554 -9.886 -40.575 1.00 94.50 763 GLY A C 1
ATOM 5828 O O . GLY A 1 763 ? 1.703 -10.774 -40.665 1.00 94.50 763 GLY A O 1
ATOM 5829 N N . VAL A 1 764 ? 3.414 -9.837 -39.550 1.00 96.75 764 VAL A N 1
ATOM 5830 C CA . VAL A 1 764 ? 3.379 -10.780 -38.422 1.00 96.75 764 VAL A CA 1
ATOM 5831 C C . VAL A 1 764 ? 2.164 -10.477 -37.546 1.00 96.75 764 VAL A C 1
ATOM 5833 O O . VAL A 1 764 ? 1.845 -9.319 -37.276 1.00 96.75 764 VAL A O 1
ATOM 5836 N N . LYS A 1 765 ? 1.466 -11.521 -37.092 1.00 96.25 765 LYS A N 1
ATOM 5837 C CA . LYS A 1 765 ? 0.374 -11.385 -36.123 1.00 96.25 765 LYS A CA 1
ATOM 5838 C C . LYS A 1 765 ? 0.926 -11.453 -34.705 1.00 96.25 765 LYS A C 1
ATOM 5840 O O . LYS A 1 765 ? 1.511 -12.464 -34.345 1.00 96.25 765 LYS A O 1
ATOM 5845 N N . LEU A 1 766 ? 0.666 -10.418 -33.913 1.00 96.25 766 LEU A N 1
ATOM 5846 C CA . LEU A 1 766 ? 0.834 -10.427 -32.463 1.00 96.25 766 LEU A CA 1
ATOM 5847 C C . LEU A 1 766 ? -0.559 -10.517 -31.834 1.00 96.25 766 LEU A C 1
ATOM 5849 O O . LEU A 1 766 ? -1.366 -9.590 -31.957 1.00 96.25 766 LEU A O 1
ATOM 5853 N N . GLY A 1 767 ? -0.883 -11.662 -31.234 1.00 93.38 767 GLY A N 1
ATOM 5854 C CA . GLY A 1 767 ? -2.263 -11.975 -30.861 1.00 93.38 767 GLY A CA 1
ATOM 5855 C C . GLY A 1 767 ? -3.191 -11.907 -32.082 1.00 93.38 767 GLY A C 1
ATOM 5856 O O . GLY A 1 767 ? -3.011 -12.632 -33.062 1.00 93.38 767 GLY A O 1
ATOM 5857 N N . LYS A 1 768 ? -4.186 -11.013 -32.046 1.00 90.94 768 LYS A N 1
ATOM 5858 C CA . LYS A 1 768 ? -5.103 -10.776 -33.180 1.00 90.94 768 LYS A CA 1
ATOM 5859 C C . LYS A 1 768 ? -4.674 -9.625 -34.095 1.00 90.94 768 LYS A C 1
ATOM 5861 O O . LYS A 1 768 ? -5.271 -9.449 -35.157 1.00 90.94 768 LYS A O 1
ATOM 5866 N N . THR A 1 769 ? -3.662 -8.848 -33.712 1.00 94.62 769 THR A N 1
ATOM 5867 C CA . THR A 1 769 ? -3.255 -7.640 -34.438 1.00 94.62 769 THR A CA 1
ATOM 5868 C C . THR A 1 769 ? -2.154 -7.961 -35.442 1.00 94.62 769 THR A C 1
ATOM 5870 O O . THR A 1 769 ? -1.122 -8.517 -35.080 1.00 94.62 769 THR A O 1
ATOM 5873 N N . VAL A 1 770 ? -2.351 -7.589 -36.708 1.00 95.44 770 VAL A N 1
ATOM 5874 C CA . VAL A 1 770 ? -1.276 -7.593 -37.714 1.00 95.44 770 VAL A CA 1
ATOM 5875 C C . VAL A 1 770 ? -0.376 -6.389 -37.459 1.00 95.44 770 VAL A C 1
ATOM 5877 O O . VAL A 1 770 ? -0.881 -5.272 -37.325 1.00 95.44 770 VAL A O 1
ATOM 5880 N N . ILE A 1 771 ? 0.929 -6.621 -37.365 1.00 96.00 771 ILE A N 1
ATOM 5881 C CA . ILE A 1 771 ? 1.946 -5.602 -37.109 1.00 96.00 771 ILE A CA 1
ATOM 5882 C C . ILE A 1 771 ? 2.462 -5.027 -38.431 1.00 96.00 771 ILE A C 1
ATOM 5884 O O . ILE A 1 771 ? 2.655 -5.750 -39.407 1.00 96.00 771 ILE A O 1
ATOM 5888 N N . ASN A 1 772 ? 2.691 -3.718 -38.449 1.00 93.69 772 ASN A N 1
ATOM 5889 C CA . ASN A 1 772 ? 3.339 -2.988 -39.528 1.00 93.69 772 ASN A CA 1
ATOM 5890 C C . ASN A 1 772 ? 4.741 -2.555 -39.090 1.00 93.69 772 ASN A C 1
ATOM 5892 O O . ASN A 1 772 ? 5.007 -2.361 -37.902 1.00 93.69 772 ASN A O 1
ATOM 5896 N N . GLU A 1 773 ? 5.635 -2.356 -40.057 1.00 93.19 773 GLU A N 1
ATOM 5897 C CA . GLU A 1 773 ? 6.932 -1.739 -39.783 1.00 93.19 773 GLU A CA 1
ATOM 5898 C C . GLU A 1 773 ? 6.747 -0.361 -39.129 1.00 93.19 773 GLU A C 1
ATOM 5900 O O . GLU A 1 773 ? 5.920 0.445 -39.557 1.00 93.19 773 GLU A O 1
ATOM 5905 N N . GLY A 1 774 ? 7.524 -0.089 -38.079 1.00 88.19 774 GLY A N 1
ATOM 5906 C CA . GLY A 1 774 ? 7.498 1.186 -37.368 1.00 88.19 774 GLY A CA 1
ATOM 5907 C C . GLY A 1 774 ? 6.361 1.346 -36.355 1.00 88.19 774 GLY A C 1
ATOM 5908 O O . GLY A 1 774 ? 6.362 2.350 -35.637 1.00 88.19 774 GLY A O 1
ATOM 5909 N N . ASP A 1 775 ? 5.442 0.377 -36.243 1.00 90.38 775 ASP A N 1
ATOM 5910 C CA . ASP A 1 775 ? 4.457 0.355 -35.159 1.00 90.38 775 ASP A CA 1
ATOM 5911 C C . ASP A 1 775 ? 5.160 0.419 -33.795 1.00 90.38 775 ASP A C 1
ATOM 5913 O O . ASP A 1 775 ? 6.186 -0.228 -33.544 1.00 90.38 775 ASP A O 1
ATOM 5917 N N . TRP A 1 776 ? 4.568 1.187 -32.889 1.00 89.19 776 TRP A N 1
ATOM 5918 C CA . TRP A 1 776 ? 5.001 1.261 -31.503 1.00 89.19 776 TRP A CA 1
ATOM 5919 C C . TRP A 1 776 ? 4.300 0.199 -30.674 1.00 89.19 776 TRP A C 1
ATOM 5921 O O . TRP A 1 776 ? 3.081 0.218 -30.536 1.00 89.19 776 TRP A O 1
ATOM 5931 N N . ILE A 1 777 ? 5.067 -0.711 -30.087 1.00 94.31 777 ILE A N 1
ATOM 5932 C CA . ILE A 1 777 ? 4.529 -1.816 -29.299 1.00 94.31 777 ILE A CA 1
ATOM 5933 C C . ILE A 1 777 ? 4.669 -1.458 -27.821 1.00 94.31 777 ILE A C 1
ATOM 5935 O O . ILE A 1 777 ? 5.772 -1.511 -27.278 1.00 94.31 777 ILE A O 1
ATOM 5939 N N . VAL A 1 778 ? 3.574 -1.056 -27.176 1.00 93.81 778 VAL A N 1
ATOM 5940 C CA . VAL A 1 778 ? 3.548 -0.681 -25.755 1.00 93.81 778 VAL A CA 1
ATOM 5941 C C . VAL A 1 778 ? 3.110 -1.882 -24.927 1.00 93.81 778 VAL A C 1
ATOM 5943 O O . VAL A 1 778 ? 2.033 -2.441 -25.125 1.00 93.81 778 VAL A O 1
ATOM 5946 N N . LEU A 1 779 ? 3.958 -2.278 -23.985 1.00 96.25 779 LEU A N 1
ATOM 5947 C CA . LEU A 1 779 ? 3.780 -3.460 -23.153 1.00 96.25 779 LEU A CA 1
ATOM 5948 C C . LEU A 1 779 ? 3.180 -3.050 -21.809 1.00 96.25 779 LEU A C 1
ATOM 5950 O O . LEU A 1 779 ? 3.829 -2.372 -21.010 1.00 96.25 779 LEU A O 1
ATOM 5954 N N . GLY A 1 780 ? 1.941 -3.478 -21.571 1.00 95.19 780 GLY A N 1
ATOM 5955 C CA . GLY A 1 780 ? 1.197 -3.291 -20.333 1.00 95.19 780 GLY A CA 1
ATOM 5956 C C . GLY A 1 780 ? 1.700 -4.208 -19.225 1.00 95.19 780 GLY A C 1
ATOM 5957 O O . GLY A 1 780 ? 1.032 -5.191 -18.909 1.00 95.19 780 GLY A O 1
ATOM 5958 N N . LEU A 1 781 ? 2.855 -3.909 -18.619 1.00 95.88 781 LEU A N 1
ATOM 5959 C CA . LEU A 1 781 ? 3.384 -4.730 -17.519 1.00 95.88 781 LEU A CA 1
ATOM 5960 C C . LEU A 1 781 ? 2.388 -4.774 -16.356 1.00 95.88 781 LEU A C 1
ATOM 5962 O O . LEU A 1 781 ? 2.106 -5.852 -15.845 1.00 95.88 781 LEU A O 1
ATOM 5966 N N . VAL A 1 782 ? 1.764 -3.634 -16.044 1.00 93.06 782 VAL A N 1
ATOM 5967 C CA . VAL A 1 782 ? 0.665 -3.533 -15.070 1.00 93.06 782 VAL A CA 1
ATOM 5968 C C . VAL A 1 782 ? -0.526 -4.428 -15.394 1.00 93.06 782 VAL A C 1
ATOM 5970 O O . VAL A 1 782 ? -1.070 -5.067 -14.501 1.00 93.06 782 VAL A O 1
ATOM 5973 N N . SER A 1 783 ? -0.885 -4.567 -16.670 1.00 94.19 783 SER A N 1
ATOM 5974 C CA . SER A 1 783 ? -1.951 -5.479 -17.086 1.00 94.19 783 SER A CA 1
ATOM 5975 C C . SER A 1 783 ? -1.598 -6.933 -16.774 1.00 94.19 783 SER A C 1
ATOM 5977 O O . SER A 1 783 ? -2.427 -7.673 -16.243 1.00 94.19 783 SER A O 1
ATOM 5979 N N . ALA A 1 784 ? -0.368 -7.348 -17.091 1.00 94.44 784 ALA A N 1
ATOM 5980 C CA . ALA A 1 784 ? 0.086 -8.713 -16.850 1.00 94.44 784 ALA A CA 1
ATOM 5981 C C . ALA A 1 784 ? 0.219 -9.026 -15.355 1.00 94.44 784 ALA A C 1
ATOM 5983 O O . ALA A 1 784 ? -0.237 -10.080 -14.909 1.00 94.44 784 ALA A O 1
ATOM 5984 N N . THR A 1 785 ? 0.792 -8.113 -14.569 1.00 93.94 785 THR A N 1
ATOM 5985 C CA . THR A 1 785 ? 0.971 -8.330 -13.131 1.00 93.94 785 THR A CA 1
ATOM 5986 C C . THR A 1 785 ? -0.359 -8.294 -12.384 1.00 93.94 785 THR A C 1
ATOM 5988 O O . THR A 1 785 ? -0.604 -9.168 -11.556 1.00 93.94 785 THR A O 1
ATOM 5991 N N . GLN A 1 786 ? -1.271 -7.370 -12.707 1.00 90.94 786 GLN A N 1
ATOM 5992 C CA . GLN A 1 786 ? -2.599 -7.328 -12.082 1.00 90.94 786 GLN A CA 1
ATOM 5993 C C . GLN A 1 786 ? -3.426 -8.576 -12.409 1.00 90.94 786 GLN A C 1
ATOM 5995 O O . GLN A 1 786 ? -4.116 -9.095 -11.538 1.00 90.94 786 GLN A O 1
ATOM 6000 N N . ALA A 1 787 ? -3.319 -9.121 -13.627 1.00 90.38 787 ALA A N 1
ATOM 6001 C CA . ALA A 1 787 ? -3.992 -10.374 -13.975 1.00 90.38 787 ALA A CA 1
ATOM 6002 C C . ALA A 1 787 ? -3.535 -11.557 -13.095 1.00 90.38 787 ALA A C 1
ATOM 6004 O O . ALA A 1 787 ? -4.348 -12.421 -12.753 1.00 90.38 787 ALA A O 1
ATOM 6005 N N . SER A 1 788 ? -2.261 -11.573 -12.678 1.00 90.56 788 SER A N 1
ATOM 6006 C CA . SER A 1 788 ? -1.704 -12.624 -11.813 1.00 90.56 788 SER A CA 1
ATOM 6007 C C . SER A 1 788 ? -2.257 -12.616 -10.380 1.00 90.56 788 SER A C 1
ATOM 6009 O O . SER A 1 788 ? -2.196 -13.641 -9.704 1.00 90.56 788 SER A O 1
ATOM 6011 N N . LEU A 1 789 ? -2.864 -11.507 -9.928 1.00 86.56 789 LEU A N 1
ATOM 6012 C CA . LEU A 1 789 ? -3.439 -11.381 -8.579 1.00 86.56 789 LEU A CA 1
ATOM 6013 C C . LEU A 1 789 ? -4.614 -12.336 -8.328 1.00 86.56 789 LEU A C 1
ATOM 6015 O O . LEU A 1 789 ? -4.900 -12.660 -7.179 1.00 86.56 789 LEU A O 1
ATOM 6019 N N . SER A 1 790 ? -5.258 -12.825 -9.393 1.00 77.81 790 SER A N 1
ATOM 6020 C CA . SER A 1 790 ? -6.276 -13.882 -9.306 1.00 77.81 790 SER A CA 1
ATOM 6021 C C . SER A 1 790 ? -5.706 -15.250 -8.888 1.00 77.81 790 SER A C 1
ATOM 6023 O O . SER A 1 790 ? -6.462 -16.132 -8.483 1.00 77.81 790 SER A O 1
ATOM 6025 N N . GLY A 1 791 ? -4.382 -15.427 -8.965 1.00 82.69 791 GLY A N 1
ATOM 6026 C CA . GLY A 1 791 ? -3.660 -16.639 -8.590 1.00 82.69 791 GLY A CA 1
ATOM 6027 C C . GLY A 1 791 ? -2.427 -16.336 -7.734 1.00 82.69 791 GLY A C 1
ATOM 6028 O O . GLY A 1 791 ? -2.516 -15.691 -6.689 1.00 82.69 791 GLY A O 1
ATOM 6029 N N . ALA A 1 792 ? -1.267 -16.858 -8.141 1.00 85.62 792 ALA A N 1
ATOM 6030 C CA . ALA A 1 792 ? 0.005 -16.517 -7.510 1.00 85.62 792 ALA A CA 1
ATOM 6031 C C . ALA A 1 792 ? 0.532 -15.195 -8.104 1.00 85.62 792 ALA A C 1
ATOM 6033 O O . ALA A 1 792 ? 0.705 -15.136 -9.324 1.00 85.62 792 ALA A O 1
ATOM 6034 N N . PRO A 1 793 ? 0.816 -14.167 -7.278 1.00 91.62 793 PRO A N 1
ATOM 6035 C CA . PRO A 1 793 ? 1.385 -12.912 -7.755 1.00 91.62 793 PRO A CA 1
ATOM 6036 C C . PRO A 1 793 ? 2.684 -13.156 -8.525 1.00 91.62 793 PRO A C 1
ATOM 6038 O O . PRO A 1 793 ? 3.604 -13.798 -8.014 1.00 91.62 793 PRO A O 1
ATOM 6041 N N . ASP A 1 794 ? 2.766 -12.623 -9.739 1.00 94.31 794 ASP A N 1
ATOM 6042 C CA . ASP A 1 794 ? 3.918 -12.776 -10.616 1.00 94.31 794 ASP A CA 1
ATOM 6043 C C . ASP A 1 794 ? 4.508 -11.417 -10.997 1.00 94.31 794 ASP A C 1
ATOM 6045 O O . ASP A 1 794 ? 3.977 -10.682 -11.829 1.00 94.31 794 ASP A O 1
ATOM 6049 N N . ILE A 1 795 ? 5.660 -11.111 -10.401 1.00 96.38 795 ILE A N 1
ATOM 6050 C CA . ILE A 1 795 ? 6.416 -9.878 -10.642 1.00 96.38 795 ILE A CA 1
ATOM 6051 C C . ILE A 1 795 ? 7.363 -9.977 -11.848 1.00 96.38 795 ILE A C 1
ATOM 6053 O O . ILE A 1 795 ? 8.007 -8.991 -12.198 1.00 96.38 795 ILE A O 1
ATOM 6057 N N . THR A 1 796 ? 7.475 -11.140 -12.498 1.00 95.88 796 THR A N 1
ATOM 6058 C CA . THR A 1 796 ? 8.409 -11.375 -13.616 1.00 95.88 796 THR A CA 1
ATOM 6059 C C . THR A 1 796 ? 8.279 -10.352 -14.758 1.00 95.88 796 THR A C 1
ATOM 6061 O O . THR A 1 796 ? 9.316 -9.899 -15.255 1.00 95.88 796 THR A O 1
ATOM 6064 N N . PRO A 1 797 ? 7.068 -9.907 -15.163 1.00 95.88 797 PRO A N 1
ATOM 6065 C CA . PRO A 1 797 ? 6.932 -8.880 -16.198 1.00 95.88 797 PRO A CA 1
ATOM 6066 C C . PRO A 1 797 ? 7.635 -7.560 -15.850 1.00 95.88 797 PRO A C 1
ATOM 6068 O O . PRO A 1 797 ? 8.225 -6.940 -16.733 1.00 95.88 797 PRO A O 1
ATOM 6071 N N . VAL A 1 798 ? 7.648 -7.164 -14.571 1.00 95.44 798 VAL A N 1
ATOM 6072 C CA . VAL A 1 798 ? 8.298 -5.926 -14.087 1.00 95.44 798 VAL A CA 1
ATOM 6073 C C . VAL A 1 798 ? 9.801 -5.933 -14.372 1.00 95.44 798 VAL A C 1
ATOM 6075 O O . VAL A 1 798 ? 10.393 -4.894 -14.650 1.00 95.44 798 VAL A O 1
ATOM 6078 N N . PHE A 1 799 ? 10.416 -7.117 -14.371 1.00 96.56 799 PHE A N 1
ATOM 6079 C CA . PHE A 1 799 ? 11.841 -7.311 -14.637 1.00 96.56 799 PHE A CA 1
ATOM 6080 C C . PHE A 1 799 ? 12.162 -7.574 -16.115 1.00 96.56 799 PHE A C 1
ATOM 6082 O O . PHE A 1 799 ? 13.300 -7.913 -16.443 1.00 96.56 799 PHE A O 1
ATOM 6089 N N . GLY A 1 800 ? 11.192 -7.403 -17.019 1.00 94.38 800 GLY A N 1
ATOM 6090 C CA . GLY A 1 800 ? 11.379 -7.633 -18.451 1.00 94.38 800 GLY A CA 1
ATOM 6091 C C . GLY A 1 800 ? 11.442 -9.114 -18.832 1.00 94.38 800 GLY A C 1
ATOM 6092 O O . GLY A 1 800 ? 12.039 -9.447 -19.855 1.00 94.38 800 GLY A O 1
ATOM 6093 N N . GLY A 1 801 ? 10.845 -9.995 -18.024 1.00 94.06 801 GLY A N 1
ATOM 6094 C CA . GLY A 1 801 ? 10.831 -11.440 -18.243 1.00 94.06 801 GLY A CA 1
ATOM 6095 C C . GLY A 1 801 ? 11.810 -12.198 -17.346 1.00 94.06 801 GLY A C 1
ATOM 6096 O O . GLY A 1 801 ? 12.523 -11.622 -16.525 1.00 94.06 801 GLY A O 1
ATOM 6097 N N . ARG A 1 802 ? 11.843 -13.526 -17.499 1.00 92.69 802 ARG A N 1
ATOM 6098 C CA . ARG A 1 802 ? 12.712 -14.392 -16.695 1.00 92.69 802 ARG A CA 1
ATOM 6099 C C . ARG A 1 802 ? 14.126 -14.429 -17.261 1.00 92.69 802 ARG A C 1
ATOM 6101 O O . ARG A 1 802 ? 14.328 -14.770 -18.429 1.00 92.69 802 ARG A O 1
ATOM 6108 N N . ARG A 1 803 ? 15.111 -14.167 -16.400 1.00 93.50 803 ARG A N 1
ATOM 6109 C CA . ARG A 1 803 ? 16.523 -14.380 -16.714 1.00 93.50 803 ARG A CA 1
ATOM 6110 C C . ARG A 1 803 ? 17.048 -15.683 -16.123 1.00 93.50 803 ARG A C 1
ATOM 6112 O O . ARG A 1 803 ? 16.808 -15.961 -14.956 1.00 93.50 803 ARG A O 1
ATOM 6119 N N . GLU A 1 804 ? 17.735 -16.485 -16.937 1.00 91.94 804 GLU A N 1
ATOM 6120 C CA . GLU A 1 804 ? 18.230 -17.820 -16.540 1.00 91.94 804 GLU A CA 1
ATOM 6121 C C . GLU A 1 804 ? 19.761 -17.875 -16.399 1.00 91.94 804 GLU A C 1
ATOM 6123 O O . GLU A 1 804 ? 20.286 -18.736 -15.700 1.00 91.94 804 GLU A O 1
ATOM 6128 N N . LYS A 1 805 ? 20.484 -16.958 -17.053 1.00 93.00 805 LYS A N 1
ATOM 6129 C CA . LYS A 1 805 ? 21.952 -16.897 -17.060 1.00 93.00 805 LYS A CA 1
ATOM 6130 C C . LYS A 1 805 ? 22.463 -15.488 -17.392 1.00 93.00 805 LYS A C 1
ATOM 6132 O O . LYS A 1 805 ? 21.706 -14.682 -17.946 1.00 93.00 805 LYS A O 1
ATOM 6137 N N . PRO A 1 806 ? 23.747 -15.164 -17.117 1.00 91.75 806 PRO A N 1
ATOM 6138 C CA . PRO A 1 806 ? 24.302 -13.834 -17.385 1.00 91.75 806 PRO A CA 1
ATOM 6139 C C . PRO A 1 806 ? 24.313 -13.455 -18.877 1.00 91.75 806 PRO A C 1
ATOM 6141 O O . PRO A 1 806 ? 24.212 -12.271 -19.212 1.00 91.75 806 PRO A O 1
ATOM 6144 N N . ARG A 1 807 ? 24.363 -14.442 -19.775 1.00 91.94 807 ARG A N 1
ATOM 6145 C CA . ARG A 1 807 ? 24.199 -14.267 -21.223 1.00 91.94 807 ARG A CA 1
ATOM 6146 C C . ARG A 1 807 ? 23.013 -15.093 -21.698 1.00 91.94 807 ARG A C 1
ATOM 6148 O O . ARG A 1 807 ? 23.099 -16.314 -21.694 1.00 91.94 807 ARG A O 1
ATOM 6155 N N . GLN A 1 808 ? 21.923 -14.427 -22.063 1.00 88.44 808 GLN A N 1
ATOM 6156 C CA . GLN A 1 808 ? 20.674 -15.074 -22.464 1.00 88.44 808 GLN A CA 1
ATOM 6157 C C . GLN A 1 808 ? 20.801 -15.875 -23.762 1.00 88.44 808 GLN A C 1
ATOM 6159 O O . GLN A 1 808 ? 21.571 -15.506 -24.646 1.00 88.44 808 GLN A O 1
ATOM 6164 N N . ASP A 1 809 ? 20.023 -16.953 -23.871 1.00 90.50 809 ASP A N 1
ATOM 6165 C CA . ASP A 1 809 ? 19.888 -17.685 -25.134 1.00 90.50 809 ASP A CA 1
ATOM 6166 C C . ASP A 1 809 ? 19.004 -16.920 -26.132 1.00 90.50 809 ASP A C 1
ATOM 6168 O O . ASP A 1 809 ? 18.087 -16.202 -25.717 1.00 90.50 809 ASP A O 1
ATOM 6172 N N . PRO A 1 810 ? 19.222 -17.092 -27.450 1.00 89.00 810 PRO A N 1
ATOM 6173 C CA . PRO A 1 810 ? 18.289 -16.604 -28.461 1.00 89.00 810 PRO A CA 1
ATOM 6174 C C . PRO A 1 810 ? 16.860 -17.104 -28.204 1.00 89.00 810 PRO A C 1
ATOM 6176 O O . PRO A 1 810 ? 16.656 -18.254 -27.818 1.00 89.00 810 PRO A O 1
ATOM 6179 N N . GLY A 1 811 ? 15.862 -16.247 -28.431 1.00 89.12 811 GLY A N 1
ATOM 6180 C CA . GLY A 1 811 ? 14.454 -16.582 -28.187 1.00 89.12 811 GLY A CA 1
ATOM 6181 C C . GLY A 1 811 ? 14.028 -16.510 -26.717 1.00 89.12 811 GLY A C 1
ATOM 6182 O O . GLY A 1 811 ? 12.906 -16.890 -26.392 1.00 89.12 811 GLY A O 1
ATOM 6183 N N . ARG A 1 812 ? 14.894 -16.014 -25.826 1.00 93.56 812 ARG A N 1
ATOM 6184 C CA . ARG A 1 812 ? 14.536 -15.599 -24.464 1.00 93.56 812 ARG A CA 1
ATOM 6185 C C . ARG A 1 812 ? 14.508 -14.071 -24.356 1.00 93.56 812 ARG A C 1
ATOM 6187 O O . ARG A 1 812 ? 15.151 -13.402 -25.169 1.00 93.56 812 ARG A O 1
ATOM 6194 N N . PRO A 1 813 ? 13.846 -13.501 -23.332 1.00 95.00 813 PRO A N 1
ATOM 6195 C CA . PRO A 1 813 ? 13.853 -12.061 -23.105 1.00 95.00 813 PRO A CA 1
ATOM 6196 C C . PRO A 1 813 ? 15.276 -11.514 -22.901 1.00 95.00 813 PRO A C 1
ATOM 6198 O O . PRO A 1 813 ? 15.877 -11.659 -21.833 1.00 95.00 813 PRO A O 1
ATOM 6201 N N . LEU A 1 814 ? 15.826 -10.877 -23.940 1.00 93.62 814 LEU A N 1
ATOM 6202 C CA . LEU A 1 814 ? 17.230 -10.444 -23.988 1.00 93.62 814 LEU A CA 1
ATOM 6203 C C . LEU A 1 814 ? 17.566 -9.447 -22.869 1.00 93.62 814 LEU A C 1
ATOM 6205 O O . LEU A 1 814 ? 18.608 -9.537 -22.216 1.00 93.62 814 LEU A O 1
ATOM 6209 N N . HIS A 1 815 ? 16.645 -8.510 -22.645 1.00 94.31 815 HIS A N 1
ATOM 6210 C CA . HIS A 1 815 ? 16.788 -7.402 -21.703 1.00 94.31 815 HIS A CA 1
ATOM 6211 C C . HIS A 1 815 ? 16.227 -7.711 -20.308 1.00 94.31 815 HIS A C 1
ATOM 6213 O O . HIS A 1 815 ? 16.109 -6.790 -19.502 1.00 94.31 815 HIS A O 1
ATOM 6219 N N . ALA A 1 816 ? 15.881 -8.971 -20.008 1.00 95.69 816 ALA A N 1
ATOM 6220 C CA . ALA A 1 816 ? 15.466 -9.350 -18.660 1.00 95.69 816 ALA A CA 1
ATOM 6221 C C . ALA A 1 816 ? 16.551 -8.986 -17.637 1.00 95.69 816 ALA A C 1
ATOM 6223 O O . ALA A 1 816 ? 17.747 -9.193 -17.883 1.00 95.69 816 ALA A O 1
ATOM 6224 N N . CYS A 1 817 ? 16.123 -8.440 -16.499 1.00 95.81 817 CYS A N 1
ATOM 6225 C CA . CYS A 1 817 ? 17.000 -7.859 -15.492 1.00 95.81 817 CYS A CA 1
ATOM 6226 C C . CYS A 1 817 ? 18.000 -8.896 -14.942 1.00 95.81 817 CYS A C 1
ATOM 6228 O O . CYS A 1 817 ? 17.581 -9.913 -14.385 1.00 95.81 817 CYS A O 1
ATOM 6230 N N . PRO A 1 818 ? 19.323 -8.656 -15.032 1.00 95.62 818 PRO A N 1
ATOM 6231 C CA . PRO A 1 818 ? 20.328 -9.533 -14.425 1.00 95.62 818 PRO A CA 1
ATOM 6232 C C . PRO A 1 818 ? 20.389 -9.428 -12.900 1.00 95.62 818 PRO A C 1
ATOM 6234 O O . PRO A 1 818 ? 21.029 -10.263 -12.274 1.00 95.62 818 PRO A O 1
ATOM 6237 N N . ALA A 1 819 ? 19.756 -8.406 -12.319 1.00 95.81 819 ALA A N 1
ATOM 6238 C CA . ALA A 1 819 ? 19.831 -8.059 -10.905 1.00 95.81 819 ALA A CA 1
ATOM 6239 C C . ALA A 1 819 ? 18.550 -8.394 -10.128 1.00 95.81 819 ALA A C 1
ATOM 6241 O O . ALA A 1 819 ? 18.372 -7.879 -9.030 1.00 95.81 819 ALA A O 1
ATOM 6242 N N . GLN A 1 820 ? 17.615 -9.170 -10.692 1.00 95.81 820 GLN A N 1
ATOM 6243 C CA . GLN A 1 820 ? 16.268 -9.312 -10.125 1.00 95.81 820 GLN A CA 1
ATOM 6244 C C . GLN A 1 820 ? 16.290 -9.697 -8.638 1.00 95.81 820 GLN A C 1
ATOM 6246 O O . GLN A 1 820 ? 15.664 -9.022 -7.822 1.00 95.81 820 GLN A O 1
ATOM 6251 N N . LYS A 1 821 ? 17.037 -10.739 -8.261 1.00 96.81 821 LYS A N 1
ATOM 6252 C CA . LYS A 1 821 ? 17.106 -11.187 -6.862 1.00 96.81 821 LYS A CA 1
ATOM 6253 C C . LYS A 1 821 ? 17.878 -10.207 -5.981 1.00 96.81 821 LYS A C 1
ATOM 6255 O O . LYS A 1 821 ? 17.450 -9.950 -4.862 1.00 96.81 821 LYS A O 1
ATOM 6260 N N . MET A 1 822 ? 18.939 -9.585 -6.505 1.00 96.81 822 MET A N 1
ATOM 6261 C CA . MET A 1 822 ? 19.658 -8.505 -5.816 1.00 96.81 822 MET A CA 1
ATOM 6262 C C . MET A 1 822 ? 18.708 -7.346 -5.464 1.00 96.81 822 MET A C 1
ATOM 6264 O O . MET A 1 822 ? 18.671 -6.896 -4.322 1.00 96.81 822 MET A O 1
ATOM 6268 N N . VAL A 1 823 ? 17.889 -6.888 -6.415 1.00 96.94 823 VAL A N 1
ATOM 6269 C CA . VAL A 1 823 ? 16.908 -5.818 -6.179 1.00 96.94 823 VAL A CA 1
ATOM 6270 C C . VAL A 1 823 ? 15.867 -6.248 -5.148 1.00 96.94 823 VAL A C 1
ATOM 6272 O O . VAL A 1 823 ? 15.562 -5.477 -4.242 1.00 96.94 823 VAL A O 1
ATOM 6275 N N . MET A 1 824 ? 15.359 -7.480 -5.227 1.00 98.06 824 MET A N 1
ATOM 6276 C CA . MET A 1 824 ? 14.394 -7.974 -4.242 1.00 98.06 824 MET A CA 1
ATOM 6277 C C . MET A 1 824 ? 14.998 -8.089 -2.838 1.00 98.06 824 MET A C 1
ATOM 6279 O O . MET A 1 824 ? 14.370 -7.648 -1.879 1.00 98.06 824 MET A O 1
ATOM 6283 N N . ALA A 1 825 ? 16.225 -8.596 -2.702 1.00 98.44 825 ALA A N 1
ATOM 6284 C CA . ALA A 1 825 ? 16.940 -8.640 -1.428 1.00 98.44 825 ALA A CA 1
ATOM 6285 C C . ALA A 1 825 ? 17.139 -7.237 -0.832 1.00 98.44 825 ALA A C 1
ATOM 6287 O O . ALA A 1 825 ? 16.894 -7.030 0.357 1.00 98.44 825 ALA A O 1
ATOM 6288 N N . MET A 1 826 ? 17.490 -6.253 -1.668 1.00 98.31 826 MET A N 1
ATOM 6289 C CA . MET A 1 826 ? 17.568 -4.845 -1.272 1.00 98.31 826 MET A CA 1
ATOM 6290 C C . MET A 1 826 ? 16.209 -4.319 -0.785 1.00 98.31 826 MET A C 1
ATOM 6292 O O . MET A 1 826 ? 16.136 -3.729 0.291 1.00 98.31 826 MET A O 1
ATOM 6296 N N . VAL A 1 827 ? 15.127 -4.556 -1.537 1.00 98.62 827 VAL A N 1
ATOM 6297 C CA . VAL A 1 827 ? 13.764 -4.139 -1.163 1.00 98.62 827 VAL A CA 1
ATOM 6298 C C . VAL A 1 827 ? 13.355 -4.748 0.178 1.00 98.62 827 VAL A C 1
ATOM 6300 O O . VAL A 1 827 ? 12.887 -4.022 1.054 1.00 98.62 827 VAL A O 1
ATOM 6303 N N . TYR A 1 828 ? 13.587 -6.047 0.389 1.00 98.69 828 TYR A N 1
ATOM 6304 C CA . TYR A 1 828 ? 13.299 -6.689 1.671 1.00 98.69 828 TYR A CA 1
ATOM 6305 C C . TYR A 1 828 ? 14.121 -6.091 2.814 1.00 98.69 828 TYR A C 1
ATOM 6307 O O . TYR A 1 828 ? 13.568 -5.898 3.894 1.00 98.69 828 TYR A O 1
ATOM 6315 N N . GLY A 1 829 ? 15.396 -5.757 2.597 1.00 98.69 829 GLY A N 1
ATOM 6316 C CA . GLY A 1 829 ? 16.244 -5.131 3.617 1.00 98.69 829 GLY A CA 1
ATOM 6317 C C . GLY A 1 829 ? 15.723 -3.761 4.051 1.00 98.69 829 GLY A C 1
ATOM 6318 O O . GLY A 1 829 ? 15.564 -3.509 5.245 1.00 98.69 829 GLY A O 1
ATOM 6319 N N . ILE A 1 830 ? 15.377 -2.903 3.084 1.00 98.81 830 ILE A N 1
ATOM 6320 C CA . ILE A 1 830 ? 14.821 -1.564 3.345 1.00 98.81 830 ILE A CA 1
ATOM 6321 C C . ILE A 1 830 ? 13.477 -1.665 4.075 1.00 98.81 830 ILE A C 1
ATOM 6323 O O . ILE A 1 830 ? 13.265 -0.995 5.086 1.00 98.81 830 ILE A O 1
ATOM 6327 N N . LEU A 1 831 ? 12.566 -2.512 3.585 1.00 98.56 831 LEU A N 1
ATOM 6328 C CA . LEU A 1 831 ? 11.241 -2.671 4.185 1.00 98.56 831 LEU A CA 1
ATOM 6329 C C . LEU A 1 831 ? 11.314 -3.298 5.578 1.00 98.56 831 LEU A C 1
ATOM 6331 O O . LEU A 1 831 ? 10.589 -2.857 6.462 1.00 98.56 831 LEU A O 1
ATOM 6335 N N . SER A 1 832 ? 12.200 -4.269 5.800 1.00 98.44 832 SER A N 1
ATOM 6336 C CA . SER A 1 832 ? 12.369 -4.889 7.121 1.00 98.44 832 SER A CA 1
ATOM 6337 C C . SER A 1 832 ? 12.875 -3.875 8.142 1.00 98.44 832 SER A C 1
ATOM 6339 O O . SER A 1 832 ? 12.275 -3.736 9.198 1.00 98.44 832 SER A O 1
ATOM 6341 N N . ALA A 1 833 ? 13.888 -3.074 7.797 1.00 98.19 833 ALA A N 1
ATOM 6342 C CA . ALA A 1 833 ? 14.384 -2.017 8.681 1.00 98.19 833 ALA A CA 1
ATOM 6343 C C . ALA A 1 833 ? 13.325 -0.942 8.976 1.00 98.19 833 ALA A C 1
ATOM 6345 O O . ALA A 1 833 ? 13.256 -0.421 10.090 1.00 98.19 833 ALA A O 1
ATOM 6346 N N . LEU A 1 834 ? 12.476 -0.613 7.995 1.00 97.25 834 LEU A N 1
ATOM 6347 C CA . LEU A 1 834 ? 11.331 0.266 8.217 1.00 97.25 834 LEU A CA 1
ATOM 6348 C C . LEU A 1 834 ? 10.326 -0.370 9.186 1.00 97.25 834 LEU A C 1
ATOM 6350 O O . LEU A 1 834 ? 9.912 0.288 10.135 1.00 97.25 834 LEU A O 1
ATOM 6354 N N . LEU A 1 835 ? 9.942 -1.631 8.981 1.00 94.88 835 LEU A N 1
ATOM 6355 C CA . LEU A 1 835 ? 8.989 -2.339 9.841 1.00 94.88 835 LEU A CA 1
ATOM 6356 C C . LEU A 1 835 ? 9.544 -2.583 11.255 1.00 94.88 835 LEU A C 1
ATOM 6358 O O . LEU A 1 835 ? 8.780 -2.529 12.212 1.00 94.88 835 LEU A O 1
ATOM 6362 N N . ASP A 1 836 ? 10.855 -2.731 11.417 1.00 93.19 836 ASP A N 1
ATOM 6363 C CA . ASP A 1 836 ? 11.514 -2.889 12.722 1.00 93.19 836 ASP A CA 1
ATOM 6364 C C . ASP A 1 836 ? 11.783 -1.552 13.431 1.00 93.19 836 ASP A C 1
ATOM 6366 O O . ASP A 1 836 ? 12.250 -1.511 14.569 1.00 93.19 836 ASP A O 1
ATOM 6370 N N . SER A 1 837 ? 11.436 -0.424 12.804 1.00 91.31 837 SER A N 1
ATOM 6371 C CA . SER A 1 837 ? 11.684 0.920 13.337 1.00 91.31 837 SER A CA 1
ATOM 6372 C C . SER A 1 837 ? 10.797 1.312 14.526 1.00 91.31 837 SER A C 1
ATOM 6374 O O . SER A 1 837 ? 10.828 2.454 14.975 1.00 91.31 837 SER A O 1
ATOM 6376 N N . GLY A 1 838 ? 10.013 0.390 15.074 1.00 85.12 838 GLY A N 1
ATOM 6377 C CA . GLY A 1 838 ? 9.090 0.629 16.178 1.00 85.12 838 GLY A CA 1
ATOM 6378 C C . GLY A 1 838 ? 7.674 0.960 15.714 1.00 85.12 838 GLY A C 1
ATOM 6379 O O . GLY A 1 838 ? 7.232 0.539 14.643 1.00 85.12 838 GLY A O 1
ATOM 6380 N N . ARG A 1 839 ? 6.907 1.685 16.532 1.00 85.81 839 ARG A N 1
ATOM 6381 C CA . ARG A 1 839 ? 5.480 1.895 16.258 1.00 85.81 839 ARG A CA 1
ATOM 6382 C C . ARG A 1 839 ? 5.261 2.923 15.145 1.00 85.81 839 ARG A C 1
ATOM 6384 O O . ARG A 1 839 ? 5.398 4.126 15.366 1.00 85.81 839 ARG A O 1
ATOM 6391 N N . ILE A 1 840 ? 4.831 2.444 13.979 1.00 86.44 840 ILE A N 1
ATOM 6392 C CA . ILE A 1 840 ? 4.518 3.266 12.802 1.00 86.44 840 ILE A CA 1
ATOM 6393 C C . ILE A 1 840 ? 3.076 3.781 12.875 1.00 86.44 840 ILE A C 1
ATOM 6395 O O . ILE A 1 840 ? 2.147 3.051 13.228 1.00 86.44 840 ILE A O 1
ATOM 6399 N N . VAL A 1 841 ? 2.872 5.047 12.522 1.00 83.19 841 VAL A N 1
ATOM 6400 C CA . VAL A 1 841 ? 1.573 5.718 12.470 1.00 83.19 841 VAL A CA 1
ATOM 6401 C C . VAL A 1 841 ? 1.411 6.415 11.121 1.00 83.19 841 VAL A C 1
ATOM 6403 O O . VAL A 1 841 ? 2.103 7.392 10.841 1.00 83.19 841 VAL A O 1
ATOM 6406 N N . ALA A 1 842 ? 0.458 5.952 10.312 1.00 81.62 842 ALA A N 1
ATOM 6407 C CA . ALA A 1 842 ? 0.078 6.613 9.064 1.00 81.62 842 ALA A CA 1
ATOM 6408 C C . ALA A 1 842 ? -0.389 8.060 9.315 1.00 81.62 842 ALA A C 1
ATOM 6410 O O . ALA A 1 842 ? -1.060 8.333 10.314 1.00 81.62 842 ALA A O 1
ATOM 6411 N N . GLN A 1 843 ? -0.023 8.981 8.424 1.00 84.75 843 GLN A N 1
ATOM 6412 C CA . GLN A 1 843 ? -0.495 10.370 8.432 1.00 84.75 843 GLN A CA 1
ATOM 6413 C C . GLN A 1 843 ? -1.512 10.597 7.295 1.00 84.75 843 GLN A C 1
ATOM 6415 O O . GLN A 1 843 ? -1.593 9.766 6.394 1.00 84.75 843 GLN A O 1
ATOM 6420 N N . PRO A 1 844 ? -2.277 11.712 7.301 1.00 73.69 844 PRO A N 1
ATOM 6421 C CA . PRO A 1 844 ? -3.261 11.995 6.248 1.00 73.69 844 PRO A CA 1
ATOM 6422 C C . PRO A 1 844 ? -2.664 12.084 4.838 1.00 73.69 844 PRO A C 1
ATOM 6424 O O . PRO A 1 844 ? -3.331 11.779 3.858 1.00 73.69 844 PRO A O 1
ATOM 6427 N N . ALA A 1 845 ? -1.405 12.514 4.731 1.00 76.44 845 ALA A N 1
ATOM 6428 C CA . ALA A 1 845 ? -0.692 12.549 3.466 1.00 76.44 845 ALA A CA 1
ATOM 6429 C C . ALA A 1 845 ? -0.063 11.184 3.163 1.00 76.44 845 ALA A C 1
ATOM 6431 O O . ALA A 1 845 ? 0.639 10.607 4.000 1.00 76.44 845 ALA A O 1
ATOM 6432 N N . SER A 1 846 ? -0.272 10.714 1.934 1.00 80.31 846 SER A N 1
ATOM 6433 C CA . SER A 1 846 ? 0.328 9.484 1.419 1.00 80.31 846 SER A CA 1
ATOM 6434 C C . SER A 1 846 ? 1.848 9.491 1.585 1.00 80.31 846 SER A C 1
ATOM 6436 O O . SER A 1 846 ? 2.494 10.516 1.374 1.00 80.31 846 SER A O 1
ATOM 6438 N N . LEU A 1 847 ? 2.416 8.339 1.955 1.00 91.44 847 LEU A N 1
ATOM 6439 C CA . LEU A 1 847 ? 3.853 8.143 2.203 1.00 91.44 847 LEU A CA 1
ATOM 6440 C C . LEU A 1 847 ? 4.467 9.017 3.312 1.00 91.44 847 LEU A C 1
ATOM 6442 O O . LEU A 1 847 ? 5.686 9.011 3.483 1.00 91.44 847 LEU A O 1
ATOM 6446 N N . ILE A 1 848 ? 3.655 9.711 4.113 1.00 92.69 848 ILE A N 1
ATOM 6447 C CA . ILE A 1 848 ? 4.113 10.335 5.353 1.00 92.69 848 ILE A CA 1
ATOM 6448 C C . ILE A 1 848 ? 3.711 9.444 6.522 1.00 92.69 848 ILE A C 1
ATOM 6450 O O . ILE A 1 848 ? 2.540 9.102 6.706 1.00 92.69 848 ILE A O 1
ATOM 6454 N N . ILE A 1 849 ? 4.691 9.091 7.346 1.00 92.19 849 ILE A N 1
ATOM 6455 C CA . ILE A 1 849 ? 4.468 8.322 8.569 1.00 92.19 849 ILE A CA 1
ATOM 6456 C C . ILE A 1 849 ? 5.068 9.049 9.772 1.00 92.19 849 ILE A C 1
ATOM 6458 O O . ILE A 1 849 ? 5.953 9.893 9.646 1.00 92.19 849 ILE A O 1
ATOM 6462 N N . GLU A 1 850 ? 4.573 8.718 10.956 1.00 92.38 850 GLU A N 1
ATOM 6463 C CA . GLU A 1 850 ? 5.196 9.047 12.233 1.00 92.38 850 GLU A CA 1
ATOM 6464 C C . GLU A 1 850 ? 5.716 7.751 12.859 1.00 92.38 850 GLU A C 1
ATOM 6466 O O . GLU A 1 850 ? 4.971 6.779 12.979 1.00 92.38 850 GLU A O 1
ATOM 6471 N N . ILE A 1 851 ? 6.978 7.742 13.274 1.00 92.12 851 ILE A N 1
ATOM 6472 C CA . ILE A 1 851 ? 7.587 6.637 14.014 1.00 92.12 851 ILE A CA 1
ATOM 6473 C C . ILE A 1 851 ? 7.664 7.044 15.483 1.00 92.12 851 ILE A C 1
ATOM 6475 O O . ILE A 1 851 ? 8.176 8.118 15.806 1.00 92.12 851 ILE A O 1
ATOM 6479 N N . ARG A 1 852 ? 7.142 6.194 16.373 1.00 88.25 852 ARG A N 1
ATOM 6480 C CA . ARG A 1 852 ? 7.169 6.388 17.830 1.00 88.25 852 ARG A CA 1
ATOM 6481 C C . ARG A 1 852 ? 8.085 5.370 18.500 1.00 88.25 852 ARG A C 1
ATOM 6483 O O . ARG A 1 852 ? 8.302 4.274 17.982 1.00 88.25 852 ARG A O 1
ATOM 6490 N N . ASP A 1 853 ? 8.614 5.733 19.661 1.00 82.88 853 ASP A N 1
ATOM 6491 C CA . ASP A 1 853 ? 9.272 4.779 20.554 1.00 82.88 853 ASP A CA 1
ATOM 6492 C C . ASP A 1 853 ? 8.303 3.648 20.951 1.00 82.88 853 ASP A C 1
ATOM 6494 O O . ASP A 1 853 ? 7.098 3.869 21.101 1.00 82.88 853 ASP A O 1
ATOM 6498 N N . ASN A 1 854 ? 8.837 2.435 21.114 1.00 65.06 854 ASN A N 1
ATOM 6499 C CA . ASN A 1 854 ? 8.105 1.297 21.668 1.00 65.06 854 ASN A CA 1
ATOM 6500 C C . ASN A 1 854 ? 7.970 1.520 23.183 1.00 65.06 854 ASN A C 1
ATOM 6502 O O . ASN A 1 854 ? 8.861 1.150 23.944 1.00 65.06 854 ASN A O 1
ATOM 6506 N N . ARG A 1 855 ? 6.912 2.214 23.604 1.00 37.84 855 ARG A N 1
ATOM 6507 C CA . ARG A 1 855 ? 6.458 2.284 24.996 1.00 37.84 855 ARG A CA 1
ATOM 6508 C C . ARG A 1 855 ? 4.998 1.896 25.074 1.00 37.84 855 ARG A C 1
ATOM 6510 O O . ARG A 1 855 ? 4.243 2.299 24.151 1.00 37.84 855 ARG A O 1
#

Radius of gyration: 37.76 Å; chains: 1; bounding box: 100×65×104 Å

Secondary structure (DSSP, 8-state):
-----PPP-GGG---EEEEE---------------STHHHHHHHHHHHHHHHHHHHHHHTS--TTHHHHHHHHHHHHHTT-EEEEEE--B--B-SS--TT-SSPPEE-TTS-EES-S--EE-TT-----TTEE-GGGTSTTS--TT-PPPSTT---TTHHHHTT-EEEEEEEEEE-HHHHHHHHHHHHHHSTT--HHHHHHHHHSB-TT--BTTSTT-SS---GGG-TT-SSS-TTSHHHHH---S-BTTBPPP--EE--EEESPPTTSS-TT---EEEEEEEES-TTTTHHHHHHHHHS--TT---TT---TTT--PPTT---EEEEESSSEEEEE--S-SEEEEEEEEEEE--HHHHHHHHHHHHHTS-----HHHHHHHHHHHHTS-HHHHHHHHHHHHH-HHHH-TTTT-HHHHHHHHHHHTTSEEEEPS---BS-GGG-SSSS-S-B---EEEE-SHHHHHHHHH-TTTEE-HHHHHHHHHHT---GGG--GGGTHHHHHHHHHHHHHHHHHH-HHHHHHHHHHHHHHHHHHHHHHHHHTT-SEEEEEIIIIIIHHHHHHHHHHHH--SPPP-SSS--SSEEE----S-B-TTS---TTT-PBPPEEEGGGHHHHHHHHSS---HHHHHHHHHHHHHHHHHHHHHHHHHHTTSS----TTHHHHHHH---HHHHHHHHHHHHHHHHHHHHHHHHHHHHHHHHTT-HHHHHHHHHHHHTTSPPPHHHHHHHHHHHHHHHHHHS-SSSEEEEEE-GGGTT-EETTEEP-TT-EEEEEHHHHHHHHTTSS---GGGGTS---SSSPPTTS-TT--TTHHHHHHHHHHHHHHHHTSSEEEE-SSTTEEEEE---

Sequence (855 aa):
PGPHNTPIDLSEIDIVLQLRKLARSSESVDFIDFGPAAHAIYAAKRDLEVHDAEIDAIVSSAHPLACAIAQLAEQAEQHGVVLLGFESAVRFDDPAPPCSAPAPSVIDHFGFRDGLSQPSVDETLSSAKANDVPPGDLICGYRNSLSDADWSSDSTPGRQLLDHGSFMVLRKMSQDPAALERFLARAEHDNPGLTQAEIAACLVGRTRDGDPLAAPGETNDFTYAGDLAGEACPFAAHIRRANPRDSFQGRPAPRILRRGMTFGHRYPTGGPGESRGSLFIAYAASIAEQYEVVQRWLNGGNPTHIGSAQNDPLTGIAPDGGPRTFRFIKDGVRRLTITEPFVGLDYMLYLFMPSKSALRRIIASTSQTIGQPGNQASGDEILRVIQHLDDQAAGLEWKRLTEDFDTKDPAEKNEGPDVWAAIRANGGTARIGGGYPMVTPSIAAKGFEATTSKPVVMVGTKDLIEEVLSRPDLYSVSEQRVRTAATFGRIYVALDPKDGYEAEACVTNEIVWDYSEYHENDVFGLAYHATTARLAAMRAAAHAIGRTSFKLELRRELFMPVLGDLSHAWFDIPDLPTSDEPQYITSGGWGWEPVDGSAASTVATGERRPRCPGDFMAPSRACFYPKPTPSITSFGVAHGLALKAAAAKIVKKYRDGKAPIRGAISSRMYARIKDDDLVARNLIGIMEGMLPPTDGILRGIVYEWLDQRTLWRHQGALHRRTQGLPPPYADAKAALERAVAEAMCKRPAPDLIYRTATAQAAGVKLGKTVINEGDWIVLGLVSATQASLSGAPDITPVFGGRREKPRQDPGRPLHACPAQKMVMAMVYGILSALLDSGRIVAQPASLIIEIRDNR

pLDDT: mean 81.85, std 18.93, range [22.33, 98.81]

Foldseek 3Di:
DDDDPDPPDPVQFDWDFDWDDPDDDDDDDDDPDDPPCVVVVVVVVVVQVVQVVVLVVLCVDDDPCNVVVVVVQVVCVLVVIHGRHTAGFDFDFDPDQDPPDPDTFGAFLLLAGPPLQAADEDCPVPDPFLRYWHCQFFAAQGQGQVRDDGCPPPPPPPSQFRHRKWKKKKFDKWFDNVLLVVQLVVQCVVDPPDHSQRVVCLLAQAGSSQAGQCDGPDRHRDACPSPLVCQRHNLLHLCCLLAVSDADPNGHARGKGWDKTKGDDRPPPDDPPDTIGMTTMIITSDCVRHVVLSLQSQAADDPSPDHGQRHRQANHDHDPPDWHWDWGHYVHIRIGTSPDHRMDTPDMDIDMGTDPSSVVVVVVVVVVVLFDQAAQVLLVVLVVVLVPDPLQVSLVSVCCLQPPPQNLASVHVVNNSNVLSNCVVVQQKDKRAQRNWFADQPPVPFQGPSTDSFIAMEGQAPVLLFQLLQCCVFWPLVQLQRLLCSAQRGALLSDDVVRPNCVLQQLLLQLLLCCLPPVLQVLLVLLQVLQLVLLVVQCVVCVVVVHQKDKDQCLFRGQQQSQQSLLCQAAVPQPPAAPVGHRQEAAHAADPWQAASPRPPDPVPRHDHHHPPHLLQLLLCRRWPPHDYPVSSVSSRRSSNSLNSSLLVVLVCVVVVVDPRNHNSLNSVVVPPPDSSSSSSHSSVVSSVARNQLSQLLLQLQLVCVVVVNLVVLLSLLCVQCVLDQDRLVSLCVSCVQSSLSSCLSRPVVQKGKTFGACVQQQPDSRNDRDHHGHIYMYRLSSHQSVCSVDRRDCQVSQQHDDDDSQDDRSGSRSRHSNVSSSVSSSSSNSSSVSSSADWADDPDRSMIMHGDND